Protein 4W50 (pdb70)

Radius of gyration: 31.76 Å; Cα contacts (8 Å, |Δi|>4): 1853; chains: 8; bounding box: 56×72×88 Å

Secondary structure (P-SEA, 3-state):
ccccccccccccccccccccccccccbbbbbbbccccccbbbbbbccccccccbbbbbccccccccccbbbbbbbbbbbbcccccccccccccccccccccccccccccccccccccccccccccccccccccccccbbbbbbbbbcccccccbbbbbbbccccccccbbbbbbbcc/ccccccccccccccccccccccccccbbbbbbbccccccbbbbbbbcccccccbbbbbbcccccccccbbbbbbbbccccccccccccccccccccccccccccccccccccccccccccccccccbbbbbccccccbbbbbbbbbcccccccbbbbbbbccccccccbbbbbbbcc/ccccccccccccccccccccccccccbbbbbbbccccccbbbbbcccccccbbbbbbbbcccccccccbbbbbbbbbbbbccccccccccccccccccccccccccccccccccccccccccccccbbbbbccccccbbbbbbbbbcccccccbbbbbbbccccccccbbbbbccc/ccccccccccccccccccccccccccbbbbbbbcccccccbbbbbccccccbbbbbbbbcccccccccbbbbbbbbcccccccccccccccccbbbbbcccccccccccccccccccccccccccccccccccccbbbbbbbbbbbcccccccbbbbbbbccccccccbbbbbccc/cccccccccccc/cccccccccccc/cccccccccccc/cccccccccccc

Foldseek 3Di:
DFKDWQDKLQVDDPAQPWDKVVPPLAWDWDFDQFPVRDTQTKIWHAPQVDAFAKMKTKGFWTFPVVAQKKKKKWWKDFDDPVVDDDDGPFEDQWKWKWKAADQDRDDDDDDPVNTGTQDIDGQDDAWDWPHRDVDIDITHIDMGMDGRHDHGTMMMMMIDGRTGMMTRIIIMIHGND/DFKDWQDKQQPDDDAQPWCKPVNPQAWAWDWDQFPVRDTQTKTWHAVQVDAFFKIKTKHFKTFPDPAQKKKKKWWKDFDDPVVDDDDGPFADAKKWKWKAADQDRCDDDDDPVRTGTQDIGGQDDAWDWCHRDVDTDTTHMDMTMDGSDDHRTMMMMMIDGRTGMMGRIMIMIDGHD/DQKDWQDKQQPDDDAQPWDKVVNPQAWDWDWDAFLPGDTQTKTWGAPQQDAQAKMKTKHQWTFPPPDQKKKKKWWKDFDDDVVDPPHDDREDQWKWKWKAAAQDRDDDDDDPVRTDTFGIDGQDPAWDWDHRNVDIDITRMDMTMDGRGDHRTMMMMMIDRNTGMMTRMMIMIHGD/DFKDWQDKLQPDDDDQPWDKVVPPLAWDWDWDQALVGDTQTKTWHAPLADAFFKIKTKHFWTFCVVFQKKKKKFWKDFDDVVVDDDDPPSEDFKKWKWKAADQDRPDDDDDPVRTHTQDIGGQDDAWDWPCRPVDTDIIGMDMTMDGRDDYRTMMMMMIDGRTGMMTRIIIMIHTD/DDPWDDPVHIGD/DDPWDDDPHIDD/DDPWDQDVHTPD/DDPWDQDPHIDD

B-factor: mean 43.78, std 13.53, range [22.14, 109.63]

Sequence (754 aa):
GNEVTLLDSRSVQGELGWIASPLEGGWEEVSIMDEKNTPIRTYQVCNVMEPSQNNWLRTDWITREGAQRVYIEIKFTLRDCNSLPGVMGTCKETFNLYYYESDNDKERFIRENQFVKIDTIAADESFTQVDIGDRIMKLNTEIRDVGPLSKKGFYLAFQDVGACIALVSVRVFYKKAGNEVTLLDSRSVQGELGWIASPLEGGWEEVSIMDEKNTPIRTYQVCNVMEPSQNNWLRTDWITREGAQRVYIEIKFTLRDCNSLPGVMGTCKETFNLYYYESDNDKERFIRENQFVKIDTIAADESFTQVDIGDRIMKLNTEIRDVGPLSKKGFYLAFQDVGACIALVSVRVFYKKAGNEVTLLDSRSVQGELGWIASPLEGGWEEVSIMDEKNTPIRTYQVCNVMEPSQNNWLRTDWITREGAQRVYIEIKFTLRDCNSLPGVMGTCKETFNLYYYESDNDKERFIRENQFVKIDTIAADESFTQVDIGDRIMKLNTEIRDVGPLSKKGFYLAFQDVGACIALVSVRVFYKKGNEVTLLDSRSVQGELGWIASPLEGGWEEVSIMDEKNTPIRTYQVCNVMEPSQNNWLRTDWITREGAQRVYIEIKFTLRDCNSLPGVMGTCKETFNLYYYESDNDKERFIRENQFVKIDTIAADESFTQVDIGDRIMKLNTEIRDVGPLSKKGFYLAFQDVGACIALVSVRVFYKKAPYCVYRGSWSCAPYCVYRGSWSCAPYCVYRGSWSCAPYCVYRGSWSC

GO terms:
  GO:0005003 ephrin receptor activity (F, IDA)
  GO:1904999 positive regulation of leukocyte adhesion to arterial endothelial cell (P, IMP)
  GO:0030335 positive regulation of cell migration (P, IDA)
  GO:0070373 negative regulation of ERK1 and ERK2 cascade (P, IDA)
  GO:0016301 kinase activity (F, IGI)
  GO:0001540 amyloid-beta binding (F, TAS)
  GO:0050821 protein stabilization (P, IGI)
  GO:0048013 ephrin receptor signaling pathway (P, IGI)
  GO:1902004 positive regulation of amyloid-beta formation (P, IGI)
  GO:1902993 positive regulation of amyloid precursor protein catabolic process (P, IGI)
  GO:0008284 positive regulation of cell population proliferation (P, IGI)
  GO:0010719 negative regulation of epithelial to mesenchymal transition (P, IMP)
  GO:0045785 positive regulation of cell adhesion (P, IMP)
  GO:0030336 negative regulation of cell migration (P, IMP)
  GO:1900038 negative regulation of cellular response to hypoxia (P, IMP)
  GO:0007162 negative regulation of cell adhesion (P, IMP)
  GO:1990782 protein tyrosine kinase binding (F, IPI)
  GO:0048013 ephrin receptor signaling pathway (P, IDA)
  GO:0005886 plasma membrane (C, TAS)
  GO:0005515 protein binding (F, IPI)

CATH classification: 2.60.120.260

InterPro domains:
  IPR000719 Protein kinase domain [PS50011] (621-882)
  IPR000719 Protein kinase domain [SM00220] (621-882)
  IPR001090 Ephrin, ligand binding domain [PF01404] (32-204)
  IPR001090 Ephrin, ligand binding domain [PS51550] (30-209)
  IPR001090 Ephrin, ligand binding domain [SM00615] (30-204)
  IPR001245 Serine-threonine/tyrosine-protein kinase, catalytic domain [PF07714] (621-878)
  IPR001245 Serine-threonine/tyrosine-protein kinase, catalytic domain [PR00109] (699-712)
  IPR001245 Serine-threonine/tyrosine-protein kinase, catalytic domain [PR00109] (736-754)
  IPR001245 Serine-threonine/tyrosine-protein kinase, catalytic domain [PR00109] (786-796)
  IPR001245 Serine-threonine/tyrosine-protein kinase, catalytic domain [PR00109] (805-827)
  IPR001245 Serine-threonine/tyrosine-protein kinase, catalytic domain [PR00109] (849-871)
  IPR001426 Tyrosine-protein kinase, receptor class V, conserved site [PS00790] (185-205)
  IPR001426 Tyrosine-protein kinase, receptor class V, conserved site [PS00791] (247-267)
  IPR001660 Sterile alpha motif domain [PF07647] (909-973)
  IPR001660 Sterile alpha motif domain [PS50105] (911-975)
  IPR001660 Sterile alpha motif domain [SM00454] (908-975)
  IPR003961 Fibronectin type III [PF00041] (330-423)
  IPR003961 Fibronectin type III [PF00041] (446-530)
  IPR003961 Fibronectin type III [PS50853] (328-439)
  IPR003961 Fibronectin type III [PS50853] (440-537)

Structure (mmCIF, N/CA/C/O backbone):
data_4W50
#
_entry.id   4W50
#
_cell.length_a   36.270
_cell.length_b   127.690
_cell.length_c   84.569
_cell.angle_alpha   90.000
_cell.angle_beta   90.000
_cell.angle_gamma   90.000
#
_symmetry.space_group_name_H-M   'P 1 21 1'
#
loop_
_entity.id
_entity.type
_entity.pdbx_description
1 polymer 'Ephrin type-A receptor 4'
2 polymer 'APY peptide'
3 non-polymer 1,3-BUTANEDIOL
4 non-polymer GLYCEROL
5 water water
#
loop_
_atom_site.group_PDB
_atom_site.id
_atom_site.type_symbol
_atom_site.label_atom_id
_atom_site.label_alt_id
_atom_site.label_comp_id
_atom_site.label_asym_id
_atom_site.label_entity_id
_atom_site.label_seq_id
_atom_site.pdbx_PDB_ins_code
_atom_site.Cartn_x
_atom_site.Cartn_y
_atom_site.Cartn_z
_atom_site.occupancy
_atom_site.B_iso_or_equiv
_atom_site.auth_seq_id
_atom_site.auth_comp_id
_atom_site.auth_asym_id
_atom_site.auth_atom_id
_atom_site.pdbx_PDB_model_num
ATOM 1 N N . GLY A 1 3 ? 3.157 2.245 -1.167 1.00 60.78 28 GLY A N 1
ATOM 2 C CA . GLY A 1 3 ? 2.722 3.371 -0.296 1.00 62.18 28 GLY A CA 1
ATOM 3 C C . GLY A 1 3 ? 2.521 2.969 1.156 1.00 61.93 28 GLY A C 1
ATOM 4 O O . GLY A 1 3 ? 3.246 3.425 2.048 1.00 64.24 28 GLY A O 1
ATOM 5 N N . ASN A 1 4 ? 1.491 2.166 1.393 1.00 58.87 29 ASN A N 1
ATOM 6 C CA . ASN A 1 4 ? 1.260 1.552 2.704 1.00 57.76 29 ASN A CA 1
ATOM 7 C C . ASN A 1 4 ? 0.777 0.101 2.597 1.00 54.10 29 ASN A C 1
ATOM 8 O O . ASN A 1 4 ? 0.361 -0.491 3.588 1.00 51.58 29 ASN A O 1
ATOM 13 N N . GLU A 1 5 ? 0.846 -0.456 1.390 1.00 52.09 30 GLU A N 1
ATOM 14 C CA . GLU A 1 5 ? 0.551 -1.862 1.161 1.00 50.51 30 GLU A CA 1
ATOM 15 C C . GLU A 1 5 ? 1.853 -2.622 1.249 1.00 50.04 30 GLU A C 1
ATOM 16 O O . GLU A 1 5 ? 2.911 -2.105 0.903 1.00 52.11 30 GLU A O 1
ATOM 22 N N . VAL A 1 6 ? 1.786 -3.846 1.736 1.00 48.17 31 VAL A N 1
ATOM 23 C CA . VAL A 1 6 ? 2.996 -4.604 2.026 1.00 47.17 31 VAL A CA 1
ATOM 24 C C . VAL A 1 6 ? 2.698 -6.048 1.722 1.00 44.34 31 VAL A C 1
ATOM 25 O O . VAL A 1 6 ? 1.954 -6.696 2.442 1.00 43.39 31 VAL A O 1
ATOM 29 N N . THR A 1 7 ? 3.297 -6.534 0.646 1.00 42.62 32 THR A N 1
ATOM 30 C CA . THR A 1 7 ? 3.008 -7.844 0.132 1.00 40.55 32 THR A CA 1
ATOM 31 C C . THR A 1 7 ? 3.560 -8.922 1.022 1.00 40.04 32 THR A C 1
ATOM 32 O O . THR A 1 7 ? 4.741 -8.930 1.308 1.00 40.27 32 THR A O 1
ATOM 36 N N . LEU A 1 8 ? 2.694 -9.847 1.422 1.00 38.93 33 LEU A N 1
ATOM 37 C CA . LEU A 1 8 ? 3.127 -11.117 2.022 1.00 39.09 33 LEU A CA 1
ATOM 38 C C . LEU A 1 8 ? 3.230 -12.246 0.950 1.00 38.01 33 LEU A C 1
ATOM 39 O O . LEU A 1 8 ? 4.029 -13.159 1.093 1.00 39.04 33 LEU A O 1
ATOM 44 N N . LEU A 1 9 ? 2.435 -12.184 -0.112 1.00 36.44 34 LEU A N 1
ATOM 45 C CA . LEU A 1 9 ? 2.573 -13.127 -1.244 1.00 35.82 34 LEU A CA 1
ATOM 46 C C . LEU A 1 9 ? 2.199 -12.503 -2.560 1.00 34.73 34 LEU A C 1
ATOM 47 O O . LEU A 1 9 ? 1.185 -11.859 -2.665 1.00 33.75 34 LEU A O 1
ATOM 52 N N . ASP A 1 10 ? 3.025 -12.692 -3.567 1.00 35.01 35 ASP A N 1
ATOM 53 C CA . ASP A 1 10 ? 2.667 -12.323 -4.916 1.00 34.33 35 ASP A CA 1
ATOM 54 C C . ASP A 1 10 ? 3.123 -13.409 -5.890 1.00 33.88 35 ASP A C 1
ATOM 55 O O . ASP A 1 10 ? 4.275 -13.474 -6.295 1.00 34.52 35 ASP A O 1
ATOM 60 N N . SER A 1 11 ? 2.202 -14.280 -6.258 1.00 33.41 36 SER A N 1
ATOM 61 C CA . SER A 1 11 ? 2.489 -15.322 -7.236 1.00 33.66 36 SER A CA 1
ATOM 62 C C . SER A 1 11 ? 3.281 -14.762 -8.434 1.00 35.07 36 SER A C 1
ATOM 63 O O . SER A 1 11 ? 4.241 -15.383 -8.857 1.00 35.28 36 SER A O 1
ATOM 66 N N . ARG A 1 12 ? 2.929 -13.568 -8.926 1.00 36.18 37 ARG A N 1
ATOM 67 C CA . ARG A 1 12 ? 3.619 -12.954 -10.090 1.00 37.93 37 ARG A CA 1
ATOM 68 C C . ARG A 1 12 ? 5.151 -12.800 -10.004 1.00 39.77 37 ARG A C 1
ATOM 69 O O . ARG A 1 12 ? 5.821 -12.818 -11.048 1.00 40.79 37 ARG A O 1
ATOM 77 N N . SER A 1 13 ? 5.707 -12.597 -8.805 1.00 40.64 38 SER A N 1
ATOM 78 C CA . SER A 1 13 ? 7.145 -12.281 -8.672 1.00 42.92 38 SER A CA 1
ATOM 79 C C . SER A 1 13 ? 7.974 -13.463 -8.096 1.00 44.22 38 SER A C 1
ATOM 80 O O . SER A 1 13 ? 9.142 -13.307 -7.663 1.00 44.81 38 SER A O 1
ATOM 83 N N . VAL A 1 14 ? 7.358 -14.640 -8.134 1.00 43.30 39 VAL A N 1
ATOM 84 C CA . VAL A 1 14 ? 7.922 -15.836 -7.580 1.00 43.93 39 VAL A CA 1
ATOM 85 C C . VAL A 1 14 ? 8.885 -16.400 -8.602 1.00 45.21 39 VAL A C 1
ATOM 86 O O . VAL A 1 14 ? 8.672 -16.243 -9.810 1.00 45.55 39 VAL A O 1
ATOM 90 N N . GLN A 1 15 ? 9.952 -17.030 -8.105 1.00 45.96 40 GLN A N 1
ATOM 91 C CA . GLN A 1 15 ? 11.039 -17.531 -8.933 1.00 46.45 40 GLN A CA 1
ATOM 92 C C . GLN A 1 15 ? 10.935 -19.048 -9.123 1.00 45.75 40 GLN A C 1
ATOM 93 O O . GLN A 1 15 ? 10.959 -19.807 -8.158 1.00 45.01 40 GLN A O 1
ATOM 99 N N . GLY A 1 16 ? 10.857 -19.477 -10.377 1.00 45.24 41 GLY A N 1
ATOM 100 C CA . GLY A 1 16 ? 10.517 -20.859 -10.692 1.00 45.26 41 GLY A CA 1
ATOM 101 C C . GLY A 1 16 ? 9.068 -21.199 -10.365 1.00 44.10 41 GLY A C 1
ATOM 102 O O . GLY A 1 16 ? 8.261 -20.340 -10.025 1.00 43.49 41 GLY A O 1
ATOM 103 N N . GLU A 1 17 ? 8.753 -22.477 -10.448 1.00 44.63 42 GLU A N 1
ATOM 104 C CA . GLU A 1 17 ? 7.400 -22.975 -10.258 1.00 43.99 42 GLU A CA 1
ATOM 105 C C . GLU A 1 17 ? 6.866 -22.675 -8.866 1.00 43.24 42 GLU A C 1
ATOM 106 O O . GLU A 1 17 ? 7.638 -22.629 -7.898 1.00 46.19 42 GLU A O 1
ATOM 112 N N . LEU A 1 18 ? 5.551 -22.481 -8.765 1.00 40.22 43 LEU A N 1
ATOM 113 C CA . LEU A 1 18 ? 4.903 -22.293 -7.475 1.00 38.65 43 LEU A CA 1
ATOM 114 C C . LEU A 1 18 ? 4.956 -23.592 -6.633 1.00 38.79 43 LEU A C 1
ATOM 115 O O . LEU A 1 18 ? 5.265 -23.553 -5.462 1.00 39.36 43 LEU A O 1
ATOM 120 N N . GLY A 1 19 ? 4.639 -24.741 -7.216 1.00 38.05 44 GLY A N 1
ATOM 121 C CA . GLY A 1 19 ? 4.709 -25.990 -6.474 1.00 38.44 44 GLY A CA 1
ATOM 122 C C . GLY A 1 19 ? 3.702 -26.084 -5.338 1.00 37.51 44 GLY A C 1
ATOM 123 O O . GLY A 1 19 ? 3.873 -26.866 -4.429 1.00 38.84 44 GLY A O 1
ATOM 124 N N . TRP A 1 20 ? 2.635 -25.303 -5.395 1.00 35.53 45 TRP A N 1
ATOM 125 C CA . TRP A 1 20 ? 1.600 -25.330 -4.366 1.00 34.42 45 TRP A CA 1
ATOM 126 C C . TRP A 1 20 ? 1.018 -26.736 -4.279 1.00 35.01 45 TRP A C 1
ATOM 127 O O . TRP A 1 20 ? 1.198 -27.532 -5.174 1.00 35.86 45 TRP A O 1
ATOM 138 N N . ILE A 1 21 ? 0.315 -27.044 -3.206 1.00 35.15 46 ILE A N 1
ATOM 139 C CA . ILE A 1 21 ? -0.206 -28.389 -3.013 1.00 35.74 46 ILE A CA 1
ATOM 140 C C . ILE A 1 21 ? -1.603 -28.462 -3.593 1.00 34.57 46 ILE A C 1
ATOM 141 O O . ILE A 1 21 ? -2.449 -27.659 -3.264 1.00 33.33 46 ILE A O 1
ATOM 146 N N . ALA A 1 22 ? -1.820 -29.460 -4.434 1.00 35.24 47 ALA A N 1
ATOM 147 C CA . ALA A 1 22 ? -3.091 -29.708 -5.078 1.00 34.96 47 ALA A CA 1
ATOM 148 C C . ALA A 1 22 ? -3.577 -31.055 -4.624 1.00 36.59 47 ALA A C 1
ATOM 149 O O . ALA A 1 22 ? -2.777 -31.985 -4.410 1.00 37.10 47 ALA A O 1
ATOM 151 N N . SER A 1 23 ? -4.886 -31.170 -4.446 1.00 37.31 48 SER A N 1
ATOM 152 C CA . SER A 1 23 ? -5.481 -32.457 -4.156 1.00 39.58 48 SER A CA 1
ATOM 153 C C . SER A 1 23 ? -6.823 -32.585 -4.834 1.00 40.18 48 SER A C 1
ATOM 154 O O . SER A 1 23 ? -7.782 -31.970 -4.396 1.00 41.27 48 SER A O 1
ATOM 157 N N . PRO A 1 24 ? -6.932 -33.432 -5.865 1.00 41.15 49 PRO A N 1
ATOM 158 C CA . PRO A 1 24 ? -5.950 -34.391 -6.349 1.00 41.95 49 PRO A CA 1
ATOM 159 C C . PRO A 1 24 ? -4.673 -33.738 -6.869 1.00 40.98 49 PRO A C 1
ATOM 160 O O . PRO A 1 24 ? -4.657 -32.539 -7.173 1.00 39.41 49 PRO A O 1
ATOM 164 N N . LEU A 1 25 ? -3.618 -34.550 -6.916 1.00 41.83 50 LEU A N 1
ATOM 165 C CA . LEU A 1 25 ? -2.295 -34.158 -7.357 1.00 41.83 50 LEU A CA 1
ATOM 166 C C . LEU A 1 25 ? -2.210 -34.045 -8.873 1.00 41.79 50 LEU A C 1
ATOM 167 O O . LEU A 1 25 ? -1.434 -33.245 -9.386 1.00 41.71 50 LEU A O 1
ATOM 172 N N . GLU A 1 26 ? -2.950 -34.891 -9.585 1.00 42.54 51 GLU A N 1
ATOM 173 C CA . GLU A 1 26 ? -3.072 -34.795 -11.035 1.00 43.01 51 GLU A CA 1
ATOM 174 C C . GLU A 1 26 ? -4.548 -34.818 -11.413 1.00 42.44 51 GLU A C 1
ATOM 175 O O . GLU A 1 26 ? -5.386 -35.395 -10.709 1.00 42.48 51 GLU A O 1
ATOM 181 N N . GLY A 1 27 ? -4.866 -34.175 -12.530 1.00 41.03 52 GLY A N 1
ATOM 182 C CA . GLY A 1 27 ? -6.224 -34.209 -13.031 1.00 40.79 52 GLY A CA 1
ATOM 183 C C . GLY A 1 27 ? -7.043 -33.076 -12.477 1.00 38.96 52 GLY A C 1
ATOM 184 O O . GLY A 1 27 ? -8.022 -32.696 -13.095 1.00 39.26 52 GLY A O 1
ATOM 185 N N . GLY A 1 28 ? -6.650 -32.544 -11.316 1.00 37.47 53 GLY A N 1
ATOM 186 C CA . GLY A 1 28 ? -7.293 -31.372 -10.726 1.00 35.61 53 GLY A CA 1
ATOM 187 C C . GLY A 1 28 ? -6.599 -30.106 -11.177 1.00 33.55 53 GLY A C 1
ATOM 188 O O . GLY A 1 28 ? -6.364 -29.928 -12.364 1.00 32.93 53 GLY A O 1
ATOM 189 N N . TRP A 1 29 ? -6.262 -29.251 -10.206 1.00 32.24 54 TRP A N 1
ATOM 190 C CA . TRP A 1 29 ? -5.530 -28.008 -10.426 1.00 31.12 54 TRP A CA 1
ATOM 191 C C . TRP A 1 29 ? -4.117 -28.274 -10.918 1.00 32.02 54 TRP A C 1
ATOM 192 O O . TRP A 1 29 ? -3.425 -29.114 -10.363 1.00 32.82 54 TRP A O 1
ATOM 203 N N . GLU A 1 30 ? -3.667 -27.517 -11.912 1.00 32.77 55 GLU A N 1
ATOM 204 C CA . GLU A 1 30 ? -2.360 -27.732 -12.547 1.00 34.03 55 GLU A CA 1
ATOM 205 C C . GLU A 1 30 ? -1.666 -26.412 -12.921 1.00 33.30 55 GLU A C 1
ATOM 206 O O . GLU A 1 30 ? -2.321 -25.468 -13.338 1.00 32.22 55 GLU A O 1
ATOM 212 N N . GLU A 1 31 ? -0.344 -26.369 -12.781 1.00 33.74 56 GLU A N 1
ATOM 213 C CA . GLU A 1 31 ? 0.455 -25.213 -13.160 1.00 33.48 56 GLU A CA 1
ATOM 214 C C . GLU A 1 31 ? 0.460 -25.008 -14.672 1.00 33.21 56 GLU A C 1
ATOM 215 O O . GLU A 1 31 ? 0.628 -25.949 -15.426 1.00 32.89 56 GLU A O 1
ATOM 221 N N . VAL A 1 32 ? 0.247 -23.762 -15.106 1.00 32.95 57 VAL A N 1
ATOM 222 C CA . VAL A 1 32 ? 0.292 -23.404 -16.535 1.00 32.68 57 VAL A CA 1
ATOM 223 C C . VAL A 1 32 ? 1.001 -22.062 -16.637 1.00 32.65 57 VAL A C 1
ATOM 224 O O . VAL A 1 32 ? 0.578 -21.107 -16.032 1.00 31.57 57 VAL A O 1
ATOM 228 N N . SER A 1 33 ? 2.090 -22.028 -17.392 1.00 34.02 58 SER A N 1
ATOM 229 C CA . SER A 1 33 ? 2.805 -20.800 -17.726 1.00 35.13 58 SER A CA 1
ATOM 230 C C . SER A 1 33 ? 2.242 -20.054 -18.943 1.00 34.91 58 SER A C 1
ATOM 231 O O . SER A 1 33 ? 2.260 -20.569 -20.052 1.00 35.46 58 SER A O 1
ATOM 234 N N . ILE A 1 34 ? 1.795 -18.829 -18.729 1.00 34.44 59 ILE A N 1
ATOM 235 C CA . ILE A 1 34 ? 1.520 -17.903 -19.824 1.00 34.65 59 ILE A CA 1
ATOM 236 C C . ILE A 1 34 ? 2.809 -17.135 -20.101 1.00 35.64 59 ILE A C 1
ATOM 237 O O . ILE A 1 34 ? 3.360 -16.493 -19.202 1.00 35.20 59 ILE A O 1
ATOM 242 N N . MET A 1 35 ? 3.265 -17.165 -21.349 1.00 36.85 60 MET A N 1
ATOM 243 C CA . MET A 1 35 ? 4.487 -16.493 -21.735 1.00 38.23 60 MET A CA 1
ATOM 244 C C . MET A 1 35 ? 4.230 -15.051 -22.169 1.00 39.02 60 MET A C 1
ATOM 245 O O . MET A 1 35 ? 3.537 -14.794 -23.172 1.00 38.31 60 MET A O 1
ATOM 250 N N . ASP A 1 36 ? 4.852 -14.111 -21.449 1.00 39.50 61 ASP A N 1
ATOM 251 C CA . ASP A 1 36 ? 4.701 -12.690 -21.766 1.00 39.60 61 ASP A CA 1
ATOM 252 C C . ASP A 1 36 ? 5.633 -12.218 -22.901 1.00 40.66 61 ASP A C 1
ATOM 253 O O . ASP A 1 36 ? 6.280 -13.025 -23.546 1.00 40.48 61 ASP A O 1
ATOM 258 N N . GLU A 1 37 ? 5.681 -10.914 -23.161 1.00 42.23 62 GLU A N 1
ATOM 259 C CA . GLU A 1 37 ? 6.421 -10.393 -24.314 1.00 43.76 62 GLU A CA 1
ATOM 260 C C . GLU A 1 37 ? 7.945 -10.693 -24.249 1.00 44.17 62 GLU A C 1
ATOM 261 O O . GLU A 1 37 ? 8.563 -11.029 -25.258 1.00 45.09 62 GLU A O 1
ATOM 267 N N . LYS A 1 38 ? 8.560 -10.581 -23.082 1.00 43.88 63 LYS A N 1
ATOM 268 C CA . LYS A 1 38 ? 9.996 -10.934 -22.966 1.00 44.72 63 LYS A CA 1
ATOM 269 C C . LYS A 1 38 ? 10.244 -12.435 -22.684 1.00 43.49 63 LYS A C 1
ATOM 270 O O . LYS A 1 38 ? 11.355 -12.838 -22.321 1.00 44.28 63 LYS A O 1
ATOM 276 N N . ASN A 1 39 ? 9.201 -13.245 -22.862 1.00 40.92 64 ASN A N 1
ATOM 277 C CA . ASN A 1 39 ? 9.296 -14.688 -22.829 1.00 39.94 64 ASN A CA 1
ATOM 278 C C . ASN A 1 39 ? 9.575 -15.232 -21.438 1.00 39.36 64 ASN A C 1
ATOM 279 O O . ASN A 1 39 ? 10.348 -16.162 -21.248 1.00 39.59 64 ASN A O 1
ATOM 284 N N . THR A 1 40 ? 8.855 -14.657 -20.488 1.00 38.64 65 THR A N 1
ATOM 285 C CA . THR A 1 40 ? 8.984 -14.924 -19.096 1.00 38.22 65 THR A CA 1
ATOM 286 C C . THR A 1 40 ? 7.626 -15.366 -18.599 1.00 37.04 65 THR A C 1
ATOM 287 O O . THR A 1 40 ? 6.635 -14.648 -18.794 1.00 36.44 65 THR A O 1
ATOM 291 N N . PRO A 1 41 ? 7.579 -16.530 -17.920 1.00 36.51 66 PRO A N 1
ATOM 292 C CA . PRO A 1 41 ? 6.349 -17.161 -17.504 1.00 35.17 66 PRO A CA 1
ATOM 293 C C . PRO A 1 41 ? 5.600 -16.439 -16.414 1.00 34.31 66 PRO A C 1
ATOM 294 O O . PRO A 1 41 ? 6.208 -15.840 -15.534 1.00 35.73 66 PRO A O 1
ATOM 298 N N . ILE A 1 42 ? 4.277 -16.443 -16.533 1.00 33.11 67 ILE A N 1
ATOM 299 C CA . ILE A 1 42 ? 3.363 -16.013 -15.506 1.00 32.01 67 ILE A CA 1
ATOM 300 C C . ILE A 1 42 ? 2.782 -17.325 -15.042 1.00 32.00 67 ILE A C 1
ATOM 301 O O . ILE A 1 42 ? 2.294 -18.136 -15.866 1.00 32.02 67 ILE A O 1
ATOM 306 N N . ARG A 1 43 ? 2.846 -17.567 -13.742 1.00 31.69 68 ARG A N 1
ATOM 307 C CA . ARG A 1 43 ? 2.572 -18.895 -13.254 1.00 31.70 68 ARG A CA 1
ATOM 308 C C . ARG A 1 43 ? 1.137 -18.907 -12.778 1.00 30.15 68 ARG A C 1
ATOM 309 O O . ARG A 1 43 ? 0.792 -18.214 -11.820 1.00 29.95 68 ARG A O 1
ATOM 317 N N . THR A 1 44 ? 0.314 -19.704 -13.458 1.00 28.87 69 THR A N 1
ATOM 318 C CA . THR A 1 44 ? -1.121 -19.786 -13.188 1.00 27.88 69 THR A CA 1
ATOM 319 C C . THR A 1 44 ? -1.489 -21.177 -12.671 1.00 27.90 69 THR A C 1
ATOM 320 O O . THR A 1 44 ? -0.680 -22.102 -12.737 1.00 28.41 69 THR A O 1
ATOM 324 N N . TYR A 1 45 ? -2.683 -21.280 -12.098 1.00 27.16 70 TYR A N 1
ATOM 325 C CA . TYR A 1 45 ? -3.286 -22.556 -11.798 1.00 27.36 70 TYR A CA 1
ATOM 326 C C . TYR A 1 45 ? -4.643 -22.627 -12.473 1.00 26.77 70 TYR A C 1
ATOM 327 O O . TYR A 1 45 ? -5.417 -21.679 -12.412 1.00 26.06 70 TYR A O 1
ATOM 336 N N . GLN A 1 46 ? -4.935 -23.759 -13.106 1.00 27.20 71 GLN A N 1
ATOM 337 C CA . GLN A 1 46 ? -6.211 -23.899 -13.858 1.00 27.47 71 GLN A CA 1
ATOM 338 C C . GLN A 1 46 ? -6.780 -25.289 -13.737 1.00 28.44 71 GLN A C 1
ATOM 339 O O . GLN A 1 46 ? -6.061 -26.263 -13.533 1.00 28.87 71 GLN A O 1
ATOM 345 N N . VAL A 1 47 ? -8.093 -25.356 -13.845 1.00 29.36 72 VAL A N 1
ATOM 346 C CA . VAL A 1 47 ? -8.790 -26.618 -13.920 1.00 31.16 72 VAL A CA 1
ATOM 347 C C . VAL A 1 47 ? -10.084 -26.413 -14.691 1.00 31.98 72 VAL A C 1
ATOM 348 O O . VAL A 1 47 ? -10.744 -25.412 -14.537 1.00 30.94 72 VAL A O 1
ATOM 352 N N . CYS A 1 48 ? -10.402 -27.396 -15.527 1.00 34.29 73 CYS A N 1
ATOM 353 C CA . CYS A 1 48 ? -11.497 -27.339 -16.476 1.00 35.65 73 CYS A CA 1
ATOM 354 C C . CYS A 1 48 ? -12.036 -28.739 -16.763 1.00 37.78 73 CYS A C 1
ATOM 355 O O . CYS A 1 48 ? -12.164 -29.160 -17.936 1.00 38.38 73 CYS A O 1
ATOM 358 N N . ASN A 1 49 ? -12.360 -29.451 -15.685 1.00 38.60 74 ASN A N 1
ATOM 359 C CA . ASN A 1 49 ? -13.080 -30.707 -15.791 1.00 40.60 74 ASN A CA 1
ATOM 360 C C . ASN A 1 49 ? -14.571 -30.406 -15.705 1.00 41.85 74 ASN A C 1
ATOM 361 O O . ASN A 1 49 ? -15.227 -30.771 -14.727 1.00 42.43 74 ASN A O 1
ATOM 366 N N . VAL A 1 50 ? -15.105 -29.727 -16.713 1.00 42.35 75 VAL A N 1
ATOM 367 C CA . VAL A 1 50 ? -16.532 -29.341 -16.704 1.00 43.99 75 VAL A CA 1
ATOM 368 C C . VAL A 1 50 ? -17.453 -30.482 -17.189 1.00 47.59 75 VAL A C 1
ATOM 369 O O . VAL A 1 50 ? -18.656 -30.501 -16.910 1.00 48.44 75 VAL A O 1
ATOM 373 N N . MET A 1 51 ? -16.880 -31.429 -17.918 1.00 50.33 76 MET A N 1
ATOM 374 C CA . MET A 1 51 ? -17.627 -32.586 -18.377 1.00 54.41 76 MET A CA 1
ATOM 375 C C . MET A 1 51 ? -17.816 -33.658 -17.296 1.00 55.92 76 MET A C 1
ATOM 376 O O . MET A 1 51 ? -18.770 -34.425 -17.393 1.00 58.17 76 MET A O 1
ATOM 381 N N . GLU A 1 52 ? -16.945 -33.727 -16.280 1.00 55.20 77 GLU A N 1
ATOM 382 C CA . GLU A 1 52 ? -17.088 -34.752 -15.224 1.00 57.06 77 GLU A CA 1
ATOM 383 C C . GLU A 1 52 ? -17.811 -34.272 -13.972 1.00 56.70 77 GLU A C 1
ATOM 384 O O . GLU A 1 52 ? -17.536 -33.182 -13.466 1.00 56.31 77 GLU A O 1
ATOM 390 N N . PRO A 1 53 ? -18.697 -35.116 -13.424 1.00 58.07 78 PRO A N 1
ATOM 391 C CA . PRO A 1 53 ? -19.517 -34.688 -12.297 1.00 57.71 78 PRO A CA 1
ATOM 392 C C . PRO A 1 53 ? -18.726 -34.653 -10.992 1.00 55.92 78 PRO A C 1
ATOM 393 O O . PRO A 1 53 ? -17.577 -35.100 -10.948 1.00 55.77 78 PRO A O 1
ATOM 397 N N . SER A 1 54 ? -19.355 -34.113 -9.948 1.00 54.39 79 SER A N 1
ATOM 398 C CA . SER A 1 54 ? -18.758 -34.001 -8.616 1.00 51.98 79 SER A CA 1
ATOM 399 C C . SER A 1 54 ? -17.254 -33.775 -8.660 1.00 48.83 79 SER A C 1
ATOM 400 O O . SER A 1 54 ? -16.461 -34.642 -8.309 1.00 48.99 79 SER A O 1
ATOM 403 N N . GLN A 1 55 ? -16.861 -32.611 -9.129 1.00 45.99 80 GLN A N 1
ATOM 404 C CA . GLN A 1 55 ? -15.490 -32.168 -8.930 1.00 43.66 80 GLN A CA 1
ATOM 405 C C . GLN A 1 55 ? -15.347 -31.599 -7.521 1.00 41.74 80 GLN A C 1
ATOM 406 O O . GLN A 1 55 ? -16.286 -31.055 -6.952 1.00 41.73 80 GLN A O 1
ATOM 412 N N . ASN A 1 56 ? -14.183 -31.810 -6.941 1.00 40.42 81 ASN A N 1
ATOM 413 C CA . ASN A 1 56 ? -13.869 -31.289 -5.626 1.00 39.38 81 ASN A CA 1
ATOM 414 C C . ASN A 1 56 ? -12.345 -31.190 -5.544 1.00 38.27 81 ASN A C 1
ATOM 415 O O . ASN A 1 56 ? -11.682 -32.024 -4.935 1.00 39.34 81 ASN A O 1
ATOM 420 N N . ASN A 1 57 ? -11.804 -30.185 -6.223 1.00 36.42 82 ASN A N 1
ATOM 421 C CA . ASN A 1 57 ? -10.372 -30.035 -6.408 1.00 35.78 82 ASN A CA 1
ATOM 422 C C . ASN A 1 57 ? -9.835 -28.954 -5.496 1.00 34.52 82 ASN A C 1
ATOM 423 O O . ASN A 1 57 ? -10.323 -27.818 -5.506 1.00 34.00 82 ASN A O 1
ATOM 428 N N . TRP A 1 58 ? -8.822 -29.287 -4.718 1.00 33.81 83 TRP A N 1
ATOM 429 C CA . TRP A 1 58 ? -8.284 -28.288 -3.838 1.00 33.25 83 TRP A CA 1
ATOM 430 C C . TRP A 1 58 ? -6.878 -27.905 -4.263 1.00 32.87 83 TRP A C 1
ATOM 431 O O . TRP A 1 58 ? -6.148 -28.692 -4.871 1.00 33.57 83 TRP A O 1
ATOM 442 N N . LEU A 1 59 ? -6.542 -26.656 -3.987 1.00 31.81 84 LEU A N 1
ATOM 443 C CA . LEU A 1 59 ? -5.209 -26.128 -4.200 1.00 31.78 84 LEU A CA 1
ATOM 444 C C . LEU A 1 59 ? -4.926 -25.269 -2.981 1.00 31.87 84 LEU A C 1
ATOM 445 O O . LEU A 1 59 ? -5.780 -24.479 -2.566 1.00 30.97 84 LEU A O 1
ATOM 450 N N . ARG A 1 60 ? -3.751 -25.441 -2.394 1.00 33.33 85 ARG A N 1
ATOM 451 C CA . ARG A 1 60 ? -3.327 -24.602 -1.264 1.00 33.77 85 ARG A CA 1
ATOM 452 C C . ARG A 1 60 ? -1.957 -23.976 -1.469 1.00 33.18 85 ARG A C 1
ATOM 453 O O . ARG A 1 60 ? -1.029 -24.622 -1.934 1.00 32.90 85 ARG A O 1
ATOM 461 N N . THR A 1 61 ? -1.857 -22.700 -1.101 1.00 32.95 86 THR A N 1
ATOM 462 C CA . THR A 1 61 ? -0.577 -21.964 -1.075 1.00 33.28 86 THR A CA 1
ATOM 463 C C . THR A 1 61 ? 0.407 -22.536 -0.059 1.00 34.57 86 THR A C 1
ATOM 464 O O . THR A 1 61 ? 0.030 -23.304 0.819 1.00 34.07 86 THR A O 1
ATOM 468 N N . ASP A 1 62 ? 1.675 -22.149 -0.177 1.00 35.70 87 ASP A N 1
ATOM 469 C CA . ASP A 1 62 ? 2.606 -22.368 0.926 1.00 37.54 87 ASP A CA 1
ATOM 470 C C . ASP A 1 62 ? 2.179 -21.526 2.125 1.00 36.47 87 ASP A C 1
ATOM 471 O O . ASP A 1 62 ? 1.367 -20.616 1.997 1.00 34.95 87 ASP A O 1
ATOM 476 N N . TRP A 1 63 ? 2.711 -21.873 3.286 1.00 37.10 88 TRP A N 1
ATOM 477 C CA . TRP A 1 63 ? 2.479 -21.110 4.507 1.00 37.03 88 TRP A CA 1
ATOM 478 C C . TRP A 1 63 ? 2.859 -19.664 4.270 1.00 36.10 88 TRP A C 1
ATOM 479 O O . TRP A 1 63 ? 3.923 -19.380 3.748 1.00 36.35 88 TRP A O 1
ATOM 490 N N . ILE A 1 64 ? 1.944 -18.771 4.602 1.00 35.34 89 ILE A N 1
ATOM 491 C CA . ILE A 1 64 ? 2.151 -17.326 4.468 1.00 35.26 89 ILE A CA 1
ATOM 492 C C . ILE A 1 64 ? 2.098 -16.703 5.878 1.00 35.80 89 ILE A C 1
ATOM 493 O O . ILE A 1 64 ? 1.092 -16.881 6.585 1.00 34.82 89 ILE A O 1
ATOM 498 N N . THR A 1 65 ? 3.183 -16.007 6.262 1.00 36.65 90 THR A N 1
ATOM 499 C CA . THR A 1 65 ? 3.260 -15.242 7.518 1.00 37.49 90 THR A CA 1
ATOM 500 C C . THR A 1 65 ? 2.345 -14.033 7.491 1.00 37.20 90 THR A C 1
ATOM 501 O O . THR A 1 65 ? 2.196 -13.405 6.457 1.00 36.72 90 THR A O 1
ATOM 505 N N . ARG A 1 66 ? 1.769 -13.662 8.621 1.00 38.11 91 ARG A N 1
ATOM 506 C CA . ARG A 1 66 ? 1.043 -12.395 8.652 1.00 38.77 91 ARG A CA 1
ATOM 507 C C . ARG A 1 66 ? 1.863 -11.207 9.227 1.00 40.61 91 ARG A C 1
ATOM 508 O O . ARG A 1 66 ? 1.332 -10.144 9.455 1.00 40.41 91 ARG A O 1
ATOM 516 N N . GLU A 1 67 ? 3.159 -11.382 9.415 1.00 43.38 92 GLU A N 1
ATOM 517 C CA . GLU A 1 67 ? 3.958 -10.405 10.143 1.00 46.16 92 GLU A CA 1
ATOM 518 C C . GLU A 1 67 ? 3.129 -9.839 11.315 1.00 46.42 92 GLU A C 1
ATOM 519 O O . GLU A 1 67 ? 2.597 -10.608 12.122 1.00 46.68 92 GLU A O 1
ATOM 525 N N . GLY A 1 68 ? 2.962 -8.532 11.416 1.00 46.15 93 GLY A N 1
ATOM 526 C CA . GLY A 1 68 ? 2.262 -7.991 12.585 1.00 46.30 93 GLY A CA 1
ATOM 527 C C . GLY A 1 68 ? 0.754 -7.941 12.433 1.00 43.91 93 GLY A C 1
ATOM 528 O O . GLY A 1 68 ? 0.022 -7.673 13.391 1.00 44.73 93 GLY A O 1
ATOM 529 N N . ALA A 1 69 ? 0.295 -8.242 11.232 1.00 41.08 94 ALA A N 1
ATOM 530 C CA . ALA A 1 69 ? -0.977 -7.763 10.734 1.00 38.50 94 ALA A CA 1
ATOM 531 C C . ALA A 1 69 ? -2.082 -8.620 11.271 1.00 36.76 94 ALA A C 1
ATOM 532 O O . ALA A 1 69 ? -1.973 -9.839 11.216 1.00 36.35 94 ALA A O 1
ATOM 534 N N . GLN A 1 70 ? -3.140 -7.993 11.796 1.00 35.60 95 GLN A N 1
ATOM 535 C CA . GLN A 1 70 ? -4.376 -8.736 12.148 1.00 34.31 95 GLN A CA 1
ATOM 536 C C . GLN A 1 70 ? -5.351 -8.926 10.955 1.00 32.26 95 GLN A C 1
ATOM 537 O O . GLN A 1 70 ? -6.152 -9.826 10.980 1.00 31.20 95 GLN A O 1
ATOM 543 N N . ARG A 1 71 ? -5.253 -8.083 9.934 1.00 31.48 96 ARG A N 1
ATOM 544 C CA . ARG A 1 71 ? -6.178 -8.076 8.814 1.00 30.40 96 ARG A CA 1
ATOM 545 C C . ARG A 1 71 ? -5.355 -8.120 7.549 1.00 29.70 96 ARG A C 1
ATOM 546 O O . ARG A 1 71 ? -4.433 -7.342 7.403 1.00 30.22 96 ARG A O 1
ATOM 554 N N . VAL A 1 72 ? -5.645 -9.059 6.657 1.00 28.93 97 VAL A N 1
ATOM 555 C CA . VAL A 1 72 ? -4.919 -9.156 5.354 1.00 28.31 97 VAL A CA 1
ATOM 556 C C . VAL A 1 72 ? -5.894 -9.147 4.194 1.00 27.47 97 VAL A C 1
ATOM 557 O O . VAL A 1 72 ? -7.043 -9.527 4.348 1.00 26.96 97 VAL A O 1
ATOM 561 N N . TYR A 1 73 ? -5.399 -8.707 3.042 1.00 27.25 98 TYR A N 1
ATOM 562 C CA . TYR A 1 73 ? -6.211 -8.460 1.890 1.00 26.87 98 TYR A CA 1
ATOM 563 C C . TYR A 1 73 ? -5.714 -9.409 0.843 1.00 26.34 98 TYR A C 1
ATOM 564 O O . TYR A 1 73 ? -4.501 -9.476 0.634 1.00 26.72 98 TYR A O 1
ATOM 573 N N . ILE A 1 74 ? -6.643 -10.156 0.230 1.00 25.73 99 ILE A N 1
ATOM 574 C CA . ILE A 1 74 ? -6.333 -11.142 -0.830 1.00 25.42 99 ILE A CA 1
ATOM 575 C C . ILE A 1 74 ? -6.936 -10.671 -2.148 1.00 25.92 99 ILE A C 1
ATOM 576 O O . ILE A 1 74 ? -8.147 -10.489 -2.251 1.00 25.34 99 ILE A O 1
ATOM 581 N N . GLU A 1 75 ? -6.085 -10.462 -3.133 1.00 26.95 100 GLU A N 1
ATOM 582 C CA . GLU A 1 75 ? -6.516 -9.938 -4.410 1.00 28.51 100 GLU A CA 1
ATOM 583 C C . GLU A 1 75 ? -6.316 -10.987 -5.505 1.00 27.86 100 GLU A C 1
ATOM 584 O O . GLU A 1 75 ? -5.196 -11.319 -5.874 1.00 27.59 100 GLU A O 1
ATOM 590 N N . ILE A 1 76 ? -7.409 -11.509 -6.032 1.00 27.81 101 ILE A N 1
ATOM 591 C CA . ILE A 1 76 ? -7.291 -12.576 -7.032 1.00 27.56 101 ILE A CA 1
ATOM 592 C C . ILE A 1 76 ? -7.641 -12.040 -8.411 1.00 27.76 101 ILE A C 1
ATOM 593 O O . ILE A 1 76 ? -8.679 -11.352 -8.603 1.00 27.66 101 ILE A O 1
ATOM 598 N N . LYS A 1 77 ? -6.736 -12.309 -9.342 1.00 27.85 102 LYS A N 1
ATOM 599 C CA . LYS A 1 77 ? -6.956 -12.017 -10.741 1.00 28.93 102 LYS A CA 1
ATOM 600 C C . LYS A 1 77 ? -7.221 -13.264 -11.517 1.00 28.45 102 LYS A C 1
ATOM 601 O O . LYS A 1 77 ? -6.318 -14.026 -11.804 1.00 28.86 102 LYS A O 1
ATOM 607 N N . PHE A 1 78 ? -8.479 -13.486 -11.862 1.00 28.62 103 PHE A N 1
ATOM 608 C CA . PHE A 1 78 ? -8.848 -14.745 -12.507 1.00 27.97 103 PHE A CA 1
ATOM 609 C C . PHE A 1 78 ? -9.561 -14.547 -13.828 1.00 28.19 103 PHE A C 1
ATOM 610 O O . PHE A 1 78 ? -9.898 -13.429 -14.192 1.00 28.10 103 PHE A O 1
ATOM 618 N N . THR A 1 79 ? -9.712 -15.646 -14.563 1.00 28.15 104 THR A N 1
ATOM 619 C CA . THR A 1 79 ? -10.597 -15.696 -15.727 1.00 28.94 104 THR A CA 1
ATOM 620 C C . THR A 1 79 ? -11.337 -17.022 -15.731 1.00 29.39 104 THR A C 1
ATOM 621 O O . THR A 1 79 ? -10.728 -18.087 -15.572 1.00 29.04 104 THR A O 1
ATOM 625 N N . LEU A 1 80 ? -12.653 -16.907 -15.861 1.00 30.73 105 LEU A N 1
ATOM 626 C CA . LEU A 1 80 ? -13.588 -18.018 -16.037 1.00 32.83 105 LEU A CA 1
ATOM 627 C C . LEU A 1 80 ? -14.058 -18.164 -17.487 1.00 35.18 105 LEU A C 1
ATOM 628 O O . LEU A 1 80 ? -14.187 -17.181 -18.227 1.00 35.02 105 LEU A O 1
ATOM 633 N N . ARG A 1 81 ? -14.382 -19.389 -17.867 1.00 37.65 106 ARG A N 1
ATOM 634 C CA . ARG A 1 81 ? -15.120 -19.618 -19.103 1.00 40.09 106 ARG A CA 1
ATOM 635 C C . ARG A 1 81 ? -16.553 -20.015 -18.797 1.00 42.06 106 ARG A C 1
ATOM 636 O O . ARG A 1 81 ? -16.773 -21.004 -18.101 1.00 43.12 106 ARG A O 1
ATOM 644 N N . ASP A 1 82 ? -17.510 -19.236 -19.306 1.00 43.66 107 ASP A N 1
ATOM 645 C CA . ASP A 1 82 ? -18.938 -19.466 -19.069 1.00 45.71 107 ASP A CA 1
ATOM 646 C C . ASP A 1 82 ? -19.353 -20.867 -19.495 1.00 46.04 107 ASP A C 1
ATOM 647 O O . ASP A 1 82 ? -18.869 -21.409 -20.481 1.00 45.11 107 ASP A O 1
ATOM 652 N N . CYS A 1 83 ? -20.288 -21.423 -18.751 1.00 46.73 108 CYS A N 1
ATOM 653 C CA . CYS A 1 83 ? -20.826 -22.704 -19.079 1.00 48.46 108 CYS A CA 1
ATOM 654 C C . CYS A 1 83 ? -21.563 -22.672 -20.426 1.00 48.69 108 CYS A C 1
ATOM 655 O O . CYS A 1 83 ? -21.558 -23.667 -21.121 1.00 47.85 108 CYS A O 1
ATOM 658 N N . ASN A 1 84 ? -22.145 -21.520 -20.783 1.00 48.81 109 ASN A N 1
ATOM 659 C CA . ASN A 1 84 ? -22.721 -21.283 -22.115 1.00 50.12 109 ASN A CA 1
ATOM 660 C C . ASN A 1 84 ? -21.750 -21.536 -23.250 1.00 49.03 109 ASN A C 1
ATOM 661 O O . ASN A 1 84 ? -22.132 -21.969 -24.302 1.00 50.15 109 ASN A O 1
ATOM 666 N N . SER A 1 85 ? -20.491 -21.190 -23.041 1.00 47.68 110 SER A N 1
ATOM 667 C CA . SER A 1 85 ? -19.511 -21.080 -24.133 1.00 47.21 110 SER A CA 1
ATOM 668 C C . SER A 1 85 ? -18.886 -22.404 -24.494 1.00 46.38 110 SER A C 1
ATOM 669 O O . SER A 1 85 ? -18.342 -22.576 -25.586 1.00 46.19 110 SER A O 1
ATOM 672 N N . LEU A 1 86 ? -18.947 -23.337 -23.560 1.00 45.63 111 LEU A N 1
ATOM 673 C CA . LEU A 1 86 ? -18.367 -24.645 -23.763 1.00 44.89 111 LEU A CA 1
ATOM 674 C C . LEU A 1 86 ? -19.453 -25.557 -24.320 1.00 46.18 111 LEU A C 1
ATOM 675 O O . LEU A 1 86 ? -20.464 -25.792 -23.649 1.00 46.59 111 LEU A O 1
ATOM 680 N N . PRO A 1 87 ? -19.269 -26.039 -25.560 1.00 46.58 112 PRO A N 1
ATOM 681 C CA . PRO A 1 87 ? -20.127 -27.074 -26.124 1.00 48.59 112 PRO A CA 1
ATOM 682 C C . PRO A 1 87 ? -20.149 -28.342 -25.281 1.00 49.06 112 PRO A C 1
ATOM 683 O O . PRO A 1 87 ? -19.157 -28.667 -24.611 1.00 48.66 112 PRO A O 1
ATOM 687 N N . GLY A 1 88 ? -21.264 -29.057 -25.323 1.00 50.60 113 GLY A N 1
ATOM 688 C CA . GLY A 1 88 ? -21.408 -30.306 -24.590 1.00 51.24 113 GLY A CA 1
ATOM 689 C C . GLY A 1 88 ? -22.333 -30.118 -23.413 1.00 51.78 113 GLY A C 1
ATOM 690 O O . GLY A 1 88 ? -22.528 -28.990 -22.927 1.00 51.02 113 GLY A O 1
ATOM 691 N N . VAL A 1 89 ? -22.878 -31.230 -22.930 1.00 53.38 114 VAL A N 1
ATOM 692 C CA . VAL A 1 89 ? -23.872 -31.208 -21.844 1.00 54.46 114 VAL A CA 1
ATOM 693 C C . VAL A 1 89 ? -23.134 -31.227 -20.498 1.00 53.24 114 VAL A C 1
ATOM 694 O O . VAL A 1 89 ? -22.060 -31.828 -20.405 1.00 52.66 114 VAL A O 1
ATOM 698 N N . MET A 1 90 ? -23.680 -30.550 -19.482 1.00 53.45 115 MET A N 1
ATOM 699 C CA . MET A 1 90 ? -22.928 -30.304 -18.217 1.00 52.84 115 MET A CA 1
ATOM 700 C C . MET A 1 90 ? -23.774 -29.938 -16.993 1.00 53.20 115 MET A C 1
ATOM 701 O O . MET A 1 90 ? -23.587 -28.872 -16.430 1.00 52.30 115 MET A O 1
ATOM 706 N N . GLY A 1 91 ? -24.659 -30.823 -16.552 1.00 55.98 116 GLY A N 1
ATOM 707 C CA . GLY A 1 91 ? -25.532 -30.558 -15.399 1.00 57.03 116 GLY A CA 1
ATOM 708 C C . GLY A 1 91 ? -24.854 -30.036 -14.132 1.00 56.32 116 GLY A C 1
ATOM 709 O O . GLY A 1 91 ? -25.525 -29.567 -13.194 1.00 56.10 116 GLY A O 1
ATOM 710 N N . THR A 1 92 ? -23.528 -30.123 -14.086 1.00 55.31 117 THR A N 1
ATOM 711 C CA . THR A 1 92 ? -22.785 -29.740 -12.893 1.00 54.10 117 THR A CA 1
ATOM 712 C C . THR A 1 92 ? -21.770 -28.598 -13.107 1.00 52.04 117 THR A C 1
ATOM 713 O O . THR A 1 92 ? -21.105 -28.196 -12.151 1.00 50.68 117 THR A O 1
ATOM 717 N N . CYS A 1 93 ? -21.654 -28.082 -14.333 1.00 51.25 118 CYS A N 1
ATOM 718 C CA . CYS A 1 93 ? -20.784 -26.929 -14.622 1.00 49.57 118 CYS A CA 1
ATOM 719 C C . CYS A 1 93 ? -21.003 -25.757 -13.639 1.00 46.93 118 CYS A C 1
ATOM 720 O O . CYS A 1 93 ? -22.111 -25.554 -13.183 1.00 47.50 118 CYS A O 1
ATOM 723 N N . LYS A 1 94 ? -19.948 -25.011 -13.326 1.00 44.45 119 LYS A N 1
ATOM 724 C CA . LYS A 1 94 ? -19.997 -23.869 -12.380 1.00 43.34 119 LYS A CA 1
ATOM 725 C C . LYS A 1 94 ? -19.287 -22.647 -12.932 1.00 41.15 119 LYS A C 1
ATOM 726 O O . LYS A 1 94 ? -18.442 -22.752 -13.803 1.00 39.90 119 LYS A O 1
ATOM 732 N N . GLU A 1 95 ? -19.608 -21.496 -12.364 1.00 40.60 120 GLU A N 1
ATOM 733 C CA . GLU A 1 95 ? -19.026 -20.211 -12.766 1.00 40.15 120 GLU A CA 1
ATOM 734 C C . GLU A 1 95 ? -18.452 -19.479 -11.533 1.00 38.70 120 GLU A C 1
ATOM 735 O O . GLU A 1 95 ? -18.292 -18.263 -11.523 1.00 37.70 120 GLU A O 1
ATOM 741 N N . THR A 1 96 ? -18.113 -20.248 -10.499 1.00 38.24 121 THR A N 1
ATOM 742 C CA . THR A 1 96 ? -17.494 -19.720 -9.280 1.00 37.04 121 THR A CA 1
ATOM 743 C C . THR A 1 96 ? -16.470 -20.729 -8.742 1.00 36.32 121 THR A C 1
ATOM 744 O O . THR A 1 96 ? -16.491 -21.896 -9.130 1.00 36.54 121 THR A O 1
ATOM 748 N N . PHE A 1 97 ? -15.577 -20.270 -7.860 1.00 34.91 122 PHE A N 1
ATOM 749 C CA . PHE A 1 97 ? -14.796 -21.186 -7.008 1.00 34.22 122 PHE A CA 1
ATOM 750 C C . PHE A 1 97 ? -14.957 -20.681 -5.599 1.00 33.83 122 PHE A C 1
ATOM 751 O O . PHE A 1 97 ? -15.497 -19.588 -5.404 1.00 33.47 122 PHE A O 1
ATOM 759 N N . ASN A 1 98 ? -14.514 -21.488 -4.629 1.00 33.63 123 ASN A N 1
ATOM 760 C CA . ASN A 1 98 ? -14.506 -21.109 -3.208 1.00 33.17 123 ASN A CA 1
ATOM 761 C C . ASN A 1 98 ? -13.112 -20.739 -2.763 1.00 32.45 123 ASN A C 1
ATOM 762 O O . ASN A 1 98 ? -12.128 -21.219 -3.326 1.00 32.29 123 ASN A O 1
ATOM 767 N N . LEU A 1 99 ? -13.035 -19.861 -1.764 1.00 31.96 124 LEU A N 1
ATOM 768 C CA . LEU A 1 99 ? -11.752 -19.388 -1.244 1.00 31.15 124 LEU A CA 1
ATOM 769 C C . LEU A 1 99 ? -11.806 -19.617 0.262 1.00 31.70 124 LEU A C 1
ATOM 770 O O . LEU A 1 99 ? -12.791 -19.294 0.905 1.00 32.41 124 LEU A O 1
ATOM 775 N N . TYR A 1 100 ? -10.757 -20.211 0.807 1.00 32.02 125 TYR A N 1
ATOM 776 C CA . TYR A 1 100 ? -10.724 -20.622 2.190 1.00 32.71 125 TYR A CA 1
ATOM 777 C C . TYR A 1 100 ? -9.427 -20.122 2.788 1.00 32.84 125 TYR A C 1
ATOM 778 O O . TYR A 1 100 ? -8.464 -19.860 2.059 1.00 32.79 125 TYR A O 1
ATOM 787 N N . TYR A 1 101 ? -9.380 -20.015 4.112 1.00 33.14 126 TYR A N 1
ATOM 788 C CA . TYR A 1 101 ? -8.089 -19.864 4.791 1.00 33.31 126 TYR A CA 1
ATOM 789 C C . TYR A 1 101 ? -8.020 -20.756 6.016 1.00 33.65 126 TYR A C 1
ATOM 790 O O . TYR A 1 101 ? -9.040 -21.156 6.583 1.00 33.57 126 TYR A O 1
ATOM 799 N N . TYR A 1 102 ? -6.788 -21.038 6.413 1.00 34.10 127 TYR A N 1
ATOM 800 C CA . TYR A 1 102 ? -6.506 -21.876 7.582 1.00 35.31 127 TYR A CA 1
ATOM 801 C C . TYR A 1 102 ? -5.355 -21.261 8.396 1.00 35.39 127 TYR A C 1
ATOM 802 O O . TYR A 1 102 ? -4.244 -21.117 7.879 1.00 34.45 127 TYR A O 1
ATOM 811 N N . GLU A 1 103 ? -5.643 -20.899 9.652 1.00 36.18 128 GLU A N 1
ATOM 812 C CA . GLU A 1 103 ? -4.653 -20.281 10.542 1.00 37.24 128 GLU A CA 1
ATOM 813 C C . GLU A 1 103 ? -3.765 -21.328 11.223 1.00 39.15 128 GLU A C 1
ATOM 814 O O . GLU A 1 103 ? -4.267 -22.234 11.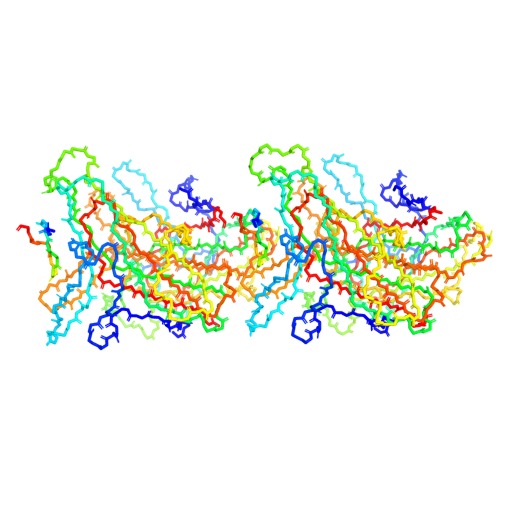884 1.00 39.60 128 GLU A O 1
ATOM 820 N N . SER A 1 104 ? -2.450 -21.184 11.072 1.00 40.36 129 SER A N 1
ATOM 821 C CA . SER A 1 104 ? -1.493 -22.126 11.653 1.00 42.05 129 SER A CA 1
ATOM 822 C C . SER A 1 104 ? -0.160 -21.502 12.103 1.00 43.46 129 SER A C 1
ATOM 823 O O . SER A 1 104 ? 0.367 -20.568 11.500 1.00 42.62 129 SER A O 1
ATOM 826 N N . ASP A 1 105 ? 0.403 -22.066 13.160 1.00 45.89 130 ASP A N 1
ATOM 827 C CA . ASP A 1 105 ? 1.709 -21.655 13.615 1.00 47.82 130 ASP A CA 1
ATOM 828 C C . ASP A 1 105 ? 2.775 -22.477 12.946 1.00 49.22 130 ASP A C 1
ATOM 829 O O . ASP A 1 105 ? 3.929 -22.100 12.950 1.00 49.14 130 ASP A O 1
ATOM 834 N N . ASN A 1 106 ? 2.365 -23.575 12.323 1.00 50.91 131 ASN A N 1
ATOM 835 C CA . ASN A 1 106 ? 3.281 -24.474 11.625 1.00 53.45 131 ASN A CA 1
ATOM 836 C C . ASN A 1 106 ? 3.426 -24.130 10.147 1.00 53.55 131 ASN A C 1
ATOM 837 O O . ASN A 1 106 ? 2.451 -24.130 9.416 1.00 53.60 131 ASN A O 1
ATOM 842 N N . ASP A 1 107 ? 4.656 -23.908 9.705 1.00 55.60 132 ASP A N 1
ATOM 843 C CA . ASP A 1 107 ? 4.918 -23.448 8.368 1.00 55.83 132 ASP A CA 1
ATOM 844 C C . ASP A 1 107 ? 5.248 -24.564 7.402 1.00 58.31 132 ASP A C 1
ATOM 845 O O . ASP A 1 107 ? 5.839 -24.311 6.357 1.00 58.36 132 ASP A O 1
ATOM 850 N N . LYS A 1 108 ? 4.856 -25.792 7.731 1.00 62.00 133 LYS A N 1
ATOM 851 C CA . LYS A 1 108 ? 5.222 -26.953 6.922 1.00 65.47 133 LYS A CA 1
ATOM 852 C C . LYS A 1 108 ? 4.234 -28.115 7.075 1.00 68.67 133 LYS A C 1
ATOM 853 O O . LYS A 1 108 ? 4.628 -29.280 7.040 1.00 70.46 133 LYS A O 1
ATOM 859 N N . GLU A 1 109 ? 2.951 -27.811 7.213 1.00 71.38 134 GLU A N 1
ATOM 860 C CA . GLU A 1 109 ? 1.927 -28.861 7.255 1.00 74.13 134 GLU A CA 1
ATOM 861 C C . GLU A 1 109 ? 1.870 -29.537 5.869 1.00 76.80 134 GLU A C 1
ATOM 862 O O . GLU A 1 109 ? 1.994 -28.867 4.837 1.00 75.80 134 GLU A O 1
ATOM 868 N N . ARG A 1 110 ? 1.727 -30.861 5.846 1.00 81.36 135 ARG A N 1
ATOM 869 C CA . ARG A 1 110 ? 1.811 -31.630 4.590 1.00 83.57 135 ARG A CA 1
ATOM 870 C C . ARG A 1 110 ? 0.442 -31.911 4.007 1.00 82.31 135 ARG A C 1
ATOM 871 O O . ARG A 1 110 ? 0.231 -31.766 2.799 1.00 79.05 135 ARG A O 1
ATOM 879 N N . PHE A 1 111 ? -0.466 -32.352 4.872 1.00 83.56 136 PHE A N 1
ATOM 880 C CA . PHE A 1 111 ? -1.861 -32.553 4.509 1.00 84.07 136 PHE A CA 1
ATOM 881 C C . PHE A 1 111 ? -2.723 -31.850 5.540 1.00 82.28 136 PHE A C 1
ATOM 882 O O . PHE A 1 111 ? -2.800 -32.277 6.694 1.00 81.39 136 PHE A O 1
ATOM 890 N N . ILE A 1 112 ? -3.340 -30.747 5.126 1.00 80.20 137 ILE A N 1
ATOM 891 C CA . ILE A 1 112 ? -4.378 -30.117 5.926 1.00 77.29 137 ILE A CA 1
ATOM 892 C C . ILE A 1 112 ? -5.721 -30.644 5.448 1.00 74.31 137 ILE A C 1
ATOM 893 O O . ILE A 1 112 ? -5.995 -30.689 4.244 1.00 73.08 137 ILE A O 1
ATOM 898 N N . ARG A 1 113 ? -6.539 -31.067 6.404 1.00 71.61 138 ARG A N 1
ATOM 899 C CA . ARG A 1 113 ? -7.850 -31.581 6.095 1.00 69.92 138 ARG A CA 1
ATOM 900 C C . ARG A 1 113 ? -8.695 -30.449 5.529 1.00 66.51 138 ARG A C 1
ATOM 901 O O . ARG A 1 113 ? -8.501 -29.279 5.885 1.00 65.55 138 ARG A O 1
ATOM 909 N N . GLU A 1 114 ? -9.619 -30.807 4.639 1.00 63.46 139 GLU A N 1
ATOM 910 C CA . GLU A 1 114 ? -10.585 -29.853 4.101 1.00 59.88 139 GLU A CA 1
ATOM 911 C C . GLU A 1 114 ? -11.340 -29.129 5.219 1.00 57.61 139 GLU A C 1
ATOM 912 O O . GLU A 1 114 ? -11.601 -27.931 5.122 1.00 56.06 139 GLU A O 1
ATOM 918 N N . ASN A 1 115 ? -11.671 -29.852 6.284 1.00 56.55 140 ASN A N 1
ATOM 919 C CA . ASN A 1 115 ? -12.569 -29.327 7.320 1.00 55.15 140 ASN A CA 1
ATOM 920 C C . ASN A 1 115 ? -11.938 -28.416 8.370 1.00 52.22 140 ASN A C 1
ATOM 921 O O . ASN A 1 115 ? -12.648 -27.858 9.198 1.00 51.29 140 ASN A O 1
ATOM 926 N N . GLN A 1 116 ? -10.619 -28.281 8.347 1.00 50.20 141 GLN A N 1
ATOM 927 C CA . GLN A 1 116 ? -9.955 -27.254 9.142 1.00 49.52 141 GLN A CA 1
ATOM 928 C C . GLN A 1 116 ? -10.028 -25.894 8.420 1.00 47.78 141 GLN A C 1
ATOM 929 O O . GLN A 1 116 ? -9.655 -24.867 9.000 1.00 46.62 141 GLN A O 1
ATOM 935 N N . PHE A 1 117 ? -10.488 -25.903 7.158 1.00 45.79 142 PHE A N 1
ATOM 936 C CA . PHE A 1 117 ? -10.482 -24.718 6.327 1.00 44.18 142 PHE A CA 1
ATOM 937 C C . PHE A 1 117 ? -11.717 -23.875 6.541 1.00 42.61 142 PHE A C 1
ATOM 938 O O . PHE A 1 117 ? -12.806 -24.369 6.762 1.00 43.49 142 PHE A O 1
ATOM 946 N N . VAL A 1 118 ? -11.514 -22.576 6.490 1.00 40.97 143 VAL A N 1
ATOM 947 C CA . VAL A 1 118 ? -12.533 -21.633 6.872 1.00 40.10 143 VAL A CA 1
ATOM 948 C C . VAL A 1 118 ? -12.798 -20.774 5.651 1.00 38.61 143 VAL A C 1
ATOM 949 O O . VAL A 1 118 ? -11.899 -20.120 5.106 1.00 37.00 143 VAL A O 1
ATOM 953 N N . LYS A 1 119 ? -14.044 -20.864 5.207 1.00 38.15 144 LYS A N 1
ATOM 954 C CA . LYS A 1 119 ? -14.500 -20.236 3.996 1.00 37.26 144 LYS A CA 1
ATOM 955 C C . LYS A 1 119 ? -14.511 -18.717 4.159 1.00 35.59 144 LYS A C 1
ATOM 956 O O . LYS A 1 119 ? -15.056 -18.185 5.108 1.00 35.23 144 LYS A O 1
ATOM 962 N N . ILE A 1 120 ? -13.890 -18.041 3.214 1.00 33.98 145 ILE A N 1
ATOM 963 C CA . ILE A 1 120 ? -13.897 -16.599 3.163 1.00 33.30 145 ILE A CA 1
ATOM 964 C C . ILE A 1 120 ? -15.061 -16.205 2.235 1.00 33.11 145 ILE A C 1
ATOM 965 O O . ILE A 1 120 ? -15.964 -15.482 2.644 1.00 32.03 145 ILE A O 1
ATOM 970 N N . ASP A 1 121 ? -15.062 -16.723 1.004 1.00 33.13 146 ASP A N 1
ATOM 971 C CA . ASP A 1 121 ? -16.199 -16.459 0.112 1.00 33.73 146 ASP A CA 1
ATOM 972 C C . ASP A 1 121 ? -16.327 -17.386 -1.110 1.00 33.19 146 ASP A C 1
ATOM 973 O O . ASP A 1 121 ? -15.404 -18.080 -1.488 1.00 32.97 146 ASP A O 1
ATOM 978 N N . THR A 1 122 ? -17.504 -17.389 -1.714 1.00 33.92 147 THR A N 1
ATOM 979 C CA . THR A 1 122 ? -17.661 -17.923 -3.072 1.00 34.25 147 THR A CA 1
ATOM 980 C C . THR A 1 122 ? -17.302 -16.784 -4.026 1.00 33.73 147 THR A C 1
ATOM 981 O O . THR A 1 122 ? -17.746 -15.673 -3.815 1.00 34.33 147 THR A O 1
ATOM 985 N N . ILE A 1 123 ? -16.453 -17.047 -5.017 1.00 33.06 148 ILE A N 1
ATOM 986 C CA . ILE A 1 123 ? -15.912 -16.007 -5.869 1.00 32.98 148 ILE A CA 1
ATOM 987 C C . ILE A 1 123 ? -16.360 -16.210 -7.285 1.00 33.32 148 ILE A C 1
ATOM 988 O O . ILE A 1 123 ? -16.029 -17.222 -7.910 1.00 32.77 148 ILE A O 1
ATOM 993 N N . ALA A 1 124 ? -17.059 -15.200 -7.789 1.00 34.26 149 ALA A N 1
ATOM 994 C CA . ALA A 1 124 ? -17.623 -15.198 -9.129 1.00 35.25 149 ALA A CA 1
ATOM 995 C C . ALA A 1 124 ? -17.022 -14.039 -9.868 1.00 35.84 149 ALA A C 1
ATOM 996 O O . ALA A 1 124 ? -16.502 -13.088 -9.249 1.00 35.13 149 ALA A O 1
ATOM 998 N N . ALA A 1 125 ? -17.090 -14.124 -11.192 1.00 36.88 150 ALA A N 1
ATOM 999 C CA . ALA A 1 125 ? -16.882 -12.962 -12.029 1.00 38.39 150 ALA A CA 1
ATOM 1000 C C . ALA A 1 125 ? -17.974 -11.939 -11.711 1.00 40.05 150 ALA A C 1
ATOM 1001 O O . ALA A 1 125 ? -19.150 -12.169 -11.993 1.00 41.76 150 ALA A O 1
ATOM 1003 N N . ASP A 1 126 ? -17.610 -10.827 -11.089 1.00 41.18 151 ASP A N 1
ATOM 1004 C CA . ASP A 1 126 ? -18.586 -9.764 -10.863 1.00 43.70 151 ASP A CA 1
ATOM 1005 C C . ASP A 1 126 ? -18.288 -8.663 -11.885 1.00 43.66 151 ASP A C 1
ATOM 1006 O O . ASP A 1 126 ? -17.940 -8.966 -13.019 1.00 44.40 151 ASP A O 1
ATOM 1011 N N . GLU A 1 127 ? -18.413 -7.404 -11.494 1.00 44.59 152 GLU A N 1
ATOM 1012 C CA . GLU A 1 127 ? -18.240 -6.273 -12.404 1.00 45.32 152 GLU A CA 1
ATOM 1013 C C . GLU A 1 127 ? -16.771 -5.910 -12.625 1.00 43.81 152 GLU A C 1
ATOM 1014 O O . GLU A 1 127 ? -16.418 -5.351 -13.671 1.00 46.54 152 GLU A O 1
ATOM 1020 N N . SER A 1 128 ? -15.923 -6.207 -11.646 1.00 40.64 153 SER A N 1
ATOM 1021 C CA . SER A 1 128 ? -14.583 -5.626 -11.593 1.00 39.17 153 SER A CA 1
ATOM 1022 C C . SER A 1 128 ? -13.629 -6.363 -12.480 1.00 37.09 153 SER A C 1
ATOM 1023 O O . SER A 1 128 ? -13.637 -7.579 -12.487 1.00 37.22 153 SER A O 1
ATOM 1026 N N . PHE A 1 129 ? -12.810 -5.636 -13.213 1.00 35.79 154 PHE A N 1
ATOM 1027 C CA . PHE A 1 129 ? -11.764 -6.257 -13.985 1.00 35.26 154 PHE A CA 1
ATOM 1028 C C . PHE A 1 129 ? -10.494 -5.415 -14.100 1.00 35.26 154 PHE A C 1
ATOM 1029 O O . PHE A 1 129 ? -10.466 -4.207 -13.824 1.00 35.81 154 PHE A O 1
ATOM 1037 N N . THR A 1 130 ? -9.454 -6.097 -14.539 1.00 34.61 155 THR A N 1
ATOM 1038 C CA . THR A 1 130 ? -8.186 -5.512 -14.855 1.00 35.27 155 THR A CA 1
ATOM 1039 C C . THR A 1 130 ? -7.837 -5.981 -16.267 1.00 35.97 155 THR A C 1
ATOM 1040 O O . THR A 1 130 ? -8.371 -6.970 -16.772 1.00 35.74 155 THR A O 1
ATOM 1044 N N . GLN A 1 131 ? -6.928 -5.273 -16.891 1.00 37.76 156 GLN A N 1
ATOM 1045 C CA . GLN A 1 131 ? -6.358 -5.672 -18.170 1.00 38.81 156 GLN A CA 1
ATOM 1046 C C . GLN A 1 131 ? -4.871 -5.764 -17.937 1.00 37.83 156 GLN A C 1
ATOM 1047 O O . GLN A 1 131 ? -4.307 -4.916 -17.261 1.00 38.78 156 GLN A O 1
ATOM 1053 N N . VAL A 1 132 ? -4.243 -6.806 -18.453 1.00 36.27 157 VAL A N 1
ATOM 1054 C CA . VAL A 1 132 ? -2.798 -6.948 -18.363 1.00 35.68 157 VAL A CA 1
ATOM 1055 C C . VAL A 1 132 ? -2.223 -7.134 -19.771 1.00 36.01 157 VAL A C 1
ATOM 1056 O O . VAL A 1 132 ? -2.549 -8.100 -20.485 1.00 35.51 157 VAL A O 1
ATOM 1060 N N . ASP A 1 133 ? -1.378 -6.191 -20.167 1.00 36.59 158 ASP A N 1
ATOM 1061 C CA . ASP A 1 133 ? -0.799 -6.185 -21.513 1.00 37.26 158 ASP A CA 1
ATOM 1062 C C . ASP A 1 133 ? 0.374 -7.140 -21.490 1.00 36.28 158 ASP A C 1
ATOM 1063 O O . ASP A 1 133 ? 1.348 -6.895 -20.780 1.00 36.95 158 ASP A O 1
ATOM 1068 N N . ILE A 1 134 ? 0.277 -8.231 -22.239 1.00 34.76 159 ILE A N 1
ATOM 1069 C CA . ILE A 1 134 ? 1.371 -9.199 -22.304 1.00 33.96 159 ILE A CA 1
ATOM 1070 C C . ILE A 1 134 ? 1.951 -9.317 -23.698 1.00 34.56 159 ILE A C 1
ATOM 1071 O O . ILE A 1 134 ? 2.601 -10.337 -24.009 1.00 34.29 159 ILE A O 1
ATOM 1076 N N . GLY A 1 135 ? 1.717 -8.287 -24.524 1.00 34.95 160 GLY A N 1
ATOM 1077 C CA . GLY A 1 135 ? 2.356 -8.177 -25.825 1.00 36.03 160 GLY A CA 1
ATOM 1078 C C . GLY A 1 135 ? 1.423 -8.519 -26.955 1.00 36.00 160 GLY A C 1
ATOM 1079 O O . GLY A 1 135 ? 0.796 -7.631 -27.516 1.00 37.18 160 GLY A O 1
ATOM 1080 N N . ASP A 1 136 ? 1.329 -9.805 -27.283 1.00 35.00 161 ASP A N 1
ATOM 1081 C CA . ASP A 1 136 ? 0.434 -10.276 -28.340 1.00 35.29 161 ASP A CA 1
ATOM 1082 C C . ASP A 1 136 ? -1.029 -10.116 -27.969 1.00 34.63 161 ASP A C 1
ATOM 1083 O O . ASP A 1 136 ? -1.844 -9.912 -28.833 1.00 35.06 161 ASP A O 1
ATOM 1088 N N . ARG A 1 137 ? -1.345 -10.219 -26.685 1.00 34.12 162 ARG A N 1
ATOM 1089 C CA . ARG A 1 137 ? -2.700 -10.173 -26.183 1.00 33.88 162 ARG A CA 1
ATOM 1090 C C . ARG A 1 137 ? -2.776 -9.251 -24.994 1.00 33.90 162 ARG A C 1
ATOM 1091 O O . ARG A 1 137 ? -1.767 -8.923 -24.419 1.00 33.78 162 ARG A O 1
ATOM 1099 N N . ILE A 1 138 ? -4.001 -8.870 -24.630 1.00 34.09 163 ILE A N 1
ATOM 1100 C CA . ILE A 1 138 ? -4.301 -8.192 -23.388 1.00 34.32 163 ILE A CA 1
ATOM 1101 C C . ILE A 1 138 ? -5.266 -9.033 -22.580 1.00 33.88 163 ILE A C 1
ATOM 1102 O O . ILE A 1 138 ? -6.452 -9.100 -22.893 1.00 34.17 163 ILE A O 1
ATOM 1107 N N . MET A 1 139 ? -4.769 -9.639 -21.513 1.00 33.38 164 MET A N 1
ATOM 1108 C CA . MET A 1 139 ? -5.615 -10.436 -20.682 1.00 32.69 164 MET A CA 1
ATOM 1109 C C . MET A 1 139 ? -6.535 -9.463 -20.007 1.00 32.67 164 MET A C 1
ATOM 1110 O O . MET A 1 139 ? -6.085 -8.588 -19.264 1.00 32.60 164 MET A O 1
ATOM 1115 N N . LYS A 1 140 ? -7.817 -9.595 -20.316 1.00 32.51 165 LYS A N 1
ATOM 1116 C CA . LYS A 1 140 ? -8.848 -9.004 -19.512 1.00 32.71 165 LYS A CA 1
ATOM 1117 C C . LYS A 1 140 ? -9.215 -10.049 -18.455 1.00 31.59 165 LYS A C 1
ATOM 1118 O O . LYS A 1 140 ? -9.514 -11.189 -18.805 1.00 31.31 165 LYS A O 1
ATOM 1124 N N . LEU A 1 141 ? -9.181 -9.666 -17.178 1.00 30.59 166 LEU A N 1
ATOM 1125 C CA . LEU A 1 141 ? -9.387 -10.616 -16.076 1.00 29.64 166 LEU A CA 1
ATOM 1126 C C . LEU A 1 141 ? -10.304 -10.066 -15.047 1.00 29.96 166 LEU A C 1
ATOM 1127 O O . LEU A 1 141 ? -10.418 -8.864 -14.917 1.00 31.22 166 LEU A O 1
ATOM 1132 N N . ASN A 1 142 ? -10.936 -10.915 -14.266 1.00 30.04 167 ASN A N 1
ATOM 1133 C CA . ASN A 1 142 ? -11.658 -10.390 -13.124 1.00 30.57 167 ASN A CA 1
ATOM 1134 C C . ASN A 1 142 ? -10.666 -10.096 -12.041 1.00 30.32 167 ASN A C 1
ATOM 1135 O O . ASN A 1 142 ? -9.653 -10.808 -11.935 1.00 30.35 167 ASN A O 1
ATOM 1140 N N . THR A 1 143 ? -10.933 -9.044 -11.266 1.00 30.74 168 THR A N 1
ATOM 1141 C CA . THR A 1 143 ? -10.171 -8.744 -10.044 1.00 30.72 168 THR A CA 1
ATOM 1142 C C . THR A 1 143 ? -11.119 -8.788 -8.894 1.00 30.19 168 THR A C 1
ATOM 1143 O O . THR A 1 143 ? -11.963 -7.932 -8.799 1.00 30.73 168 THR A O 1
ATOM 1147 N N . GLU A 1 144 ? -10.999 -9.767 -8.008 1.00 29.87 169 GLU A N 1
ATOM 1148 C CA . GLU A 1 144 ? -11.711 -9.689 -6.752 1.00 29.77 169 GLU A CA 1
ATOM 1149 C C . GLU A 1 144 ? -10.720 -9.463 -5.609 1.00 29.44 169 GLU A C 1
ATOM 1150 O O . GLU A 1 144 ? -9.587 -9.934 -5.655 1.00 28.85 169 GLU A O 1
ATOM 1156 N N . ILE A 1 145 ? -11.168 -8.736 -4.589 1.00 29.67 170 ILE A N 1
ATOM 1157 C CA . ILE A 1 145 ? -10.396 -8.533 -3.371 1.00 29.47 170 ILE A CA 1
ATOM 1158 C C . ILE A 1 145 ? -11.303 -8.891 -2.230 1.00 29.69 170 ILE A C 1
ATOM 1159 O O . ILE A 1 145 ? -12.461 -8.485 -2.227 1.00 29.00 170 ILE A O 1
ATOM 1164 N N . ARG A 1 146 ? -10.796 -9.722 -1.304 1.00 30.32 171 ARG A N 1
ATOM 1165 C CA . ARG A 1 146 ? -11.460 -9.975 -0.009 1.00 30.97 171 ARG A CA 1
ATOM 1166 C C . ARG A 1 146 ? -10.484 -9.673 1.125 1.00 31.98 171 ARG A C 1
ATOM 1167 O O . ARG A 1 146 ? -9.255 -9.677 0.949 1.00 32.12 171 ARG A O 1
ATOM 1175 N N . ASP A 1 147 ? -11.019 -9.464 2.315 1.00 33.13 172 ASP A N 1
ATOM 1176 C CA . ASP A 1 147 ? -10.166 -9.327 3.466 1.00 33.69 172 ASP A CA 1
ATOM 1177 C C . ASP A 1 147 ? -10.546 -10.315 4.554 1.00 33.48 172 ASP A C 1
ATOM 1178 O O . ASP A 1 147 ? -11.695 -10.706 4.655 1.00 34.00 172 ASP A O 1
ATOM 1183 N N . VAL A 1 148 ? -9.570 -10.689 5.382 1.00 33.34 173 VAL A N 1
ATOM 1184 C CA . VAL A 1 148 ? -9.787 -11.601 6.506 1.00 33.02 173 VAL A CA 1
ATOM 1185 C C . VAL A 1 148 ? -9.087 -11.153 7.780 1.00 32.69 173 VAL A C 1
ATOM 1186 O O . VAL A 1 148 ? -7.955 -10.652 7.759 1.00 32.91 173 VAL A O 1
ATOM 1190 N N . GLY A 1 149 ? -9.763 -11.394 8.898 1.00 31.92 174 GLY A N 1
ATOM 1191 C CA . GLY A 1 149 ? -9.201 -11.196 10.214 1.00 31.19 174 GLY A CA 1
ATOM 1192 C C . GLY A 1 149 ? -10.303 -11.185 11.240 1.00 30.92 174 GLY A C 1
ATOM 1193 O O . GLY A 1 149 ? -11.465 -11.339 10.906 1.00 30.56 174 GLY A O 1
ATOM 1194 N N . PRO A 1 150 ? -9.958 -10.953 12.502 1.00 31.37 175 PRO A N 1
ATOM 1195 C CA . PRO A 1 150 ? -8.589 -10.660 12.907 1.00 31.98 175 PRO A CA 1
ATOM 1196 C C . PRO A 1 150 ? -7.831 -11.976 12.999 1.00 32.21 175 PRO A C 1
ATOM 1197 O O . PRO A 1 150 ? -8.364 -12.932 13.511 1.00 31.75 175 PRO A O 1
ATOM 1201 N N . LEU A 1 151 ? -6.617 -12.009 12.465 1.00 32.86 176 LEU A N 1
ATOM 1202 C CA . LEU A 1 151 ? -5.736 -13.162 12.568 1.00 33.64 176 LEU A CA 1
ATOM 1203 C C . LEU A 1 151 ? -4.918 -13.055 13.862 1.00 35.58 176 LEU A C 1
ATOM 1204 O O . LEU A 1 151 ? -4.500 -11.934 14.261 1.00 36.07 176 LEU A O 1
ATOM 1209 N N . SER A 1 152 ? -4.671 -14.213 14.485 1.00 36.38 177 SER A N 1
ATOM 1210 C CA . SER A 1 152 ? -3.871 -14.316 15.725 1.00 37.89 177 SER A CA 1
ATOM 1211 C C . SER A 1 152 ? -2.614 -15.231 15.660 1.00 39.42 177 SER A C 1
ATOM 1212 O O . SER A 1 152 ? -1.569 -14.899 16.246 1.00 41.12 177 SER A O 1
ATOM 1215 N N . LYS A 1 153 ? -2.682 -16.345 14.927 1.00 39.36 178 LYS A N 1
ATOM 1216 C CA . LYS A 1 153 ? -1.540 -17.259 14.791 1.00 40.37 178 LYS A CA 1
ATOM 1217 C C . LYS A 1 153 ? -0.464 -16.637 13.934 1.00 40.27 178 LYS A C 1
ATOM 1218 O O . LYS A 1 153 ? -0.712 -15.629 13.307 1.00 39.79 178 LYS A O 1
ATOM 1224 N N . LYS A 1 154 ? 0.706 -17.275 13.860 1.00 41.34 179 LYS A N 1
ATOM 1225 C CA . LYS A 1 154 ? 1.877 -16.713 13.159 1.00 42.24 179 LYS A CA 1
ATOM 1226 C C . LYS A 1 154 ? 1.650 -16.431 11.674 1.00 41.31 179 LYS A C 1
ATOM 1227 O O . LYS A 1 154 ? 2.000 -15.361 11.179 1.00 41.67 179 LYS A O 1
ATOM 1233 N N . GLY A 1 155 ? 1.078 -17.408 10.976 1.00 40.84 180 GLY A N 1
ATOM 1234 C CA . GLY A 1 155 ? 0.759 -17.288 9.568 1.00 39.40 180 GLY A CA 1
ATOM 1235 C C . GLY A 1 155 ? -0.500 -18.058 9.245 1.00 38.53 180 GLY A C 1
ATOM 1236 O O . GLY A 1 155 ? -1.292 -18.382 10.147 1.00 39.39 180 GLY A O 1
ATOM 1237 N N . PHE A 1 156 ? -0.666 -18.364 7.959 1.00 37.18 181 PHE A N 1
ATOM 1238 C CA . PHE A 1 156 ? -1.875 -18.983 7.452 1.00 36.10 181 PHE A CA 1
ATOM 1239 C C . PHE A 1 156 ? -1.645 -19.544 6.060 1.00 35.04 181 PHE A C 1
ATOM 1240 O O . PHE A 1 156 ? -0.645 -19.255 5.400 1.00 34.43 181 PHE A O 1
ATOM 1248 N N . TYR A 1 157 ? -2.611 -20.354 5.641 1.00 34.30 182 TYR A N 1
ATOM 1249 C CA . TYR A 1 157 ? -2.612 -21.027 4.367 1.00 33.49 182 TYR A CA 1
ATOM 1250 C C . TYR A 1 157 ? -3.867 -20.600 3.652 1.00 32.51 182 TYR A C 1
ATOM 1251 O O . TYR A 1 157 ? -4.895 -20.396 4.318 1.00 31.59 182 TYR A O 1
ATOM 1260 N N . LEU A 1 158 ? -3.787 -20.463 2.320 1.00 32.27 183 LEU A N 1
ATOM 1261 C CA . LEU A 1 158 ? -4.978 -20.204 1.506 1.00 32.50 183 LEU A CA 1
ATOM 1262 C C . LEU A 1 158 ? -5.264 -21.389 0.648 1.00 33.07 183 LEU A C 1
ATOM 1263 O O . LEU A 1 158 ? -4.353 -22.004 0.086 1.00 34.15 183 LEU A O 1
ATOM 1268 N N . ALA A 1 159 ? -6.547 -21.702 0.546 1.00 33.02 184 ALA A N 1
ATOM 1269 C CA . ALA A 1 159 ? -6.998 -22.819 -0.258 1.00 33.17 184 ALA A CA 1
ATOM 1270 C C . ALA A 1 159 ? -8.013 -22.298 -1.250 1.00 32.25 184 ALA A C 1
ATOM 1271 O O . ALA A 1 159 ? -8.766 -21.372 -0.958 1.00 32.14 184 ALA A O 1
ATOM 1273 N N . PHE A 1 160 ? -7.999 -22.885 -2.433 1.00 31.44 185 PHE A N 1
ATOM 1274 C CA . PHE A 1 160 ? -8.985 -22.584 -3.435 1.00 30.57 185 PHE A CA 1
ATOM 1275 C C . PHE A 1 160 ? -9.685 -23.886 -3.827 1.00 31.14 185 PHE A C 1
ATOM 1276 O O . PHE A 1 160 ? -9.038 -24.838 -4.260 1.00 31.36 185 PHE A O 1
ATOM 1284 N N . GLN A 1 161 ? -11.003 -23.926 -3.706 1.00 31.52 186 GLN A N 1
ATOM 1285 C CA . GLN A 1 161 ? -11.744 -25.106 -4.087 1.00 32.31 186 GLN A CA 1
ATOM 1286 C C . GLN A 1 161 ? -12.519 -24.903 -5.361 1.00 32.87 186 GLN A C 1
ATOM 1287 O O . GLN A 1 161 ? -13.274 -23.961 -5.462 1.00 32.72 186 GLN A O 1
ATOM 1293 N N . ASP A 1 162 ? -12.321 -25.814 -6.315 1.00 34.10 187 ASP A N 1
ATOM 1294 C CA . ASP A 1 162 ? -13.093 -25.895 -7.546 1.00 34.93 187 ASP A CA 1
ATOM 1295 C C . ASP A 1 162 ? -14.062 -27.048 -7.435 1.00 36.14 187 ASP A C 1
ATOM 1296 O O . ASP A 1 162 ? -13.640 -28.152 -7.108 1.00 36.64 187 ASP A O 1
ATOM 1301 N N . VAL A 1 163 ? -15.334 -26.807 -7.780 1.00 36.63 188 VAL A N 1
ATOM 1302 C CA . VAL A 1 163 ? -16.355 -27.857 -7.835 1.00 37.62 188 VAL A CA 1
ATOM 1303 C C . VAL A 1 163 ? -17.001 -28.008 -9.202 1.00 37.79 188 VAL A C 1
ATOM 1304 O O . VAL A 1 163 ? -18.141 -28.418 -9.276 1.00 38.65 188 VAL A O 1
ATOM 1308 N N . GLY A 1 164 ? -16.259 -27.706 -10.264 1.00 37.17 189 GLY A N 1
ATOM 1309 C CA . GLY A 1 164 ? -16.700 -27.942 -11.656 1.00 37.65 189 GLY A CA 1
ATOM 1310 C C . GLY A 1 164 ? -16.696 -26.700 -12.545 1.00 36.92 189 GLY A C 1
ATOM 1311 O O . GLY A 1 164 ? -17.483 -26.618 -13.479 1.00 37.69 189 GLY A O 1
ATOM 1312 N N . ALA A 1 165 ? -15.816 -25.736 -12.260 1.00 35.42 190 ALA A N 1
ATOM 1313 C CA . ALA A 1 165 ? -15.688 -24.512 -13.068 1.00 34.27 190 ALA A CA 1
ATOM 1314 C C . ALA A 1 165 ? -14.568 -24.727 -14.078 1.00 33.75 190 ALA A C 1
ATOM 1315 O O . ALA A 1 165 ? -13.756 -25.659 -13.911 1.00 34.37 190 ALA A O 1
ATOM 1317 N N . CYS A 1 166 ? -14.541 -23.902 -15.127 1.00 32.75 191 CYS A N 1
ATOM 1318 C CA . CYS A 1 166 ? -13.364 -23.772 -15.992 1.00 32.09 191 CYS A CA 1
ATOM 1319 C C . CYS A 1 166 ? -12.603 -22.470 -15.645 1.00 30.05 191 CYS A C 1
ATOM 1320 O O . CYS A 1 166 ? -12.910 -21.418 -16.153 1.00 30.36 191 CYS A O 1
ATOM 1323 N N . ILE A 1 167 ? -11.571 -22.576 -14.824 1.00 28.35 192 ILE A N 1
ATOM 1324 C CA . ILE A 1 167 ? -11.016 -21.420 -14.122 1.00 27.02 192 ILE A CA 1
ATOM 1325 C C . ILE A 1 167 ? -9.505 -21.345 -14.281 1.00 25.90 192 ILE A C 1
ATOM 1326 O O . ILE A 1 167 ? -8.802 -22.354 -14.192 1.00 26.15 192 ILE A O 1
ATOM 1331 N N . ALA A 1 168 ? -9.036 -20.144 -14.573 1.00 24.66 193 ALA A N 1
ATOM 1332 C CA . ALA A 1 168 ? -7.637 -19.855 -14.600 1.00 24.23 193 ALA A CA 1
ATOM 1333 C C . ALA A 1 168 ? -7.369 -18.786 -13.526 1.00 23.97 193 ALA A C 1
ATOM 1334 O O . ALA A 1 168 ? -7.910 -17.652 -13.587 1.00 23.45 193 ALA A O 1
ATOM 1336 N N . LEU A 1 169 ? -6.587 -19.161 -12.508 1.00 24.01 194 LEU A N 1
ATOM 1337 C CA . LEU A 1 169 ? -6.161 -18.189 -11.495 1.00 24.02 194 LEU A CA 1
ATOM 1338 C C . LEU A 1 169 ? -4.872 -17.609 -12.002 1.00 24.25 194 LEU A C 1
ATOM 1339 O O . LEU A 1 169 ? -3.866 -18.300 -12.046 1.00 24.37 194 LEU A O 1
ATOM 1344 N N . VAL A 1 170 ? -4.907 -16.343 -12.395 1.00 24.66 195 VAL A N 1
ATOM 1345 C CA . VAL A 1 170 ? -3.733 -15.739 -12.967 1.00 25.43 195 VAL A CA 1
ATOM 1346 C C . VAL A 1 170 ? -2.821 -15.014 -11.946 1.00 25.97 195 VAL A C 1
ATOM 1347 O O . VAL A 1 170 ? -1.609 -15.074 -12.090 1.00 27.67 195 VAL A O 1
ATOM 1351 N N . SER A 1 171 ? -3.357 -14.323 -10.958 1.00 25.57 196 SER A N 1
ATOM 1352 C CA . SER A 1 171 ? -2.498 -13.626 -10.000 1.00 26.17 196 SER A CA 1
ATOM 1353 C C . SER A 1 171 ? -3.166 -13.781 -8.655 1.00 25.85 196 SER A C 1
ATOM 1354 O O . SER A 1 171 ? -4.398 -13.681 -8.568 1.00 25.38 196 SER A O 1
ATOM 1357 N N . VAL A 1 172 ? -2.378 -14.171 -7.651 1.00 25.75 197 VAL A N 1
ATOM 1358 C CA . VAL A 1 172 ? -2.793 -14.085 -6.249 1.00 25.78 197 VAL A CA 1
ATOM 1359 C C . VAL A 1 172 ? -1.799 -13.169 -5.561 1.00 26.58 197 VAL A C 1
ATOM 1360 O O . VAL A 1 172 ? -0.600 -13.442 -5.562 1.00 26.87 197 VAL A O 1
ATOM 1364 N N . ARG A 1 173 ? -2.287 -12.057 -5.040 1.00 27.19 198 ARG A N 1
ATOM 1365 C CA . ARG A 1 173 ? -1.504 -11.191 -4.178 1.00 28.41 198 ARG A CA 1
ATOM 1366 C C . ARG A 1 173 ? -2.113 -11.214 -2.787 1.00 28.23 198 ARG A C 1
ATOM 1367 O O . ARG A 1 173 ? -3.323 -11.134 -2.633 1.00 27.72 198 ARG A O 1
ATOM 1375 N N . VAL A 1 174 ? -1.272 -11.283 -1.767 1.00 29.03 199 VAL A N 1
ATOM 1376 C CA . VAL A 1 174 ? -1.716 -11.078 -0.390 1.00 28.89 199 VAL A CA 1
ATOM 1377 C C . VAL A 1 174 ? -0.938 -9.935 0.234 1.00 29.65 199 VAL A C 1
ATOM 1378 O O . VAL A 1 174 ? 0.248 -9.746 -0.019 1.00 30.05 199 VAL A O 1
ATOM 1382 N N . PHE A 1 175 ? -1.617 -9.160 1.051 1.00 29.95 200 PHE A N 1
ATOM 1383 C CA . PHE A 1 175 ? -0.981 -8.023 1.656 1.00 31.32 200 PHE A CA 1
ATOM 1384 C C . PHE A 1 175 ? -1.761 -7.532 2.845 1.00 31.58 200 PHE A C 1
ATOM 1385 O O . PHE A 1 175 ? -2.847 -7.993 3.121 1.00 30.38 200 PHE A O 1
ATOM 1393 N N . TYR A 1 176 ? -1.166 -6.596 3.559 1.00 33.36 201 TYR A N 1
ATOM 1394 C CA . TYR A 1 176 ? -1.821 -5.931 4.653 1.00 34.65 201 TYR A CA 1
ATOM 1395 C C . TYR A 1 176 ? -1.476 -4.459 4.520 1.00 36.52 201 TYR A C 1
ATOM 1396 O O . TYR A 1 176 ? -0.636 -4.068 3.716 1.00 36.15 201 TYR A O 1
ATOM 1405 N N . LYS A 1 177 ? -2.131 -3.641 5.311 1.00 39.18 202 LYS A N 1
ATOM 1406 C CA . LYS A 1 177 ? -1.886 -2.217 5.229 1.00 42.35 202 LYS A CA 1
ATOM 1407 C C . LYS A 1 177 ? -1.068 -1.783 6.410 1.00 44.43 202 LYS A C 1
ATOM 1408 O O . LYS A 1 177 ? -1.499 -1.914 7.551 1.00 44.47 202 LYS A O 1
ATOM 1414 N N . LYS A 1 178 ? 0.151 -1.332 6.109 1.00 47.32 203 LYS A N 1
ATOM 1415 C CA . LYS A 1 178 ? 1.087 -0.761 7.091 1.00 50.46 203 LYS A CA 1
ATOM 1416 C C . LYS A 1 178 ? 0.528 0.613 7.439 1.00 53.21 203 LYS A C 1
ATOM 1417 O O . LYS A 1 178 ? 0.634 1.579 6.665 1.00 52.54 203 LYS A O 1
ATOM 1423 N N . ALA A 1 179 ? -0.069 0.657 8.631 1.00 55.99 204 ALA A N 1
ATOM 1424 C CA . ALA A 1 179 ? -1.204 1.518 8.949 1.00 58.61 204 ALA A CA 1
ATOM 1425 C C . ALA A 1 179 ? -2.028 0.791 10.033 1.00 59.26 204 ALA A C 1
ATOM 1426 O O . ALA A 1 179 ? -3.078 0.160 9.789 1.00 59.43 204 ALA A O 1
ATOM 1429 N N . GLY B 1 3 ? -14.891 -19.559 40.769 1.00 56.35 28 GLY B N 1
ATOM 1430 C CA . GLY B 1 3 ? -15.386 -20.184 42.031 1.00 57.50 28 GLY B CA 1
ATOM 1431 C C . GLY B 1 3 ? -15.029 -19.428 43.304 1.00 56.36 28 GLY B C 1
ATOM 1432 O O . GLY B 1 3 ? -15.896 -19.173 44.137 1.00 57.27 28 GLY B O 1
ATOM 1433 N N . ASN B 1 4 ? -13.756 -19.073 43.468 1.00 54.15 29 ASN B N 1
ATOM 1434 C CA . ASN B 1 4 ? -13.302 -18.520 44.734 1.00 52.61 29 ASN B CA 1
ATOM 1435 C C . ASN B 1 4 ? -12.977 -17.032 44.731 1.00 49.33 29 ASN B C 1
ATOM 1436 O O . ASN B 1 4 ? -12.764 -16.449 45.780 1.00 49.63 29 ASN B O 1
ATOM 1441 N N . GLU B 1 5 ? -12.936 -16.418 43.568 1.00 46.32 30 GLU B N 1
ATOM 1442 C CA . GLU B 1 5 ? -12.776 -14.983 43.471 1.00 44.02 30 GLU B CA 1
ATOM 1443 C C . GLU B 1 5 ? -14.154 -14.299 43.604 1.00 43.53 30 GLU B C 1
ATOM 1444 O O . GLU B 1 5 ? -15.077 -14.636 42.865 1.00 44.50 30 GLU B O 1
ATOM 1450 N N . VAL B 1 6 ? -14.308 -13.384 44.565 1.00 41.55 31 VAL B N 1
ATOM 1451 C CA . VAL B 1 6 ? -15.492 -12.521 44.608 1.00 40.46 31 VAL B CA 1
ATOM 1452 C C . VAL B 1 6 ? -15.124 -11.130 44.116 1.00 38.73 31 VAL B C 1
ATOM 1453 O O . VAL B 1 6 ? -14.295 -10.467 44.723 1.00 36.94 31 VAL B O 1
ATOM 1457 N N . THR B 1 7 ? -15.784 -10.660 43.055 1.00 38.46 32 THR B N 1
ATOM 1458 C CA . THR B 1 7 ? -15.478 -9.361 42.472 1.00 36.70 32 THR B CA 1
ATOM 1459 C C . THR B 1 7 ? -15.962 -8.186 43.318 1.00 35.91 32 THR B C 1
ATOM 1460 O O . THR B 1 7 ? -17.131 -8.119 43.651 1.00 36.76 32 THR B O 1
ATOM 1464 N N . LEU B 1 8 ? -15.048 -7.271 43.653 1.00 33.81 33 LEU B N 1
ATOM 1465 C CA . LEU B 1 8 ? -15.393 -6.066 44.400 1.00 33.65 33 LEU B CA 1
ATOM 1466 C C . LEU B 1 8 ? -15.712 -4.883 43.477 1.00 33.70 33 LEU B C 1
ATOM 1467 O O . LEU B 1 8 ? -16.604 -4.106 43.762 1.00 34.20 33 LEU B O 1
ATOM 1472 N N . LEU B 1 9 ? -14.986 -4.785 42.364 1.00 33.09 34 LEU B N 1
ATOM 1473 C CA . LEU B 1 9 ? -15.259 -3.837 41.324 1.00 32.75 34 LEU B CA 1
ATOM 1474 C C . LEU B 1 9 ? -14.924 -4.495 40.001 1.00 32.85 34 LEU B C 1
ATOM 1475 O O . LEU B 1 9 ? -13.927 -5.163 39.895 1.00 32.19 34 LEU B O 1
ATOM 1480 N N . ASP B 1 10 ? -15.726 -4.279 38.969 1.00 34.14 35 ASP B N 1
ATOM 1481 C CA . ASP B 1 10 ? -15.290 -4.657 37.618 1.00 34.62 35 ASP B CA 1
ATOM 1482 C C . ASP B 1 10 ? -15.692 -3.577 36.641 1.00 34.56 35 ASP B C 1
ATOM 1483 O O . ASP B 1 10 ? -16.866 -3.229 36.499 1.00 34.59 35 ASP B O 1
ATOM 1488 N N . SER B 1 11 ? -14.693 -3.041 35.974 1.00 34.28 36 SER B N 1
ATOM 1489 C CA . SER B 1 11 ? -14.913 -1.914 35.104 1.00 35.24 36 SER B CA 1
ATOM 1490 C C . SER B 1 11 ? -15.680 -2.405 33.876 1.00 36.43 36 SER B C 1
ATOM 1491 O O . SER B 1 11 ? -16.496 -1.688 33.316 1.00 36.90 36 SER B O 1
ATOM 1494 N N . ARG B 1 12 ? -15.455 -3.644 33.477 1.00 37.71 37 ARG B N 1
ATOM 1495 C CA . ARG B 1 12 ? -16.128 -4.151 32.280 1.00 39.83 37 ARG B CA 1
ATOM 1496 C C . ARG B 1 12 ? -17.618 -4.383 32.464 1.00 40.89 37 ARG B C 1
ATOM 1497 O O . ARG B 1 12 ? -18.310 -4.642 31.500 1.00 42.03 37 ARG B O 1
ATOM 1505 N N . SER B 1 13 ? -18.109 -4.289 33.694 1.00 41.69 38 SER B N 1
ATOM 1506 C CA . SER B 1 13 ? -19.519 -4.533 33.975 1.00 43.56 38 SER B CA 1
ATOM 1507 C C . SER B 1 13 ? -20.275 -3.234 34.281 1.00 44.20 38 SER B C 1
ATOM 1508 O O . SER B 1 13 ? -21.488 -3.233 34.423 1.00 45.31 38 SER B O 1
ATOM 1511 N N . VAL B 1 14 ? -19.561 -2.122 34.337 1.00 44.80 39 VAL B N 1
ATOM 1512 C CA . VAL B 1 14 ? -20.165 -0.862 34.757 1.00 46.08 39 VAL B CA 1
ATOM 1513 C C . VAL B 1 14 ? -21.171 -0.374 33.745 1.00 47.28 39 VAL B C 1
ATOM 1514 O O . VAL B 1 14 ? -20.888 -0.317 32.556 1.00 47.24 39 VAL B O 1
ATOM 1518 N N . GLN B 1 15 ? -22.329 0.002 34.276 1.00 48.68 40 GLN B N 1
ATOM 1519 C CA . GLN B 1 15 ? -23.444 0.513 33.525 1.00 50.52 40 GLN B CA 1
ATOM 1520 C C . GLN B 1 15 ? -23.270 2.017 33.256 1.00 50.38 40 GLN B C 1
ATOM 1521 O O . GLN B 1 15 ? -23.406 2.842 34.173 1.00 49.96 40 GLN B O 1
ATOM 1527 N N . GLY B 1 16 ? -22.961 2.366 32.003 1.00 49.65 41 GLY B N 1
ATOM 1528 C CA . GLY B 1 16 ? -22.869 3.762 31.589 1.00 49.49 41 GLY B CA 1
ATOM 1529 C C . GLY B 1 16 ? -21.442 4.230 31.680 1.00 47.92 41 GLY B C 1
ATOM 1530 O O . GLY B 1 16 ? -20.535 3.427 31.586 1.00 47.85 41 GLY B O 1
ATOM 1531 N N . GLU B 1 17 ? -21.246 5.530 31.862 1.00 48.06 42 GLU B N 1
ATOM 1532 C CA . GLU B 1 17 ? -19.913 6.083 32.111 1.00 46.67 42 GLU B CA 1
ATOM 1533 C C . GLU B 1 17 ? -19.448 5.639 33.487 1.00 45.88 42 GLU B C 1
ATOM 1534 O O . GLU B 1 17 ? -20.266 5.497 34.405 1.00 46.56 42 GLU B O 1
ATOM 1540 N N . LEU B 1 18 ? -18.140 5.411 33.615 1.00 44.38 43 LEU B N 1
ATOM 1541 C CA . LEU B 1 18 ? -17.507 5.096 34.894 1.00 43.61 43 LEU B CA 1
ATOM 1542 C C . LEU B 1 18 ? -17.534 6.299 35.866 1.00 44.38 43 LEU B C 1
ATOM 1543 O O . LEU B 1 18 ? -17.756 6.134 37.078 1.00 44.48 43 LEU B O 1
ATOM 1548 N N . GLY B 1 19 ? -17.273 7.492 35.331 1.00 43.82 44 GLY B N 1
ATOM 1549 C CA . GLY B 1 19 ? -17.331 8.731 36.113 1.00 44.34 44 GLY B CA 1
ATOM 1550 C C . GLY B 1 19 ? -16.419 8.718 37.329 1.00 42.93 44 GLY B C 1
ATOM 1551 O O . GLY B 1 19 ? -16.837 9.104 38.433 1.00 43.62 44 GLY B O 1
ATOM 1552 N N . TRP B 1 20 ? -15.183 8.249 37.125 1.00 40.47 45 TRP B N 1
ATOM 1553 C CA . TRP B 1 20 ? -14.152 8.290 38.164 1.00 38.31 45 TRP B CA 1
ATOM 1554 C C . TRP B 1 20 ? -13.603 9.706 38.213 1.00 38.64 45 TRP B C 1
ATOM 1555 O O . TRP B 1 20 ? -13.673 10.449 37.220 1.00 40.59 45 TRP B O 1
ATOM 1566 N N . ILE B 1 21 ? -13.067 10.087 39.368 1.00 37.39 46 ILE B N 1
ATOM 1567 C CA . ILE B 1 21 ? -12.620 11.439 39.580 1.00 36.80 46 ILE B CA 1
ATOM 1568 C C . ILE B 1 21 ? -11.227 11.500 39.022 1.00 35.80 46 ILE B C 1
ATOM 1569 O O . ILE B 1 21 ? -10.393 10.652 39.336 1.00 34.40 46 ILE B O 1
ATOM 1574 N N . ALA B 1 22 ? -11.000 12.467 38.146 1.00 35.85 47 ALA B N 1
ATOM 1575 C CA . ALA B 1 22 ? -9.713 12.669 37.508 1.00 35.22 47 ALA B CA 1
ATOM 1576 C C . ALA B 1 22 ? -9.235 14.086 37.813 1.00 36.70 47 ALA B C 1
ATOM 1577 O O . ALA B 1 22 ? -10.034 14.996 38.087 1.00 37.92 47 ALA B O 1
ATOM 1579 N N . SER B 1 23 ? -7.923 14.259 37.739 1.00 36.68 48 SER B N 1
ATOM 1580 C CA . SER B 1 23 ? -7.265 15.448 38.249 1.00 38.39 48 SER B CA 1
ATOM 1581 C C . SER B 1 23 ? -5.930 15.541 37.568 1.00 38.48 48 SER B C 1
ATOM 1582 O O . SER B 1 23 ? -5.098 14.679 37.771 1.00 37.83 48 SER B O 1
ATOM 1585 N N . PRO B 1 24 ? -5.750 16.534 36.690 1.00 39.64 49 PRO B N 1
ATOM 1586 C CA . PRO B 1 24 ? -6.698 17.588 36.300 1.00 41.12 49 PRO B CA 1
ATOM 1587 C C . PRO B 1 24 ? -7.977 17.039 35.638 1.00 41.28 49 PRO B C 1
ATOM 1588 O O . PRO B 1 24 ? -7.915 16.014 34.937 1.00 39.57 49 PRO B O 1
ATOM 1592 N N . LEU B 1 25 ? -9.113 17.711 35.868 1.00 43.10 50 LEU B N 1
ATOM 1593 C CA . LEU B 1 25 ? -10.409 17.221 35.389 1.00 43.81 50 LEU B CA 1
ATOM 1594 C C . LEU B 1 25 ? -10.523 17.170 33.844 1.00 44.47 50 LEU B C 1
ATOM 1595 O O . LEU B 1 25 ? -11.387 16.442 33.313 1.00 44.93 50 LEU B O 1
ATOM 1600 N N . GLU B 1 26 ? -9.675 17.928 33.136 1.00 44.42 51 GLU B N 1
ATOM 1601 C CA . GLU B 1 26 ? -9.554 17.815 31.685 1.00 44.30 51 GLU B CA 1
ATOM 1602 C C . GLU B 1 26 ? -8.120 17.928 31.207 1.00 42.81 51 GLU B C 1
ATOM 1603 O O . GLU B 1 26 ? -7.260 18.518 31.864 1.00 41.67 51 GLU B O 1
ATOM 1609 N N . GLY B 1 27 ? -7.880 17.336 30.042 1.00 41.30 52 GLY B N 1
ATOM 1610 C CA . GLY B 1 27 ? -6.557 17.315 29.448 1.00 41.00 52 GLY B CA 1
ATOM 1611 C C . GLY B 1 27 ? -5.695 16.178 29.961 1.00 39.61 52 GLY B C 1
ATOM 1612 O O . GLY B 1 27 ? -4.624 15.939 29.429 1.00 39.12 52 GLY B O 1
ATOM 1613 N N . GLY B 1 28 ? -6.160 15.483 30.993 1.00 39.15 53 GLY B N 1
ATOM 1614 C CA . GLY B 1 28 ? -5.419 14.398 31.602 1.00 38.52 53 GLY B CA 1
ATOM 1615 C C . GLY B 1 28 ? -6.021 13.052 31.251 1.00 37.69 53 GLY B C 1
ATOM 1616 O O . GLY B 1 28 ? -6.014 12.646 30.098 1.00 37.78 53 GLY B O 1
ATOM 1617 N N . TRP B 1 29 ? -6.496 12.339 32.265 1.00 37.22 54 TRP B N 1
ATOM 1618 C CA . TRP B 1 29 ? -7.071 11.039 32.074 1.00 36.39 54 TRP B CA 1
ATOM 1619 C C . TRP B 1 29 ? -8.461 11.325 31.561 1.00 37.60 54 TRP B C 1
ATOM 1620 O O . TRP B 1 29 ? -9.183 12.072 32.198 1.00 36.36 54 TRP B O 1
ATOM 1631 N N . GLU B 1 30 ? -8.812 10.731 30.405 1.00 38.23 55 GLU B N 1
ATOM 1632 C CA . GLU B 1 30 ? -10.106 10.932 29.812 1.00 39.79 55 GLU B CA 1
ATOM 1633 C C . GLU B 1 30 ? -10.819 9.624 29.495 1.00 39.49 55 GLU B C 1
ATOM 1634 O O . GLU B 1 30 ? -10.186 8.596 29.201 1.00 37.97 55 GLU B O 1
ATOM 1640 N N . GLU B 1 31 ? -12.150 9.665 29.586 1.00 39.21 56 GLU B N 1
ATOM 1641 C CA . GLU B 1 31 ? -12.938 8.484 29.361 1.00 38.03 56 GLU B CA 1
ATOM 1642 C C . GLU B 1 31 ? -12.951 8.277 27.852 1.00 37.59 56 GLU B C 1
ATOM 1643 O O . GLU B 1 31 ? -13.067 9.246 27.089 1.00 39.03 56 GLU B O 1
ATOM 1649 N N . VAL B 1 32 ? -12.743 7.024 27.441 1.00 35.96 57 VAL B N 1
ATOM 1650 C CA . VAL B 1 32 ? -12.725 6.606 26.029 1.00 35.02 57 VAL B CA 1
ATOM 1651 C C . VAL B 1 32 ? -13.325 5.195 25.833 1.00 34.80 57 VAL B C 1
ATOM 1652 O O . VAL B 1 32 ? -12.873 4.174 26.434 1.00 32.64 57 VAL B O 1
ATOM 1656 N N . SER B 1 33 ? -14.328 5.158 24.968 1.00 35.21 58 SER B N 1
ATOM 1657 C CA . SER B 1 33 ? -15.065 3.949 24.641 1.00 35.32 58 SER B CA 1
ATOM 1658 C C . SER B 1 33 ? -14.436 3.228 23.489 1.00 35.83 58 SER B C 1
ATOM 1659 O O . SER B 1 33 ? -13.966 3.832 22.531 1.00 36.64 58 SER B O 1
ATOM 1662 N N . ILE B 1 34 ? -14.412 1.916 23.605 1.00 36.34 59 ILE B N 1
ATOM 1663 C CA . ILE B 1 34 ? -14.034 1.039 22.515 1.00 37.02 59 ILE B CA 1
ATOM 1664 C C . ILE B 1 34 ? -15.271 0.236 22.168 1.00 37.96 59 ILE B C 1
ATOM 1665 O O . ILE B 1 34 ? -15.789 -0.471 23.022 1.00 38.45 59 ILE B O 1
ATOM 1670 N N . MET B 1 35 ? -15.776 0.345 20.950 1.00 39.50 60 MET B N 1
ATOM 1671 C CA . MET B 1 35 ? -17.039 -0.320 20.650 1.00 41.40 60 MET B CA 1
ATOM 1672 C C . MET B 1 35 ? -16.782 -1.779 20.294 1.00 40.91 60 MET B C 1
ATOM 1673 O O . MET B 1 35 ? -15.951 -2.074 19.467 1.00 40.42 60 MET B O 1
ATOM 1678 N N . ASP B 1 36 ? -17.459 -2.691 20.975 1.00 41.75 61 ASP B N 1
ATOM 1679 C CA . ASP B 1 36 ? -17.213 -4.126 20.786 1.00 42.52 61 ASP B CA 1
ATOM 1680 C C . ASP B 1 36 ? -18.059 -4.698 19.646 1.00 44.54 61 ASP B C 1
ATOM 1681 O O . ASP B 1 36 ? -18.722 -3.948 18.908 1.00 45.38 61 ASP B O 1
ATOM 1686 N N . GLU B 1 37 ? -18.012 -6.018 19.478 1.00 45.89 62 GLU B N 1
ATOM 1687 C CA . GLU B 1 37 ? -18.737 -6.688 18.395 1.00 48.19 62 GLU B CA 1
ATOM 1688 C C . GLU B 1 37 ? -20.195 -6.264 18.317 1.00 48.37 62 GLU B C 1
ATOM 1689 O O . GLU B 1 37 ? -20.719 -6.078 17.229 1.00 49.84 62 GLU B O 1
ATOM 1695 N N . LYS B 1 38 ? -20.835 -6.096 19.472 1.00 47.52 63 LYS B N 1
ATOM 1696 C CA . LYS B 1 38 ? -22.269 -5.757 19.571 1.00 48.27 63 LYS B CA 1
ATOM 1697 C C . LYS B 1 38 ? -22.577 -4.252 19.625 1.00 46.69 63 LYS B C 1
ATOM 1698 O O . LYS B 1 38 ? -23.688 -3.859 19.929 1.00 47.23 63 LYS B O 1
ATOM 1704 N N . ASN B 1 39 ? -21.593 -3.413 19.355 1.00 44.51 64 ASN B N 1
ATOM 1705 C CA . ASN B 1 39 ? -21.741 -1.993 19.576 1.00 43.79 64 ASN B CA 1
ATOM 1706 C C . ASN B 1 39 ? -22.110 -1.658 21.035 1.00 43.10 64 ASN B C 1
ATOM 1707 O O . ASN B 1 39 ? -22.965 -0.808 21.321 1.00 42.95 64 ASN B O 1
ATOM 1712 N N . THR B 1 40 ? -21.447 -2.374 21.946 1.00 42.26 65 THR B N 1
ATOM 1713 C CA . THR B 1 40 ? -21.452 -2.082 23.370 1.00 40.93 65 THR B CA 1
ATOM 1714 C C . THR B 1 40 ? -20.048 -1.536 23.695 1.00 39.27 65 THR B C 1
ATOM 1715 O O . THR B 1 40 ? -19.053 -2.034 23.150 1.00 38.41 65 THR B O 1
ATOM 1719 N N . PRO B 1 41 ? -19.971 -0.462 24.505 1.00 38.59 66 PRO B N 1
ATOM 1720 C CA . PRO B 1 41 ? -18.687 0.196 24.739 1.00 37.14 66 PRO B CA 1
ATOM 1721 C C . PRO B 1 41 ? -17.875 -0.424 25.843 1.00 35.98 66 PRO B C 1
ATOM 1722 O O . PRO B 1 41 ? -18.412 -0.731 26.899 1.00 36.76 66 PRO B O 1
ATOM 1726 N N . ILE B 1 42 ? -16.586 -0.594 25.579 1.00 34.08 67 ILE B N 1
ATOM 1727 C CA . ILE B 1 42 ? -15.626 -0.867 26.594 1.00 32.92 67 ILE B CA 1
ATOM 1728 C C . ILE B 1 42 ? -15.107 0.497 27.100 1.00 32.23 67 ILE B C 1
ATOM 1729 O O . ILE B 1 42 ? -14.573 1.307 26.307 1.00 32.47 67 ILE B O 1
ATOM 1734 N N . ARG B 1 43 ? -15.293 0.749 28.407 1.00 31.17 68 ARG B N 1
ATOM 1735 C CA . ARG B 1 43 ? -15.019 2.042 29.036 1.00 30.45 68 ARG B CA 1
ATOM 1736 C C . ARG B 1 43 ? -13.625 2.020 29.595 1.00 29.34 68 ARG B C 1
ATOM 1737 O O . ARG B 1 43 ? -13.405 1.435 30.648 1.00 29.77 68 ARG B O 1
ATOM 1745 N N . THR B 1 44 ? -12.687 2.620 28.881 1.00 28.37 69 THR B N 1
ATOM 1746 C CA . THR B 1 44 ? -11.309 2.704 29.278 1.00 27.12 69 THR B CA 1
ATOM 1747 C C . THR B 1 44 ? -11.037 4.140 29.767 1.00 27.16 69 THR B C 1
ATOM 1748 O O . THR B 1 44 ? -11.907 5.014 29.708 1.00 27.97 69 THR B O 1
ATOM 1752 N N . TYR B 1 45 ? -9.833 4.383 30.250 1.00 26.79 70 TYR B N 1
ATOM 1753 C CA . TYR B 1 45 ? -9.344 5.750 30.524 1.00 27.15 70 TYR B CA 1
ATOM 1754 C C . TYR B 1 45 ? -7.980 5.864 29.897 1.00 26.57 70 TYR B C 1
ATOM 1755 O O . TYR B 1 45 ? -7.154 4.972 30.071 1.00 25.63 70 TYR B O 1
ATOM 1764 N N . GLN B 1 46 ? -7.7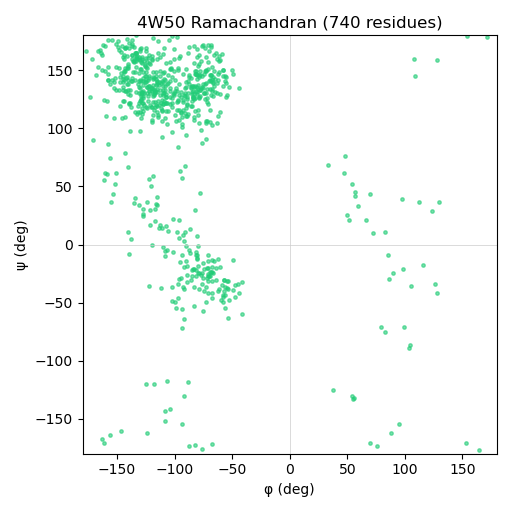60 6.931 29.130 1.00 26.89 71 GLN B N 1
ATOM 1765 C CA . GLN B 1 46 ? -6.493 7.128 28.479 1.00 26.90 71 GLN B CA 1
ATOM 1766 C C . GLN B 1 46 ? -5.911 8.509 28.742 1.00 27.54 71 GLN B C 1
ATOM 1767 O O . GLN B 1 46 ? -6.597 9.432 29.181 1.00 28.30 71 GLN B O 1
ATOM 1773 N N . VAL B 1 47 ? -4.611 8.596 28.534 1.00 27.85 72 VAL B N 1
ATOM 1774 C CA . VAL B 1 47 ? -3.905 9.845 28.551 1.00 29.59 72 VAL B CA 1
ATOM 1775 C C . VAL B 1 47 ? -2.635 9.620 27.756 1.00 30.71 72 VAL B C 1
ATOM 1776 O O . VAL B 1 47 ? -2.021 8.546 27.855 1.00 30.15 72 VAL B O 1
ATOM 1780 N N . CYS B 1 48 ? -2.230 10.620 26.985 1.00 32.62 73 CYS B N 1
ATOM 1781 C CA . CYS B 1 48 ? -1.070 10.468 26.122 1.00 34.36 73 CYS B CA 1
ATOM 1782 C C . CYS B 1 48 ? -0.366 11.802 25.823 1.00 36.82 73 CYS B C 1
ATOM 1783 O O . CYS B 1 48 ? 0.014 12.050 24.673 1.00 37.46 73 CYS B O 1
ATOM 1786 N N . ASN B 1 49 ? -0.188 12.646 26.851 1.00 38.25 74 ASN B N 1
ATOM 1787 C CA . ASN B 1 49 ? 0.478 13.959 26.706 1.00 40.59 74 ASN B CA 1
ATOM 1788 C C . ASN B 1 49 ? 2.001 13.908 26.625 1.00 42.21 74 ASN B C 1
ATOM 1789 O O . ASN B 1 49 ? 2.690 14.743 27.231 1.00 42.85 74 ASN B O 1
ATOM 1794 N N . VAL B 1 50 ? 2.528 12.969 25.840 1.00 43.38 75 VAL B N 1
ATOM 1795 C CA . VAL B 1 50 ? 3.982 12.740 25.747 1.00 45.18 75 VAL B CA 1
ATOM 1796 C C . VAL B 1 50 ? 4.792 13.879 25.095 1.00 47.95 75 VAL B C 1
ATOM 1797 O O . VAL B 1 50 ? 6.012 13.894 25.185 1.00 49.10 75 VAL B O 1
ATOM 1801 N N . MET B 1 51 ? 4.132 14.824 24.438 1.00 50.09 76 MET B N 1
ATOM 1802 C CA . MET B 1 51 ? 4.839 15.981 23.902 1.00 52.72 76 MET B CA 1
ATOM 1803 C C . MET B 1 51 ? 4.874 17.151 24.885 1.00 54.52 76 MET B C 1
ATOM 1804 O O . MET B 1 51 ? 5.396 18.227 24.553 1.00 56.35 76 MET B O 1
ATOM 1809 N N . GLU B 1 52 ? 4.329 16.945 26.086 1.00 53.82 77 GLU B N 1
ATOM 1810 C CA . GLU B 1 52 ? 4.090 18.022 27.028 1.00 54.88 77 GLU B CA 1
ATOM 1811 C C . GLU B 1 52 ? 4.882 17.737 28.286 1.00 54.83 77 GLU B C 1
ATOM 1812 O O . GLU B 1 52 ? 4.828 16.626 28.809 1.00 55.53 77 GLU B O 1
ATOM 1818 N N . PRO B 1 53 ? 5.620 18.736 28.793 1.00 55.62 78 PRO B N 1
ATOM 1819 C CA . PRO B 1 53 ? 6.523 18.465 29.903 1.00 55.67 78 PRO B CA 1
ATOM 1820 C C . PRO B 1 53 ? 5.804 18.378 31.268 1.00 54.63 78 PRO B C 1
ATOM 1821 O O . PRO B 1 53 ? 4.664 18.818 31.399 1.00 54.59 78 PRO B O 1
ATOM 1825 N N . SER B 1 54 ? 6.485 17.791 32.253 1.00 53.82 79 SER B N 1
ATOM 1826 C CA . SER B 1 54 ? 6.025 17.676 33.653 1.00 52.50 79 SER B CA 1
ATOM 1827 C C . SER B 1 54 ? 4.589 17.204 33.834 1.00 50.35 79 SER B C 1
ATOM 1828 O O . SER B 1 54 ? 3.779 17.916 34.407 1.00 51.24 79 SER B O 1
ATOM 1831 N N . GLN B 1 55 ? 4.287 15.989 33.369 1.00 47.74 80 GLN B N 1
ATOM 1832 C CA . GLN B 1 55 ? 2.946 15.401 33.508 1.00 44.86 80 GLN B CA 1
ATOM 1833 C C . GLN B 1 55 ? 2.761 14.759 34.875 1.00 43.10 80 GLN B C 1
ATOM 1834 O O . GLN B 1 55 ? 3.594 13.982 35.303 1.00 43.65 80 GLN B O 1
ATOM 1840 N N . ASN B 1 56 ? 1.677 15.104 35.561 1.00 41.44 81 ASN B N 1
ATOM 1841 C CA . ASN B 1 56 ? 1.324 14.484 36.819 1.00 39.46 81 ASN B CA 1
ATOM 1842 C C . ASN B 1 56 ? -0.180 14.299 36.845 1.00 38.07 81 ASN B C 1
ATOM 1843 O O . ASN B 1 56 ? -0.888 14.924 37.618 1.00 38.79 81 ASN B O 1
ATOM 1848 N N . ASN B 1 57 ? -0.667 13.429 35.972 1.00 36.76 82 ASN B N 1
ATOM 1849 C CA . ASN B 1 57 ? -2.092 13.255 35.790 1.00 35.21 82 ASN B CA 1
ATOM 1850 C C . ASN B 1 57 ? -2.573 12.077 36.578 1.00 34.01 82 ASN B C 1
ATOM 1851 O O . ASN B 1 57 ? -1.980 10.979 36.500 1.00 32.48 82 ASN B O 1
ATOM 1856 N N . TRP B 1 58 ? -3.665 12.325 37.307 1.00 33.57 83 TRP B N 1
ATOM 1857 C CA . TRP B 1 58 ? -4.143 11.479 38.375 1.00 32.70 83 TRP B CA 1
ATOM 1858 C C . TRP B 1 58 ? -5.595 11.107 38.105 1.00 31.54 83 TRP B C 1
ATOM 1859 O O . TRP B 1 58 ? -6.371 11.914 37.600 1.00 31.20 83 TRP B O 1
ATOM 1870 N N . LEU B 1 59 ? -5.938 9.875 38.491 1.00 30.20 84 LEU B N 1
ATOM 1871 C CA . LEU B 1 59 ? -7.245 9.291 38.290 1.00 29.59 84 LEU B CA 1
ATOM 1872 C C . LEU B 1 59 ? -7.607 8.386 39.460 1.00 29.22 84 LEU B C 1
ATOM 1873 O O . LEU B 1 59 ? -6.781 7.596 39.866 1.00 29.41 84 LEU B O 1
ATOM 1878 N N . ARG B 1 60 ? -8.825 8.446 39.982 1.00 29.52 85 ARG B N 1
ATOM 1879 C CA . ARG B 1 60 ? -9.196 7.532 41.050 1.00 29.57 85 ARG B CA 1
ATOM 1880 C C . ARG B 1 60 ? -10.637 7.039 41.066 1.00 29.82 85 ARG B C 1
ATOM 1881 O O . ARG B 1 60 ? -11.585 7.751 40.729 1.00 30.50 85 ARG B O 1
ATOM 1889 N N . THR B 1 61 ? -10.778 5.785 41.482 1.00 29.18 86 THR B N 1
ATOM 1890 C CA . THR B 1 61 ? -12.033 5.087 41.401 1.00 29.16 86 THR B CA 1
ATOM 1891 C C . THR B 1 61 ? -12.906 5.651 42.439 1.00 30.19 86 THR B C 1
ATOM 1892 O O . THR B 1 61 ? -12.450 6.371 43.295 1.00 29.72 86 THR B O 1
ATOM 1896 N N . ASP B 1 62 ? -14.175 5.286 42.370 1.00 31.88 87 ASP B N 1
ATOM 1897 C CA . ASP B 1 62 ? -15.063 5.435 43.507 1.00 33.95 87 ASP B CA 1
ATOM 1898 C C . ASP B 1 62 ? -14.658 4.473 44.626 1.00 34.09 87 ASP B C 1
ATOM 1899 O O . ASP B 1 62 ? -13.817 3.585 44.443 1.00 33.00 87 ASP B O 1
ATOM 1904 N N . TRP B 1 63 ? -15.303 4.652 45.771 1.00 35.51 88 TRP B N 1
ATOM 1905 C CA . TRP B 1 63 ? -15.065 3.859 46.952 1.00 35.90 88 TRP B CA 1
ATOM 1906 C C . TRP B 1 63 ? -15.458 2.391 46.745 1.00 36.00 88 TRP B C 1
ATOM 1907 O O . TRP B 1 63 ? -16.568 2.087 46.287 1.00 36.95 88 TRP B O 1
ATOM 1918 N N . ILE B 1 64 ? -14.538 1.508 47.129 1.00 34.89 89 ILE B N 1
ATOM 1919 C CA . ILE B 1 64 ? -14.654 0.074 46.975 1.00 34.35 89 ILE B CA 1
ATOM 1920 C C . ILE B 1 64 ? -14.731 -0.575 48.344 1.00 34.50 89 ILE B C 1
ATOM 1921 O O . ILE B 1 64 ? -13.758 -0.576 49.048 1.00 34.76 89 ILE B O 1
ATOM 1926 N N . THR B 1 65 ? -15.875 -1.116 48.732 1.00 35.45 90 THR B N 1
ATOM 1927 C CA . THR B 1 65 ? -15.971 -2.011 49.901 1.00 35.59 90 THR B CA 1
ATOM 1928 C C . THR B 1 65 ? -14.921 -3.133 49.853 1.00 34.81 90 THR B C 1
ATOM 1929 O O . THR B 1 65 ? -14.527 -3.547 48.776 1.00 33.93 90 THR B O 1
ATOM 1933 N N . ARG B 1 66 ? -14.464 -3.620 50.998 1.00 35.18 91 ARG B N 1
ATOM 1934 C CA . ARG B 1 66 ? -13.579 -4.805 50.990 1.00 35.63 91 ARG B CA 1
ATOM 1935 C C . ARG B 1 66 ? -14.310 -5.990 51.550 1.00 37.06 91 ARG B C 1
ATOM 1936 O O . ARG B 1 66 ? -13.754 -7.074 51.591 1.00 37.27 91 ARG B O 1
ATOM 1944 N N . GLU B 1 67 ? -15.553 -5.768 51.984 1.00 38.54 92 GLU B N 1
ATOM 1945 C CA . GLU B 1 67 ? -16.328 -6.778 52.674 1.00 39.93 92 GLU B CA 1
ATOM 1946 C C . GLU B 1 67 ? -15.506 -7.250 53.897 1.00 39.74 92 GLU B C 1
ATOM 1947 O O . GLU B 1 67 ? -14.982 -6.407 54.643 1.00 39.80 92 GLU B O 1
ATOM 1953 N N . GLY B 1 68 ? -15.369 -8.551 54.121 1.00 39.19 93 GLY B N 1
ATOM 1954 C CA . GLY B 1 68 ? -14.495 -9.018 55.219 1.00 38.67 93 GLY B CA 1
ATOM 1955 C C . GLY B 1 68 ? -13.058 -9.318 54.812 1.00 37.00 93 GLY B C 1
ATOM 1956 O O . GLY B 1 68 ? -12.286 -9.876 55.598 1.00 36.74 93 GLY B O 1
ATOM 1957 N N . ALA B 1 69 ? -12.696 -8.981 53.574 1.00 35.33 94 ALA B N 1
ATOM 1958 C CA . ALA B 1 69 ? -11.461 -9.478 53.009 1.00 34.10 94 ALA B CA 1
ATOM 1959 C C . ALA B 1 69 ? -10.364 -8.572 53.446 1.00 33.25 94 ALA B C 1
ATOM 1960 O O . ALA B 1 69 ? -10.499 -7.348 53.324 1.00 32.59 94 ALA B O 1
ATOM 1962 N N . GLN B 1 70 ? -9.295 -9.170 53.982 1.00 33.24 95 GLN B N 1
ATOM 1963 C CA . GLN B 1 70 ? -8.097 -8.439 54.413 1.00 32.41 95 GLN B CA 1
ATOM 1964 C C . GLN B 1 70 ? -7.155 -8.256 53.244 1.00 31.72 95 GLN B C 1
ATOM 1965 O O . GLN B 1 70 ? -6.435 -7.278 53.178 1.00 31.38 95 GLN B O 1
ATOM 1971 N N . ARG B 1 71 ? -7.169 -9.194 52.306 1.00 31.85 96 ARG B N 1
ATOM 1972 C CA . ARG B 1 71 ? -6.329 -9.110 51.124 1.00 31.51 96 ARG B CA 1
ATOM 1973 C C . ARG B 1 71 ? -7.176 -9.049 49.854 1.00 31.03 96 ARG B C 1
ATOM 1974 O O . ARG B 1 71 ? -8.086 -9.860 49.657 1.00 31.23 96 ARG B O 1
ATOM 1982 N N . VAL B 1 72 ? -6.840 -8.107 48.984 1.00 30.06 97 VAL B N 1
ATOM 1983 C CA . VAL B 1 72 ? -7.528 -7.958 47.701 1.00 29.69 97 VAL B CA 1
ATOM 1984 C C . VAL B 1 72 ? -6.527 -8.024 46.558 1.00 29.07 97 VAL B C 1
ATOM 1985 O O . VAL B 1 72 ? -5.341 -7.830 46.756 1.00 29.57 97 VAL B O 1
ATOM 1989 N N . TYR B 1 73 ? -6.995 -8.366 45.372 1.00 29.29 98 TYR B N 1
ATOM 1990 C CA . TYR B 1 73 ? -6.152 -8.394 44.172 1.00 28.80 98 TYR B CA 1
ATOM 1991 C C . TYR B 1 73 ? -6.731 -7.464 43.108 1.00 28.08 98 TYR B C 1
ATOM 1992 O O . TYR B 1 73 ? -7.954 -7.403 42.873 1.00 27.91 98 TYR B O 1
ATOM 2001 N N . ILE B 1 74 ? -5.834 -6.724 42.490 1.00 27.32 99 ILE B N 1
ATOM 2002 C CA . ILE B 1 74 ? -6.180 -5.739 41.528 1.00 27.19 99 ILE B CA 1
ATOM 2003 C C . ILE B 1 74 ? -5.672 -6.227 40.187 1.00 27.78 99 ILE B C 1
ATOM 2004 O O . ILE B 1 74 ? -4.470 -6.374 39.998 1.00 27.55 99 ILE B O 1
ATOM 2009 N N . GLU B 1 75 ? -6.571 -6.468 39.234 1.00 28.77 100 GLU B N 1
ATOM 2010 C CA . GLU B 1 75 ? -6.126 -6.941 37.918 1.00 29.71 100 GLU B CA 1
ATOM 2011 C C . GLU B 1 75 ? -6.343 -5.846 36.913 1.00 28.51 100 GLU B C 1
ATOM 2012 O O . GLU B 1 75 ? -7.426 -5.310 36.813 1.00 29.28 100 GLU B O 1
ATOM 2018 N N . ILE B 1 76 ? -5.315 -5.524 36.158 1.00 27.84 101 ILE B N 1
ATOM 2019 C CA . ILE B 1 76 ? -5.418 -4.484 35.173 1.00 27.76 101 ILE B CA 1
ATOM 2020 C C . ILE B 1 76 ? -4.957 -4.907 33.789 1.00 27.85 101 ILE B C 1
ATOM 2021 O O . ILE B 1 76 ? -3.853 -5.431 33.641 1.00 28.58 101 ILE B O 1
ATOM 2026 N N . LYS B 1 77 ? -5.798 -4.627 32.796 1.00 27.63 102 LYS B N 1
ATOM 2027 C CA . LYS B 1 77 ? -5.451 -4.787 31.397 1.00 28.17 102 LYS B CA 1
ATOM 2028 C C . LYS B 1 77 ? -5.282 -3.394 30.802 1.00 27.24 102 LYS B C 1
ATOM 2029 O O . LYS B 1 77 ? -6.107 -2.503 31.023 1.00 26.49 102 LYS B O 1
ATOM 2035 N N . PHE B 1 78 ? -4.197 -3.211 30.066 1.00 26.88 103 PHE B N 1
ATOM 2036 C CA . PHE B 1 78 ? -3.819 -1.900 29.617 1.00 27.16 103 PHE B CA 1
ATOM 2037 C C . PHE B 1 78 ? -2.913 -2.033 28.407 1.00 28.10 103 PHE B C 1
ATOM 2038 O O . PHE B 1 78 ? -2.578 -3.148 28.015 1.00 28.69 103 PHE B O 1
ATOM 2046 N N . THR B 1 79 ? -2.530 -0.911 27.813 1.00 28.99 104 THR B N 1
ATOM 2047 C CA . THR B 1 79 ? -1.626 -0.903 26.669 1.00 30.79 104 THR B CA 1
ATOM 2048 C C . THR B 1 79 ? -0.947 0.456 26.562 1.00 32.50 104 THR B C 1
ATOM 2049 O O . THR B 1 79 ? -1.543 1.461 26.850 1.00 33.13 104 THR B O 1
ATOM 2053 N N . LEU B 1 80 ? 0.328 0.459 26.209 1.00 36.02 105 LEU B N 1
ATOM 2054 C CA . LEU B 1 80 ? 1.117 1.673 26.061 1.00 39.11 105 LEU B CA 1
ATOM 2055 C C . LEU B 1 80 ? 1.635 1.671 24.644 1.00 43.09 105 LEU B C 1
ATOM 2056 O O . LEU B 1 80 ? 1.622 0.638 23.958 1.00 44.19 105 LEU B O 1
ATOM 2061 N N . ARG B 1 81 ? 2.073 2.835 24.202 1.00 46.64 106 ARG B N 1
ATOM 2062 C CA . ARG B 1 81 ? 2.920 2.925 23.047 1.00 49.41 106 ARG B CA 1
ATOM 2063 C C . ARG B 1 81 ? 4.303 3.178 23.608 1.00 52.08 106 ARG B C 1
ATOM 2064 O O . ARG B 1 81 ? 4.462 4.007 24.527 1.00 52.33 106 ARG B O 1
ATOM 2072 N N . ASP B 1 82 ? 5.297 2.458 23.084 1.00 53.38 107 ASP B N 1
ATOM 2073 C CA . ASP B 1 82 ? 6.672 2.711 23.464 1.00 54.49 107 ASP B CA 1
ATOM 2074 C C . ASP B 1 82 ? 7.055 4.087 22.943 1.00 53.60 107 ASP B C 1
ATOM 2075 O O . ASP B 1 82 ? 6.599 4.498 21.879 1.00 53.55 107 ASP B O 1
ATOM 2080 N N . CYS B 1 83 ? 7.873 4.799 23.714 1.00 52.90 108 CYS B N 1
ATOM 2081 C CA . CYS B 1 83 ? 8.420 6.096 23.312 1.00 53.20 108 CYS B CA 1
ATOM 2082 C C . CYS B 1 83 ? 9.189 5.994 21.978 1.00 53.65 108 CYS B C 1
ATOM 2083 O O . CYS B 1 83 ? 9.087 6.895 21.117 1.00 53.15 108 CYS B O 1
ATOM 2086 N N . ASN B 1 84 ? 9.933 4.888 21.829 1.00 52.37 109 ASN B N 1
ATOM 2087 C CA . ASN B 1 84 ? 10.536 4.444 20.559 1.00 52.43 109 ASN B CA 1
ATOM 2088 C C . ASN B 1 84 ? 9.669 4.568 19.306 1.00 51.35 109 ASN B C 1
ATOM 2089 O O . ASN B 1 84 ? 10.192 4.762 18.219 1.00 51.23 109 ASN B O 1
ATOM 2094 N N . SER B 1 85 ? 8.358 4.418 19.458 1.00 49.74 110 SER B N 1
ATOM 2095 C CA . SER B 1 85 ? 7.454 4.278 18.323 1.00 50.11 110 SER B CA 1
ATOM 2096 C C . SER B 1 85 ? 6.597 5.524 18.010 1.00 50.67 110 SER B C 1
ATOM 2097 O O . SER B 1 85 ? 5.655 5.463 17.221 1.00 49.43 110 SER B O 1
ATOM 2100 N N . LEU B 1 86 ? 6.933 6.650 18.632 1.00 51.26 111 LEU B N 1
ATOM 2101 C CA . LEU B 1 86 ? 6.132 7.847 18.549 1.00 51.08 111 LEU B CA 1
ATOM 2102 C C . LEU B 1 86 ? 7.053 8.989 18.180 1.00 52.89 111 LEU B C 1
ATOM 2103 O O . LEU B 1 86 ? 7.715 9.553 19.050 1.00 54.75 111 LEU B O 1
ATOM 2108 N N . PRO B 1 87 ? 7.105 9.350 16.895 1.00 53.28 112 PRO B N 1
ATOM 2109 C CA . PRO B 1 87 ? 8.103 10.337 16.472 1.00 54.47 112 PRO B CA 1
ATOM 2110 C C . PRO B 1 87 ? 8.014 11.691 17.189 1.00 55.55 112 PRO B C 1
ATOM 2111 O O . PRO B 1 87 ? 6.921 12.121 17.603 1.00 53.91 112 PRO B O 1
ATOM 2115 N N . GLY B 1 88 ? 9.173 12.342 17.317 1.00 57.24 113 GLY B N 1
ATOM 2116 C CA . GLY B 1 88 ? 9.321 13.590 18.067 1.00 58.12 113 GLY B CA 1
ATOM 2117 C C . GLY B 1 88 ? 10.450 13.454 19.068 1.00 59.12 113 GLY B C 1
ATOM 2118 O O . GLY B 1 88 ? 10.841 12.335 19.406 1.00 57.36 113 GLY B O 1
ATOM 2119 N N . VAL B 1 89 ? 11.003 14.586 19.516 1.00 61.50 114 VAL B N 1
ATOM 2120 C CA . VAL B 1 89 ? 11.881 14.574 20.692 1.00 62.06 114 VAL B CA 1
ATOM 2121 C C . VAL B 1 89 ? 11.009 14.538 21.942 1.00 61.26 114 VAL B C 1
ATOM 2122 O O . VAL B 1 89 ? 9.985 15.223 22.022 1.00 59.70 114 VAL B O 1
ATOM 2126 N N . MET B 1 90 ? 11.435 13.708 22.894 1.00 61.31 115 MET B N 1
ATOM 2127 C CA . MET B 1 90 ? 10.646 13.359 24.063 1.00 60.95 115 MET B CA 1
ATOM 2128 C C . MET B 1 90 ? 11.521 13.219 25.292 1.00 61.18 115 MET B C 1
ATOM 2129 O O . MET B 1 90 ? 11.838 12.104 25.707 1.00 61.26 115 MET B O 1
ATOM 2134 N N . GLY B 1 91 ? 11.893 14.348 25.878 1.00 62.28 116 GLY B N 1
ATOM 2135 C CA . GLY B 1 91 ? 12.768 14.361 27.036 1.00 62.80 116 GLY B CA 1
ATOM 2136 C C . GLY B 1 91 ? 12.236 13.463 28.123 1.00 61.40 116 GLY B C 1
ATOM 2137 O O . GLY B 1 91 ? 12.953 12.600 28.648 1.00 63.33 116 GLY B O 1
ATOM 2138 N N . THR B 1 92 ? 10.953 13.620 28.409 1.00 58.98 117 THR B N 1
ATOM 2139 C CA . THR B 1 92 ? 10.358 13.039 29.591 1.00 57.20 117 THR B CA 1
ATOM 2140 C C . THR B 1 92 ? 9.349 11.884 29.312 1.00 55.43 117 THR B C 1
ATOM 2141 O O . THR B 1 92 ? 8.617 11.473 30.214 1.00 53.96 117 THR B O 1
ATOM 2145 N N . CYS B 1 93 ? 9.324 11.338 28.096 1.00 53.74 118 CYS B N 1
ATOM 2146 C CA . CYS B 1 93 ? 8.379 10.260 27.794 1.00 52.65 118 CYS B CA 1
ATOM 2147 C C . CYS B 1 93 ? 8.621 8.997 28.631 1.00 51.21 118 CYS B C 1
ATOM 2148 O O . CYS B 1 93 ? 9.762 8.582 28.824 1.00 51.83 118 CYS B O 1
ATOM 2151 N N . LYS B 1 94 ? 7.534 8.377 29.085 1.00 48.60 119 LYS B N 1
ATOM 2152 C CA . LYS B 1 94 ? 7.588 7.252 30.010 1.00 47.98 119 LYS B CA 1
ATOM 2153 C C . LYS B 1 94 ? 6.875 6.073 29.417 1.00 47.17 119 LYS B C 1
ATOM 2154 O O . LYS B 1 94 ? 6.043 6.229 28.523 1.00 48.32 119 LYS B O 1
ATOM 2160 N N . GLU B 1 95 ? 7.170 4.888 29.939 1.00 46.23 120 GLU B N 1
ATOM 2161 C CA . GLU B 1 95 ? 6.451 3.674 29.559 1.00 43.73 120 GLU B CA 1
ATOM 2162 C C . GLU B 1 95 ? 6.016 2.922 30.791 1.00 41.34 120 GLU B C 1
ATOM 2163 O O . GLU B 1 95 ? 6.013 1.692 30.802 1.00 41.88 120 GLU B O 1
ATOM 2169 N N . THR B 1 96 ? 5.676 3.655 31.851 1.00 38.72 121 THR B N 1
ATOM 2170 C CA . THR B 1 96 ? 5.161 3.047 33.069 1.00 35.71 121 THR B CA 1
ATOM 2171 C C . THR B 1 96 ? 4.039 3.892 33.602 1.00 33.40 121 THR B C 1
ATOM 2172 O O . THR B 1 96 ? 3.731 4.976 33.070 1.00 32.93 121 THR B O 1
ATOM 2176 N N . PHE B 1 97 ? 3.391 3.378 34.629 1.00 30.94 122 PHE B N 1
ATOM 2177 C CA . PHE B 1 97 ? 2.500 4.200 35.422 1.00 29.89 122 PHE B CA 1
ATOM 2178 C C . PHE B 1 97 ? 2.497 3.714 36.890 1.00 29.40 122 PHE B C 1
ATOM 2179 O O . PHE B 1 97 ? 3.019 2.637 37.221 1.00 29.16 122 PHE B O 1
ATOM 2187 N N . ASN B 1 98 ? 1.935 4.513 37.776 1.00 28.60 123 ASN B N 1
ATOM 2188 C CA . ASN B 1 98 ? 1.963 4.183 39.186 1.00 28.09 123 ASN B CA 1
ATOM 2189 C C . ASN B 1 98 ? 0.548 3.927 39.702 1.00 27.25 123 ASN B C 1
ATOM 2190 O O . ASN B 1 98 ? -0.441 4.578 39.292 1.00 26.76 123 ASN B O 1
ATOM 2195 N N . LEU B 1 99 ? 0.460 2.923 40.565 1.00 26.05 124 LEU B N 1
ATOM 2196 C CA . LEU B 1 99 ? -0.811 2.479 41.054 1.00 25.40 124 LEU B CA 1
ATOM 2197 C C . LEU B 1 99 ? -0.774 2.700 42.555 1.00 25.35 124 LEU B C 1
ATOM 2198 O O . LEU B 1 99 ? 0.247 2.534 43.118 1.00 25.98 124 LEU B O 1
ATOM 2203 N N . TYR B 1 100 ? -1.877 3.108 43.166 1.00 25.43 125 TYR B N 1
ATOM 2204 C CA . TYR B 1 100 ? -1.959 3.478 44.576 1.00 26.09 125 TYR B CA 1
ATOM 2205 C C . TYR B 1 100 ? -3.304 3.067 45.134 1.00 26.11 125 TYR B C 1
ATOM 2206 O O . TYR B 1 100 ? -4.239 2.882 44.383 1.00 25.97 125 TYR B O 1
ATOM 2215 N N . TYR B 1 101 ? -3.421 2.981 46.455 1.00 26.80 126 TYR B N 1
ATOM 2216 C CA . TYR B 1 101 ? -4.723 2.956 47.115 1.00 27.12 126 TYR B CA 1
ATOM 2217 C C . TYR B 1 101 ? -4.658 3.775 48.393 1.00 28.25 126 TYR B C 1
ATOM 2218 O O . TYR B 1 101 ? -3.603 4.256 48.796 1.00 27.53 126 TYR B O 1
ATOM 2227 N N . TYR B 1 102 ? -5.814 3.871 49.039 1.00 29.36 127 TYR B N 1
ATOM 2228 C CA . TYR B 1 102 ? -5.941 4.545 50.285 1.00 31.18 127 TYR B CA 1
ATOM 2229 C C . TYR B 1 102 ? -7.240 4.056 50.934 1.00 31.86 127 TYR B C 1
ATOM 2230 O O . TYR B 1 102 ? -8.319 4.161 50.338 1.00 31.41 127 TYR B O 1
ATOM 2239 N N . GLU B 1 103 ? -7.127 3.540 52.161 1.00 33.05 128 GLU B N 1
ATOM 2240 C CA . GLU B 1 103 ? -8.273 3.013 52.910 1.00 33.91 128 GLU B CA 1
ATOM 2241 C C . GLU B 1 103 ? -9.108 4.137 53.508 1.00 35.09 128 GLU B C 1
ATOM 2242 O O . GLU B 1 103 ? -8.584 5.161 53.919 1.00 35.95 128 GLU B O 1
ATOM 2248 N N . SER B 1 104 ? -10.414 3.932 53.570 1.00 36.15 129 SER B N 1
ATOM 2249 C CA . SER B 1 104 ? -11.288 4.863 54.254 1.00 37.99 129 SER B CA 1
ATOM 2250 C C . SER B 1 104 ? -12.602 4.205 54.594 1.00 38.98 129 SER B C 1
ATOM 2251 O O . SER B 1 104 ? -13.073 3.316 53.875 1.00 37.57 129 SER B O 1
ATOM 2254 N N . ASP B 1 105 ? -13.194 4.656 55.690 1.00 41.63 130 ASP B N 1
ATOM 2255 C CA . ASP B 1 105 ? -14.568 4.307 56.002 1.00 44.64 130 ASP B CA 1
ATOM 2256 C C . ASP B 1 105 ? -15.567 5.305 55.417 1.00 46.44 130 ASP B C 1
ATOM 2257 O O . ASP B 1 105 ? -16.760 5.123 55.606 1.00 48.00 130 ASP B O 1
ATOM 2262 N N . ASN B 1 106 ? -15.102 6.353 54.732 1.00 48.24 131 ASN B N 1
ATOM 2263 C CA . ASN B 1 106 ? -16.014 7.340 54.120 1.00 51.06 131 ASN B CA 1
ATOM 2264 C C . ASN B 1 106 ? -16.205 7.059 52.642 1.00 51.69 131 ASN B C 1
ATOM 2265 O O . ASN B 1 106 ? -15.318 7.319 51.811 1.00 50.90 131 ASN B O 1
ATOM 2270 N N . ASP B 1 107 ? -17.370 6.535 52.294 1.00 52.66 132 AS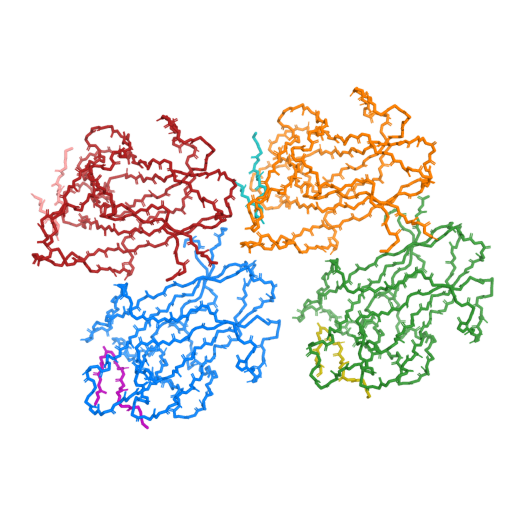P B N 1
ATOM 2271 C CA . ASP B 1 107 ? -17.582 6.138 50.918 1.00 53.28 132 ASP B CA 1
ATOM 2272 C C . ASP B 1 107 ? -17.937 7.307 49.971 1.00 53.84 132 ASP B C 1
ATOM 2273 O O . ASP B 1 107 ? -18.275 7.077 48.806 1.00 52.27 132 ASP B O 1
ATOM 2278 N N . LYS B 1 108 ? -17.858 8.540 50.463 1.00 55.02 133 LYS B N 1
ATOM 2279 C CA . LYS B 1 108 ? -18.134 9.698 49.633 1.00 56.84 133 LYS B CA 1
ATOM 2280 C C . LYS B 1 108 ? -17.066 10.777 49.825 1.00 57.24 133 LYS B C 1
ATOM 2281 O O . LYS B 1 108 ? -17.377 11.963 49.845 1.00 57.95 133 LYS B O 1
ATOM 2287 N N . GLU B 1 109 ? -15.803 10.369 49.928 1.00 56.56 134 GLU B N 1
ATOM 2288 C CA . GLU B 1 109 ? -14.699 11.341 50.010 1.00 57.17 134 GLU B CA 1
ATOM 2289 C C . GLU B 1 109 ? -14.772 12.258 48.792 1.00 57.03 134 GLU B C 1
ATOM 2290 O O . GLU B 1 109 ? -15.086 11.817 47.692 1.00 56.60 134 GLU B O 1
ATOM 2296 N N . ARG B 1 110 ? -14.506 13.540 48.977 1.00 59.00 135 ARG B N 1
ATOM 2297 C CA . ARG B 1 110 ? -14.559 14.456 47.845 1.00 59.00 135 ARG B CA 1
ATOM 2298 C C . ARG B 1 110 ? -13.171 14.591 47.252 1.00 57.03 135 ARG B C 1
ATOM 2299 O O . ARG B 1 110 ? -12.898 14.058 46.176 1.00 57.15 135 ARG B O 1
ATOM 2307 N N . PHE B 1 111 ? -12.284 15.270 47.960 1.00 55.88 136 PHE B N 1
ATOM 2308 C CA . PHE B 1 111 ? -10.874 15.229 47.617 1.00 53.61 136 PHE B CA 1
ATOM 2309 C C . PHE B 1 111 ? -10.173 14.200 48.486 1.00 51.18 136 PHE B C 1
ATOM 2310 O O . PHE B 1 111 ? -10.594 13.957 49.614 1.00 51.65 136 PHE B O 1
ATOM 2318 N N . ILE B 1 112 ? -9.117 13.597 47.944 1.00 49.05 137 ILE B N 1
ATOM 2319 C CA . ILE B 1 112 ? -8.137 12.812 48.707 1.00 48.35 137 ILE B CA 1
ATOM 2320 C C . ILE B 1 112 ? -6.770 13.341 48.266 1.00 48.66 137 ILE B C 1
ATOM 2321 O O . ILE B 1 112 ? -6.539 13.545 47.059 1.00 48.97 137 ILE B O 1
ATOM 2326 N N . ARG B 1 113 ? -5.861 13.572 49.208 1.00 49.08 138 ARG B N 1
ATOM 2327 C CA . ARG B 1 113 ? -4.585 14.210 48.849 1.00 50.26 138 ARG B CA 1
ATOM 2328 C C . ARG B 1 113 ? -3.687 13.196 48.190 1.00 47.71 138 ARG B C 1
ATOM 2329 O O . ARG B 1 113 ? -3.884 12.026 48.381 1.00 48.32 138 ARG B O 1
ATOM 2337 N N . GLU B 1 114 ? -2.713 13.653 47.407 1.00 47.47 139 GLU B N 1
ATOM 2338 C CA . GLU B 1 114 ? -1.708 12.781 46.788 1.00 46.03 139 GLU B CA 1
ATOM 2339 C C . GLU B 1 114 ? -0.926 11.981 47.829 1.00 45.55 139 GLU B C 1
ATOM 2340 O O . GLU B 1 114 ? -0.719 10.769 47.672 1.00 44.29 139 GLU B O 1
ATOM 2346 N N . ASN B 1 115 ? -0.510 12.669 48.891 1.00 46.23 140 ASN B N 1
ATOM 2347 C CA . ASN B 1 115 ? 0.277 12.068 49.970 1.00 46.23 140 ASN B CA 1
ATOM 2348 C C . ASN B 1 115 ? -0.508 11.110 50.873 1.00 44.79 140 ASN B C 1
ATOM 2349 O O . ASN B 1 115 ? 0.079 10.287 51.585 1.00 44.99 140 ASN B O 1
ATOM 2354 N N . GLN B 1 116 ? -1.826 11.245 50.869 1.00 43.78 141 GLN B N 1
ATOM 2355 C CA . GLN B 1 116 ? -2.701 10.267 51.499 1.00 42.73 141 GLN B CA 1
ATOM 2356 C C . GLN B 1 116 ? -2.700 8.903 50.791 1.00 40.88 141 GLN B C 1
ATOM 2357 O O . GLN B 1 116 ? -3.106 7.908 51.380 1.00 40.59 141 GLN B O 1
ATOM 2363 N N . PHE B 1 117 ? -2.272 8.848 49.531 1.00 39.74 142 PHE B N 1
ATOM 2364 C CA . PHE B 1 117 ? -2.278 7.575 48.785 1.00 37.46 142 PHE B CA 1
ATOM 2365 C C . PHE B 1 117 ? -1.011 6.731 49.043 1.00 36.95 142 PHE B C 1
ATOM 2366 O O . PHE B 1 117 ? 0.107 7.264 49.051 1.00 37.09 142 PHE B O 1
ATOM 2374 N N . VAL B 1 118 ? -1.196 5.422 49.237 1.00 35.64 143 VAL B N 1
ATOM 2375 C CA . VAL B 1 118 ? -0.079 4.500 49.370 1.00 35.53 143 VAL B CA 1
ATOM 2376 C C . VAL B 1 118 ? 0.256 3.850 48.007 1.00 35.10 143 VAL B C 1
ATOM 2377 O O . VAL B 1 118 ? -0.610 3.242 47.372 1.00 34.42 143 VAL B O 1
ATOM 2381 N N . LYS B 1 119 ? 1.522 3.928 47.593 1.00 35.38 144 LYS B N 1
ATOM 2382 C CA . LYS B 1 119 ? 1.937 3.366 46.337 1.00 35.03 144 LYS B CA 1
ATOM 2383 C C . LYS B 1 119 ? 1.849 1.855 46.454 1.00 34.63 144 LYS B C 1
ATOM 2384 O O . LYS B 1 119 ? 2.156 1.300 47.505 1.00 36.36 144 LYS B O 1
ATOM 2390 N N . ILE B 1 120 ? 1.394 1.206 45.390 1.00 32.35 145 ILE B N 1
ATOM 2391 C CA . ILE B 1 120 ? 1.333 -0.234 45.341 1.00 31.02 145 ILE B CA 1
ATOM 2392 C C . ILE B 1 120 ? 2.511 -0.681 44.509 1.00 31.32 145 ILE B C 1
ATOM 2393 O O . ILE B 1 120 ? 3.258 -1.551 44.922 1.00 31.66 145 ILE B O 1
ATOM 2398 N N . ASP B 1 121 ? 2.704 -0.073 43.349 1.00 31.47 146 ASP B N 1
ATOM 2399 C CA . ASP B 1 121 ? 3.821 -0.450 42.505 1.00 32.39 146 ASP B CA 1
ATOM 2400 C C . ASP B 1 121 ? 3.852 0.444 41.287 1.00 32.45 146 ASP B C 1
ATOM 2401 O O . ASP B 1 121 ? 2.920 1.203 41.006 1.00 31.42 146 ASP B O 1
ATOM 2406 N N . THR B 1 122 ? 4.976 0.381 40.604 1.00 33.57 147 THR B N 1
ATOM 2407 C CA . THR B 1 122 ? 5.153 1.002 39.309 1.00 34.20 147 THR B CA 1
ATOM 2408 C C . THR B 1 122 ? 4.859 -0.072 38.277 1.00 33.81 147 THR B C 1
ATOM 2409 O O . THR B 1 122 ? 5.581 -1.051 38.213 1.00 35.13 147 THR B O 1
ATOM 2413 N N . ILE B 1 123 ? 3.796 0.099 37.506 1.00 32.89 148 ILE B N 1
ATOM 2414 C CA . ILE B 1 123 ? 3.316 -0.919 36.568 1.00 32.51 148 ILE B CA 1
ATOM 2415 C C . ILE B 1 123 ? 3.974 -0.708 35.219 1.00 33.21 148 ILE B C 1
ATOM 2416 O O . ILE B 1 123 ? 4.044 0.406 34.736 1.00 33.05 148 ILE B O 1
ATOM 2421 N N . ALA B 1 124 ? 4.434 -1.782 34.594 1.00 34.33 149 ALA B N 1
ATOM 2422 C CA . ALA B 1 124 ? 5.110 -1.652 33.300 1.00 35.36 149 ALA B CA 1
ATOM 2423 C C . ALA B 1 124 ? 4.619 -2.741 32.385 1.00 35.65 149 ALA B C 1
ATOM 2424 O O . ALA B 1 124 ? 4.084 -3.726 32.855 1.00 35.17 149 ALA B O 1
ATOM 2426 N N . ALA B 1 125 ? 4.788 -2.541 31.079 1.00 37.43 150 ALA B N 1
ATOM 2427 C CA . ALA B 1 125 ? 4.559 -3.618 30.100 1.00 38.65 150 ALA B CA 1
ATOM 2428 C C . ALA B 1 125 ? 5.611 -4.674 30.294 1.00 40.61 150 ALA B C 1
ATOM 2429 O O . ALA B 1 125 ? 6.753 -4.493 29.877 1.00 41.53 150 ALA B O 1
ATOM 2431 N N . ASP B 1 126 ? 5.222 -5.772 30.928 1.00 43.02 151 ASP B N 1
ATOM 2432 C CA . ASP B 1 126 ? 6.138 -6.884 31.248 1.00 46.19 151 ASP B CA 1
ATOM 2433 C C . ASP B 1 126 ? 5.800 -8.091 30.348 1.00 46.72 151 ASP B C 1
ATOM 2434 O O . ASP B 1 126 ? 5.269 -7.921 29.249 1.00 47.42 151 ASP B O 1
ATOM 2439 N N . GLU B 1 127 ? 6.070 -9.300 30.818 1.00 47.00 152 GLU B N 1
ATOM 2440 C CA . GLU B 1 127 ? 5.952 -10.509 30.004 1.00 48.07 152 GLU B CA 1
ATOM 2441 C C . GLU B 1 127 ? 4.511 -10.903 29.685 1.00 46.52 152 GLU B C 1
ATOM 2442 O O . GLU B 1 127 ? 4.243 -11.603 28.692 1.00 47.32 152 GLU B O 1
ATOM 2448 N N . SER B 1 128 ? 3.601 -10.478 30.549 1.00 43.63 153 SER B N 1
ATOM 2449 C CA . SER B 1 128 ? 2.300 -11.098 30.668 1.00 42.51 153 SER B CA 1
ATOM 2450 C C . SER B 1 128 ? 1.244 -10.346 29.848 1.00 41.32 153 SER B C 1
ATOM 2451 O O . SER B 1 128 ? 1.116 -9.133 29.957 1.00 40.39 153 SER B O 1
ATOM 2454 N N . PHE B 1 129 ? 0.510 -11.084 29.014 1.00 41.95 154 PHE B N 1
ATOM 2455 C CA . PHE B 1 129 ? -0.412 -10.523 28.024 1.00 41.98 154 PHE B CA 1
ATOM 2456 C C . PHE B 1 129 ? -1.804 -11.165 28.072 1.00 41.07 154 PHE B C 1
ATOM 2457 O O . PHE B 1 129 ? -2.018 -12.232 28.643 1.00 41.06 154 PHE B O 1
ATOM 2465 N N . THR B 1 130 ? -2.742 -10.541 27.379 1.00 39.79 155 THR B N 1
ATOM 2466 C CA . THR B 1 130 ? -4.029 -11.170 27.130 1.00 39.72 155 THR B CA 1
ATOM 2467 C C . THR B 1 130 ? -4.619 -10.673 25.831 1.00 39.79 155 THR B C 1
ATOM 2468 O O . THR B 1 130 ? -4.335 -9.570 25.389 1.00 38.72 155 THR B O 1
ATOM 2472 N N . GLN B 1 131 ? -5.432 -11.517 25.219 1.00 41.05 156 GLN B N 1
ATOM 2473 C CA . GLN B 1 131 ? -6.094 -11.186 23.974 1.00 41.26 156 GLN B CA 1
ATOM 2474 C C . GLN B 1 131 ? -7.578 -11.114 24.223 1.00 41.21 156 GLN B C 1
ATOM 2475 O O . GLN B 1 131 ? -8.150 -12.090 24.694 1.00 41.67 156 GLN B O 1
ATOM 2481 N N . VAL B 1 132 ? -8.182 -9.963 23.904 1.00 39.96 157 VAL B N 1
ATOM 2482 C CA . VAL B 1 132 ? -9.609 -9.748 24.071 1.00 39.66 157 VAL B CA 1
ATOM 2483 C C . VAL B 1 132 ? -10.186 -9.506 22.700 1.00 40.48 157 VAL B C 1
ATOM 2484 O O . VAL B 1 132 ? -9.683 -8.682 21.939 1.00 39.54 157 VAL B O 1
ATOM 2488 N N . ASP B 1 133 ? -11.266 -10.227 22.404 1.00 41.96 158 ASP B N 1
ATOM 2489 C CA . ASP B 1 133 ? -11.840 -10.273 21.074 1.00 42.42 158 ASP B CA 1
ATOM 2490 C C . ASP B 1 133 ? -13.034 -9.337 20.997 1.00 41.63 158 ASP B C 1
ATOM 2491 O O . ASP B 1 133 ? -14.068 -9.581 21.605 1.00 42.65 158 ASP B O 1
ATOM 2496 N N . ILE B 1 134 ? -12.875 -8.267 20.230 1.00 40.33 159 ILE B N 1
ATOM 2497 C CA . ILE B 1 134 ? -13.884 -7.225 20.130 1.00 39.15 159 ILE B CA 1
ATOM 2498 C C . ILE B 1 134 ? -14.482 -7.191 18.729 1.00 39.35 159 ILE B C 1
ATOM 2499 O O . ILE B 1 134 ? -15.197 -6.244 18.393 1.00 39.16 159 ILE B O 1
ATOM 2504 N N . GLY B 1 135 ? -14.225 -8.257 17.950 1.00 39.09 160 GLY B N 1
ATOM 2505 C CA . GLY B 1 135 ? -14.760 -8.437 16.613 1.00 39.70 160 GLY B CA 1
ATOM 2506 C C . GLY B 1 135 ? -13.741 -8.163 15.525 1.00 39.10 160 GLY B C 1
ATOM 2507 O O . GLY B 1 135 ? -13.035 -9.065 15.091 1.00 39.26 160 GLY B O 1
ATOM 2508 N N . ASP B 1 136 ? -13.674 -6.906 15.096 1.00 38.06 161 ASP B N 1
ATOM 2509 C CA . ASP B 1 136 ? -12.823 -6.484 13.994 1.00 38.38 161 ASP B CA 1
ATOM 2510 C C . ASP B 1 136 ? -11.327 -6.537 14.349 1.00 37.71 161 ASP B C 1
ATOM 2511 O O . ASP B 1 136 ? -10.467 -6.593 13.475 1.00 37.64 161 ASP B O 1
ATOM 2516 N N . ARG B 1 137 ? -11.033 -6.468 15.645 1.00 37.14 162 ARG B N 1
ATOM 2517 C CA . ARG B 1 137 ? -9.686 -6.638 16.163 1.00 36.81 162 ARG B CA 1
ATOM 2518 C C . ARG B 1 137 ? -9.690 -7.590 17.361 1.00 36.21 162 ARG B C 1
ATOM 2519 O O . ARG B 1 137 ? -10.682 -7.705 18.092 1.00 35.39 162 ARG B O 1
ATOM 2527 N N . ILE B 1 138 ? -8.558 -8.257 17.557 1.00 36.10 163 ILE B N 1
ATOM 2528 C CA . ILE B 1 138 ? -8.231 -8.841 18.841 1.00 35.86 163 ILE B CA 1
ATOM 2529 C C . ILE B 1 138 ? -7.242 -7.892 19.543 1.00 35.24 163 ILE B C 1
ATOM 2530 O O . ILE B 1 138 ? -6.248 -7.467 18.945 1.00 35.32 163 ILE B O 1
ATOM 2535 N N . MET B 1 139 ? -7.538 -7.518 20.789 1.00 34.63 164 MET B N 1
ATOM 2536 C CA . MET B 1 139 ? -6.696 -6.582 21.523 1.00 33.66 164 MET B CA 1
ATOM 2537 C C . MET B 1 139 ? -5.708 -7.397 22.335 1.00 34.26 164 MET B C 1
ATOM 2538 O O . MET B 1 139 ? -6.107 -8.077 23.258 1.00 34.87 164 MET B O 1
ATOM 2543 N N . LYS B 1 140 ? -4.438 -7.349 21.924 1.00 34.77 165 LYS B N 1
ATOM 2544 C CA . LYS B 1 140 ? -3.288 -7.810 22.670 1.00 35.17 165 LYS B CA 1
ATOM 2545 C C . LYS B 1 140 ? -2.908 -6.758 23.736 1.00 34.17 165 LYS B C 1
ATOM 2546 O O . LYS B 1 140 ? -2.363 -5.723 23.391 1.00 34.70 165 LYS B O 1
ATOM 2552 N N . LEU B 1 141 ? -3.225 -7.020 25.008 1.00 33.15 166 LEU B N 1
ATOM 2553 C CA . LEU B 1 141 ? -3.114 -6.053 26.104 1.00 31.63 166 LEU B CA 1
ATOM 2554 C C . LEU B 1 141 ? -2.242 -6.698 27.163 1.00 31.90 166 LEU B C 1
ATOM 2555 O O . LEU B 1 141 ? -2.300 -7.920 27.316 1.00 32.48 166 LEU B O 1
ATOM 2560 N N . ASN B 1 142 ? -1.468 -5.892 27.906 1.00 30.84 167 ASN B N 1
ATOM 2561 C CA . ASN B 1 142 ? -0.771 -6.383 29.084 1.00 30.50 167 ASN B CA 1
ATOM 2562 C C . ASN B 1 142 ? -1.756 -6.550 30.225 1.00 29.97 167 ASN B C 1
ATOM 2563 O O . ASN B 1 142 ? -2.647 -5.711 30.419 1.00 29.35 167 ASN B O 1
ATOM 2568 N N . THR B 1 143 ? -1.617 -7.655 30.955 1.00 30.51 168 THR B N 1
ATOM 2569 C CA . THR B 1 143 ? -2.334 -7.877 32.220 1.00 30.28 168 THR B CA 1
ATOM 2570 C C . THR B 1 143 ? -1.337 -7.945 33.302 1.00 29.81 168 THR B C 1
ATOM 2571 O O . THR B 1 143 ? -0.321 -8.590 33.168 1.00 31.06 168 THR B O 1
ATOM 2575 N N . GLU B 1 144 ? -1.664 -7.344 34.417 1.00 29.07 169 GLU B N 1
ATOM 2576 C CA . GLU B 1 144 ? -0.761 -7.357 35.541 1.00 28.73 169 GLU B CA 1
ATOM 2577 C C . GLU B 1 144 ? -1.649 -7.471 36.750 1.00 27.66 169 GLU B C 1
ATOM 2578 O O . GLU B 1 144 ? -2.666 -6.800 36.827 1.00 26.33 169 GLU B O 1
ATOM 2584 N N . ILE B 1 145 ? -1.318 -8.380 37.662 1.00 27.77 170 ILE B N 1
ATOM 2585 C CA . ILE B 1 145 ? -2.040 -8.411 38.919 1.00 27.49 170 ILE B CA 1
ATOM 2586 C C . ILE B 1 145 ? -1.153 -7.962 40.095 1.00 26.86 170 ILE B C 1
ATOM 2587 O O . ILE B 1 145 ? 0.024 -8.261 40.140 1.00 27.09 170 ILE B O 1
ATOM 2592 N N . ARG B 1 146 ? -1.715 -7.207 41.022 1.00 26.18 171 ARG B N 1
ATOM 2593 C CA . ARG B 1 146 ? -1.015 -6.850 42.271 1.00 26.25 171 ARG B CA 1
ATOM 2594 C C . ARG B 1 146 ? -1.981 -7.060 43.394 1.00 26.73 171 ARG B C 1
ATOM 2595 O O . ARG B 1 146 ? -3.156 -6.791 43.217 1.00 26.60 171 ARG B O 1
ATOM 2603 N N . ASP B 1 147 ? -1.516 -7.567 44.531 1.00 27.56 172 ASP B N 1
ATOM 2604 C CA . ASP B 1 147 ? -2.385 -7.709 45.710 1.00 28.31 172 ASP B CA 1
ATOM 2605 C C . ASP B 1 147 ? -1.939 -6.766 46.823 1.00 28.49 172 ASP B C 1
ATOM 2606 O O . ASP B 1 147 ? -0.787 -6.295 46.846 1.00 28.31 172 ASP B O 1
ATOM 2611 N N . VAL B 1 148 ? -2.864 -6.542 47.744 1.00 28.26 173 VAL B N 1
ATOM 2612 C CA . VAL B 1 148 ? -2.750 -5.512 48.729 1.00 28.81 173 VAL B CA 1
ATOM 2613 C C . VAL B 1 148 ? -3.399 -5.910 50.042 1.00 28.76 173 VAL B C 1
ATOM 2614 O O . VAL B 1 148 ? -4.469 -6.447 50.077 1.00 28.99 173 VAL B O 1
ATOM 2618 N N . GLY B 1 149 ? -2.760 -5.564 51.132 1.00 29.66 174 GLY B N 1
ATOM 2619 C CA . GLY B 1 149 ? -3.366 -5.659 52.470 1.00 29.85 174 GLY B CA 1
ATOM 2620 C C . GLY B 1 149 ? -2.244 -5.835 53.460 1.00 30.49 174 GLY B C 1
ATOM 2621 O O . GLY B 1 149 ? -1.082 -5.775 53.083 1.00 29.84 174 GLY B O 1
ATOM 2622 N N . PRO B 1 150 ? -2.577 -6.135 54.726 1.00 31.59 175 PRO B N 1
ATOM 2623 C CA . PRO B 1 150 ? -3.929 -6.364 55.195 1.00 31.96 175 PRO B CA 1
ATOM 2624 C C . PRO B 1 150 ? -4.699 -5.059 55.319 1.00 32.34 175 PRO B C 1
ATOM 2625 O O . PRO B 1 150 ? -4.172 -4.089 55.877 1.00 33.10 175 PRO B O 1
ATOM 2629 N N . LEU B 1 151 ? -5.938 -5.052 54.833 1.00 32.22 176 LEU B N 1
ATOM 2630 C CA . LEU B 1 151 ? -6.818 -3.893 54.964 1.00 32.89 176 LEU B CA 1
ATOM 2631 C C . LEU B 1 151 ? -7.510 -3.889 56.338 1.00 34.81 176 LEU B C 1
ATOM 2632 O O . LEU B 1 151 ? -7.622 -4.956 57.007 1.00 36.15 176 LEU B O 1
ATOM 2637 N N . SER B 1 152 ? -7.934 -2.708 56.784 1.00 35.17 177 SER B N 1
ATOM 2638 C CA . SER B 1 152 ? -8.731 -2.604 58.013 1.00 36.71 177 SER B CA 1
ATOM 2639 C C . SER B 1 152 ? -9.891 -1.601 57.983 1.00 37.66 177 SER B C 1
ATOM 2640 O O . SER B 1 152 ? -10.691 -1.593 58.911 1.00 38.11 177 SER B O 1
ATOM 2643 N N . LYS B 1 153 ? -10.009 -0.780 56.932 1.00 37.61 178 LYS B N 1
ATOM 2644 C CA . LYS B 1 153 ? -11.166 0.120 56.811 1.00 38.48 178 LYS B CA 1
ATOM 2645 C C . LYS B 1 153 ? -12.253 -0.477 55.944 1.00 38.29 178 LYS B C 1
ATOM 2646 O O . LYS B 1 153 ? -12.001 -1.364 55.130 1.00 37.85 178 LYS B O 1
ATOM 2652 N N . LYS B 1 154 ? -13.461 0.047 56.099 1.00 38.69 179 LYS B N 1
ATOM 2653 C CA . LYS B 1 154 ? -14.628 -0.566 55.514 1.00 38.49 179 LYS B CA 1
ATOM 2654 C C . LYS B 1 154 ? -14.485 -0.714 54.011 1.00 36.94 179 LYS B C 1
ATOM 2655 O O . LYS B 1 154 ? -15.039 -1.633 53.447 1.00 36.90 179 LYS B O 1
ATOM 2661 N N . GLY B 1 155 ? -13.741 0.197 53.373 1.00 35.55 180 GLY B N 1
ATOM 2662 C CA . GLY B 1 155 ? -13.449 0.124 51.945 1.00 33.63 180 GLY B CA 1
ATOM 2663 C C . GLY B 1 155 ? -12.181 0.885 51.569 1.00 32.56 180 GLY B C 1
ATOM 2664 O O . GLY B 1 155 ? -11.363 1.219 52.456 1.00 31.92 180 GLY B O 1
ATOM 2665 N N . PHE B 1 156 ? -12.019 1.152 50.263 1.00 30.94 181 PHE B N 1
ATOM 2666 C CA . PHE B 1 156 ? -10.840 1.836 49.748 1.00 30.34 181 PHE B CA 1
ATOM 2667 C C . PHE B 1 156 ? -10.973 2.405 48.334 1.00 30.39 181 PHE B C 1
ATOM 2668 O O . PHE B 1 156 ? -11.862 2.020 47.559 1.00 30.12 181 PHE B O 1
ATOM 2676 N N . TYR B 1 157 ? -10.031 3.283 47.994 1.00 30.25 182 TYR B N 1
ATOM 2677 C CA . TYR B 1 157 ? -9.983 3.922 46.691 1.00 30.07 182 TYR B CA 1
ATOM 2678 C C . TYR B 1 157 ? -8.725 3.468 46.027 1.00 29.87 182 TYR B C 1
ATOM 2679 O O . TYR B 1 157 ? -7.785 3.140 46.714 1.00 31.29 182 TYR B O 1
ATOM 2688 N N . LEU B 1 158 ? -8.721 3.350 44.707 1.00 29.85 183 LEU B N 1
ATOM 2689 C CA . LEU B 1 158 ? -7.517 3.042 43.939 1.00 29.07 183 LEU B CA 1
ATOM 2690 C C . LEU B 1 158 ? -7.290 4.204 43.033 1.00 28.41 183 LEU B C 1
ATOM 2691 O O . LEU B 1 158 ? -8.245 4.844 42.576 1.00 28.32 183 LEU B O 1
ATOM 2696 N N . ALA B 1 159 ? -6.026 4.473 42.751 1.00 27.53 184 ALA B N 1
ATOM 2697 C CA . ALA B 1 159 ? -5.698 5.621 41.985 1.00 27.52 184 ALA B CA 1
ATOM 2698 C C . ALA B 1 159 ? -4.597 5.282 41.037 1.00 26.86 184 ALA B C 1
ATOM 2699 O O . ALA B 1 159 ? -3.779 4.410 41.319 1.00 26.44 184 ALA B O 1
ATOM 2701 N N . PHE B 1 160 ? -4.550 5.978 39.908 1.00 26.66 185 PHE B N 1
ATOM 2702 C CA . PHE B 1 160 ? -3.465 5.756 38.977 1.00 26.38 185 PHE B CA 1
ATOM 2703 C C . PHE B 1 160 ? -2.842 7.102 38.677 1.00 27.52 185 PHE B C 1
ATOM 2704 O O . PHE B 1 160 ? -3.559 8.127 38.595 1.00 28.29 185 PHE B O 1
ATOM 2712 N N . GLN B 1 161 ? -1.517 7.102 38.530 1.00 27.57 186 GLN B N 1
ATOM 2713 C CA . GLN B 1 161 ? -0.782 8.294 38.222 1.00 28.72 186 GLN B CA 1
ATOM 2714 C C . GLN B 1 161 ? 0.027 8.086 36.989 1.00 29.28 186 GLN B C 1
ATOM 2715 O O . GLN B 1 161 ? 0.764 7.122 36.876 1.00 28.77 186 GLN B O 1
ATOM 2721 N N . ASP B 1 162 ? -0.087 9.031 36.079 1.00 31.14 187 ASP B N 1
ATOM 2722 C CA . ASP B 1 162 ? 0.683 9.020 34.864 1.00 32.63 187 ASP B CA 1
ATOM 2723 C C . ASP B 1 162 ? 1.560 10.224 34.939 1.00 34.48 187 ASP B C 1
ATOM 2724 O O . ASP B 1 162 ? 1.071 11.298 35.271 1.00 35.68 187 ASP B O 1
ATOM 2729 N N . VAL B 1 163 ? 2.820 10.050 34.542 1.00 35.62 188 VAL B N 1
ATOM 2730 C CA . VAL B 1 163 ? 3.820 11.100 34.554 1.00 37.09 188 VAL B CA 1
ATOM 2731 C C . VAL B 1 163 ? 4.503 11.257 33.202 1.00 37.11 188 VAL B C 1
ATOM 2732 O O . VAL B 1 163 ? 5.646 11.740 33.130 1.00 38.30 188 VAL B O 1
ATOM 2736 N N . GLY B 1 164 ? 3.797 10.883 32.136 1.00 36.12 189 GLY B N 1
ATOM 2737 C CA . GLY B 1 164 ? 4.241 11.171 30.767 1.00 36.52 189 GLY B CA 1
ATOM 2738 C C . GLY B 1 164 ? 4.245 10.003 29.807 1.00 35.89 189 GLY B C 1
ATOM 2739 O O . GLY B 1 164 ? 5.102 9.919 28.938 1.00 36.62 189 GLY B O 1
ATOM 2740 N N . ALA B 1 165 ? 3.272 9.108 29.923 1.00 35.47 190 ALA B N 1
ATOM 2741 C CA . ALA B 1 165 ? 3.185 7.953 29.032 1.00 35.02 190 ALA B CA 1
ATOM 2742 C C . ALA B 1 165 ? 1.900 7.926 28.236 1.00 35.04 190 ALA B C 1
ATOM 2743 O O . ALA B 1 165 ? 0.896 8.591 28.573 1.00 34.12 190 ALA B O 1
ATOM 2745 N N . CYS B 1 166 ? 1.953 7.130 27.168 1.00 34.87 191 CYS B N 1
ATOM 2746 C CA . CYS B 1 166 ? 0.830 6.965 26.295 1.00 35.10 191 CYS B CA 1
ATOM 2747 C C . CYS B 1 166 ? 0.085 5.695 26.705 1.00 34.36 191 CYS B C 1
ATOM 2748 O O . CYS B 1 166 ? 0.277 4.616 26.150 1.00 33.78 191 CYS B O 1
ATOM 2751 N N . ILE B 1 167 ? -0.773 5.855 27.705 1.00 33.90 192 ILE B N 1
ATOM 2752 C CA . ILE B 1 167 ? -1.347 4.743 28.407 1.00 33.21 192 ILE B CA 1
ATOM 2753 C C . ILE B 1 167 ? -2.856 4.676 28.203 1.00 32.40 192 ILE B C 1
ATOM 2754 O O . ILE B 1 167 ? -3.518 5.697 28.293 1.00 32.96 192 ILE B O 1
ATOM 2759 N N . ALA B 1 168 ? -3.378 3.476 27.898 1.00 31.60 193 ALA B N 1
ATOM 2760 C CA . ALA B 1 168 ? -4.824 3.185 27.900 1.00 30.76 193 ALA B CA 1
ATOM 2761 C C . ALA B 1 168 ? -5.185 2.084 28.894 1.00 30.46 193 ALA B C 1
ATOM 2762 O O . ALA B 1 168 ? -4.881 0.955 28.646 1.00 30.38 193 ALA B O 1
ATOM 2764 N N . LEU B 1 169 ? -5.795 2.427 30.030 1.00 30.49 194 LEU B N 1
ATOM 2765 C CA . LEU B 1 169 ? -6.247 1.450 31.005 1.00 29.96 194 LEU B CA 1
ATOM 2766 C C . LEU B 1 169 ? -7.533 0.826 30.498 1.00 29.92 194 LEU B C 1
ATOM 2767 O O . LEU B 1 169 ? -8.611 1.368 30.697 1.00 29.60 194 LEU B O 1
ATOM 2772 N N . VAL B 1 170 ? -7.451 -0.351 29.895 1.00 30.16 195 VAL B N 1
ATOM 2773 C CA . VAL B 1 170 ? -8.629 -0.898 29.243 1.00 30.09 195 VAL B CA 1
ATOM 2774 C C . VAL B 1 170 ? -9.570 -1.620 30.190 1.00 29.60 195 VAL B C 1
ATOM 2775 O O . VAL B 1 170 ? -10.777 -1.537 30.035 1.00 29.98 195 VAL B O 1
ATOM 2779 N N . SER B 1 171 ? -9.044 -2.325 31.178 1.00 28.80 196 SER B N 1
ATOM 2780 C CA . SER B 1 171 ? -9.924 -2.989 32.160 1.00 28.41 196 SER B CA 1
ATOM 2781 C C . SER B 1 171 ? -9.288 -2.937 33.528 1.00 26.81 196 SER B C 1
ATOM 2782 O O . SER B 1 171 ? -8.079 -2.919 33.615 1.00 27.19 196 SER B O 1
ATOM 2785 N N . VAL B 1 172 ? -10.099 -2.882 34.577 1.00 25.90 197 VAL B N 1
ATOM 2786 C CA . VAL B 1 172 ? -9.651 -2.858 35.980 1.00 25.15 197 VAL B CA 1
ATOM 2787 C C . VAL B 1 172 ? -10.627 -3.761 36.708 1.00 25.85 197 VAL B C 1
ATOM 2788 O O . VAL B 1 172 ? -11.817 -3.527 36.685 1.00 25.84 197 VAL B O 1
ATOM 2792 N N . ARG B 1 173 ? -10.123 -4.811 37.341 1.00 26.11 198 ARG B N 1
ATOM 2793 C CA . ARG B 1 173 ? -10.970 -5.669 38.126 1.00 26.78 198 ARG B CA 1
ATOM 2794 C C . ARG B 1 173 ? -10.396 -5.745 39.510 1.00 26.39 198 ARG B C 1
ATOM 2795 O O . ARG B 1 173 ? -9.171 -5.865 39.649 1.00 26.24 198 ARG B O 1
ATOM 2803 N N . VAL B 1 174 ? -11.254 -5.717 40.522 1.00 26.51 199 VAL B N 1
ATOM 2804 C CA . VAL B 1 174 ? -10.798 -5.906 41.892 1.00 26.76 199 VAL B CA 1
ATOM 2805 C C . VAL B 1 174 ? -11.602 -6.995 42.586 1.00 27.82 199 VAL B C 1
ATOM 2806 O O . VAL B 1 174 ? -12.856 -6.935 42.627 1.00 28.07 199 VAL B O 1
ATOM 2810 N N . PHE B 1 175 ? -10.868 -7.971 43.134 1.00 28.10 200 PHE B N 1
ATOM 2811 C CA . PHE B 1 175 ? -11.470 -9.138 43.774 1.00 29.83 200 PHE B CA 1
ATOM 2812 C C . PHE B 1 175 ? -10.734 -9.621 45.024 1.00 30.97 200 PHE B C 1
ATOM 2813 O O . PHE B 1 175 ? -9.650 -9.140 45.351 1.00 30.67 200 PHE B O 1
ATOM 2821 N N . TYR B 1 176 ? -11.367 -10.542 45.740 1.00 33.38 201 TYR B N 1
ATOM 2822 C CA . TYR B 1 176 ? -10.703 -11.306 46.797 1.00 35.11 201 TYR B CA 1
ATOM 2823 C C . TYR B 1 176 ? -11.091 -12.772 46.673 1.00 37.78 201 TYR B C 1
ATOM 2824 O O . TYR B 1 176 ? -11.965 -13.104 45.895 1.00 38.09 201 TYR B O 1
ATOM 2833 N N . LYS B 1 177 ? -10.401 -13.606 47.446 1.00 40.94 202 LYS B N 1
ATOM 2834 C CA . LYS B 1 177 ? -10.577 -15.044 47.511 1.00 44.24 202 LYS B CA 1
ATOM 2835 C C . LYS B 1 177 ? -11.389 -15.422 48.758 1.00 46.82 202 LYS B C 1
ATOM 2836 O O . LYS B 1 177 ? -11.074 -14.985 49.868 1.00 45.74 202 LYS B O 1
ATOM 2842 N N . LYS B 1 178 ? -12.438 -16.223 48.573 1.00 50.40 203 LYS B N 1
ATOM 2843 C CA . LYS B 1 178 ? -13.358 -16.562 49.669 1.00 53.93 203 LYS B CA 1
ATOM 2844 C C . LYS B 1 178 ? -12.751 -17.580 50.653 1.00 57.51 203 LYS B C 1
ATOM 2845 O O . LYS B 1 178 ? -12.666 -17.316 51.864 1.00 59.22 203 LYS B O 1
ATOM 2851 N N . ALA B 1 179 ? -12.342 -18.741 50.144 1.00 59.72 204 ALA B N 1
ATOM 2852 C CA . ALA B 1 179 ? -11.790 -19.807 50.998 1.00 62.20 204 ALA B CA 1
ATOM 2853 C C . ALA B 1 179 ? -10.253 -19.733 51.075 1.00 62.52 204 ALA B C 1
ATOM 2854 O O . ALA B 1 179 ? -9.651 -20.451 51.884 1.00 63.60 204 ALA B O 1
ATOM 2857 N N . GLY C 1 3 ? 12.448 -7.394 41.573 1.00 58.94 28 GLY C N 1
ATOM 2858 C CA . GLY C 1 3 ? 12.935 -6.108 42.156 1.00 61.46 28 GLY C CA 1
ATOM 2859 C C . GLY C 1 3 ? 12.426 -5.877 43.570 1.00 61.56 28 GLY C C 1
ATOM 2860 O O . GLY C 1 3 ? 13.129 -5.326 44.416 1.00 61.91 28 GLY C O 1
ATOM 2861 N N . ASN C 1 4 ? 11.178 -6.265 43.800 1.00 59.78 29 ASN C N 1
ATOM 2862 C CA . ASN C 1 4 ? 10.603 -6.328 45.139 1.00 58.98 29 ASN C CA 1
ATOM 2863 C C . ASN C 1 4 ? 10.453 -7.820 45.513 1.00 55.50 29 ASN C C 1
ATOM 2864 O O . ASN C 1 4 ? 10.117 -8.193 46.642 1.00 54.17 29 ASN C O 1
ATOM 2869 N N . GLU C 1 5 ? 10.745 -8.671 44.546 1.00 52.87 30 GLU C N 1
ATOM 2870 C CA . GLU C 1 5 ? 10.508 -10.084 44.677 1.00 50.39 30 GLU C CA 1
ATOM 2871 C C . GLU C 1 5 ? 11.805 -10.786 45.058 1.00 49.04 30 GLU C C 1
ATOM 2872 O O . GLU C 1 5 ? 12.858 -10.499 44.486 1.00 49.33 30 GLU C O 1
ATOM 2878 N N . VAL C 1 6 ? 11.715 -11.692 46.033 1.00 46.53 31 VAL C N 1
ATOM 2879 C CA . VAL C 1 6 ? 12.813 -12.592 46.369 1.00 44.81 31 VAL C CA 1
ATOM 2880 C C . VAL C 1 6 ? 12.459 -14.010 45.912 1.00 42.07 31 VAL C C 1
ATOM 2881 O O . VAL C 1 6 ? 11.449 -14.581 46.324 1.00 41.04 31 VAL C O 1
ATOM 2885 N N . THR C 1 7 ? 13.294 -14.571 45.051 1.00 40.64 32 THR C N 1
ATOM 2886 C CA . THR C 1 7 ? 13.042 -15.878 44.461 1.00 38.85 32 THR C CA 1
ATOM 2887 C C . THR C 1 7 ? 13.427 -17.005 45.404 1.00 38.64 32 THR C C 1
ATOM 2888 O O . THR C 1 7 ? 14.534 -17.014 45.919 1.00 38.93 32 THR C O 1
ATOM 2892 N N . LEU C 1 8 ? 12.495 -17.946 45.587 1.00 37.63 33 LEU C N 1
ATOM 2893 C CA . LEU C 1 8 ? 12.674 -19.103 46.436 1.00 37.85 33 LEU C CA 1
ATOM 2894 C C . LEU C 1 8 ? 12.964 -20.339 45.579 1.00 37.35 33 LEU C C 1
ATOM 2895 O O . LEU C 1 8 ? 13.756 -21.192 45.967 1.00 36.96 33 LEU C O 1
ATOM 2900 N N . LEU C 1 9 ? 12.316 -20.424 44.419 1.00 37.34 34 LEU C N 1
ATOM 2901 C CA . LEU C 1 9 ? 12.579 -21.481 43.412 1.00 36.70 34 LEU C CA 1
ATOM 2902 C C . LEU C 1 9 ? 12.354 -20.898 42.031 1.00 36.38 34 LEU C C 1
ATOM 2903 O O . LEU C 1 9 ? 11.448 -20.077 41.829 1.00 35.35 34 LEU C O 1
ATOM 2908 N N . ASP C 1 10 ? 13.175 -21.331 41.085 1.00 37.45 35 ASP C N 1
ATOM 2909 C CA . ASP C 1 10 ? 13.017 -21.000 39.662 1.00 38.41 35 ASP C CA 1
ATOM 2910 C C . ASP C 1 10 ? 13.644 -22.134 38.844 1.00 39.02 35 ASP C C 1
ATOM 2911 O O . ASP C 1 10 ? 14.866 -22.294 38.824 1.00 40.18 35 ASP C O 1
ATOM 2916 N N . SER C 1 11 ? 12.816 -22.937 38.190 1.00 38.90 36 SER C N 1
ATOM 2917 C CA . SER C 1 11 ? 13.325 -24.040 37.367 1.00 40.14 36 SER C CA 1
ATOM 2918 C C . SER C 1 11 ? 14.201 -23.559 36.203 1.00 41.83 36 SER C C 1
ATOM 2919 O O . SER C 1 11 ? 15.222 -24.151 35.908 1.00 41.91 36 SER C O 1
ATOM 2922 N N . ARG C 1 12 ? 13.829 -22.451 35.577 1.00 43.76 37 ARG C N 1
ATOM 2923 C CA . ARG C 1 12 ? 14.639 -21.879 34.481 1.00 46.30 37 ARG C CA 1
ATOM 2924 C C . ARG C 1 12 ? 16.159 -21.757 34.754 1.00 48.17 37 ARG C C 1
ATOM 2925 O O . ARG C 1 12 ? 16.971 -21.930 33.830 1.00 49.15 37 ARG C O 1
ATOM 2933 N N . SER C 1 13 ? 16.529 -21.474 36.009 1.00 48.96 38 SER C N 1
ATOM 2934 C CA . SER C 1 13 ? 17.926 -21.192 36.393 1.00 51.25 38 SER C CA 1
ATOM 2935 C C . SER C 1 13 ? 18.694 -22.407 36.957 1.00 53.45 38 SER C C 1
ATOM 2936 O O . SER C 1 13 ? 19.847 -22.281 37.392 1.00 54.63 38 SER C O 1
ATOM 2939 N N . VAL C 1 14 ? 18.066 -23.579 36.937 1.00 54.39 39 VAL C N 1
ATOM 2940 C CA . VAL C 1 14 ? 18.730 -24.797 37.369 1.00 56.07 39 VAL C CA 1
ATOM 2941 C C . VAL C 1 14 ? 19.672 -25.268 36.270 1.00 59.36 39 VAL C C 1
ATOM 2942 O O . VAL C 1 14 ? 19.330 -25.284 35.085 1.00 59.15 39 VAL C O 1
ATOM 2946 N N . GLN C 1 15 ? 20.875 -25.631 36.694 1.00 62.94 40 GLN C N 1
ATOM 2947 C CA . GLN C 1 15 ? 21.839 -26.335 35.857 1.00 65.62 40 GLN C CA 1
ATOM 2948 C C . GLN C 1 15 ? 21.553 -27.828 36.008 1.00 64.81 40 GLN C C 1
ATOM 2949 O O . GLN C 1 15 ? 21.268 -28.293 37.115 1.00 63.97 40 GLN C O 1
ATOM 2955 N N . GLY C 1 16 ? 21.596 -28.566 34.899 1.00 65.33 41 GLY C N 1
ATOM 2956 C CA . GLY C 1 16 ? 21.262 -29.995 34.903 1.00 65.07 41 GLY C CA 1
ATOM 2957 C C . GLY C 1 16 ? 19.771 -30.314 34.993 1.00 63.63 41 GLY C C 1
ATOM 2958 O O . GLY C 1 16 ? 18.910 -29.419 34.923 1.00 62.06 41 GLY C O 1
ATOM 2959 N N . GLU C 1 17 ? 19.467 -31.606 35.130 1.00 63.72 42 GLU C N 1
ATOM 2960 C CA . GLU C 1 17 ? 18.100 -32.062 35.356 1.00 62.27 42 GLU C CA 1
ATOM 2961 C C . GLU C 1 17 ? 17.561 -31.491 36.665 1.00 59.93 42 GLU C C 1
ATOM 2962 O O . GLU C 1 17 ? 18.318 -31.108 37.564 1.00 60.17 42 GLU C O 1
ATOM 2968 N N . LEU C 1 18 ? 16.239 -31.452 36.756 1.00 56.70 43 LEU C N 1
ATOM 2969 C CA . LEU C 1 18 ? 15.556 -30.993 37.946 1.00 53.61 43 LEU C CA 1
ATOM 2970 C C . LEU C 1 18 ? 15.502 -32.040 39.054 1.00 52.69 43 LEU C C 1
ATOM 2971 O O . LEU C 1 18 ? 15.629 -31.687 40.236 1.00 53.12 43 LEU C O 1
ATOM 2976 N N . GLY C 1 19 ? 15.302 -33.310 38.679 1.00 50.81 44 GLY C N 1
ATOM 2977 C CA . GLY C 1 19 ? 15.214 -34.406 39.632 1.00 49.08 44 GLY C CA 1
ATOM 2978 C C . GLY C 1 19 ? 14.184 -34.190 40.732 1.00 46.91 44 GLY C C 1
ATOM 2979 O O . GLY C 1 19 ? 14.497 -34.283 41.907 1.00 48.44 44 GLY C O 1
ATOM 2980 N N . TRP C 1 20 ? 12.956 -33.868 40.357 1.00 44.02 45 TRP C N 1
ATOM 2981 C CA . TRP C 1 20 ? 11.861 -33.805 41.307 1.00 41.33 45 TRP C CA 1
ATOM 2982 C C . TRP C 1 20 ? 11.256 -35.183 41.404 1.00 41.18 45 TRP C C 1
ATOM 2983 O O . TRP C 1 20 ? 11.482 -36.004 40.542 1.00 40.85 45 TRP C O 1
ATOM 2994 N N . ILE C 1 21 ? 10.461 -35.416 42.438 1.00 40.72 46 ILE C N 1
ATOM 2995 C CA . ILE C 1 21 ? 9.867 -36.714 42.656 1.00 41.55 46 ILE C CA 1
ATOM 2996 C C . ILE C 1 21 ? 8.526 -36.828 41.967 1.00 41.37 46 ILE C C 1
ATOM 2997 O O . ILE C 1 21 ? 7.576 -36.107 42.297 1.00 40.12 46 ILE C O 1
ATOM 3002 N N . ALA C 1 22 ? 8.471 -37.764 41.021 1.00 42.70 47 ALA C N 1
ATOM 3003 C CA . ALA C 1 22 ? 7.252 -38.127 40.300 1.00 42.85 47 ALA C CA 1
ATOM 3004 C C . ALA C 1 22 ? 6.747 -39.462 40.805 1.00 43.66 47 ALA C C 1
ATOM 3005 O O . ALA C 1 22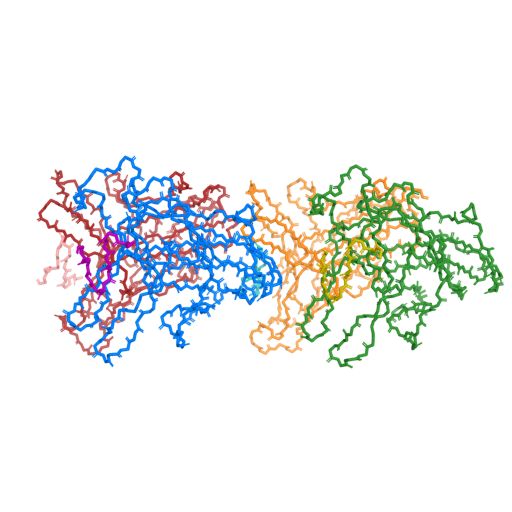 ? 7.534 -40.373 41.022 1.00 45.06 47 ALA C O 1
ATOM 3007 N N . SER C 1 23 ? 5.435 -39.560 40.966 1.00 43.60 48 SER C N 1
ATOM 3008 C CA . SER C 1 23 ? 4.749 -40.794 41.297 1.00 45.16 48 SER C CA 1
ATOM 3009 C C . SER C 1 23 ? 3.532 -40.995 40.366 1.00 46.13 48 SER C C 1
ATOM 3010 O O . SER C 1 23 ? 2.574 -40.215 40.449 1.00 45.29 48 SER C O 1
ATOM 3013 N N . PRO C 1 24 ? 3.549 -42.031 39.489 1.00 47.54 49 PRO C N 1
ATOM 3014 C CA . PRO C 1 24 ? 4.595 -43.032 39.259 1.00 48.34 49 PRO C CA 1
ATOM 3015 C C . PRO C 1 24 ? 5.913 -42.440 38.804 1.00 47.46 49 PRO C C 1
ATOM 3016 O O . PRO C 1 24 ? 5.962 -41.333 38.282 1.00 46.74 49 PRO C O 1
ATOM 3020 N N . LEU C 1 25 ? 6.971 -43.202 39.009 1.00 48.57 50 LEU C N 1
ATOM 3021 C CA . LEU C 1 25 ? 8.330 -42.751 38.748 1.00 48.57 50 LEU C CA 1
ATOM 3022 C C . LEU C 1 25 ? 8.673 -42.748 37.251 1.00 48.83 50 LEU C C 1
ATOM 3023 O O . LEU C 1 25 ? 9.555 -42.007 36.806 1.00 49.12 50 LEU C O 1
ATOM 3028 N N . GLU C 1 26 ? 7.976 -43.559 36.478 1.00 49.03 51 GLU C N 1
ATOM 3029 C CA . GLU C 1 26 ? 8.009 -43.412 35.040 1.00 49.60 51 GLU C CA 1
ATOM 3030 C C . GLU C 1 26 ? 6.609 -43.558 34.482 1.00 48.80 51 GLU C C 1
ATOM 3031 O O . GLU C 1 26 ? 5.694 -44.030 35.166 1.00 49.09 51 GLU C O 1
ATOM 3037 N N . GLY C 1 27 ? 6.440 -43.110 33.251 1.00 47.51 52 GLY C N 1
ATOM 3038 C CA . GLY C 1 27 ? 5.151 -43.183 32.606 1.00 47.68 52 GLY C CA 1
ATOM 3039 C C . GLY C 1 27 ? 4.126 -42.213 33.151 1.00 45.64 52 GLY C C 1
ATOM 3040 O O . GLY C 1 27 ? 2.957 -42.318 32.814 1.00 46.13 52 GLY C O 1
ATOM 3041 N N . GLY C 1 28 ? 4.538 -41.270 33.997 1.00 43.38 53 GLY C N 1
ATOM 3042 C CA . GLY C 1 28 ? 3.649 -40.172 34.393 1.00 41.37 53 GLY C CA 1
ATOM 3043 C C . GLY C 1 28 ? 4.243 -38.865 33.946 1.00 39.20 53 GLY C C 1
ATOM 3044 O O . GLY C 1 28 ? 4.473 -38.670 32.766 1.00 38.99 53 GLY C O 1
ATOM 3045 N N . TRP C 1 29 ? 4.521 -37.980 34.899 1.00 37.72 54 TRP C N 1
ATOM 3046 C CA . TRP C 1 29 ? 5.289 -36.780 34.602 1.00 36.68 54 TRP C CA 1
ATOM 3047 C C . TRP C 1 29 ? 6.711 -37.193 34.241 1.00 38.60 54 TRP C C 1
ATOM 3048 O O . TRP C 1 29 ? 7.323 -37.916 34.998 1.00 39.42 54 TRP C O 1
ATOM 3059 N N . GLU C 1 30 ? 7.235 -36.741 33.101 1.00 41.09 55 GLU C N 1
ATOM 3060 C CA . GLU C 1 30 ? 8.649 -36.975 32.714 1.00 43.49 55 GLU C CA 1
ATOM 3061 C C . GLU C 1 30 ? 9.366 -35.675 32.332 1.00 43.19 55 GLU C C 1
ATOM 3062 O O . GLU C 1 30 ? 8.715 -34.727 31.916 1.00 42.91 55 GLU C O 1
ATOM 3068 N N . GLU C 1 31 ? 10.698 -35.641 32.437 1.00 44.32 56 GLU C N 1
ATOM 3069 C CA . GLU C 1 31 ? 11.486 -34.479 31.979 1.00 45.30 56 GLU C CA 1
ATOM 3070 C C . GLU C 1 31 ? 11.649 -34.477 30.460 1.00 46.72 56 GLU C C 1
ATOM 3071 O O . GLU C 1 31 ? 11.982 -35.491 29.867 1.00 48.02 56 GLU C O 1
ATOM 3077 N N . VAL C 1 32 ? 11.399 -33.318 29.854 1.00 47.12 57 VAL C N 1
ATOM 3078 C CA . VAL C 1 32 ? 11.644 -33.070 28.443 1.00 48.18 57 VAL C CA 1
ATOM 3079 C C . VAL C 1 32 ? 12.400 -31.759 28.289 1.00 48.65 57 VAL C C 1
ATOM 3080 O O . VAL C 1 32 ? 11.897 -30.706 28.673 1.00 47.21 57 VAL C O 1
ATOM 3084 N N . SER C 1 33 ? 13.600 -31.828 27.722 1.00 50.94 58 SER C N 1
ATOM 3085 C CA . SER C 1 33 ? 14.381 -30.637 27.417 1.00 52.31 58 SER C CA 1
ATOM 3086 C C . SER C 1 33 ? 13.865 -29.954 26.168 1.00 53.66 58 SER C C 1
ATOM 3087 O O . SER C 1 33 ? 13.621 -30.615 25.159 1.00 55.61 58 SER C O 1
ATOM 3090 N N . ILE C 1 34 ? 13.695 -28.637 26.240 1.00 54.08 59 ILE C N 1
ATOM 3091 C CA . ILE C 1 34 ? 13.459 -27.825 25.050 1.00 56.26 59 ILE C CA 1
ATOM 3092 C C . ILE C 1 34 ? 14.671 -26.938 24.876 1.00 59.39 59 ILE C C 1
ATOM 3093 O O . ILE C 1 34 ? 15.099 -26.278 25.821 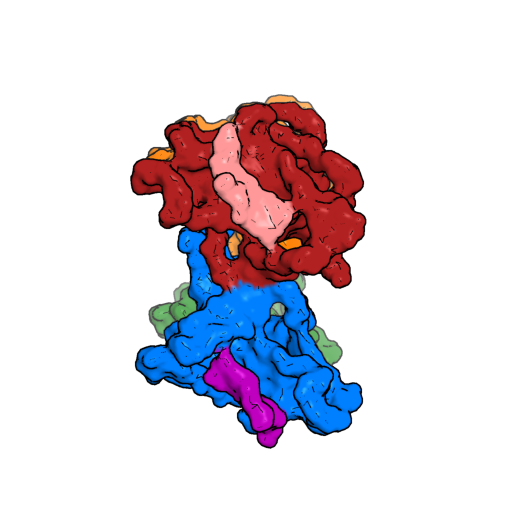1.00 58.78 59 ILE C O 1
ATOM 3098 N N . MET C 1 35 ? 15.239 -26.955 23.673 1.00 64.84 60 MET C N 1
ATOM 3099 C CA . MET C 1 35 ? 16.450 -26.190 23.385 1.00 69.29 60 MET C CA 1
ATOM 3100 C C . MET C 1 35 ? 16.103 -24.729 23.115 1.00 70.00 60 MET C C 1
ATOM 3101 O O . MET C 1 35 ? 14.949 -24.392 22.855 1.00 69.61 60 MET C O 1
ATOM 3106 N N . ASP C 1 36 ? 17.108 -23.869 23.216 1.00 71.90 61 ASP C N 1
ATOM 3107 C CA . ASP C 1 36 ? 16.889 -22.434 23.326 1.00 72.62 61 ASP C CA 1
ATOM 3108 C C . ASP C 1 36 ? 17.651 -21.720 22.225 1.00 76.32 61 ASP C C 1
ATOM 3109 O O . ASP C 1 36 ? 18.513 -22.331 21.579 1.00 77.02 61 ASP C O 1
ATOM 3114 N N . GLU C 1 37 ? 17.323 -20.433 22.030 1.00 77.50 62 GLU C N 1
ATOM 3115 C CA . GLU C 1 37 ? 17.947 -19.554 21.015 1.00 80.03 62 GLU C CA 1
ATOM 3116 C C . GLU C 1 37 ? 19.483 -19.666 20.966 1.00 81.60 62 GLU C C 1
ATOM 3117 O O . GLU C 1 37 ? 20.080 -19.542 19.887 1.00 82.54 62 GLU C O 1
ATOM 3123 N N . LYS C 1 38 ? 20.109 -19.891 22.124 1.00 80.95 63 LYS C N 1
ATOM 3124 C CA . LYS C 1 38 ? 21.526 -20.263 22.190 1.00 82.39 63 LYS C CA 1
ATOM 3125 C C . LYS C 1 38 ? 21.693 -21.632 22.872 1.00 82.18 63 LYS C C 1
ATOM 3126 O O . LYS C 1 38 ? 22.474 -21.796 23.814 1.00 81.92 63 LYS C O 1
ATOM 3132 N N . ASN C 1 39 ? 20.915 -22.595 22.380 1.00 81.50 64 ASN C N 1
ATOM 3133 C CA . ASN C 1 39 ? 21.099 -24.029 22.630 1.00 80.76 64 ASN C CA 1
ATOM 3134 C C . ASN C 1 39 ? 21.234 -24.529 24.082 1.00 77.79 64 ASN C C 1
ATOM 3135 O O . ASN C 1 39 ? 21.760 -25.623 24.300 1.00 77.94 64 ASN C O 1
ATOM 3140 N N . THR C 1 40 ? 20.765 -23.765 25.069 1.00 74.50 65 THR C N 1
ATOM 3141 C CA . THR C 1 40 ? 20.797 -24.245 26.463 1.00 72.88 65 THR C CA 1
ATOM 3142 C C . THR C 1 40 ? 19.402 -24.778 26.859 1.00 70.46 65 THR C C 1
ATOM 3143 O O . THR C 1 40 ? 18.391 -24.231 26.438 1.00 69.82 65 THR C O 1
ATOM 3147 N N . PRO C 1 41 ? 19.343 -25.876 27.643 1.00 68.75 66 PRO C N 1
ATOM 3148 C CA . PRO C 1 41 ? 18.032 -26.501 27.844 1.00 65.47 66 PRO C CA 1
ATOM 3149 C C . PRO C 1 41 ? 16.988 -25.618 28.515 1.00 61.45 66 PRO C C 1
ATOM 3150 O O . PRO C 1 41 ? 17.318 -24.585 29.084 1.00 62.80 66 PRO C O 1
ATOM 3154 N N . ILE C 1 42 ? 15.731 -26.019 28.374 1.00 57.36 67 ILE C N 1
ATOM 3155 C CA . ILE C 1 42 ? 14.656 -25.587 29.238 1.00 53.71 67 ILE C CA 1
ATOM 3156 C C . ILE C 1 42 ? 14.072 -26.896 29.765 1.00 51.52 67 ILE C C 1
ATOM 3157 O O . ILE C 1 42 ? 13.579 -27.721 28.993 1.00 50.31 67 ILE C O 1
ATOM 3162 N N . ARG C 1 43 ? 14.155 -27.089 31.078 1.00 49.55 68 ARG C N 1
ATOM 3163 C CA . ARG C 1 43 ? 13.704 -28.321 31.702 1.00 48.22 68 ARG C CA 1
ATOM 3164 C C . ARG C 1 43 ? 12.203 -28.236 31.924 1.00 45.42 68 ARG C C 1
ATOM 3165 O O . ARG C 1 43 ? 11.729 -27.478 32.773 1.00 43.69 68 ARG C O 1
ATOM 3173 N N . THR C 1 44 ? 11.454 -29.017 31.158 1.00 45.00 69 THR C N 1
ATOM 3174 C CA . THR C 1 44 ? 10.000 -29.063 31.292 1.00 43.55 69 THR C CA 1
ATOM 3175 C C . THR C 1 44 ? 9.616 -30.355 31.916 1.00 42.44 69 THR C C 1
ATOM 3176 O O . THR C 1 44 ? 10.350 -31.312 31.817 1.00 43.80 69 THR C O 1
ATOM 3180 N N . TYR C 1 45 ? 8.450 -30.374 32.545 1.00 41.22 70 TYR C N 1
ATOM 3181 C CA . TYR C 1 45 ? 7.788 -31.618 32.941 1.00 40.74 70 TYR C CA 1
ATOM 3182 C C . TYR C 1 45 ? 6.477 -31.750 32.188 1.00 38.85 70 TYR C C 1
ATOM 3183 O O . TYR C 1 45 ? 5.748 -30.775 32.055 1.00 36.65 70 TYR C O 1
ATOM 3192 N N . GLN C 1 46 ? 6.198 -32.961 31.705 1.00 38.65 71 GLN C N 1
ATOM 3193 C CA . GLN C 1 46 ? 5.033 -33.212 30.873 1.00 38.63 71 GLN C CA 1
ATOM 3194 C C . GLN C 1 46 ? 4.377 -34.545 31.172 1.00 39.20 71 GLN C C 1
ATOM 3195 O O . GLN C 1 46 ? 5.042 -35.521 31.558 1.00 39.06 71 GLN C O 1
ATOM 3201 N N . VAL C 1 47 ? 3.072 -34.602 30.934 1.00 39.04 72 VAL C N 1
ATOM 3202 C CA . VAL C 1 47 ? 2.350 -35.865 30.996 1.00 40.17 72 VAL C CA 1
ATOM 3203 C C . VAL C 1 47 ? 1.170 -35.782 30.054 1.00 40.77 72 VAL C C 1
ATOM 3204 O O . VAL C 1 47 ? 0.580 -34.714 29.905 1.00 39.56 72 VAL C O 1
ATOM 3208 N N . CYS C 1 48 ? 0.847 -36.891 29.386 1.00 42.48 73 CYS C N 1
ATOM 3209 C CA . CYS C 1 48 ? -0.205 -36.889 28.377 1.00 43.64 73 CYS C CA 1
ATOM 3210 C C . CYS C 1 48 ? -0.723 -38.304 28.084 1.00 46.10 73 CYS C C 1
ATOM 3211 O O . CYS C 1 48 ? -0.754 -38.774 26.945 1.00 47.14 73 CYS C O 1
ATOM 3214 N N . ASN C 1 49 ? -1.160 -38.975 29.135 1.00 47.00 74 ASN C N 1
ATOM 3215 C CA . ASN C 1 49 ? -1.844 -40.256 28.995 1.00 48.91 74 ASN C CA 1
ATOM 3216 C C . ASN C 1 49 ? -3.321 -40.010 28.990 1.00 50.00 74 ASN C C 1
ATOM 3217 O O . ASN C 1 49 ? -4.052 -40.468 29.860 1.00 50.38 74 ASN C O 1
ATOM 3222 N N . VAL C 1 50 ? -3.755 -39.280 27.983 1.00 51.56 75 VAL C N 1
ATOM 3223 C CA . VAL C 1 50 ? -5.152 -38.870 27.885 1.00 53.83 75 VAL C CA 1
ATOM 3224 C C . VAL C 1 50 ? -6.114 -40.005 27.539 1.00 57.79 75 VAL C C 1
ATOM 3225 O O . VAL C 1 50 ? -7.286 -39.953 27.930 1.00 58.68 75 VAL C O 1
ATOM 3229 N N . MET C 1 51 ? -5.618 -41.015 26.815 1.00 61.69 76 MET C N 1
ATOM 3230 C CA . MET C 1 51 ? -6.447 -42.161 26.381 1.00 66.51 76 MET C CA 1
ATOM 3231 C C . MET C 1 51 ? -6.717 -43.120 27.544 1.00 68.03 76 MET C C 1
ATOM 3232 O O . MET C 1 51 ? -7.748 -43.804 27.565 1.00 70.74 76 MET C O 1
ATOM 3237 N N . GLU C 1 52 ? -5.785 -43.175 28.498 1.00 66.84 77 GLU C N 1
ATOM 3238 C CA . GLU C 1 52 ? -5.920 -44.042 29.669 1.00 67.62 77 GLU C CA 1
ATOM 3239 C C . GLU C 1 52 ? -6.964 -43.459 30.612 1.00 66.94 77 GLU C C 1
ATOM 3240 O O . GLU C 1 52 ? -7.158 -42.239 30.658 1.00 66.74 77 GLU C O 1
ATOM 3246 N N . PRO C 1 53 ? -7.661 -44.326 31.352 1.00 67.64 78 PRO C N 1
ATOM 3247 C CA . PRO C 1 53 ? -8.526 -43.833 32.404 1.00 66.38 78 PRO C CA 1
ATOM 3248 C C . PRO C 1 53 ? -7.828 -43.922 33.751 1.00 64.04 78 PRO C C 1
ATOM 3249 O O . PRO C 1 53 ? -6.691 -44.397 33.842 1.00 62.98 78 PRO C O 1
ATOM 3253 N N . SER C 1 54 ? -8.535 -43.470 34.782 1.00 62.85 79 SER C N 1
ATOM 3254 C CA . SER C 1 54 ? -8.066 -43.469 36.179 1.00 60.81 79 SER C CA 1
ATOM 3255 C C . SER C 1 54 ? -6.662 -42.866 36.423 1.00 57.44 79 SER C C 1
ATOM 3256 O O . SER C 1 54 ? -6.004 -43.204 37.400 1.00 57.65 79 SER C O 1
ATOM 3259 N N . GLN C 1 55 ? -6.226 -41.963 35.549 1.00 54.77 80 GLN C N 1
ATOM 3260 C CA . GLN C 1 55 ? -4.968 -41.255 35.726 1.00 51.84 80 GLN C CA 1
ATOM 3261 C C . GLN C 1 55 ? -4.909 -40.482 37.052 1.00 49.33 80 GLN C C 1
ATOM 3262 O O . GLN C 1 55 ? -5.871 -39.829 37.452 1.00 49.22 80 GLN C O 1
ATOM 3268 N N . ASN C 1 56 ? -3.770 -40.576 37.721 1.00 47.51 81 ASN C N 1
ATOM 3269 C CA . ASN C 1 56 ? -3.504 -39.821 38.942 1.00 45.25 81 ASN C CA 1
ATOM 3270 C C . ASN C 1 56 ? -2.004 -39.739 39.093 1.00 43.41 81 ASN C C 1
ATOM 3271 O O . ASN C 1 56 ? -1.386 -40.575 39.735 1.00 44.97 81 ASN C O 1
ATOM 3276 N N . ASN C 1 57 ? -1.419 -38.733 38.466 1.00 41.49 82 ASN C N 1
ATOM 3277 C CA . ASN C 1 57 ? 0.029 -38.596 38.359 1.00 40.22 82 ASN C CA 1
ATOM 3278 C C . ASN C 1 57 ? 0.539 -37.403 39.174 1.00 38.67 82 ASN C C 1
ATOM 3279 O O . ASN C 1 57 ? 0.132 -36.252 38.956 1.00 37.67 82 ASN C O 1
ATOM 3284 N N . TRP C 1 58 ? 1.430 -37.659 40.117 1.00 38.01 83 TRP C N 1
ATOM 3285 C CA . TRP C 1 58 ? 1.918 -36.582 40.959 1.00 36.35 83 TRP C CA 1
ATOM 3286 C C . TRP C 1 58 ? 3.356 -36.245 40.628 1.00 35.60 83 TRP C C 1
ATOM 3287 O O . TRP C 1 58 ? 4.136 -37.107 40.227 1.00 36.64 83 TRP C O 1
ATOM 3298 N N . LEU C 1 59 ? 3.692 -34.975 40.798 1.00 33.81 84 LEU C N 1
ATOM 3299 C CA . LEU C 1 59 ? 5.056 -34.515 40.688 1.00 32.97 84 LEU C CA 1
ATOM 3300 C C . LEU C 1 59 ? 5.264 -33.561 41.847 1.00 32.04 84 LEU C C 1
ATOM 3301 O O . LEU C 1 59 ? 4.369 -32.805 42.210 1.00 30.82 84 LEU C O 1
ATOM 3306 N N . ARG C 1 60 ? 6.437 -33.609 42.458 1.00 33.20 85 ARG C N 1
ATOM 3307 C CA . ARG C 1 60 ? 6.741 -32.630 43.504 1.00 33.23 85 ARG C CA 1
ATOM 3308 C C . ARG C 1 60 ? 8.162 -32.173 43.519 1.00 33.36 85 ARG C C 1
ATOM 3309 O O . ARG C 1 60 ? 9.100 -32.911 43.195 1.00 33.54 85 ARG C O 1
ATOM 3317 N N . THR C 1 61 ? 8.297 -30.929 43.956 1.00 33.74 86 THR C N 1
ATOM 3318 C CA . THR C 1 61 ? 9.592 -30.333 44.212 1.00 33.83 86 THR C CA 1
ATOM 3319 C C . THR C 1 61 ? 10.258 -30.987 45.404 1.00 34.79 86 THR C C 1
ATOM 3320 O O . THR C 1 61 ? 9.646 -31.773 46.127 1.00 34.92 86 THR C O 1
ATOM 3324 N N . ASP C 1 62 ? 11.534 -30.658 45.582 1.00 35.82 87 ASP C N 1
ATOM 3325 C CA . ASP C 1 62 ? 12.222 -30.858 46.839 1.00 36.31 87 ASP C CA 1
ATOM 3326 C C . ASP C 1 62 ? 11.768 -29.763 47.790 1.00 34.36 87 ASP C C 1
ATOM 3327 O O . ASP C 1 62 ? 10.912 -28.947 47.449 1.00 32.97 87 ASP C O 1
ATOM 3332 N N . TRP C 1 63 ? 12.363 -29.744 48.977 1.00 33.58 88 TRP C N 1
ATOM 3333 C CA . TRP C 1 63 ? 11.988 -28.785 49.986 1.00 32.35 88 TRP C CA 1
ATOM 3334 C C . TRP C 1 63 ? 12.289 -27.363 49.511 1.00 31.28 88 TRP C C 1
ATOM 3335 O O . TRP C 1 63 ? 13.371 -27.081 49.003 1.00 30.71 88 TRP C O 1
ATOM 3346 N N . ILE C 1 64 ? 11.301 -26.492 49.644 1.00 29.88 89 ILE C N 1
ATOM 3347 C CA . ILE C 1 64 ? 11.521 -25.099 49.400 1.00 29.98 89 ILE C CA 1
ATOM 3348 C C . ILE C 1 64 ? 11.459 -24.368 50.731 1.00 29.99 89 ILE C C 1
ATOM 3349 O O . ILE C 1 64 ? 10.468 -24.448 51.461 1.00 29.79 89 ILE C O 1
ATOM 3354 N N . THR C 1 65 ? 12.549 -23.703 51.067 1.00 30.34 90 THR C N 1
ATOM 3355 C CA . THR C 1 65 ? 12.543 -22.827 52.230 1.00 31.05 90 THR C CA 1
ATOM 3356 C C . THR C 1 65 ? 11.664 -21.624 51.973 1.00 31.24 90 THR C C 1
ATOM 3357 O O . THR C 1 65 ? 11.552 -21.146 50.829 1.00 30.86 90 THR C O 1
ATOM 3361 N N . ARG C 1 66 ? 11.009 -21.140 53.022 1.00 32.09 91 ARG C N 1
ATOM 3362 C CA . ARG C 1 66 ? 10.202 -19.915 52.864 1.00 32.38 91 ARG C CA 1
ATOM 3363 C C . ARG C 1 66 ? 10.924 -18.684 53.407 1.00 33.91 91 ARG C C 1
ATOM 3364 O O . ARG C 1 66 ? 10.435 -17.575 53.233 1.00 34.80 91 ARG C O 1
ATOM 3372 N N . GLU C 1 67 ? 12.078 -18.867 54.043 1.00 35.36 92 GLU C N 1
ATOM 3373 C CA . GLU C 1 67 ? 12.775 -17.758 54.734 1.00 37.22 92 GLU C CA 1
ATOM 3374 C C . GLU C 1 67 ? 11.846 -17.078 55.730 1.00 38.05 92 GLU C C 1
ATOM 3375 O O . GLU C 1 67 ? 11.204 -17.731 56.540 1.00 39.04 92 GLU C O 1
ATOM 3381 N N . GLY C 1 68 ? 11.741 -15.768 55.705 1.00 38.94 93 GLY C N 1
ATOM 3382 C CA . GLY C 1 68 ? 10.819 -15.127 56.647 1.00 39.05 93 GLY C CA 1
ATOM 3383 C C . GLY C 1 68 ? 9.381 -15.185 56.189 1.00 37.07 93 GLY C C 1
ATOM 3384 O O . GLY C 1 68 ? 8.474 -15.158 57.000 1.00 37.79 93 GLY C O 1
ATOM 3385 N N . ALA C 1 69 ? 9.197 -15.301 54.880 1.00 35.17 94 ALA C N 1
ATOM 3386 C CA . ALA C 1 69 ? 7.933 -15.043 54.203 1.00 33.33 94 ALA C CA 1
ATOM 3387 C C . ALA C 1 69 ? 6.709 -15.621 54.903 1.00 32.10 94 ALA C C 1
ATOM 3388 O O . ALA C 1 69 ? 6.741 -16.773 55.331 1.00 31.93 94 ALA C O 1
ATOM 3390 N N . GLN C 1 70 ? 5.652 -14.810 55.009 1.00 31.10 95 GLN C N 1
ATOM 3391 C CA . GLN C 1 70 ? 4.334 -15.244 55.465 1.00 30.50 95 GLN C CA 1
ATOM 3392 C C . GLN C 1 70 ? 3.395 -15.682 54.302 1.00 29.71 95 GLN C C 1
ATOM 3393 O O . GLN C 1 70 ? 2.385 -16.352 54.520 1.00 29.44 95 GLN C O 1
ATOM 3399 N N . ARG C 1 71 ? 3.712 -15.246 53.079 1.00 29.45 96 ARG C N 1
ATOM 3400 C CA . ARG C 1 71 ? 2.886 -15.470 51.938 1.00 28.86 96 ARG C CA 1
ATOM 3401 C C . ARG C 1 71 ? 3.835 -15.670 50.827 1.00 28.42 96 ARG C C 1
ATOM 3402 O O . ARG C 1 71 ? 4.782 -14.945 50.728 1.00 28.67 96 ARG C O 1
ATOM 3410 N N . VAL C 1 72 ? 3.622 -16.708 50.023 1.00 28.08 97 VAL C N 1
ATOM 3411 C CA . VAL C 1 72 ? 4.504 -16.969 48.901 1.00 27.81 97 VAL C CA 1
ATOM 3412 C C . VAL C 1 72 ? 3.658 -17.055 47.659 1.00 27.34 97 VAL C C 1
ATOM 3413 O O . VAL C 1 72 ? 2.480 -17.388 47.719 1.00 27.52 97 VAL C O 1
ATOM 3417 N N . TYR C 1 73 ? 4.286 -16.743 46.544 1.00 27.29 98 TYR C N 1
ATOM 3418 C CA . TYR C 1 73 ? 3.611 -16.586 45.270 1.00 27.32 98 TYR C CA 1
ATOM 3419 C C . TYR C 1 73 ? 4.224 -17.611 44.338 1.00 26.68 98 TYR C C 1
ATOM 3420 O O . TYR C 1 73 ? 5.459 -17.779 44.313 1.00 26.43 98 TYR C O 1
ATOM 3429 N N . ILE C 1 74 ? 3.367 -18.320 43.603 1.00 26.24 99 ILE C N 1
ATOM 3430 C CA . ILE C 1 74 ? 3.795 -19.404 42.728 1.00 26.03 99 ILE C CA 1
ATOM 3431 C C . ILE C 1 74 ? 3.356 -19.093 41.319 1.00 26.82 99 ILE C C 1
ATOM 3432 O O . ILE C 1 74 ? 2.166 -18.933 41.071 1.00 27.05 99 ILE C O 1
ATOM 3437 N N . GLU C 1 75 ? 4.303 -18.996 40.402 1.00 27.83 100 GLU C N 1
ATOM 3438 C CA . GLU C 1 75 ? 4.005 -18.631 39.021 1.00 29.22 100 GLU C CA 1
ATOM 3439 C C . GLU C 1 75 ? 4.366 -19.771 38.081 1.00 29.01 100 GLU C C 1
ATOM 3440 O O . GLU C 1 75 ? 5.532 -20.153 37.970 1.00 28.86 100 GLU C O 1
ATOM 3446 N N . ILE C 1 76 ? 3.362 -20.288 37.395 1.00 29.57 101 ILE C N 1
ATOM 3447 C CA . ILE C 1 76 ? 3.525 -21.394 36.460 1.00 30.88 101 ILE C CA 1
ATOM 3448 C C . ILE C 1 76 ? 3.325 -20.913 35.007 1.00 31.55 101 ILE C C 1
ATOM 3449 O O . ILE C 1 76 ? 2.373 -20.211 34.707 1.00 31.43 101 ILE C O 1
ATOM 3454 N N . LYS C 1 77 ? 4.257 -21.253 34.131 1.00 32.42 102 LYS C N 1
ATOM 3455 C CA . LYS C 1 77 ? 4.070 -21.114 32.698 1.00 33.36 102 LYS C CA 1
ATOM 3456 C C . LYS C 1 77 ? 3.891 -22.517 32.127 1.00 33.34 102 LYS C C 1
ATOM 3457 O O . LYS C 1 77 ? 4.811 -23.324 32.153 1.00 33.10 102 LYS C O 1
ATOM 3463 N N . PHE C 1 78 ? 2.712 -22.797 31.591 1.00 33.32 103 PHE C N 1
ATOM 3464 C CA . PHE C 1 78 ? 2.387 -24.125 31.084 1.00 33.65 103 PHE C CA 1
ATOM 3465 C C . PHE C 1 78 ? 1.664 -24.072 29.753 1.00 34.88 103 PHE C C 1
ATOM 3466 O O . PHE C 1 78 ? 1.272 -22.989 29.269 1.00 35.46 103 PHE C O 1
ATOM 3474 N N . THR C 1 79 ? 1.483 -25.248 29.168 1.00 35.12 104 THR C N 1
ATOM 3475 C CA . THR C 1 79 ? 0.550 -25.396 28.077 1.00 36.42 104 THR C CA 1
ATOM 3476 C C . THR C 1 79 ? -0.186 -26.701 28.157 1.00 37.87 104 THR C C 1
ATOM 3477 O O . THR C 1 79 ? 0.404 -27.732 28.459 1.00 37.13 104 THR C O 1
ATOM 3481 N N . LEU C 1 80 ? -1.487 -26.629 27.890 1.00 40.10 105 LEU C N 1
ATOM 3482 C CA . LEU C 1 80 ? -2.341 -27.797 27.787 1.00 42.14 105 LEU C CA 1
ATOM 3483 C C . LEU C 1 80 ? -2.738 -27.973 26.349 1.00 45.16 105 LEU C C 1
ATOM 3484 O O . LEU C 1 80 ? -2.606 -27.069 25.547 1.00 47.13 105 LEU C O 1
ATOM 3489 N N . ARG C 1 81 ? -3.229 -29.150 26.021 1.00 48.24 106 ARG C N 1
ATOM 3490 C CA . ARG C 1 81 ? -3.944 -29.353 24.781 1.00 51.34 106 ARG C CA 1
ATOM 3491 C C . ARG C 1 81 ? -5.402 -29.554 25.153 1.00 52.91 106 ARG C C 1
ATOM 3492 O O . ARG C 1 81 ? -5.692 -30.316 26.076 1.00 51.96 106 ARG C O 1
ATOM 3500 N N . ASP C 1 82 ? -6.303 -28.828 24.485 1.00 55.23 107 ASP C N 1
ATOM 3501 C CA . ASP C 1 82 ? -7.742 -28.978 24.709 1.00 57.80 107 ASP C CA 1
ATOM 3502 C C . ASP C 1 82 ? -8.156 -30.342 24.204 1.00 61.50 107 ASP C C 1
ATOM 3503 O O . ASP C 1 82 ? -7.514 -30.904 23.321 1.00 61.36 107 ASP C O 1
ATOM 3508 N N . CYS C 1 83 ? -9.220 -30.877 24.785 1.00 66.29 108 CYS C N 1
ATOM 3509 C CA . CYS C 1 83 ? -9.583 -32.270 24.571 1.00 71.11 108 CYS C CA 1
ATOM 3510 C C . CYS C 1 83 ? -10.147 -32.482 23.178 1.00 74.93 108 CYS C C 1
ATOM 3511 O O . CYS C 1 83 ? -9.690 -33.366 22.447 1.00 75.69 108 CYS C O 1
ATOM 3514 N N . ASN C 1 84 ? -11.106 -31.637 22.803 1.00 77.91 109 ASN C N 1
ATOM 3515 C CA . ASN C 1 84 ? -11.775 -31.726 21.498 1.00 81.52 109 ASN C CA 1
ATOM 3516 C C . ASN C 1 84 ? -10.830 -31.568 20.312 1.00 82.85 109 ASN C C 1
ATOM 3517 O O . ASN C 1 84 ? -11.170 -31.942 19.192 1.00 85.03 109 ASN C O 1
ATOM 3522 N N . SER C 1 85 ? -9.660 -30.991 20.562 1.00 81.92 110 SER C N 1
ATOM 3523 C CA . SER C 1 85 ? -8.611 -30.909 19.567 1.00 82.97 110 SER C CA 1
ATOM 3524 C C . SER C 1 85 ? -7.996 -32.288 19.307 1.00 84.58 110 SER C C 1
ATOM 3525 O O . SER C 1 85 ? -7.752 -32.652 18.155 1.00 86.83 110 SER C O 1
ATOM 3528 N N . LEU C 1 86 ? -7.775 -33.055 20.376 1.00 84.20 111 LEU C N 1
ATOM 3529 C CA . LEU C 1 86 ? -7.112 -34.374 20.297 1.00 85.36 111 LEU C CA 1
ATOM 3530 C C . LEU C 1 86 ? -7.932 -35.455 19.598 1.00 88.50 111 LEU C C 1
ATOM 3531 O O . LEU C 1 86 ? -8.861 -35.995 20.205 1.00 90.21 111 LEU C O 1
ATOM 3536 N N . PRO C 1 87 ? -7.573 -35.810 18.344 1.00 90.44 112 PRO C N 1
ATOM 3537 C CA . PRO C 1 87 ? -8.397 -36.802 17.649 1.00 93.16 112 PRO C CA 1
ATOM 3538 C C . PRO C 1 87 ? -8.293 -38.185 18.300 1.00 94.42 112 PRO C C 1
ATOM 3539 O O . PRO C 1 87 ? -7.217 -38.566 18.763 1.00 93.86 112 PRO C O 1
ATOM 3543 N N . GLY C 1 88 ? -9.409 -38.909 18.350 1.00 96.49 113 GLY C N 1
ATOM 3544 C CA . GLY C 1 88 ? -9.449 -40.241 18.939 1.00 98.22 113 GLY C CA 1
ATOM 3545 C C . GLY C 1 88 ? -9.981 -40.244 20.357 1.00 98.26 113 GLY C C 1
ATOM 3546 O O . GLY C 1 88 ? -11.085 -40.733 20.601 1.00 99.71 113 GLY C O 1
ATOM 3547 N N . VAL C 1 89 ? -9.194 -39.710 21.294 1.00 96.88 114 VAL C N 1
ATOM 3548 C CA . VAL C 1 89 ? -9.581 -39.673 22.718 1.00 96.86 114 VAL C CA 1
ATOM 3549 C C . VAL C 1 89 ? -10.930 -38.982 22.939 1.00 98.69 114 VAL C C 1
ATOM 3550 O O . VAL C 1 89 ? -11.206 -37.950 22.321 1.00 98.39 114 VAL C O 1
ATOM 3554 N N . MET C 1 90 ? -11.750 -39.551 23.828 1.00 99.92 115 MET C N 1
ATOM 3555 C CA . MET C 1 90 ? -13.068 -38.992 24.165 1.00 100.06 115 MET C CA 1
ATOM 3556 C C . MET C 1 90 ? -13.176 -38.774 25.696 1.00 96.65 115 MET C C 1
ATOM 3557 O O . MET C 1 90 ? -12.361 -38.036 26.255 1.00 93.07 115 MET C O 1
ATOM 3562 N N . GLY C 1 91 ? -14.134 -39.424 26.368 1.00 96.95 116 GLY C N 1
ATOM 3563 C CA . GLY C 1 91 ? -14.522 -39.092 27.754 1.00 94.48 116 GLY C CA 1
ATOM 3564 C C . GLY C 1 91 ? -13.488 -39.238 28.863 1.00 91.03 116 GLY C C 1
ATOM 3565 O O . GLY C 1 91 ? -13.703 -38.767 29.984 1.00 91.16 116 GLY C O 1
ATOM 3566 N N . THR C 1 92 ? -12.368 -39.889 28.565 1.00 88.76 117 THR C N 1
ATOM 3567 C CA . THR C 1 92 ? -11.251 -39.977 29.501 1.00 85.45 117 THR C CA 1
ATOM 3568 C C . THR C 1 92 ? -10.571 -38.630 29.780 1.00 81.32 117 THR C C 1
ATOM 3569 O O . THR C 1 92 ? -9.970 -38.464 30.835 1.00 80.48 117 THR C O 1
ATOM 3573 N N . CYS C 1 93 ? -10.675 -37.675 28.852 1.00 78.76 118 CYS C N 1
ATOM 3574 C CA . CYS C 1 93 ? -9.800 -36.480 28.842 1.00 75.50 118 CYS C CA 1
ATOM 3575 C C . CYS C 1 93 ? -10.165 -35.335 29.821 1.00 70.31 118 CYS C C 1
ATOM 3576 O O . CYS C 1 93 ? -11.323 -35.140 30.202 1.00 70.42 118 CYS C O 1
ATOM 3579 N N . LYS C 1 94 ? -9.140 -34.575 30.197 1.00 64.67 119 LYS C N 1
ATOM 3580 C CA . LYS C 1 94 ? -9.262 -33.463 31.130 1.00 60.52 119 LYS C CA 1
ATOM 3581 C C . LYS C 1 94 ? -8.592 -32.246 30.536 1.00 56.91 119 LYS C C 1
ATOM 3582 O O . LYS C 1 94 ? -7.640 -32.386 29.776 1.00 56.51 119 LYS C O 1
ATOM 3588 N N . GLU C 1 95 ? -9.074 -31.059 30.899 1.00 54.40 120 GLU C N 1
ATOM 3589 C CA . GLU C 1 95 ? -8.452 -29.797 30.470 1.00 52.15 120 GLU C CA 1
ATOM 3590 C C . GLU C 1 95 ? -7.820 -29.030 31.658 1.00 48.36 120 GLU C C 1
ATOM 3591 O O . GLU C 1 95 ? -7.520 -27.853 31.540 1.00 47.50 120 GLU C O 1
ATOM 3597 N N . THR C 1 96 ? -7.606 -29.702 32.791 1.00 46.16 121 THR C N 1
ATOM 3598 C CA . THR C 1 96 ? -7.015 -29.078 33.995 1.00 43.13 121 THR C CA 1
ATOM 3599 C C . THR C 1 96 ? -6.080 -30.022 34.776 1.00 41.64 121 THR C C 1
ATOM 3600 O O . THR C 1 96 ? -6.149 -31.261 34.639 1.00 41.63 121 THR C O 1
ATOM 3604 N N . PHE C 1 97 ? -5.219 -29.410 35.597 1.00 38.84 122 PHE C N 1
ATOM 3605 C CA . PHE C 1 97 ? -4.438 -30.121 36.601 1.00 37.85 122 PHE C CA 1
ATOM 3606 C C . PHE C 1 97 ? -4.594 -29.397 37.954 1.00 37.01 122 PHE C C 1
ATOM 3607 O O . PHE C 1 97 ? -4.980 -28.221 37.998 1.00 35.79 122 PHE C O 1
ATOM 3615 N N . ASN C 1 98 ? -4.325 -30.112 39.054 1.00 36.41 123 ASN C N 1
ATOM 3616 C CA . ASN C 1 98 ? -4.437 -29.518 40.375 1.00 35.57 123 ASN C CA 1
ATOM 3617 C C . ASN C 1 98 ? -3.074 -29.137 40.959 1.00 34.25 123 ASN C C 1
ATOM 3618 O O . ASN C 1 98 ? -2.096 -29.820 40.719 1.00 34.75 123 ASN C O 1
ATOM 3623 N N . LEU C 1 99 ? -3.020 -28.032 41.704 1.00 33.15 124 LEU C N 1
ATOM 3624 C CA . LEU C 1 99 ? -1.788 -27.566 42.366 1.00 31.81 124 LEU C CA 1
ATOM 3625 C C . LEU C 1 99 ? -1.942 -27.761 43.877 1.00 31.48 124 LEU C C 1
ATOM 3626 O O . LEU C 1 99 ? -3.012 -27.498 44.421 1.00 31.62 124 LEU C O 1
ATOM 3631 N N . TYR C 1 100 ? -0.898 -28.265 44.537 1.00 30.79 125 TYR C N 1
ATOM 3632 C CA . TYR C 1 100 ? -0.948 -28.535 45.963 1.00 30.89 125 TYR C CA 1
ATOM 3633 C C . TYR C 1 100 ? 0.296 -28.018 46.685 1.00 30.60 125 TYR C C 1
ATOM 3634 O O . TYR C 1 100 ? 1.327 -27.724 46.062 1.00 30.12 125 TYR C O 1
ATOM 3643 N N . TYR C 1 101 ? 0.193 -27.938 48.013 1.00 30.53 126 TYR C N 1
ATOM 3644 C CA . TYR C 1 101 ? 1.365 -27.709 48.842 1.00 30.20 126 TYR C CA 1
ATOM 3645 C C . TYR C 1 101 ? 1.291 -28.482 50.178 1.00 29.97 126 TYR C C 1
ATOM 3646 O O . TYR C 1 101 ? 0.229 -28.748 50.716 1.00 29.70 126 TYR C O 1
ATOM 3655 N N . TYR C 1 102 ? 2.463 -28.875 50.656 1.00 30.04 127 TYR C N 1
ATOM 3656 C CA . TYR C 1 102 ? 2.642 -29.550 51.948 1.00 30.69 127 TYR C CA 1
ATOM 3657 C C . TYR C 1 102 ? 3.687 -28.733 52.671 1.00 30.75 127 TYR C C 1
ATOM 3658 O O . TYR C 1 102 ? 4.724 -28.389 52.089 1.00 29.98 127 TYR C O 1
ATOM 3667 N N . GLU C 1 103 ? 3.373 -28.390 53.918 1.00 31.76 128 GLU C N 1
ATOM 3668 C CA . GLU C 1 103 ? 4.246 -27.595 54.779 1.00 31.87 128 GLU C CA 1
ATOM 3669 C C . GLU C 1 103 ? 4.990 -28.526 55.724 1.00 32.79 128 GLU C C 1
ATOM 3670 O O . GLU C 1 103 ? 4.376 -29.400 56.344 1.00 33.15 128 GLU C O 1
ATOM 3676 N N . SER C 1 104 ? 6.304 -28.344 55.830 1.00 32.96 129 SER C N 1
ATOM 3677 C CA . SER C 1 104 ? 7.120 -29.201 56.688 1.00 34.11 129 SER C CA 1
ATOM 3678 C C . SER C 1 104 ? 8.417 -28.546 57.100 1.00 34.59 129 SER C C 1
ATOM 3679 O O . SER C 1 104 ? 9.010 -27.798 56.345 1.00 33.94 129 SER C O 1
ATOM 3682 N N . ASP C 1 105 ? 8.844 -28.879 58.310 1.00 36.79 130 ASP C N 1
ATOM 3683 C CA . ASP C 1 105 ? 10.153 -28.498 58.836 1.00 38.35 130 ASP C CA 1
ATOM 3684 C C . ASP C 1 105 ? 11.234 -29.395 58.320 1.00 38.71 130 ASP C C 1
ATOM 3685 O O . ASP C 1 105 ? 12.415 -29.052 58.398 1.00 38.46 130 ASP C O 1
ATOM 3690 N N . ASN C 1 106 ? 10.826 -30.554 57.825 1.00 39.77 131 ASN C N 1
ATOM 3691 C CA . ASN C 1 106 ? 11.756 -31.549 57.352 1.00 41.20 131 ASN C CA 1
ATOM 3692 C C . ASN C 1 106 ? 12.036 -31.286 55.891 1.00 41.37 131 ASN C C 1
ATOM 3693 O O . ASN C 1 106 ? 11.177 -31.469 55.042 1.00 39.75 131 ASN C O 1
ATOM 3698 N N . ASP C 1 107 ? 13.265 -30.855 55.630 1.00 43.25 132 ASP C N 1
ATOM 3699 C CA . ASP C 1 107 ? 13.744 -30.600 54.282 1.00 42.83 132 ASP C CA 1
ATOM 3700 C C . ASP C 1 107 ? 14.165 -31.857 53.555 1.00 43.92 132 ASP C C 1
ATOM 3701 O O . ASP C 1 107 ? 14.388 -31.815 52.352 1.00 43.26 132 ASP C O 1
ATOM 3706 N N . LYS C 1 108 ? 14.280 -32.972 54.265 1.00 46.62 133 LYS C N 1
ATOM 3707 C CA . LYS C 1 108 ? 14.654 -34.233 53.619 1.00 48.21 133 LYS C CA 1
ATOM 3708 C C . LYS C 1 108 ? 13.569 -35.295 53.761 1.00 49.01 133 LYS C C 1
ATOM 3709 O O . LYS C 1 108 ? 13.808 -36.384 54.284 1.00 50.63 133 LYS C O 1
ATOM 3715 N N . GLU C 1 109 ? 12.378 -34.969 53.259 1.00 47.85 134 GLU C N 1
ATOM 3716 C CA . GLU C 1 109 ? 11.253 -35.883 53.304 1.00 48.76 134 GLU C CA 1
ATOM 3717 C C . GLU C 1 109 ? 11.373 -36.829 52.125 1.00 51.33 134 GLU C C 1
ATOM 3718 O O . GLU C 1 109 ? 11.670 -36.403 51.009 1.00 51.01 134 GLU C O 1
ATOM 3724 N N . ARG C 1 110 ? 11.144 -38.113 52.371 1.00 54.59 135 ARG C N 1
ATOM 3725 C CA . ARG C 1 110 ? 11.492 -39.158 51.400 1.00 57.00 135 ARG C CA 1
ATOM 3726 C C . ARG C 1 110 ? 10.271 -39.606 50.617 1.00 56.16 135 ARG C C 1
ATOM 3727 O O . ARG C 1 110 ? 10.306 -39.694 49.378 1.00 57.54 135 ARG C O 1
ATOM 3735 N N . PHE C 1 111 ? 9.196 -39.901 51.342 1.00 54.28 136 PHE C N 1
ATOM 3736 C CA . PHE C 1 111 ? 7.896 -40.109 50.722 1.00 52.46 136 PHE C CA 1
ATOM 3737 C C . PHE C 1 111 ? 6.849 -39.262 51.418 1.00 50.28 136 PHE C C 1
ATOM 3738 O O . PHE C 1 111 ? 6.748 -39.255 52.634 1.00 50.13 136 PHE C O 1
ATOM 3746 N N . ILE C 1 112 ? 6.068 -38.553 50.619 1.00 49.16 137 ILE C N 1
ATOM 3747 C CA . ILE C 1 112 ? 4.972 -37.743 51.124 1.00 48.37 137 ILE C CA 1
ATOM 3748 C C . ILE C 1 112 ? 3.683 -38.329 50.582 1.00 47.73 137 ILE C C 1
ATOM 3749 O O . ILE C 1 112 ? 3.554 -38.616 49.393 1.00 47.09 137 ILE C O 1
ATOM 3754 N N . ARG C 1 113 ? 2.735 -38.525 51.478 1.00 48.03 138 ARG C N 1
ATOM 3755 C CA . ARG C 1 113 ? 1.473 -39.125 51.112 1.00 48.91 138 ARG C CA 1
ATOM 3756 C C . ARG C 1 113 ? 0.575 -38.085 50.442 1.00 48.13 138 ARG C C 1
ATOM 3757 O O . ARG C 1 113 ? 0.573 -36.917 50.815 1.00 47.05 138 ARG C O 1
ATOM 3765 N N . GLU C 1 114 ? -0.196 -38.527 49.459 1.00 48.89 139 GLU C N 1
ATOM 3766 C CA . GLU C 1 114 ? -1.209 -37.692 48.837 1.00 49.09 139 GLU C CA 1
ATOM 3767 C C . GLU C 1 114 ? -2.084 -36.968 49.851 1.00 48.84 139 GLU C C 1
ATOM 3768 O O . GLU C 1 114 ? -2.346 -35.774 49.698 1.00 49.34 139 GLU C O 1
ATOM 3774 N N . ASN C 1 115 ? -2.533 -37.670 50.881 1.00 49.08 140 ASN C N 1
ATOM 3775 C CA . ASN C 1 115 ? -3.428 -37.071 51.874 1.00 49.11 140 ASN C CA 1
ATOM 3776 C C . ASN C 1 115 ? -2.762 -35.965 52.685 1.00 47.67 140 ASN C C 1
ATOM 3777 O O . ASN C 1 115 ? -3.449 -35.228 53.392 1.00 49.17 140 ASN C O 1
ATOM 3782 N N . GLN C 1 116 ? -1.433 -35.867 52.614 1.00 45.44 141 GLN C N 1
ATOM 3783 C CA . GLN C 1 116 ? -0.691 -34.810 53.312 1.00 43.43 141 GLN C CA 1
ATOM 3784 C C . GLN C 1 116 ? -0.703 -33.471 52.542 1.00 41.04 141 GLN C C 1
ATOM 3785 O O . GLN C 1 116 ? -0.499 -32.428 53.156 1.00 39.98 141 GLN C O 1
ATOM 3791 N N . PHE C 1 117 ? -0.936 -33.493 51.227 1.00 39.57 142 PHE C N 1
ATOM 3792 C CA . PHE C 1 117 ? -0.969 -32.253 50.431 1.00 38.40 142 PHE C CA 1
ATOM 3793 C C . PHE C 1 117 ? -2.275 -31.497 50.519 1.00 38.55 142 PHE C C 1
ATOM 3794 O O . PHE C 1 117 ? -3.338 -32.093 50.549 1.00 39.32 142 PHE C O 1
ATOM 3802 N N . VAL C 1 118 ? -2.169 -30.169 50.535 1.00 38.46 143 VAL C N 1
ATOM 3803 C CA . VAL C 1 118 ? -3.319 -29.267 50.605 1.00 38.65 143 VAL C CA 1
ATOM 3804 C C . VAL C 1 118 ? -3.405 -28.510 49.288 1.00 37.68 143 VAL C C 1
ATOM 3805 O O . VAL C 1 118 ? -2.405 -28.000 48.762 1.00 35.97 143 VAL C O 1
ATOM 3809 N N . LYS C 1 119 ? -4.621 -28.467 48.760 1.00 38.00 144 LYS C N 1
ATOM 3810 C CA . LYS C 1 119 ? -4.885 -27.993 47.414 1.00 37.61 144 LYS C CA 1
ATOM 3811 C C . LYS C 1 119 ? -4.892 -26.472 47.398 1.00 36.53 144 LYS C C 1
ATOM 3812 O O . LYS C 1 119 ? -5.498 -25.842 48.248 1.00 37.34 144 LYS C O 1
ATOM 3818 N N . ILE C 1 120 ? -4.210 -25.896 46.429 1.00 34.72 145 ILE C N 1
ATOM 3819 C CA . ILE C 1 120 ? -4.190 -24.454 46.259 1.00 34.43 145 ILE C CA 1
ATOM 3820 C C . ILE C 1 120 ? -5.327 -24.129 45.283 1.00 34.74 145 ILE C C 1
ATOM 3821 O O . ILE C 1 120 ? -6.303 -23.515 45.670 1.00 34.58 145 ILE C O 1
ATOM 3826 N N . ASP C 1 121 ? -5.236 -24.605 44.047 1.00 35.02 146 ASP C N 1
ATOM 3827 C CA . ASP C 1 121 ? -6.320 -24.392 43.106 1.00 36.72 146 ASP C CA 1
ATOM 3828 C C . ASP C 1 121 ? -6.443 -25.535 42.083 1.00 36.77 146 ASP C C 1
ATOM 3829 O O . ASP C 1 121 ? -5.650 -26.473 42.087 1.00 37.08 146 ASP C O 1
ATOM 3834 N N . THR C 1 122 ? -7.464 -25.476 41.236 1.00 36.89 147 THR C N 1
ATOM 3835 C CA . THR C 1 122 ? -7.393 -26.160 39.945 1.00 36.88 147 THR C CA 1
ATOM 3836 C C . THR C 1 122 ? -6.965 -25.151 38.855 1.00 35.88 147 THR C C 1
ATOM 3837 O O . THR C 1 122 ? -7.592 -24.135 38.660 1.00 36.47 147 THR C O 1
ATOM 3841 N N . ILE C 1 123 ? -5.880 -25.465 38.166 1.00 34.98 148 ILE C N 1
ATOM 3842 C CA . ILE C 1 123 ? -5.242 -24.580 37.229 1.00 34.24 148 ILE C CA 1
ATOM 3843 C C . ILE C 1 123 ? -5.724 -24.978 35.863 1.00 35.43 148 ILE C C 1
ATOM 3844 O O . ILE C 1 123 ? -5.565 -26.134 35.461 1.00 35.30 148 ILE C O 1
ATOM 3849 N N . ALA C 1 124 ? -6.325 -24.017 35.165 1.00 36.21 149 ALA C N 1
ATOM 3850 C CA . ALA C 1 124 ? -6.822 -24.212 33.826 1.00 37.17 149 ALA C CA 1
ATOM 3851 C C . ALA C 1 124 ? -6.142 -23.208 32.905 1.00 37.14 149 ALA C C 1
ATOM 3852 O O . ALA C 1 124 ? -5.664 -22.152 33.370 1.00 35.83 149 ALA C O 1
ATOM 3854 N N . ALA C 1 125 ? -6.071 -23.552 31.619 1.00 37.81 150 ALA C N 1
ATOM 3855 C CA . ALA C 1 125 ? -5.531 -22.647 30.622 1.00 39.48 150 ALA C CA 1
ATOM 3856 C C . ALA C 1 125 ? -6.532 -21.516 30.434 1.00 41.28 150 ALA C C 1
ATOM 3857 O O . ALA C 1 125 ? -7.679 -21.749 30.053 1.00 42.87 150 ALA C O 1
ATOM 3859 N N . ASP C 1 126 ? -6.090 -20.293 30.687 1.00 42.01 151 ASP C N 1
ATOM 3860 C CA . ASP C 1 126 ? -7.006 -19.209 30.970 1.00 43.66 151 ASP C CA 1
ATOM 3861 C C . ASP C 1 126 ? -6.806 -18.027 30.007 1.00 43.63 151 ASP C C 1
ATOM 3862 O O . ASP C 1 126 ? -6.210 -18.169 28.956 1.00 43.01 151 ASP C O 1
ATOM 3867 N N . GLU C 1 127 ? -7.306 -16.856 30.368 1.00 45.27 152 GLU C N 1
ATOM 3868 C CA . GLU C 1 127 ? -7.035 -15.633 29.601 1.00 46.39 152 GLU C CA 1
ATOM 3869 C C . GLU C 1 127 ? -5.521 -15.332 29.437 1.00 44.81 152 GLU C C 1
ATOM 3870 O O . GLU C 1 127 ? -5.117 -14.865 28.380 1.00 46.23 152 GLU C O 1
ATOM 3876 N N . SER C 1 128 ? -4.695 -15.616 30.451 1.00 42.06 153 SER C N 1
ATOM 3877 C CA . SER C 1 128 ? -3.347 -15.016 30.554 1.00 40.93 153 SER C CA 1
ATOM 3878 C C . SER C 1 128 ? -2.208 -15.792 29.917 1.00 39.73 153 SER C C 1
ATOM 3879 O O . SER C 1 128 ? -2.013 -16.960 30.224 1.00 39.44 153 SER C O 1
ATOM 3882 N N . PHE C 1 129 ? -1.406 -15.099 29.109 1.00 40.09 154 PHE C N 1
ATOM 3883 C CA . PHE C 1 129 ? -0.289 -15.708 28.359 1.00 40.49 154 PHE C CA 1
ATOM 3884 C C . PHE C 1 129 ? 1.004 -14.950 28.503 1.00 39.15 154 PHE C C 1
ATOM 3885 O O . PHE C 1 129 ? 1.015 -13.771 28.823 1.00 38.68 154 PHE C O 1
ATOM 3893 N N . THR C 1 130 ? 2.084 -15.643 28.181 1.00 38.84 155 THR C N 1
ATOM 3894 C CA . THR C 1 130 ? 3.392 -15.039 28.012 1.00 39.71 155 THR C CA 1
ATOM 3895 C C . THR C 1 130 ? 4.003 -15.668 26.769 1.00 40.85 155 THR C C 1
ATOM 3896 O O . THR C 1 130 ? 3.532 -16.719 26.341 1.00 40.81 155 THR C O 1
ATOM 3900 N N . GLN C 1 131 ? 5.037 -15.042 26.202 1.00 43.20 156 GLN C N 1
ATOM 3901 C CA . GLN C 1 131 ? 5.736 -15.558 25.010 1.00 45.66 156 GLN C CA 1
ATOM 3902 C C . GLN C 1 131 ? 7.252 -15.658 25.210 1.00 47.39 156 GLN C C 1
ATOM 3903 O O . GLN C 1 131 ? 7.910 -14.665 25.477 1.00 48.84 156 GLN C O 1
ATOM 3909 N N . VAL C 1 132 ? 7.806 -16.855 25.057 1.00 49.22 157 VAL C N 1
ATOM 3910 C CA . VAL C 1 132 ? 9.259 -17.084 25.156 1.00 50.70 157 VAL C CA 1
ATOM 3911 C C . VAL C 1 132 ? 9.906 -17.336 23.779 1.00 53.84 157 VAL C C 1
ATOM 3912 O O . VAL C 1 132 ? 9.542 -18.288 23.076 1.00 53.64 157 VAL C O 1
ATOM 3916 N N . ASP C 1 133 ? 10.880 -16.507 23.406 1.00 57.57 158 ASP C N 1
ATOM 3917 C CA . ASP C 1 133 ? 11.598 -16.684 22.135 1.00 61.38 158 ASP C CA 1
ATOM 3918 C C . ASP C 1 133 ? 12.768 -17.665 22.311 1.00 62.28 158 ASP C C 1
ATOM 3919 O O . ASP C 1 133 ? 13.672 -17.431 23.120 1.00 63.10 158 ASP C O 1
ATOM 3924 N N . ILE C 1 134 ? 12.721 -18.768 21.562 1.00 62.63 159 ILE C N 1
ATOM 3925 C CA . ILE C 1 134 ? 13.812 -19.760 21.514 1.00 63.01 159 ILE C CA 1
ATOM 3926 C C . ILE C 1 134 ? 14.446 -19.817 20.112 1.00 65.25 159 ILE C C 1
ATOM 3927 O O . ILE C 1 134 ? 14.874 -20.882 19.671 1.00 66.44 159 ILE C O 1
ATOM 3932 N N . GLY C 1 135 ? 14.501 -18.671 19.427 1.00 65.88 160 GLY C N 1
ATOM 3933 C CA . GLY C 1 135 ? 15.174 -18.560 18.128 1.00 68.34 160 GLY C CA 1
ATOM 3934 C C . GLY C 1 135 ? 14.347 -19.082 16.968 1.00 68.81 160 GLY C C 1
ATOM 3935 O O . GLY C 1 135 ? 13.876 -18.320 16.131 1.00 68.77 160 GLY C O 1
ATOM 3936 N N . ASP C 1 136 ? 14.184 -20.398 16.918 1.00 69.29 161 ASP C N 1
ATOM 3937 C CA . ASP C 1 136 ? 13.325 -21.022 15.915 1.00 70.34 161 ASP C CA 1
ATOM 3938 C C . ASP C 1 136 ? 11.901 -20.478 16.003 1.00 68.15 161 ASP C C 1
ATOM 3939 O O . ASP C 1 136 ? 11.319 -20.073 14.999 1.00 69.31 161 ASP C O 1
ATOM 3944 N N . ARG C 1 137 ? 11.368 -20.462 17.224 1.00 64.67 162 ARG C N 1
ATOM 3945 C CA . ARG C 1 137 ? 9.954 -20.255 17.467 1.00 61.54 162 ARG C CA 1
ATOM 3946 C C . ARG C 1 137 ? 9.761 -19.314 18.635 1.00 58.82 162 ARG C C 1
ATOM 3947 O O . ARG C 1 137 ? 10.726 -18.884 19.275 1.00 58.40 162 ARG C O 1
ATOM 3955 N N . ILE C 1 138 ? 8.489 -19.001 18.877 1.00 55.64 163 ILE C N 1
ATOM 3956 C CA . ILE C 1 138 ? 8.027 -18.346 20.072 1.00 52.49 163 ILE C CA 1
ATOM 3957 C C . ILE C 1 138 ? 7.107 -19.340 20.746 1.00 50.02 163 ILE C C 1
ATOM 3958 O O . ILE C 1 138 ? 6.242 -19.917 20.114 1.00 50.18 163 ILE C O 1
ATOM 3963 N N . MET C 1 139 ? 7.293 -19.562 22.030 1.00 47.37 164 MET C N 1
ATOM 3964 C CA . MET C 1 139 ? 6.387 -20.416 22.744 1.00 45.43 164 MET C CA 1
ATOM 3965 C C . MET C 1 139 ? 5.326 -19.527 23.328 1.00 43.96 164 MET C C 1
ATOM 3966 O O . MET C 1 139 ? 5.618 -18.608 24.077 1.00 43.33 164 MET C O 1
ATOM 3971 N N . LYS C 1 140 ? 4.085 -19.794 22.987 1.00 42.96 165 LYS C N 1
ATOM 3972 C CA . LYS C 1 140 ? 3.018 -19.072 23.593 1.00 41.65 165 LYS C CA 1
ATOM 3973 C C . LYS C 1 140 ? 2.520 -19.892 24.768 1.00 39.93 165 LYS C C 1
ATOM 3974 O O . LYS C 1 140 ? 1.954 -20.962 24.604 1.00 40.01 165 LYS C O 1
ATOM 3980 N N . LEU C 1 141 ? 2.724 -19.377 25.964 1.00 38.56 166 LEU C N 1
ATOM 3981 C CA . LEU C 1 141 ? 2.491 -20.167 27.163 1.00 37.31 166 LEU C CA 1
ATOM 3982 C C . LEU C 1 141 ? 1.482 -19.499 28.048 1.00 36.97 166 LEU C C 1
ATOM 3983 O O . LEU C 1 141 ? 1.599 -18.320 28.305 1.00 38.18 166 LEU C O 1
ATOM 3988 N N . ASN C 1 142 ? 0.515 -20.254 28.542 1.00 36.62 167 ASN C N 1
ATOM 3989 C CA . ASN C 1 142 ? -0.336 -19.763 29.617 1.00 36.58 167 ASN C CA 1
ATOM 3990 C C . ASN C 1 142 ? 0.548 -19.390 30.818 1.00 35.40 167 ASN C C 1
ATOM 3991 O O . ASN C 1 142 ? 1.563 -20.034 31.039 1.00 35.08 167 ASN C O 1
ATOM 3996 N N . THR C 1 143 ? 0.188 -18.346 31.559 1.00 34.79 168 THR C N 1
ATOM 3997 C CA . THR C 1 143 ? 0.887 -18.012 32.837 1.00 33.70 168 THR C CA 1
ATOM 3998 C C . THR C 1 143 ? -0.148 -17.814 33.919 1.00 32.12 168 THR C C 1
ATOM 3999 O O . THR C 1 143 ? -1.063 -17.022 33.750 1.00 31.81 168 THR C O 1
ATOM 4003 N N . GLU C 1 144 ? -0.036 -18.574 34.999 1.00 31.03 169 GLU C N 1
ATOM 4004 C CA . GLU C 1 144 ? -0.893 -18.375 36.154 1.00 31.25 169 GLU C CA 1
ATOM 4005 C C . GLU C 1 144 ? -0.072 -18.157 37.399 1.00 30.52 169 GLU C C 1
ATOM 4006 O O . GLU C 1 144 ? 1.017 -18.672 37.513 1.00 30.73 169 GLU C O 1
ATOM 4012 N N . ILE C 1 145 ? -0.620 -17.422 38.348 1.00 30.48 170 ILE C N 1
ATOM 4013 C CA . ILE C 1 145 ? 0.102 -17.087 39.573 1.00 30.25 170 ILE C CA 1
ATOM 4014 C C . ILE C 1 145 ? -0.866 -17.397 40.701 1.00 29.77 170 ILE C C 1
ATOM 4015 O O . ILE C 1 145 ? -2.046 -17.145 40.543 1.00 29.96 170 ILE C O 1
ATOM 4020 N N . ARG C 1 146 ? -0.393 -18.012 41.793 1.00 29.44 171 ARG C N 1
ATOM 4021 C CA . ARG C 1 146 ? -1.233 -18.251 42.966 1.00 29.72 171 ARG C CA 1
ATOM 4022 C C . ARG C 1 146 ? -0.476 -17.885 44.211 1.00 30.16 171 ARG C C 1
ATOM 4023 O O . ARG C 1 146 ? 0.737 -17.899 44.213 1.00 31.29 171 ARG C O 1
ATOM 4031 N N . ASP C 1 147 ? -1.175 -17.600 45.301 1.00 30.66 172 ASP C N 1
ATOM 4032 C CA . ASP C 1 147 ? -0.479 -17.277 46.527 1.00 31.00 172 ASP C CA 1
ATOM 4033 C C . ASP C 1 147 ? -0.943 -18.080 47.726 1.00 30.70 172 ASP C C 1
ATOM 4034 O O . ASP C 1 147 ? -2.128 -18.330 47.921 1.00 30.80 172 ASP C O 1
ATOM 4039 N N . VAL C 1 148 ? 0.010 -18.465 48.549 1.00 30.16 173 VAL C N 1
ATOM 4040 C CA . VAL C 1 148 ? -0.337 -19.226 49.704 1.00 31.21 173 VAL C CA 1
ATOM 4041 C C . VAL C 1 148 ? 0.053 -18.500 50.964 1.00 32.04 173 VAL C C 1
ATOM 4042 O O . VAL C 1 148 ? 1.143 -17.926 51.053 1.00 32.35 173 VAL C O 1
ATOM 4046 N N . GLY C 1 149 ? -0.834 -18.522 51.945 1.00 33.36 174 GLY C N 1
ATOM 4047 C CA . GLY C 1 149 ? -0.472 -18.086 53.287 1.00 34.50 174 GLY C CA 1
ATOM 4048 C C . GLY C 1 149 ? -1.681 -17.997 54.184 1.00 36.11 174 GLY C C 1
ATOM 4049 O O . GLY C 1 149 ? -2.799 -18.245 53.737 1.00 35.91 174 GLY C O 1
ATOM 4050 N N . PRO C 1 150 ? -1.466 -17.626 55.464 1.00 38.37 175 PRO C N 1
ATOM 4051 C CA . PRO C 1 150 ? -0.120 -17.385 56.050 1.00 38.55 175 PRO C CA 1
ATOM 4052 C C . PRO C 1 150 ? 0.552 -18.706 56.457 1.00 38.39 175 PRO C C 1
ATOM 4053 O O . PRO C 1 150 ? -0.152 -19.643 56.841 1.00 38.90 175 PRO C O 1
ATOM 4057 N N . LEU C 1 151 ? 1.888 -18.751 56.339 1.00 37.54 176 LEU C N 1
ATOM 4058 C CA . LEU C 1 151 ? 2.705 -19.962 56.462 1.00 36.96 176 LEU C CA 1
ATOM 4059 C C . LEU C 1 151 ? 3.372 -20.086 57.838 1.00 37.61 176 LEU C C 1
ATOM 4060 O O . LEU C 1 151 ? 3.705 -19.064 58.448 1.00 39.86 176 LEU C O 1
ATOM 4065 N N . SER C 1 152 ? 3.597 -21.313 58.307 1.00 36.67 177 SER C N 1
ATOM 4066 C CA . SER C 1 152 ? 4.141 -21.517 59.670 1.00 37.68 177 SER C CA 1
ATOM 4067 C C . SER C 1 152 ? 5.225 -22.595 59.862 1.00 37.24 177 SER C C 1
ATOM 4068 O O . SER C 1 152 ? 5.646 -22.843 60.990 1.00 38.93 177 SER C O 1
ATOM 4071 N N . LYS C 1 153 ? 5.682 -23.224 58.789 1.00 35.53 178 LYS C N 1
ATOM 4072 C CA . LYS C 1 153 ? 6.730 -24.221 58.872 1.00 35.27 178 LYS C CA 1
ATOM 4073 C C . LYS C 1 153 ? 7.961 -23.606 58.256 1.00 34.36 178 LYS C C 1
ATOM 4074 O O . LYS C 1 153 ? 7.877 -22.556 57.679 1.00 34.32 178 LYS C O 1
ATOM 4080 N N . LYS C 1 154 ? 9.115 -24.230 58.403 1.00 33.93 179 LYS C N 1
ATOM 4081 C CA . LYS C 1 154 ? 10.331 -23.621 57.920 1.00 33.57 179 LYS C CA 1
ATOM 4082 C C . LYS C 1 154 ? 10.337 -23.598 56.388 1.00 32.42 179 LYS C C 1
ATOM 4083 O O . LYS C 1 154 ? 10.945 -22.729 55.783 1.00 32.02 179 LYS C O 1
ATOM 4089 N N . GLY C 1 155 ? 9.634 -24.551 55.771 1.00 31.63 180 GLY C N 1
ATOM 4090 C CA . GLY C 1 155 ? 9.595 -24.669 54.341 1.00 30.45 180 GLY C CA 1
ATOM 4091 C C . GLY C 1 155 ? 8.411 -25.493 53.911 1.00 30.26 180 GLY C C 1
ATOM 4092 O O . GLY C 1 155 ? 7.529 -25.802 54.737 1.00 30.99 180 GLY C O 1
ATOM 4093 N N . PHE C 1 156 ? 8.378 -25.834 52.619 1.00 29.17 181 PHE C N 1
ATOM 4094 C CA . PHE C 1 156 ? 7.268 -26.539 52.069 1.00 28.96 181 PHE C CA 1
ATOM 4095 C C . PHE C 1 156 ? 7.667 -27.214 50.763 1.00 29.16 181 PHE C C 1
ATOM 4096 O O . PHE C 1 156 ? 8.748 -26.945 50.242 1.00 29.04 181 PHE C O 1
ATOM 4104 N N . TYR C 1 157 ? 6.761 -28.062 50.252 1.00 29.47 182 TYR C N 1
ATOM 4105 C CA . TYR C 1 157 ? 6.918 -28.814 49.005 1.00 29.80 182 TYR C CA 1
ATOM 4106 C C . TYR C 1 157 ? 5.742 -28.452 48.137 1.00 30.46 182 TYR C C 1
ATOM 4107 O O . TYR C 1 157 ? 4.621 -28.292 48.649 1.00 29.97 182 TYR C O 1
ATOM 4116 N N . LEU C 1 158 ? 5.997 -28.315 46.833 1.00 31.64 183 LEU C N 1
ATOM 4117 C CA . LEU C 1 158 ? 4.939 -28.111 45.857 1.00 32.75 183 LEU C CA 1
ATOM 4118 C C . LEU C 1 158 ? 4.728 -29.391 45.066 1.00 32.66 183 LEU C C 1
ATOM 4119 O O . LEU C 1 158 ? 5.673 -30.145 44.790 1.00 31.89 183 LEU C O 1
ATOM 4124 N N . ALA C 1 159 ? 3.470 -29.609 44.719 1.00 32.60 184 ALA C N 1
ATOM 4125 C CA . ALA C 1 159 ? 3.055 -30.794 43.993 1.00 33.92 184 ALA C CA 1
ATOM 4126 C C . ALA C 1 159 ? 2.006 -30.437 42.941 1.00 33.59 184 ALA C C 1
ATOM 4127 O O . ALA C 1 159 ? 1.144 -29.586 43.171 1.00 33.07 184 ALA C O 1
ATOM 4129 N N . PHE C 1 160 ? 2.119 -31.102 41.793 1.00 34.31 185 PHE C N 1
ATOM 4130 C CA . PHE C 1 160 ? 1.145 -31.040 40.703 1.00 35.11 185 PHE C CA 1
ATOM 4131 C C . PHE C 1 160 ? 0.568 -32.428 40.475 1.00 36.51 185 PHE C C 1
ATOM 4132 O O . PHE C 1 160 ? 1.309 -33.406 40.354 1.00 36.63 185 PHE C O 1
ATOM 4140 N N . GLN C 1 161 ? -0.756 -32.509 40.452 1.00 37.37 186 GLN C N 1
ATOM 4141 C CA . GLN C 1 161 ? -1.464 -33.732 40.126 1.00 38.33 186 GLN C CA 1
ATOM 4142 C C . GLN C 1 161 ? -2.126 -33.568 38.765 1.00 39.12 186 GLN C C 1
ATOM 4143 O O . GLN C 1 161 ? -2.911 -32.631 38.576 1.00 39.94 186 GLN C O 1
ATOM 4149 N N . ASP C 1 162 ? -1.762 -34.447 37.829 1.00 39.62 187 ASP C N 1
ATOM 4150 C CA . ASP C 1 162 ? -2.458 -34.650 36.566 1.00 40.79 187 ASP C CA 1
ATOM 4151 C C . ASP C 1 162 ? -3.535 -35.699 36.805 1.00 42.86 187 ASP C C 1
ATOM 4152 O O . ASP C 1 162 ? -3.296 -36.669 37.535 1.00 44.22 187 ASP C O 1
ATOM 4157 N N . VAL C 1 163 ? -4.713 -35.531 36.213 1.00 43.65 188 VAL C N 1
ATOM 4158 C CA . VAL C 1 163 ? -5.758 -36.577 36.296 1.00 45.63 188 VAL C CA 1
ATOM 4159 C C . VAL C 1 163 ? -6.221 -37.024 34.901 1.00 46.93 188 VAL C C 1
ATOM 4160 O O . VAL C 1 163 ? -7.382 -37.329 34.692 1.00 48.11 188 VAL C O 1
ATOM 4164 N N . GLY C 1 164 ? -5.267 -37.078 33.974 1.00 46.68 189 GLY C N 1
ATOM 4165 C CA . GLY C 1 164 ? -5.510 -37.321 32.564 1.00 47.67 189 GLY C CA 1
ATOM 4166 C C . GLY C 1 164 ? -5.581 -36.085 31.692 1.00 46.79 189 GLY C C 1
ATOM 4167 O O . GLY C 1 164 ? -6.410 -36.023 30.791 1.00 48.38 189 GLY C O 1
ATOM 4168 N N . ALA C 1 165 ? -4.738 -35.086 31.936 1.00 44.41 190 ALA C N 1
ATOM 4169 C CA . ALA C 1 165 ? -4.647 -33.948 30.995 1.00 43.26 190 ALA C CA 1
ATOM 4170 C C . ALA C 1 165 ? -3.423 -34.112 30.092 1.00 42.43 190 ALA C C 1
ATOM 4171 O O . ALA C 1 165 ? -2.592 -34.977 30.343 1.00 43.12 190 ALA C O 1
ATOM 4173 N N . CYS C 1 166 ? -3.330 -33.309 29.037 1.00 41.50 191 CYS C N 1
ATOM 4174 C CA . CYS C 1 166 ? -2.142 -33.284 28.188 1.00 41.06 191 CYS C CA 1
ATOM 4175 C C . CYS C 1 166 ? -1.436 -31.963 28.391 1.00 39.19 191 CYS C C 1
ATOM 4176 O O . CYS C 1 166 ? -1.723 -31.001 27.701 1.00 39.07 191 CYS C O 1
ATOM 4179 N N . ILE C 1 167 ? -0.480 -31.953 29.314 1.00 37.61 192 ILE C N 1
ATOM 4180 C CA . ILE C 1 167 ? -0.010 -30.748 29.968 1.00 36.05 192 ILE C CA 1
ATOM 4181 C C . ILE C 1 167 ? 1.511 -30.663 29.945 1.00 35.58 192 ILE C C 1
ATOM 4182 O O . ILE C 1 167 ? 2.195 -31.659 30.126 1.00 36.59 192 ILE C O 1
ATOM 4187 N N . ALA C 1 168 ? 2.058 -29.476 29.733 1.00 34.47 193 ALA C N 1
ATOM 4188 C CA . ALA C 1 168 ? 3.499 -29.305 29.847 1.00 34.00 193 ALA C CA 1
ATOM 4189 C C . ALA C 1 168 ? 3.787 -28.142 30.777 1.00 32.97 193 ALA C C 1
ATOM 4190 O O . ALA C 1 168 ? 3.361 -27.008 30.499 1.00 32.80 193 ALA C O 1
ATOM 4192 N N . LEU C 1 169 ? 4.456 -28.423 31.901 1.00 32.63 194 LEU C N 1
ATOM 4193 C CA . LEU C 1 169 ? 4.964 -27.352 32.792 1.00 31.67 194 LEU C CA 1
ATOM 4194 C C . LEU C 1 169 ? 6.344 -26.961 32.337 1.00 31.72 194 LEU C C 1
ATOM 4195 O O . LEU C 1 169 ? 7.300 -27.742 32.471 1.00 32.05 194 LEU C O 1
ATOM 4200 N N . VAL C 1 170 ? 6.441 -25.743 31.833 1.00 31.62 195 VAL C N 1
ATOM 4201 C CA . VAL C 1 170 ? 7.627 -25.275 31.173 1.00 32.56 195 VAL C CA 1
ATOM 4202 C C . VAL C 1 170 ? 8.504 -24.486 32.129 1.00 32.41 195 VAL C C 1
ATOM 4203 O O . VAL C 1 170 ? 9.739 -24.461 31.981 1.00 33.85 195 VAL C O 1
ATOM 4207 N N . SER C 1 171 ? 7.882 -23.839 33.098 1.00 31.62 196 SER C N 1
ATOM 4208 C CA . SER C 1 171 ? 8.601 -22.990 34.038 1.00 31.82 196 SER C CA 1
ATOM 4209 C C . SER C 1 171 ? 7.827 -22.946 35.362 1.00 31.06 196 SER C C 1
ATOM 4210 O O . SER C 1 171 ? 6.591 -22.846 35.346 1.00 31.13 196 SER C O 1
ATOM 4213 N N . VAL C 1 172 ? 8.527 -23.098 36.489 1.00 30.52 197 VAL C N 1
ATOM 4214 C CA . VAL C 1 172 ? 7.918 -22.896 37.835 1.00 30.71 197 VAL C CA 1
ATOM 4215 C C . VAL C 1 172 ? 8.778 -21.895 38.617 1.00 30.95 197 VAL C C 1
ATOM 4216 O O . VAL C 1 172 ? 9.966 -22.116 38.804 1.00 31.54 197 VAL C O 1
ATOM 4220 N N . ARG C 1 173 ? 8.204 -20.776 39.018 1.00 31.40 198 ARG C N 1
ATOM 4221 C CA . ARG C 1 173 ? 8.889 -19.832 39.922 1.00 32.04 198 ARG C CA 1
ATOM 4222 C C . ARG C 1 173 ? 8.098 -19.628 41.216 1.00 30.48 198 ARG C C 1
ATOM 4223 O O . ARG C 1 173 ? 6.905 -19.451 41.178 1.00 29.63 198 ARG C O 1
ATOM 4231 N N . VAL C 1 174 ? 8.771 -19.663 42.353 1.00 30.84 199 VAL C N 1
ATOM 4232 C CA . VAL C 1 174 ? 8.148 -19.355 43.651 1.00 30.70 199 VAL C CA 1
ATOM 4233 C C . VAL C 1 174 ? 8.859 -18.143 44.249 1.00 31.24 199 VAL C C 1
ATOM 4234 O O . VAL C 1 174 ? 10.068 -18.054 44.212 1.00 31.40 199 VAL C O 1
ATOM 4238 N N . PHE C 1 175 ? 8.123 -17.172 44.748 1.00 31.84 200 PHE C N 1
ATOM 4239 C CA . PHE C 1 175 ? 8.783 -16.000 45.294 1.00 33.13 200 PHE C CA 1
ATOM 4240 C C . PHE C 1 175 ? 8.011 -15.371 46.424 1.00 33.59 200 PHE C C 1
ATOM 4241 O O . PHE C 1 175 ? 6.884 -15.744 46.688 1.00 32.35 200 PHE C O 1
ATOM 4249 N N . TYR C 1 176 ? 8.636 -14.429 47.120 1.00 35.41 201 TYR C N 1
ATOM 4250 C CA . TYR C 1 176 ? 7.916 -13.654 48.120 1.00 37.34 201 TYR C CA 1
ATOM 4251 C C . TYR C 1 176 ? 8.242 -12.190 47.954 1.00 39.22 201 TYR C C 1
ATOM 4252 O O . TYR C 1 176 ? 8.993 -11.813 47.058 1.00 39.69 201 TYR C O 1
ATOM 4261 N N . LYS C 1 177 ? 7.661 -11.357 48.793 1.00 41.02 202 LYS C N 1
ATOM 4262 C CA . LYS C 1 177 ? 7.918 -9.919 48.693 1.00 43.76 202 LYS C CA 1
ATOM 4263 C C . LYS C 1 177 ? 8.616 -9.384 49.920 1.00 44.89 202 LYS C C 1
ATOM 4264 O O . LYS C 1 177 ? 8.335 -9.826 51.048 1.00 44.53 202 LYS C O 1
ATOM 4270 N N . LYS C 1 178 ? 9.533 -8.442 49.684 1.00 46.76 203 LYS C N 1
ATOM 4271 C CA . LYS C 1 178 ? 10.197 -7.697 50.763 1.00 49.03 203 LYS C CA 1
ATOM 4272 C C . LYS C 1 178 ? 9.205 -6.682 51.326 1.00 50.11 203 LYS C C 1
ATOM 4273 O O . LYS C 1 178 ? 8.598 -5.944 50.569 1.00 51.35 203 LYS C O 1
ATOM 4279 N N . ALA C 1 179 ? 9.041 -6.638 52.643 1.00 51.29 204 ALA C N 1
ATOM 4280 N N . GLY D 1 3 ? -25.329 -11.114 -0.500 1.00 60.07 28 GLY D N 1
ATOM 4281 C CA . GLY D 1 3 ? -26.073 -11.347 0.788 1.00 61.33 28 GLY D CA 1
ATOM 4282 C C . GLY D 1 3 ? -25.383 -10.715 1.995 1.00 59.76 28 GLY D C 1
ATOM 4283 O O . GLY D 1 3 ? -26.041 -10.287 2.956 1.00 59.85 28 GLY D O 1
ATOM 4284 N N . ASN D 1 4 ? -24.054 -10.632 1.928 1.00 57.41 29 ASN D N 1
ATOM 4285 C CA . ASN D 1 4 ? -23.249 -10.285 3.086 1.00 55.08 29 ASN D CA 1
ATOM 4286 C C . ASN D 1 4 ? -23.117 -8.786 3.301 1.00 51.25 29 ASN D C 1
ATOM 4287 O O . ASN D 1 4 ? -22.911 -8.320 4.433 1.00 52.11 29 ASN D O 1
ATOM 4292 N N . GLU D 1 5 ? -23.225 -8.022 2.228 1.00 46.94 30 GLU D N 1
ATOM 4293 C CA . GLU D 1 5 ? -23.016 -6.592 2.334 1.00 43.14 30 GLU D CA 1
ATOM 4294 C C . GLU D 1 5 ? -24.271 -5.912 2.851 1.00 42.53 30 GLU D C 1
ATOM 4295 O O . GLU D 1 5 ? -25.363 -6.389 2.631 1.00 44.14 30 GLU D O 1
ATOM 4301 N N . VAL D 1 6 ? -24.091 -4.838 3.611 1.00 40.39 31 VAL D N 1
ATOM 4302 C CA . VAL D 1 6 ? -25.182 -4.051 4.139 1.00 39.58 31 VAL D CA 1
ATOM 4303 C C . VAL D 1 6 ? -24.865 -2.622 3.713 1.00 38.14 31 VAL D C 1
ATOM 4304 O O . VAL D 1 6 ? -23.858 -2.017 4.158 1.00 36.36 31 VAL D O 1
ATOM 4308 N N . THR D 1 7 ? -25.712 -2.068 2.851 1.00 37.75 32 THR D N 1
ATOM 4309 C CA . THR D 1 7 ? -25.432 -0.760 2.303 1.00 36.44 32 THR D CA 1
ATOM 4310 C C . THR D 1 7 ? -25.674 0.315 3.340 1.00 36.10 32 THR D C 1
ATOM 4311 O O . THR D 1 7 ? -26.698 0.314 4.012 1.00 37.01 32 THR D O 1
ATOM 4315 N N . LEU D 1 8 ? -24.693 1.199 3.498 1.00 34.55 33 LEU D N 1
ATOM 4316 C CA . LEU D 1 8 ? -24.868 2.362 4.357 1.00 34.88 33 LEU D CA 1
ATOM 4317 C C . LEU D 1 8 ? -25.260 3.617 3.543 1.00 34.83 33 LEU D C 1
ATOM 4318 O O . LEU D 1 8 ? -26.006 4.454 4.026 1.00 35.53 33 LEU D O 1
ATOM 4323 N N . LEU D 1 9 ? -24.749 3.724 2.325 1.00 34.59 34 LEU D N 1
ATOM 4324 C CA . LEU D 1 9 ? -25.050 4.825 1.428 1.00 35.23 34 LEU D CA 1
ATOM 4325 C C . LEU D 1 9 ? -24.785 4.296 0.032 1.00 35.61 34 LEU D C 1
ATOM 4326 O O . LEU D 1 9 ? -23.825 3.554 -0.170 1.00 34.87 34 LEU D O 1
ATOM 4331 N N . ASP D 1 10 ? -25.663 4.630 -0.910 1.00 37.17 35 ASP D N 1
ATOM 4332 C CA . ASP D 1 10 ? -25.412 4.384 -2.333 1.00 38.24 35 ASP D CA 1
ATOM 4333 C C . ASP D 1 10 ? -25.773 5.629 -3.120 1.00 39.47 35 ASP D C 1
ATOM 4334 O O . ASP D 1 10 ? -26.934 6.045 -3.155 1.00 41.28 35 ASP D O 1
ATOM 4339 N N . SER D 1 11 ? -24.777 6.262 -3.714 1.00 40.14 36 SER D N 1
ATOM 4340 C CA . SER D 1 11 ? -25.040 7.464 -4.493 1.00 42.17 36 SER D CA 1
ATOM 4341 C C . SER D 1 11 ? -26.037 7.112 -5.595 1.00 44.99 36 SER D C 1
ATOM 4342 O O . SER D 1 11 ? -27.002 7.831 -5.798 1.00 47.26 36 SER D O 1
ATOM 4345 N N . ARG D 1 12 ? -25.836 5.968 -6.239 1.00 46.30 37 ARG D N 1
ATOM 4346 C CA . ARG D 1 12 ? -26.682 5.511 -7.355 1.00 49.72 37 ARG D CA 1
ATOM 4347 C C . ARG D 1 12 ? -28.172 5.377 -7.070 1.00 51.45 37 ARG D C 1
ATOM 4348 O O . ARG D 1 12 ? -28.981 5.514 -7.985 1.00 52.77 37 ARG D O 1
ATOM 4356 N N . SER D 1 13 ? -28.529 5.069 -5.828 1.00 51.90 38 SER D N 1
ATOM 4357 C CA . SER D 1 13 ? -29.907 4.720 -5.488 1.00 53.98 38 SER D CA 1
ATOM 4358 C C . SER D 1 13 ? -30.657 5.877 -4.836 1.00 54.65 38 SER D C 1
ATOM 4359 O O . SER D 1 13 ? -31.654 5.674 -4.157 1.00 54.73 38 SER D O 1
ATOM 4362 N N . VAL D 1 14 ? -30.182 7.093 -5.065 1.00 55.58 39 VAL D N 1
ATOM 4363 C CA . VAL D 1 14 ? -30.768 8.275 -4.456 1.00 56.86 39 VAL D CA 1
ATOM 4364 C C . VAL D 1 14 ? -31.847 8.844 -5.388 1.00 58.65 39 VAL D C 1
ATOM 4365 O O . VAL D 1 14 ? -31.597 9.064 -6.577 1.00 58.89 39 VAL D O 1
ATOM 4369 N N . GLN D 1 15 ? -33.045 9.069 -4.846 1.00 59.49 40 GLN D N 1
ATOM 4370 C CA . GLN D 1 15 ? -34.105 9.747 -5.589 1.00 60.97 40 GLN D CA 1
ATOM 4371 C C . GLN D 1 15 ? -33.835 11.235 -5.538 1.00 60.38 40 GLN D C 1
ATOM 4372 O O . GLN D 1 15 ? -33.806 11.842 -4.463 1.00 59.00 40 GLN D O 1
ATOM 4378 N N . GLY D 1 16 ? -33.573 11.792 -6.716 1.00 60.34 41 GLY D N 1
ATOM 4379 C CA . GLY D 1 16 ? -33.353 13.219 -6.869 1.00 60.79 41 GLY D CA 1
ATOM 4380 C C . GLY D 1 16 ? -31.910 13.631 -6.668 1.00 58.46 41 GLY D C 1
ATOM 4381 O O . GLY D 1 16 ? -30.989 12.807 -6.719 1.00 55.81 41 GLY D O 1
ATOM 4382 N N . GLU D 1 17 ? -31.751 14.932 -6.434 1.00 58.89 42 GLU D N 1
ATOM 4383 C CA . GLU D 1 17 ? -30.470 15.574 -6.136 1.00 56.94 42 GLU D CA 1
ATOM 4384 C C . GLU D 1 17 ? -29.861 15.047 -4.834 1.00 54.38 42 GLU D C 1
ATOM 4385 O O . GLU D 1 17 ? -30.578 14.793 -3.858 1.00 53.09 42 GLU D O 1
ATOM 4391 N N . LEU D 1 18 ? -28.534 14.896 -4.853 1.00 52.50 43 LEU D N 1
ATOM 4392 C CA . LEU D 1 18 ? -27.734 14.381 -3.741 1.00 50.88 43 LEU D CA 1
ATOM 4393 C C . LEU D 1 18 ? -27.602 15.378 -2.602 1.00 51.09 43 LEU D C 1
ATOM 4394 O O . LEU D 1 18 ? -27.544 15.006 -1.439 1.00 50.25 43 LEU D O 1
ATOM 4399 N N . GLY D 1 19 ? -27.495 16.651 -2.965 1.00 52.39 44 GLY D N 1
ATOM 4400 C CA . GLY D 1 19 ? -27.383 17.733 -2.003 1.00 52.53 44 GLY D CA 1
ATOM 4401 C C . GLY D 1 19 ? -26.185 17.624 -1.069 1.00 50.21 44 GLY D C 1
ATOM 4402 O O . GLY D 1 19 ? -26.271 18.045 0.101 1.00 51.22 44 GLY D O 1
ATOM 4403 N N . TRP D 1 20 ? -25.075 17.066 -1.560 1.00 47.11 45 TRP D N 1
ATOM 4404 C CA . TRP D 1 20 ? -23.838 17.075 -0.781 1.00 44.76 45 TRP D CA 1
ATOM 4405 C C . TRP D 1 20 ? -23.282 18.476 -0.768 1.00 45.45 45 TRP D C 1
ATOM 4406 O O . TRP D 1 20 ? -23.480 19.240 -1.701 1.00 46.69 45 TRP D O 1
ATOM 4417 N N . ILE D 1 21 ? -22.594 18.791 0.315 1.00 45.16 46 ILE D N 1
ATOM 4418 C CA . ILE D 1 21 ? -22.156 20.126 0.619 1.00 45.48 46 ILE D CA 1
ATOM 4419 C C . ILE D 1 21 ? -20.820 20.302 -0.037 1.00 44.69 46 ILE D C 1
ATOM 4420 O O . ILE D 1 21 ? -19.940 19.457 0.142 1.00 42.44 46 ILE D O 1
ATOM 4425 N N . ALA D 1 22 ? -20.662 21.403 -0.774 1.00 45.38 47 ALA D N 1
ATOM 4426 C CA . ALA D 1 22 ? -19.399 21.720 -1.414 1.00 45.55 47 ALA D CA 1
ATOM 4427 C C . ALA D 1 22 ? -18.782 22.969 -0.807 1.00 47.33 47 ALA D C 1
ATOM 4428 O O . ALA D 1 22 ? -19.484 23.930 -0.495 1.00 48.91 47 ALA D O 1
ATOM 4430 N N . SER D 1 23 ? -17.460 22.923 -0.635 1.00 47.18 48 SER D N 1
ATOM 4431 C CA . SER D 1 23 ? -16.626 24.090 -0.389 1.00 48.93 48 SER D CA 1
ATOM 4432 C C . SER D 1 23 ? -15.412 23.998 -1.335 1.00 48.51 48 SER D C 1
ATOM 4433 O O . SER D 1 23 ? -14.572 23.126 -1.152 1.00 47.06 48 SER D O 1
ATOM 4436 N N . PRO D 1 24 ? -15.305 24.902 -2.331 1.00 49.83 49 PRO D N 1
ATOM 4437 C CA . PRO D 1 24 ? -16.194 26.064 -2.565 1.00 52.01 49 PRO D CA 1
ATOM 4438 C C . PRO D 1 24 ? -17.588 25.699 -3.103 1.00 51.83 49 PRO D C 1
ATOM 4439 O O . PRO D 1 24 ? -17.732 24.702 -3.834 1.00 50.50 49 PRO D O 1
ATOM 4443 N N . LEU D 1 25 ? -18.591 26.512 -2.749 1.00 52.98 50 LEU D N 1
ATOM 4444 C CA . LEU D 1 25 ? -19.980 26.264 -3.173 1.00 52.96 50 LEU D CA 1
ATOM 4445 C C . LEU D 1 25 ? -20.207 26.439 -4.679 1.00 53.28 50 LEU D C 1
ATOM 4446 O O . LEU D 1 25 ? -21.159 25.883 -5.227 1.00 53.03 50 LEU D O 1
ATOM 4451 N N . GLU D 1 26 ? -19.359 27.224 -5.334 1.00 54.29 51 GLU D N 1
ATOM 4452 C CA . GLU D 1 26 ? -19.471 27.453 -6.771 1.00 55.17 51 GLU D CA 1
ATOM 4453 C C . GLU D 1 26 ? -18.125 27.337 -7.457 1.00 54.98 51 GLU D C 1
ATOM 4454 O O . GLU D 1 26 ? -17.083 27.654 -6.881 1.00 55.04 51 GLU D O 1
ATOM 4460 N N . GLY D 1 27 ? -18.163 26.877 -8.703 1.00 54.81 52 GLY D N 1
ATOM 4461 C CA . GLY D 1 27 ? -16.963 26.738 -9.504 1.00 54.69 52 GLY D CA 1
ATOM 4462 C C . GLY D 1 27 ? -16.262 25.418 -9.275 1.00 52.26 52 GLY D C 1
ATOM 4463 O O . GLY D 1 27 ? -15.610 24.914 -10.192 1.00 51.51 52 GLY D O 1
ATOM 4464 N N . GLY D 1 28 ? -16.396 24.862 -8.065 1.00 50.78 53 GLY D N 1
ATOM 4465 C CA . GLY D 1 28 ? -15.653 23.660 -7.659 1.00 48.96 53 GLY D CA 1
ATOM 4466 C C . GLY D 1 28 ? -16.364 22.368 -8.005 1.00 47.14 53 GLY D C 1
ATOM 4467 O O . GLY D 1 28 ? -16.592 22.069 -9.179 1.00 47.23 53 GLY D O 1
ATOM 4468 N N . TRP D 1 29 ? -16.696 21.581 -6.988 1.00 46.22 54 TRP D N 1
ATOM 4469 C CA . TRP D 1 29 ? -17.413 20.318 -7.208 1.00 45.08 54 TRP D CA 1
ATOM 4470 C C . TRP D 1 29 ? -18.861 20.655 -7.599 1.00 46.48 54 TRP D C 1
ATOM 4471 O O . TRP D 1 29 ? -19.576 21.342 -6.865 1.00 46.93 54 TRP D O 1
ATOM 4482 N N . GLU D 1 30 ? -19.293 20.178 -8.759 1.00 47.18 55 GLU D N 1
ATOM 4483 C CA . GLU D 1 30 ? -20.628 20.495 -9.228 1.00 49.51 55 GLU D CA 1
ATOM 4484 C C . GLU D 1 30 ? -21.357 19.208 -9.517 1.00 49.03 55 GLU D C 1
ATOM 4485 O O . GLU D 1 30 ? -20.763 18.241 -10.031 1.00 47.85 55 GLU D O 1
ATOM 4491 N N . GLU D 1 31 ? -22.648 19.209 -9.180 1.00 49.47 56 GLU D N 1
ATOM 4492 C CA . GLU D 1 31 ? -23.520 18.098 -9.488 1.00 49.00 56 GLU D CA 1
ATOM 4493 C C . GLU D 1 31 ? -23.681 18.012 -10.992 1.00 50.15 56 GLU D C 1
ATOM 4494 O O . GLU D 1 31 ? -23.782 19.042 -11.660 1.00 52.38 56 GLU D O 1
ATOM 4500 N N . VAL D 1 32 ? -23.666 16.791 -11.521 1.00 49.11 57 VAL D N 1
ATOM 4501 C CA . VAL D 1 32 ? -23.930 16.557 -12.935 1.00 50.38 57 VAL D CA 1
ATOM 4502 C C . VAL D 1 32 ? -24.611 15.213 -13.125 1.00 50.69 57 VAL D C 1
ATOM 4503 O O . VAL D 1 32 ? -24.035 14.180 -12.801 1.00 49.81 57 VAL D O 1
ATOM 4507 N N . SER D 1 33 ? -25.814 15.221 -13.669 1.00 52.86 58 SER D N 1
ATOM 4508 C CA . SER D 1 33 ? -26.516 13.990 -13.976 1.00 54.32 58 SER D CA 1
ATOM 4509 C C . SER D 1 33 ? -26.050 13.411 -15.306 1.00 55.78 58 SER D C 1
ATOM 4510 O O . SER D 1 33 ? -25.653 14.154 -16.203 1.00 56.64 58 SER D O 1
ATOM 4513 N N . ILE D 1 34 ? -26.092 12.084 -15.415 1.00 56.51 59 ILE D N 1
ATOM 4514 C CA . ILE D 1 34 ? -25.819 11.380 -16.668 1.00 58.98 59 ILE D CA 1
ATOM 4515 C C . ILE D 1 34 ? -26.994 10.440 -16.928 1.00 62.10 59 ILE D C 1
ATOM 4516 O O . ILE D 1 34 ? -27.373 9.661 -16.055 1.00 60.75 59 ILE D O 1
ATOM 4521 N N . MET D 1 35 ? -27.577 10.517 -18.121 1.00 67.94 60 MET D N 1
ATOM 4522 C CA . MET D 1 35 ? -28.832 9.815 -18.387 1.00 72.27 60 MET D CA 1
ATOM 4523 C C . MET D 1 35 ? -28.606 8.308 -18.543 1.00 72.78 60 MET D C 1
ATOM 4524 O O . MET D 1 35 ? -27.565 7.888 -19.012 1.00 73.94 60 MET D O 1
ATOM 4529 N N . ASP D 1 36 ? -29.578 7.507 -18.120 1.00 75.26 61 ASP D N 1
ATOM 4530 C CA . ASP D 1 36 ? -29.447 6.042 -18.080 1.00 77.51 61 ASP D CA 1
ATOM 4531 C C . ASP D 1 36 ? -29.991 5.385 -19.362 1.00 81.22 61 ASP D C 1
ATOM 4532 O O . ASP D 1 36 ? -29.993 6.018 -20.418 1.00 82.37 61 ASP D O 1
ATOM 4537 N N . GLU D 1 37 ? -30.420 4.116 -19.272 1.00 83.98 62 GLU D N 1
ATOM 4538 C CA . GLU D 1 37 ? -31.210 3.466 -20.336 1.00 86.96 62 GLU D CA 1
ATOM 4539 C C . GLU D 1 37 ? -32.630 3.994 -20.301 1.00 89.46 62 GLU D C 1
ATOM 4540 O O . GLU D 1 37 ? -33.246 4.217 -21.344 1.00 92.12 62 GLU D O 1
ATOM 4546 N N . LYS D 1 38 ? -33.148 4.176 -19.086 1.00 88.77 63 LYS D N 1
ATOM 4547 C CA . LYS D 1 38 ? -34.452 4.800 -18.886 1.00 89.83 63 LYS D CA 1
ATOM 4548 C C . LYS D 1 38 ? -34.407 6.304 -19.206 1.00 89.27 63 LYS D C 1
ATOM 4549 O O . LYS D 1 38 ? -35.449 6.934 -19.402 1.00 91.46 63 LYS D O 1
ATOM 4555 N N . ASN D 1 39 ? -33.193 6.847 -19.312 1.00 86.35 64 ASN D N 1
ATOM 4556 C CA . ASN D 1 39 ? -32.929 8.285 -19.246 1.00 84.85 64 ASN D CA 1
ATOM 4557 C C . ASN D 1 39 ? -32.862 8.709 -17.763 1.00 81.43 64 ASN D C 1
ATOM 4558 O O . ASN D 1 39 ? -32.804 9.899 -17.457 1.00 80.45 64 ASN D O 1
ATOM 4563 N N . THR D 1 40 ? -32.817 7.720 -16.859 1.00 78.42 65 THR D N 1
ATOM 4564 C CA . THR D 1 40 ? -32.810 7.963 -15.408 1.00 76.60 65 THR D CA 1
ATOM 4565 C C . THR D 1 40 ? -31.463 8.513 -14.919 1.00 72.67 65 THR D C 1
ATOM 4566 O O . THR D 1 40 ? -30.416 7.946 -15.221 1.00 71.46 65 THR D O 1
ATOM 4570 N N . PRO D 1 41 ? -31.479 9.607 -14.136 1.00 70.01 66 PRO D N 1
ATOM 4571 C CA . PRO D 1 41 ? -30.177 10.234 -13.917 1.00 66.09 66 PRO D CA 1
ATOM 4572 C C . PRO D 1 41 ? -29.246 9.465 -12.956 1.00 61.90 66 PRO D C 1
ATOM 4573 O O . PRO D 1 41 ? -29.688 8.939 -11.937 1.00 60.15 66 PRO D O 1
ATOM 4577 N N . ILE D 1 42 ? -27.972 9.390 -13.331 1.00 58.12 67 ILE D N 1
ATOM 4578 C CA . ILE D 1 42 ? -26.909 8.995 -12.439 1.00 55.42 67 ILE D CA 1
ATOM 4579 C C . ILE D 1 42 ? -26.294 10.278 -11.921 1.00 54.08 67 ILE D C 1
ATOM 4580 O O . ILE D 1 42 ? -25.587 10.963 -12.664 1.00 54.00 67 ILE D O 1
ATOM 4585 N N . ARG D 1 43 ? -26.547 10.594 -10.651 1.00 52.51 68 ARG D N 1
ATOM 4586 C CA . ARG D 1 43 ? -26.039 11.829 -10.057 1.00 51.52 68 ARG D CA 1
ATOM 4587 C C . ARG D 1 43 ? -24.548 11.716 -9.822 1.00 48.61 68 ARG D C 1
ATOM 4588 O O . ARG D 1 43 ? -24.135 11.008 -8.926 1.00 49.27 68 ARG D O 1
ATOM 4596 N N . THR D 1 44 ? -23.744 12.391 -10.633 1.00 47.08 69 THR D N 1
ATOM 4597 C CA . THR D 1 44 ? -22.303 12.444 -10.425 1.00 45.30 69 THR D CA 1
ATOM 4598 C C . THR D 1 44 ? -21.910 13.782 -9.813 1.00 44.62 69 THR D C 1
ATOM 4599 O O . THR D 1 44 ? -22.755 14.641 -9.571 1.00 46.96 69 THR D O 1
ATOM 4603 N N . TYR D 1 45 ? -20.621 13.950 -9.562 1.00 42.74 70 TYR D N 1
ATOM 4604 C CA . TYR D 1 45 ? -20.063 15.213 -9.099 1.00 42.58 70 TYR D CA 1
ATOM 4605 C C . TYR D 1 45 ? -18.745 15.358 -9.829 1.00 42.12 70 TYR D C 1
ATOM 4606 O O . TYR D 1 45 ? -17.955 14.421 -9.838 1.00 41.30 70 TYR D O 1
ATOM 4615 N N . GLN D 1 46 ? -18.515 16.511 -10.456 1.00 43.06 71 GLN D N 1
ATOM 4616 C CA . GLN D 1 46 ? -17.346 16.702 -11.308 1.00 42.82 71 GLN D CA 1
ATOM 4617 C C . GLN D 1 46 ? -16.662 18.017 -11.034 1.00 43.42 71 GLN D C 1
ATOM 4618 O O . GLN D 1 46 ? -17.224 18.900 -10.380 1.00 44.60 71 GLN D O 1
ATOM 4624 N N . VAL D 1 47 ? -15.438 18.134 -11.527 1.00 43.11 72 VAL D N 1
ATOM 4625 C CA . VAL D 1 47 ? -14.627 19.314 -11.311 1.00 44.65 72 VAL D CA 1
ATOM 4626 C C . VAL D 1 47 ? -13.363 19.204 -12.135 1.00 45.76 72 VAL D C 1
ATOM 4627 O O . VAL D 1 47 ? -12.639 18.214 -12.056 1.00 44.77 72 VAL D O 1
ATOM 4631 N N . CYS D 1 48 ? -13.108 20.228 -12.927 1.00 48.72 73 CYS D N 1
ATOM 4632 C CA . CYS D 1 48 ? -12.022 20.226 -13.877 1.00 50.79 73 CYS D CA 1
ATOM 4633 C C . CYS D 1 48 ? -11.566 21.678 -14.074 1.00 54.44 73 CYS D C 1
ATOM 4634 O O . CYS D 1 48 ? -11.664 22.242 -15.170 1.00 55.66 73 CYS D O 1
ATOM 4637 N N . ASN D 1 49 ? -11.095 22.280 -12.987 1.00 56.08 74 ASN D N 1
ATOM 4638 C CA . ASN D 1 49 ? -10.502 23.606 -13.027 1.00 59.31 74 ASN D CA 1
ATOM 4639 C C . ASN D 1 49 ? -8.999 23.479 -13.196 1.00 61.40 74 ASN D C 1
ATOM 4640 O O . ASN D 1 49 ? -8.228 23.993 -12.387 1.00 62.56 74 ASN D O 1
ATOM 4645 N N . VAL D 1 50 ? -8.584 22.803 -14.261 1.00 63.03 75 VAL D N 1
ATOM 4646 C CA . VAL D 1 50 ? -7.162 22.507 -14.484 1.00 65.00 75 VAL D CA 1
ATOM 4647 C C . VAL D 1 50 ? -6.336 23.689 -14.962 1.00 69.31 75 VAL D C 1
ATOM 4648 O O . VAL D 1 50 ? -5.102 23.626 -14.933 1.00 69.96 75 VAL D O 1
ATOM 4652 N N . MET D 1 51 ? -7.014 24.735 -15.434 1.00 73.06 76 MET D N 1
ATOM 4653 C CA . MET D 1 51 ? -6.355 25.947 -15.896 1.00 77.70 76 MET D CA 1
ATOM 4654 C C . MET D 1 51 ? -6.122 26.945 -14.757 1.00 80.88 76 MET D C 1
ATOM 4655 O O . MET D 1 51 ? -5.502 28.001 -14.964 1.00 82.45 76 MET D O 1
ATOM 4660 N N . GLU D 1 52 ? -6.618 26.624 -13.562 1.00 80.49 77 GLU D N 1
ATOM 4661 C CA . GLU D 1 52 ? -6.384 27.476 -12.404 1.00 82.85 77 GLU D CA 1
ATOM 4662 C C . GLU D 1 52 ? -5.027 27.164 -11.799 1.00 83.34 77 GLU D C 1
ATOM 4663 O O . GLU D 1 52 ? -4.363 26.198 -12.206 1.00 82.76 77 GLU D O 1
ATOM 4669 N N . PRO D 1 53 ? -4.599 28.010 -10.848 1.00 84.71 78 PRO D N 1
ATOM 4670 C CA . PRO D 1 53 ? -3.575 27.665 -9.871 1.00 84.34 78 PRO D CA 1
ATOM 4671 C C . PRO D 1 53 ? -4.173 27.212 -8.526 1.00 81.65 78 PRO D C 1
ATOM 4672 O O . PRO D 1 53 ? -5.292 27.625 -8.172 1.00 79.87 78 PRO D O 1
ATOM 4676 N N . SER D 1 54 ? -3.425 26.358 -7.815 1.00 78.88 79 SER D N 1
ATOM 4677 C CA . SER D 1 54 ? -3.647 26.083 -6.393 1.00 77.10 79 SER D CA 1
ATOM 4678 C C . SER D 1 54 ? -5.110 25.802 -6.090 1.00 73.78 79 SER D C 1
ATOM 4679 O O . SER D 1 54 ? -5.829 26.651 -5.549 1.00 74.70 79 SER D O 1
ATOM 4682 N N . GLN D 1 55 ? -5.541 24.601 -6.452 1.00 69.84 80 GLN D N 1
ATOM 4683 C CA . GLN D 1 55 ? -6.915 24.185 -6.262 1.00 65.73 80 GLN D CA 1
ATOM 4684 C C . GLN D 1 55 ? -7.069 23.533 -4.908 1.00 62.92 80 GLN D C 1
ATOM 4685 O O . GLN D 1 55 ? -6.112 22.975 -4.373 1.00 63.86 80 GLN D O 1
ATOM 4691 N N . ASN D 1 56 ? -8.268 23.635 -4.346 1.00 59.80 81 ASN D N 1
ATOM 4692 C CA . ASN D 1 56 ? -8.558 23.085 -3.039 1.00 57.55 81 ASN D CA 1
ATOM 4693 C C . ASN D 1 56 ? -10.059 22.886 -2.880 1.00 55.25 81 ASN D C 1
ATOM 4694 O O . ASN D 1 56 ? -10.694 23.440 -1.995 1.00 55.16 81 ASN D O 1
ATOM 4699 N N . ASN D 1 57 ? -10.616 22.056 -3.752 1.00 53.06 82 ASN D N 1
ATOM 4700 C CA . ASN D 1 57 ? -12.063 21.886 -3.845 1.00 51.62 82 ASN D CA 1
ATOM 4701 C C . ASN D 1 57 ? -12.529 20.707 -3.055 1.00 49.78 82 ASN D C 1
ATOM 4702 O O . ASN D 1 57 ? -12.180 19.578 -3.387 1.00 48.62 82 ASN D O 1
ATOM 4707 N N . TRP D 1 58 ? -13.327 20.967 -2.019 1.00 50.08 83 TRP D N 1
ATOM 4708 C CA . TRP D 1 58 ? -13.809 19.917 -1.110 1.00 47.96 83 TRP D CA 1
ATOM 4709 C C . TRP D 1 58 ? -15.279 19.612 -1.346 1.00 46.41 83 TRP D C 1
ATOM 4710 O O . TRP D 1 58 ? -16.084 20.535 -1.561 1.00 46.59 83 TRP D O 1
ATOM 4721 N N . LEU D 1 59 ? -15.609 18.314 -1.323 1.00 43.40 84 LEU D N 1
ATOM 4722 C CA . LEU D 1 59 ? -16.995 17.839 -1.366 1.00 41.58 84 LEU D CA 1
ATOM 4723 C C . LEU D 1 59 ? -17.212 16.891 -0.195 1.00 40.25 84 LEU D C 1
ATOM 4724 O O . LEU D 1 59 ? -16.337 16.084 0.117 1.00 40.09 84 LEU D O 1
ATOM 4729 N N . ARG D 1 60 ? -18.374 16.955 0.442 1.00 39.41 85 ARG D N 1
ATOM 4730 C CA . ARG D 1 60 ? -18.616 16.099 1.585 1.00 38.28 85 ARG D CA 1
ATOM 4731 C C . ARG D 1 60 ? -20.026 15.537 1.673 1.00 37.75 85 ARG D C 1
ATOM 4732 O O . ARG D 1 60 ? -21.010 16.201 1.320 1.00 38.14 85 ARG D O 1
ATOM 4740 N N . THR D 1 61 ? -20.108 14.294 2.154 1.00 36.18 86 THR D N 1
ATOM 4741 C CA . THR D 1 61 ? -21.383 13.607 2.293 1.00 35.21 86 THR D CA 1
ATOM 4742 C C . THR D 1 61 ? -22.189 14.218 3.380 1.00 35.32 86 THR D C 1
ATOM 4743 O O . THR D 1 61 ? -21.678 14.972 4.181 1.00 35.33 86 THR D O 1
ATOM 4747 N N . ASP D 1 62 ? -23.461 13.865 3.408 1.00 35.82 87 ASP D N 1
ATOM 4748 C CA . ASP D 1 62 ? -24.249 13.990 4.604 1.00 37.22 87 ASP D CA 1
ATOM 4749 C C . ASP D 1 62 ? -23.854 12.831 5.554 1.00 36.19 87 ASP D C 1
ATOM 4750 O O . ASP D 1 62 ? -23.145 11.897 5.182 1.00 34.06 87 ASP D O 1
ATOM 4755 N N . TRP D 1 63 ? -24.348 12.921 6.779 1.00 36.31 88 TRP D N 1
ATOM 4756 C CA . TRP D 1 63 ? -24.017 11.998 7.807 1.00 35.86 88 TRP D CA 1
ATOM 4757 C C . TRP D 1 63 ? -24.422 10.565 7.456 1.00 35.50 88 TRP D C 1
ATOM 4758 O O . TRP D 1 63 ? -25.590 10.308 7.075 1.00 35.65 88 TRP D O 1
ATOM 4769 N N . ILE D 1 64 ? -23.458 9.643 7.607 1.00 33.82 89 ILE D N 1
ATOM 4770 C CA . ILE D 1 64 ? -23.672 8.223 7.348 1.00 33.00 89 ILE D CA 1
ATOM 4771 C C . ILE D 1 64 ? -23.634 7.407 8.629 1.00 33.47 89 ILE D C 1
ATOM 4772 O O . ILE D 1 64 ? -22.566 7.165 9.180 1.00 32.99 89 ILE D O 1
ATOM 4777 N N . THR D 1 65 ? -24.779 6.950 9.109 1.00 34.78 90 THR D N 1
ATOM 4778 C CA . THR D 1 65 ? -24.754 6.054 10.259 1.00 36.06 90 THR D CA 1
ATOM 4779 C C . THR D 1 65 ? -23.860 4.830 9.956 1.00 35.58 90 THR D C 1
ATOM 4780 O O . THR D 1 65 ? -23.774 4.379 8.799 1.00 34.76 90 THR D O 1
ATOM 4784 N N . ARG D 1 66 ? -23.152 4.341 10.974 1.00 36.18 91 ARG D N 1
ATOM 4785 C CA . ARG D 1 66 ? -22.377 3.092 10.825 1.00 36.25 91 ARG D CA 1
ATOM 4786 C C . ARG D 1 66 ? -23.209 1.911 11.289 1.00 38.09 91 ARG D C 1
ATOM 4787 O O . ARG D 1 66 ? -22.821 0.773 11.089 1.00 38.61 91 ARG D O 1
ATOM 4795 N N . GLU D 1 67 ? -24.357 2.198 11.897 1.00 40.15 92 GLU D N 1
ATOM 4796 C CA . GLU D 1 67 ? -25.217 1.175 12.464 1.00 42.00 92 GLU D CA 1
ATOM 4797 C C . GLU D 1 67 ? -24.343 0.373 13.426 1.00 41.97 92 GLU D C 1
ATOM 4798 O O . GLU D 1 67 ? -23.608 0.964 14.206 1.00 41.91 92 GLU D O 1
ATOM 4804 N N . GLY D 1 68 ? -24.376 -0.945 13.388 1.00 42.29 93 GLY D N 1
ATOM 4805 C CA . GLY D 1 68 ? -23.550 -1.694 14.339 1.00 43.05 93 GLY D CA 1
ATOM 4806 C C . GLY D 1 68 ? -22.082 -1.806 13.958 1.00 41.75 93 GLY D C 1
ATOM 4807 O O . GLY D 1 68 ? -21.299 -2.384 14.705 1.00 43.65 93 GLY D O 1
ATOM 4808 N N . ALA D 1 69 ? -21.694 -1.251 12.817 1.00 39.35 94 ALA D N 1
ATOM 4809 C CA . ALA D 1 69 ? -20.536 -1.751 12.108 1.00 37.80 94 ALA D CA 1
ATOM 4810 C C . ALA D 1 69 ? -19.250 -1.138 12.621 1.00 36.92 94 ALA D C 1
ATOM 4811 O O . ALA D 1 69 ? -19.167 0.075 12.792 1.00 36.29 94 ALA D O 1
ATOM 4813 N N . GLN D 1 70 ? -18.253 -2.001 12.811 1.00 36.18 95 GLN D N 1
ATOM 4814 C CA . GLN D 1 70 ? -16.933 -1.638 13.238 1.00 35.75 95 GLN D CA 1
ATOM 4815 C C . GLN D 1 70 ? -16.037 -1.324 12.074 1.00 34.76 95 GLN D C 1
ATOM 4816 O O . GLN D 1 70 ? -15.057 -0.654 12.235 1.00 35.35 95 GLN D O 1
ATOM 4822 N N . ARG D 1 71 ? -16.302 -1.885 10.907 1.00 34.43 96 ARG D N 1
ATOM 4823 C CA . ARG D 1 71 ? -15.465 -1.636 9.738 1.00 33.34 96 ARG D CA 1
ATOM 4824 C C . ARG D 1 71 ? -16.397 -1.258 8.613 1.00 32.29 96 ARG D C 1
ATOM 4825 O O . ARG D 1 71 ? -17.494 -1.794 8.540 1.00 32.49 96 ARG D O 1
ATOM 4833 N N . VAL D 1 72 ? -16.001 -0.296 7.779 1.00 31.20 97 VAL D N 1
ATOM 4834 C CA . VAL D 1 72 ? -16.816 0.050 6.608 1.00 30.48 97 VAL D CA 1
ATOM 4835 C C . VAL D 1 72 ? -15.964 0.049 5.349 1.00 29.78 97 VAL D C 1
ATOM 4836 O O . VAL D 1 72 ? -14.724 0.120 5.408 1.00 30.73 97 VAL D O 1
ATOM 4840 N N . TYR D 1 73 ? -16.629 -0.118 4.223 1.00 28.75 98 TYR D N 1
ATOM 4841 C CA . TYR D 1 73 ? -15.940 -0.209 2.955 1.00 28.43 98 TYR D CA 1
ATOM 4842 C C . TYR D 1 73 ? -16.449 0.884 1.998 1.00 28.02 98 TYR D C 1
ATOM 4843 O O . TYR D 1 73 ? -17.664 1.105 1.823 1.00 27.94 98 TYR D O 1
ATOM 4852 N N . ILE D 1 74 ? -15.511 1.570 1.379 1.00 28.01 99 ILE D N 1
ATOM 4853 C CA . ILE D 1 74 ? -15.868 2.653 0.488 1.00 28.48 99 ILE D CA 1
ATOM 4854 C C . ILE D 1 74 ? -15.556 2.266 -0.946 1.00 28.46 99 ILE D C 1
ATOM 4855 O O . ILE D 1 74 ? -14.397 2.028 -1.285 1.00 28.38 99 ILE D O 1
ATOM 4860 N N . GLU D 1 75 ? -16.603 2.156 -1.753 1.00 29.42 100 GLU D N 1
ATOM 4861 C CA . GLU D 1 75 ? -16.482 1.714 -3.138 1.00 31.13 100 GLU D CA 1
ATOM 4862 C C . GLU D 1 75 ? -16.737 2.932 -4.031 1.00 30.62 100 GLU D C 1
ATOM 4863 O O . GLU D 1 75 ? -17.765 3.582 -3.921 1.00 31.42 100 GLU D O 1
ATOM 4869 N N . ILE D 1 76 ? -15.787 3.253 -4.886 1.00 30.30 101 ILE D N 1
ATOM 4870 C CA . ILE D 1 76 ? -15.866 4.451 -5.673 1.00 30.95 101 ILE D CA 1
ATOM 4871 C C . ILE D 1 76 ? -15.641 4.172 -7.133 1.00 31.47 101 ILE D C 1
ATOM 4872 O O . ILE D 1 76 ? -14.600 3.630 -7.490 1.00 31.88 101 ILE D O 1
ATOM 4877 N N . LYS D 1 77 ? -16.588 4.588 -7.975 1.00 31.99 102 LYS D N 1
ATO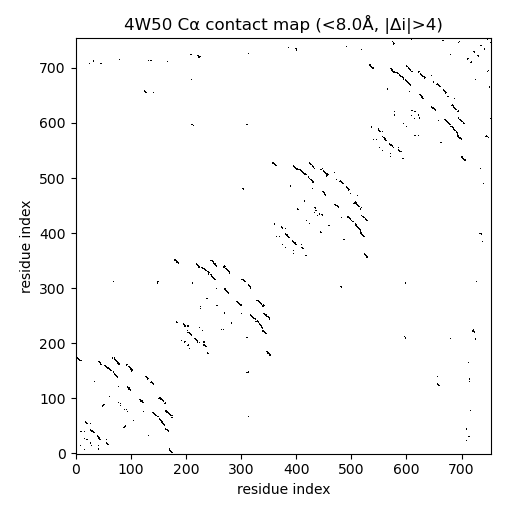M 4878 C CA . LYS D 1 77 ? -16.367 4.573 -9.422 1.00 33.11 102 LYS D CA 1
ATOM 4879 C C . LYS D 1 77 ? -16.250 5.983 -9.915 1.00 33.84 102 LYS D C 1
ATOM 4880 O O . LYS D 1 77 ? -16.984 6.869 -9.462 1.00 34.25 102 LYS D O 1
ATOM 4886 N N . PHE D 1 78 ? -15.311 6.173 -10.841 1.00 34.22 103 PHE D N 1
ATOM 4887 C CA . PHE D 1 78 ? -14.837 7.482 -11.221 1.00 34.59 103 PHE D CA 1
ATOM 4888 C C . PHE D 1 78 ? -14.023 7.390 -12.514 1.00 36.40 103 PHE D C 1
ATOM 4889 O O . PHE D 1 78 ? -13.657 6.296 -12.971 1.00 35.91 103 PHE D O 1
ATOM 4897 N N . THR D 1 79 ? -13.774 8.556 -13.107 1.00 38.17 104 THR D N 1
ATOM 4898 C CA . THR D 1 79 ? -12.933 8.651 -14.268 1.00 40.32 104 THR D CA 1
ATOM 4899 C C . THR D 1 79 ? -12.251 9.999 -14.331 1.00 43.05 104 THR D C 1
ATOM 4900 O O . THR D 1 79 ? -12.878 11.046 -14.146 1.00 44.79 104 THR D O 1
ATOM 4904 N N . LEU D 1 80 ? -10.955 9.957 -14.593 1.00 45.67 105 LEU D N 1
ATOM 4905 C CA . LEU D 1 80 ? -10.165 11.154 -14.765 1.00 49.05 105 LEU D CA 1
ATOM 4906 C C . LEU D 1 80 ? -9.806 11.248 -16.235 1.00 51.91 105 LEU D C 1
ATOM 4907 O O . LEU D 1 80 ? -9.536 10.214 -16.885 1.00 50.20 105 LEU D O 1
ATOM 4912 N N . ARG D 1 81 ? -9.796 12.477 -16.756 1.00 53.77 106 ARG D N 1
ATOM 4913 C CA . ARG D 1 81 ? -9.218 12.701 -18.057 1.00 56.51 106 ARG D CA 1
ATOM 4914 C C . ARG D 1 81 ? -7.700 12.808 -17.904 1.00 57.30 106 ARG D C 1
ATOM 4915 O O . ARG D 1 81 ? -7.185 13.226 -16.864 1.00 57.22 106 ARG D O 1
ATOM 4923 N N . ASP D 1 82 ? -6.999 12.381 -18.944 1.00 59.89 107 ASP D N 1
ATOM 4924 C CA . ASP D 1 82 ? -5.542 12.308 -18.938 1.00 62.46 107 ASP D CA 1
ATOM 4925 C C . ASP D 1 82 ? -4.977 13.718 -19.099 1.00 63.56 107 ASP D C 1
ATOM 4926 O O . ASP D 1 82 ? -5.560 14.553 -19.799 1.00 64.04 107 ASP D O 1
ATOM 4931 N N . CYS D 1 83 ? -3.851 13.990 -18.447 1.00 63.86 108 CYS D N 1
ATOM 4932 C CA . CYS D 1 83 ? -3.296 15.340 -18.453 1.00 65.46 108 CYS D CA 1
ATOM 4933 C C . CYS D 1 83 ? -2.583 15.688 -19.772 1.00 65.89 108 CYS D C 1
ATOM 4934 O O . CYS D 1 83 ? -2.522 16.867 -20.152 1.00 67.00 108 CYS D O 1
ATOM 4937 N N . ASN D 1 84 ? -2.086 14.672 -20.478 1.00 64.13 109 ASN D N 1
ATOM 4938 C CA . ASN D 1 84 ? -1.573 14.847 -21.842 1.00 64.82 109 ASN D CA 1
ATOM 4939 C C . ASN D 1 84 ? -2.581 15.515 -22.762 1.00 65.74 109 ASN D C 1
ATOM 4940 O O . ASN D 1 84 ? -2.215 16.223 -23.694 1.00 67.63 109 ASN D O 1
ATO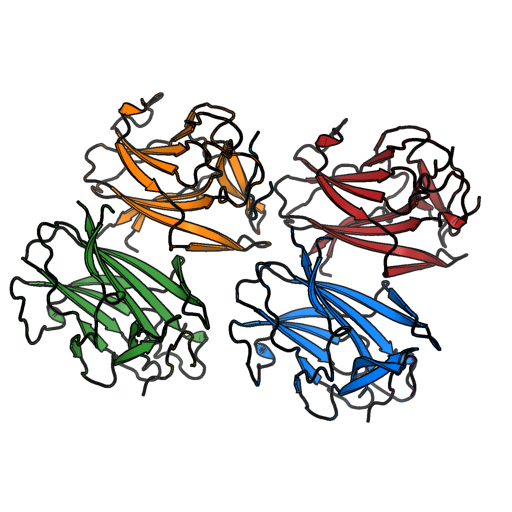M 4945 N N . SER D 1 85 ? -3.855 15.264 -22.502 1.00 64.94 110 SER D N 1
ATOM 4946 C CA . SER D 1 85 ? -4.934 15.697 -23.371 1.00 66.00 110 SER D CA 1
ATOM 4947 C C . SER D 1 85 ? -5.461 17.104 -23.035 1.00 67.77 110 SER D C 1
ATOM 4948 O O . SER D 1 85 ? -6.111 17.747 -23.862 1.00 68.74 110 SER D O 1
ATOM 4951 N N . LEU D 1 86 ? -5.171 17.578 -21.825 1.00 67.96 111 LEU D N 1
ATOM 4952 C CA . LEU D 1 86 ? -5.663 18.866 -21.351 1.00 68.96 111 LEU D CA 1
ATOM 4953 C C . LEU D 1 86 ? -4.596 19.958 -21.462 1.00 72.05 111 LEU D C 1
ATOM 4954 O O . LEU D 1 86 ? -3.398 19.667 -21.536 1.00 71.85 111 LEU D O 1
ATOM 4959 N N . PRO D 1 87 ? -5.026 21.229 -21.459 1.00 75.26 112 PRO D N 1
ATOM 4960 C CA . PRO D 1 87 ? -4.058 22.334 -21.416 1.00 78.95 112 PRO D CA 1
ATOM 4961 C C . PRO D 1 87 ? -3.304 22.394 -20.081 1.00 79.21 112 PRO D C 1
ATOM 4962 O O . PRO D 1 87 ? -3.416 21.481 -19.271 1.00 77.80 112 PRO D O 1
ATOM 4966 N N . GLY D 1 88 ? -2.534 23.454 -19.865 1.00 82.48 113 GLY D N 1
ATOM 4967 C CA . GLY D 1 88 ? -1.879 23.682 -18.579 1.00 83.49 113 GLY D CA 1
ATOM 4968 C C . GLY D 1 88 ? -0.376 23.479 -18.621 1.00 85.78 113 GLY D C 1
ATOM 4969 O O . GLY D 1 88 ? 0.124 22.624 -19.357 1.00 84.96 113 GLY D O 1
ATOM 4970 N N . VAL D 1 89 ? 0.341 24.290 -17.841 1.00 88.83 114 VAL D N 1
ATOM 4971 C CA . VAL D 1 89 ? 1.783 24.107 -17.642 1.00 91.55 114 VAL D CA 1
ATOM 4972 C C . VAL D 1 89 ? 2.028 22.775 -16.922 1.00 90.02 114 VAL D C 1
ATOM 4973 O O . VAL D 1 89 ? 1.239 22.383 -16.054 1.00 89.36 114 VAL D O 1
ATOM 4977 N N . MET D 1 90 ? 3.102 22.077 -17.303 1.00 91.13 115 MET D N 1
ATOM 4978 C CA . MET D 1 90 ? 3.373 20.710 -16.818 1.00 88.98 115 MET D CA 1
ATOM 4979 C C . MET D 1 90 ? 3.400 20.655 -15.288 1.00 87.15 115 MET D C 1
ATOM 4980 O O . MET D 1 90 ? 4.102 21.438 -14.647 1.00 91.23 115 MET D O 1
ATOM 4985 N N . GLY D 1 91 ? 2.612 19.759 -14.705 1.00 81.97 116 GLY D N 1
ATOM 4986 C CA . GLY D 1 91 ? 2.551 19.636 -13.257 1.00 80.35 116 GLY D CA 1
ATOM 4987 C C . GLY D 1 91 ? 1.278 20.213 -12.677 1.00 79.03 116 GLY D C 1
ATOM 4988 O O . GLY D 1 91 ? 0.755 19.677 -11.701 1.00 77.69 116 GLY D O 1
ATOM 4989 N N . THR D 1 92 ? 0.771 21.302 -13.259 1.00 79.60 117 THR D N 1
ATOM 4990 C CA . THR D 1 92 ? -0.490 21.893 -12.785 1.00 78.46 117 THR D CA 1
ATOM 4991 C C . THR D 1 92 ? -1.582 20.839 -12.817 1.00 74.47 117 THR D C 1
ATOM 4992 O O . THR D 1 92 ? -2.375 20.718 -11.878 1.00 73.36 117 THR D O 1
ATOM 4996 N N . CYS D 1 93 ? -1.612 20.078 -13.903 1.00 72.18 118 CYS D N 1
ATOM 4997 C CA . CYS D 1 93 ? -2.600 19.029 -14.056 1.00 69.94 118 CYS D CA 1
ATOM 4998 C C . CYS D 1 93 ? -2.211 17.780 -13.262 1.00 67.59 118 CYS D C 1
ATOM 4999 O O . CYS D 1 93 ? -1.105 17.244 -13.407 1.00 69.32 118 CYS D O 1
ATOM 5002 N N . LYS D 1 94 ? -3.139 17.319 -12.434 1.00 63.87 119 LYS D N 1
ATOM 5003 C CA . LYS D 1 94 ? -2.938 16.129 -11.635 1.00 61.41 119 LYS D CA 1
ATOM 5004 C C . LYS D 1 94 ? -3.903 15.021 -12.035 1.00 58.88 119 LYS D C 1
ATOM 5005 O O . LYS D 1 94 ? -4.942 15.264 -12.668 1.00 58.20 119 LYS D O 1
ATOM 5011 N N . GLU D 1 95 ? -3.543 13.792 -11.678 1.00 56.52 120 GLU D N 1
ATOM 5012 C CA . GLU D 1 95 ? -4.371 12.636 -11.999 1.00 54.58 120 GLU D CA 1
ATOM 5013 C C . GLU D 1 95 ? -4.803 11.849 -10.756 1.00 51.44 120 GLU D C 1
ATOM 5014 O O . GLU D 1 95 ? -5.246 10.724 -10.876 1.00 49.66 120 GLU D O 1
ATOM 5020 N N . THR D 1 96 ? -4.696 12.450 -9.568 1.00 50.10 121 THR D N 1
ATOM 5021 C CA . THR D 1 96 ? -5.180 11.811 -8.339 1.00 47.56 121 THR D CA 1
ATOM 5022 C C . THR D 1 96 ? -6.270 12.665 -7.723 1.00 45.95 121 THR D C 1
ATOM 5023 O O . THR D 1 96 ? -6.612 13.718 -8.249 1.00 47.78 121 THR D O 1
ATOM 5027 N N . PHE D 1 97 ? -6.830 12.176 -6.626 1.00 43.25 122 PHE D N 1
ATOM 5028 C CA . PHE D 1 97 ? -7.700 12.954 -5.752 1.00 41.51 122 PHE D CA 1
ATOM 5029 C C . PHE D 1 97 ? -7.656 12.256 -4.391 1.00 40.68 122 PHE D C 1
ATOM 5030 O O . PHE D 1 97 ? -7.384 11.046 -4.327 1.00 39.97 122 PHE D O 1
ATOM 5038 N N . ASN D 1 98 ? -7.881 13.009 -3.313 1.00 39.09 123 ASN D N 1
ATOM 5039 C CA . ASN D 1 98 ? -7.749 12.486 -1.970 1.00 37.28 123 ASN D CA 1
ATOM 5040 C C . ASN D 1 98 ? -9.096 12.224 -1.355 1.00 35.68 123 ASN D C 1
ATOM 5041 O O . ASN D 1 98 ? -10.038 13.010 -1.532 1.00 34.62 123 ASN D O 1
ATOM 5046 N N . LEU D 1 99 ? -9.160 11.103 -0.629 1.00 34.55 124 LEU D N 1
ATOM 5047 C CA . LEU D 1 99 ? -10.327 10.672 0.104 1.00 33.85 124 LEU D CA 1
ATOM 5048 C C . LEU D 1 99 ? -10.111 10.833 1.609 1.00 34.16 124 LEU D C 1
ATOM 5049 O O . LEU D 1 99 ? -9.023 10.547 2.116 1.00 34.83 124 LEU D O 1
ATOM 5054 N N . TYR D 1 100 ? -11.152 11.253 2.329 1.00 33.48 125 TYR D N 1
ATOM 5055 C CA . TYR D 1 100 ? -11.053 11.501 3.792 1.00 33.59 125 TYR D CA 1
ATOM 5056 C C . TYR D 1 100 ? -12.320 11.082 4.436 1.00 32.55 125 TYR D C 1
ATOM 5057 O O . TYR D 1 100 ? -13.308 10.895 3.751 1.00 31.85 125 TYR D O 1
ATOM 5066 N N . TYR D 1 101 ? -12.314 11.021 5.763 1.00 33.23 126 TYR D N 1
ATOM 5067 C CA . TYR D 1 101 ? -13.539 10.833 6.525 1.00 33.20 126 TYR D CA 1
ATOM 5068 C C . TYR D 1 101 ? -13.416 11.482 7.870 1.00 34.25 126 TYR D C 1
ATOM 5069 O O . TYR D 1 101 ? -12.357 11.942 8.226 1.00 35.15 126 TYR D O 1
ATOM 5078 N N . TYR D 1 102 ? -14.515 11.508 8.607 1.00 34.38 127 TYR D N 1
ATOM 5079 C CA . TYR D 1 102 ? -14.535 12.062 9.935 1.00 35.81 127 TYR D CA 1
ATOM 5080 C C . TYR D 1 102 ? -15.721 11.478 10.688 1.00 35.40 127 TYR D C 1
ATOM 5081 O O . TYR D 1 102 ? -16.850 11.607 10.228 1.00 34.76 127 TYR D O 1
ATOM 5090 N N . GLU D 1 103 ? -15.461 10.845 11.837 1.00 35.73 128 GLU D N 1
ATOM 5091 C CA . GLU D 1 103 ? -16.514 10.296 12.689 1.00 35.84 128 GLU D CA 1
ATOM 5092 C C . GLU D 1 103 ? -17.180 11.373 13.500 1.00 36.42 128 GLU D C 1
ATOM 5093 O O . GLU D 1 103 ? -16.555 12.361 13.878 1.00 37.82 128 GLU D O 1
ATOM 5099 N N . SER D 1 104 ? -18.452 11.175 13.801 1.00 36.14 129 SER D N 1
ATOM 5100 C CA . SER D 1 104 ? -19.146 12.097 14.669 1.00 37.02 129 SER D CA 1
ATOM 5101 C C . SER D 1 104 ? -20.468 11.500 15.079 1.00 37.33 129 SER D C 1
ATOM 5102 O O . SER D 1 104 ? -21.095 10.762 14.301 1.00 35.84 129 SER D O 1
ATOM 5105 N N . ASP D 1 105 ? -20.864 11.820 16.314 1.00 39.14 130 ASP D N 1
ATOM 5106 C CA . ASP D 1 105 ? -22.188 11.520 16.860 1.00 40.27 130 ASP D CA 1
ATOM 5107 C C . ASP D 1 105 ? -23.233 12.540 16.429 1.00 40.54 130 ASP D C 1
ATOM 5108 O O . ASP D 1 105 ? -24.430 12.378 16.696 1.00 41.06 130 ASP D O 1
ATOM 5113 N N . ASN D 1 106 ? -22.769 13.610 15.801 1.00 40.80 131 ASN D N 1
ATOM 5114 C CA . ASN D 1 106 ? -23.625 14.681 15.318 1.00 41.37 131 ASN D CA 1
ATOM 5115 C C . ASN D 1 106 ? -23.937 14.506 13.830 1.00 40.27 131 ASN D C 1
ATOM 5116 O O . ASN D 1 106 ? -23.040 14.446 12.988 1.00 38.50 131 ASN D O 1
ATOM 5121 N N . ASP D 1 107 ? -25.234 14.470 13.539 1.00 41.26 132 ASP D N 1
ATOM 5122 C CA . ASP D 1 107 ? -25.755 14.187 12.207 1.00 41.08 132 ASP D CA 1
ATOM 5123 C C . ASP D 1 107 ? -26.070 15.448 11.360 1.00 42.29 132 ASP D C 1
ATOM 5124 O O . ASP D 1 107 ? -26.199 15.361 10.132 1.00 41.19 132 ASP D O 1
ATOM 5129 N N . LYS D 1 108 ? -26.131 16.612 12.007 1.00 44.79 133 LYS D N 1
ATOM 5130 C CA . LYS D 1 108 ? -26.389 17.887 11.324 1.00 46.42 133 LYS D CA 1
ATOM 5131 C C . LYS D 1 108 ? -25.200 18.830 11.410 1.00 48.33 133 LYS D C 1
ATOM 5132 O O . LYS D 1 108 ? -25.361 20.034 11.591 1.00 49.96 133 LYS D O 1
ATOM 5138 N N . GLU D 1 109 ? -23.999 18.285 11.258 1.00 49.39 134 GLU D N 1
ATOM 5139 C CA . GLU D 1 109 ? -22.805 19.117 11.144 1.00 51.26 134 GLU D CA 1
ATOM 5140 C C . GLU D 1 109 ? -23.052 20.144 10.030 1.00 53.06 134 GLU D C 1
ATOM 5141 O O . GLU D 1 109 ? -23.569 19.786 8.958 1.00 52.24 134 GLU D O 1
ATOM 5147 N N . ARG D 1 110 ? -22.690 21.401 10.290 1.00 55.31 135 ARG D N 1
ATOM 5148 C CA . ARG D 1 110 ? -22.764 22.454 9.284 1.00 57.05 135 ARG D CA 1
ATOM 5149 C C . ARG D 1 110 ? -21.398 22.695 8.648 1.00 57.79 135 ARG D C 1
ATOM 5150 O O . ARG D 1 110 ? -21.257 22.661 7.428 1.00 56.89 135 ARG D O 1
ATOM 5158 N N . PHE D 1 111 ? -20.391 22.959 9.466 1.00 60.09 136 PHE D N 1
ATOM 5159 C CA . PHE D 1 111 ? -19.049 23.151 8.934 1.00 61.95 136 PHE D CA 1
ATOM 5160 C C . PHE D 1 111 ? -18.028 22.307 9.667 1.00 61.98 136 PHE D C 1
ATOM 5161 O O . PHE D 1 111 ? -17.738 22.531 10.849 1.00 63.59 136 PHE D O 1
ATOM 5169 N N . ILE D 1 112 ? -17.469 21.351 8.941 1.00 61.09 137 ILE D N 1
ATOM 5170 C CA . ILE D 1 112 ? -16.397 20.519 9.461 1.00 60.75 137 ILE D CA 1
ATOM 5171 C C . ILE D 1 112 ? -15.094 21.077 8.904 1.00 60.27 137 ILE D C 1
ATOM 5172 O O . ILE D 1 112 ? -14.990 21.338 7.709 1.00 59.39 137 ILE D O 1
ATOM 5177 N N . ARG D 1 113 ? -14.117 21.292 9.777 1.00 60.30 138 ARG D N 1
ATOM 5178 C CA . ARG D 1 113 ? -12.832 21.824 9.335 1.00 61.12 138 ARG D CA 1
ATOM 5179 C C . ARG D 1 113 ? -12.039 20.801 8.545 1.00 57.87 138 ARG D C 1
ATOM 5180 O O . ARG D 1 113 ? -12.137 19.599 8.787 1.00 55.96 138 ARG D O 1
ATOM 5188 N N . GLU D 1 114 ? -11.220 21.305 7.629 1.00 57.01 139 GLU D N 1
ATOM 5189 C CA . GLU D 1 114 ? -10.331 20.466 6.849 1.00 55.31 139 GLU D CA 1
ATOM 5190 C C . GLU D 1 114 ? -9.366 19.669 7.744 1.00 55.22 139 GLU D C 1
ATOM 5191 O O . GLU D 1 114 ? -9.069 18.506 7.443 1.00 53.86 139 GLU D O 1
ATOM 5197 N N . ASN D 1 115 ? -8.925 20.262 8.856 1.00 56.08 140 ASN D N 1
ATOM 5198 C CA . ASN D 1 115 ? -8.038 19.566 9.794 1.00 56.07 140 ASN D CA 1
ATOM 5199 C C . ASN D 1 115 ? -8.747 18.446 10.583 1.00 53.47 140 ASN D C 1
ATOM 5200 O O . ASN D 1 115 ? -8.096 17.533 11.107 1.00 53.39 140 ASN D O 1
ATOM 5205 N N . GLN D 1 116 ? -10.071 18.509 10.650 1.00 51.01 141 GLN D N 1
ATOM 5206 C CA . GLN D 1 116 ? -10.862 17.459 11.278 1.00 49.51 141 GLN D CA 1
ATOM 5207 C C . GLN D 1 116 ? -10.984 16.190 10.442 1.00 47.04 141 GLN D C 1
ATOM 5208 O O . GLN D 1 116 ? -11.278 15.122 10.968 1.00 47.06 141 GLN D O 1
ATOM 5214 N N . PHE D 1 117 ? -10.776 16.300 9.141 1.00 44.77 142 PHE D N 1
ATOM 5215 C CA . PHE D 1 117 ? -10.886 15.145 8.291 1.00 42.17 142 PHE D CA 1
ATOM 5216 C C . PHE D 1 117 ? -9.617 14.320 8.347 1.00 41.66 142 PHE D C 1
ATOM 5217 O O . PHE D 1 117 ? -8.515 14.834 8.189 1.00 42.07 142 PHE D O 1
ATOM 5225 N N . VAL D 1 118 ? -9.808 13.025 8.549 1.00 39.90 143 VAL D N 1
ATOM 5226 C CA . VAL D 1 118 ? -8.740 12.051 8.531 1.00 39.40 143 VAL D CA 1
ATOM 5227 C C . VAL D 1 118 ? -8.597 11.527 7.110 1.00 37.47 143 VAL D C 1
ATOM 5228 O O . VAL D 1 118 ? -9.568 11.195 6.495 1.00 36.63 143 VAL D O 1
ATOM 5232 N N . LYS D 1 119 ? -7.380 11.435 6.608 1.00 37.34 144 LYS D N 1
ATOM 5233 C CA . LYS D 1 119 ? -7.155 10.975 5.278 1.00 36.18 144 LYS D CA 1
ATOM 5234 C C . LYS D 1 119 ? -7.157 9.450 5.236 1.00 36.07 144 LYS D C 1
ATOM 5235 O O . LYS D 1 119 ? -6.412 8.797 5.989 1.00 37.37 144 LYS D O 1
ATOM 5241 N N . ILE D 1 120 ? -7.992 8.890 4.356 1.00 34.70 145 ILE D N 1
ATOM 5242 C CA . ILE D 1 120 ? -8.037 7.449 4.109 1.00 33.97 145 ILE D CA 1
ATOM 5243 C C . ILE D 1 120 ? -6.939 7.105 3.102 1.00 35.11 145 ILE D C 1
ATOM 5244 O O . ILE D 1 120 ? -6.074 6.254 3.374 1.00 35.79 145 ILE D O 1
ATOM 5249 N N . ASP D 1 121 ? -6.935 7.802 1.967 1.00 35.81 146 ASP D N 1
ATOM 5250 C CA . ASP D 1 121 ? -5.904 7.601 0.932 1.00 37.91 146 ASP D CA 1
ATOM 5251 C C . ASP D 1 121 ? -5.947 8.641 -0.227 1.00 38.50 146 ASP D C 1
ATOM 5252 O O . ASP D 1 121 ? -6.954 9.332 -0.443 1.00 38.13 146 ASP D O 1
ATOM 5257 N N . THR D 1 122 ? -4.827 8.757 -0.935 1.00 40.05 147 THR D N 1
ATOM 5258 C CA . THR D 1 122 ? -4.771 9.388 -2.255 1.00 40.90 147 THR D CA 1
ATOM 5259 C C . THR D 1 122 ? -5.175 8.318 -3.265 1.00 40.58 147 THR D C 1
ATOM 5260 O O . THR D 1 122 ? -4.662 7.196 -3.225 1.00 42.58 147 THR D O 1
ATOM 5264 N N . ILE D 1 123 ? -6.082 8.678 -4.161 1.00 39.87 148 ILE D N 1
ATOM 5265 C CA . ILE D 1 123 ? -6.790 7.750 -5.043 1.00 38.46 148 ILE D CA 1
ATOM 5266 C C . ILE D 1 123 ? -6.478 8.083 -6.506 1.00 39.55 148 ILE D C 1
ATOM 5267 O O . ILE D 1 123 ? -6.635 9.230 -6.951 1.00 39.76 148 ILE D O 1
ATOM 5272 N N . ALA D 1 124 ? -6.050 7.079 -7.262 1.00 40.26 149 ALA D N 1
ATOM 5273 C CA . ALA D 1 124 ? -5.711 7.279 -8.662 1.00 40.96 149 ALA D CA 1
ATOM 5274 C C . ALA D 1 124 ? -6.324 6.180 -9.514 1.00 40.77 149 ALA D C 1
ATOM 5275 O O . ALA D 1 124 ? -6.761 5.157 -9.005 1.00 38.67 149 ALA D O 1
ATOM 5277 N N . ALA D 1 125 ? -6.352 6.425 -10.827 1.00 42.96 150 ALA D N 1
ATOM 5278 C CA . ALA D 1 125 ? -6.627 5.382 -11.810 1.00 42.41 150 ALA D CA 1
ATOM 5279 C C . ALA D 1 125 ? -5.518 4.347 -11.738 1.00 43.69 150 ALA D C 1
ATOM 5280 O O . ALA D 1 125 ? -4.413 4.590 -12.198 1.00 44.40 150 ALA D O 1
ATOM 5282 N N . ASP D 1 126 ? -5.825 3.204 -11.136 1.00 44.90 151 ASP D N 1
ATOM 5283 C CA . ASP D 1 126 ? -4.890 2.098 -11.029 1.00 47.77 151 ASP D CA 1
ATOM 5284 C C . ASP D 1 126 ? -5.388 0.983 -11.972 1.00 48.22 151 ASP D C 1
ATOM 5285 O O . ASP D 1 126 ? -5.944 1.268 -13.029 1.00 50.11 151 ASP D O 1
ATOM 5290 N N . GLU D 1 127 ? -5.237 -0.273 -11.585 1.00 48.25 152 GLU D N 1
ATOM 5291 C CA . GLU D 1 127 ? -5.364 -1.390 -12.521 1.00 49.22 152 GLU D CA 1
ATOM 5292 C C . GLU D 1 127 ? -6.814 -1.793 -12.809 1.00 47.30 152 GLU D C 1
ATOM 5293 O O . GLU D 1 127 ? -7.081 -2.541 -13.744 1.00 48.51 152 GLU D O 1
ATOM 5299 N N . SER D 1 128 ? -7.737 -1.275 -12.012 1.00 44.74 153 SER D N 1
ATOM 5300 C CA . SER D 1 128 ? -9.023 -1.891 -11.769 1.00 42.98 153 SER D CA 1
ATOM 5301 C C . SER D 1 128 ? -10.167 -1.082 -12.384 1.00 42.51 153 SER D C 1
ATOM 5302 O O . SER D 1 128 ? -10.322 0.102 -12.077 1.00 41.96 153 SER D O 1
ATOM 5305 N N . PHE D 1 129 ? -10.982 -1.724 -13.228 1.00 43.66 154 PHE D N 1
ATOM 5306 C CA . PHE D 1 129 ? -12.078 -1.060 -13.972 1.00 43.33 154 PHE D CA 1
ATOM 5307 C C . PHE D 1 129 ? -13.439 -1.724 -13.803 1.00 42.00 154 PHE D C 1
ATOM 5308 O O . PHE D 1 129 ? -13.550 -2.906 -13.555 1.00 40.99 154 PHE D O 1
ATOM 5316 N N . THR D 1 130 ? -14.480 -0.955 -14.054 1.00 42.16 155 THR D N 1
ATOM 5317 C CA . THR D 1 130 ? -15.814 -1.502 -14.197 1.00 42.71 155 THR D CA 1
ATOM 5318 C C . THR D 1 130 ? -16.455 -0.895 -15.440 1.00 44.91 155 THR D C 1
ATOM 5319 O O . THR D 1 130 ? -16.039 0.168 -15.906 1.00 44.64 155 THR D O 1
ATOM 5323 N N . GLN D 1 131 ? -17.452 -1.585 -15.984 1.00 46.91 156 GLN D N 1
ATOM 5324 C CA . GLN D 1 131 ? -18.170 -1.111 -17.149 1.00 49.45 156 GLN D CA 1
ATOM 5325 C C . GLN D 1 131 ? -19.648 -0.973 -16.836 1.00 51.99 156 GLN D C 1
ATOM 5326 O O . GLN D 1 131 ? -20.234 -1.890 -16.292 1.00 51.92 156 GLN D O 1
ATOM 5332 N N . VAL D 1 132 ? -20.243 0.177 -17.162 1.00 54.33 157 VAL D N 1
ATOM 5333 C CA . VAL D 1 132 ? -21.659 0.414 -16.866 1.00 57.03 157 VAL D CA 1
ATOM 5334 C C . VAL D 1 132 ? -22.392 0.872 -18.130 1.00 60.57 157 VAL D C 1
ATOM 5335 O O . VAL D 1 132 ? -22.033 1.876 -18.749 1.00 60.42 157 VAL D O 1
ATOM 5339 N N . ASP D 1 133 ? -23.419 0.110 -18.497 1.00 64.36 158 ASP D N 1
ATOM 5340 C CA . ASP D 1 133 ? -24.110 0.255 -19.772 1.00 68.76 158 ASP D CA 1
ATOM 5341 C C . ASP D 1 133 ? -25.263 1.239 -19.607 1.00 70.54 158 ASP D C 1
ATOM 5342 O O . ASP D 1 133 ? -26.359 0.854 -19.213 1.00 71.60 158 ASP D O 1
ATOM 5347 N N . ILE D 1 134 ? -25.011 2.511 -19.917 1.00 71.30 159 ILE D N 1
ATOM 5348 C CA . ILE D 1 134 ? -26.066 3.538 -19.882 1.00 72.71 159 ILE D CA 1
ATOM 5349 C C . ILE D 1 134 ? -26.930 3.551 -21.157 1.00 74.25 159 ILE D C 1
ATOM 5350 O O . ILE D 1 134 ? -27.481 4.594 -21.533 1.00 74.47 159 ILE D O 1
ATOM 5355 N N . GLY D 1 135 ? -27.070 2.383 -21.794 1.00 75.37 160 GLY D N 1
ATOM 5356 C CA . GLY D 1 135 ? -27.834 2.239 -23.029 1.00 75.60 160 GLY D CA 1
ATOM 5357 C C . GLY D 1 135 ? -26.968 2.640 -24.198 1.00 74.91 160 GLY D C 1
ATOM 5358 O O . GLY D 1 135 ? -26.473 1.790 -24.936 1.00 75.64 160 GLY D O 1
ATOM 5359 N N . ASP D 1 136 ? -26.778 3.949 -24.345 1.00 73.29 161 ASP D N 1
ATOM 5360 C CA . ASP D 1 136 ? -25.996 4.521 -25.438 1.00 72.82 161 ASP D CA 1
ATOM 5361 C C . ASP D 1 136 ? -24.612 3.917 -25.508 1.00 69.72 161 ASP D C 1
ATOM 5362 O O . ASP D 1 136 ? -24.232 3.261 -26.479 1.00 69.50 161 ASP D O 1
ATOM 5367 N N . ARG D 1 137 ? -23.871 4.164 -24.438 1.00 66.70 162 ARG D N 1
ATOM 5368 C CA . ARG D 1 137 ? -22.481 3.838 -24.358 1.00 63.62 162 ARG D CA 1
ATOM 5369 C C . ARG D 1 137 ? -22.327 2.780 -23.290 1.00 60.15 162 ARG D C 1
ATOM 5370 O O . ARG D 1 137 ? -23.298 2.390 -22.625 1.00 59.60 162 ARG D O 1
ATOM 5378 N N . ILE D 1 138 ? -21.098 2.301 -23.167 1.00 57.16 163 ILE D N 1
ATOM 5379 C CA . ILE D 1 138 ? -20.633 1.654 -21.968 1.00 54.50 163 ILE D CA 1
ATOM 5380 C C . ILE D 1 138 ? -19.627 2.652 -21.421 1.00 52.35 163 ILE D C 1
ATOM 5381 O O . ILE D 1 138 ? -18.625 2.946 -22.069 1.00 52.08 163 ILE D O 1
ATOM 5386 N N . MET D 1 139 ? -19.910 3.198 -20.251 1.00 49.93 164 MET D N 1
ATOM 5387 C CA . MET D 1 139 ? -18.906 3.920 -19.518 1.00 48.32 164 MET D CA 1
ATOM 5388 C C . MET D 1 139 ? -17.897 2.917 -18.970 1.00 47.27 164 MET D C 1
ATOM 5389 O O . MET D 1 139 ? -18.284 1.868 -18.444 1.00 48.05 164 MET D O 1
ATOM 5394 N N . LYS D 1 140 ? -16.611 3.229 -19.126 1.00 46.22 165 LYS D N 1
ATOM 5395 C CA . LYS D 1 140 ? -15.517 2.479 -18.515 1.00 44.29 165 LYS D CA 1
ATOM 5396 C C . LYS D 1 140 ? -14.920 3.335 -17.401 1.00 42.45 165 LYS D C 1
ATOM 5397 O O . LYS D 1 140 ? -14.268 4.352 -17.658 1.00 42.37 165 LYS D O 1
ATOM 5403 N N . LEU D 1 141 ? -15.168 2.913 -16.164 1.00 40.58 166 LEU D N 1
ATOM 5404 C CA . LEU D 1 141 ? -14.816 3.657 -14.973 1.00 38.41 166 LEU D CA 1
ATOM 5405 C C . LEU D 1 141 ? -13.785 2.886 -14.151 1.00 37.88 166 LEU D C 1
ATOM 5406 O O . LEU D 1 141 ? -13.808 1.658 -14.095 1.00 37.22 166 LEU D O 1
ATOM 5411 N N . ASN D 1 142 ? -12.880 3.626 -13.517 1.00 36.92 167 ASN D N 1
ATOM 5412 C CA . ASN D 1 142 ? -12.023 3.051 -12.514 1.00 36.10 167 ASN D CA 1
ATOM 5413 C C . ASN D 1 142 ? -12.838 2.786 -11.255 1.00 35.41 167 ASN D C 1
ATOM 5414 O O . ASN D 1 142 ? -13.665 3.626 -10.882 1.00 34.77 167 ASN D O 1
ATOM 5419 N N . THR D 1 143 ? -12.600 1.637 -10.609 1.00 34.29 168 THR D N 1
ATOM 5420 C CA . THR D 1 143 ? -13.203 1.347 -9.323 1.00 33.90 168 THR D CA 1
ATOM 5421 C C . THR D 1 143 ? -12.130 1.166 -8.310 1.00 32.99 168 THR D C 1
ATOM 5422 O O . THR D 1 143 ? -11.092 0.576 -8.580 1.00 33.47 168 THR D O 1
ATOM 5426 N N . GLU D 1 144 ? -12.406 1.610 -7.103 1.00 32.14 169 GLU D N 1
ATOM 5427 C CA . GLU D 1 144 ? -11.430 1.501 -6.064 1.00 31.66 169 GLU D CA 1
ATOM 5428 C C . GLU D 1 144 ? -12.199 1.248 -4.829 1.00 30.66 169 GLU D C 1
ATOM 5429 O O . GLU D 1 144 ? -13.289 1.786 -4.671 1.00 29.93 169 GLU D O 1
ATOM 5435 N N . ILE D 1 145 ? -11.652 0.395 -3.970 1.00 30.38 170 ILE D N 1
ATOM 5436 C CA . ILE D 1 145 ? -12.261 0.148 -2.697 1.00 30.40 170 ILE D CA 1
ATOM 5437 C C . ILE D 1 145 ? -11.282 0.380 -1.573 1.00 30.26 170 ILE D C 1
ATOM 5438 O O . ILE D 1 145 ? -10.113 0.015 -1.671 1.00 31.69 170 ILE D O 1
ATOM 5443 N N . ARG D 1 146 ? -11.766 0.990 -0.499 1.00 29.43 171 ARG D N 1
ATOM 5444 C CA . ARG D 1 146 ? -10.944 1.260 0.688 1.00 28.76 171 ARG D CA 1
ATOM 5445 C C . ARG D 1 146 ? -11.792 1.015 1.886 1.00 28.90 171 ARG D C 1
ATOM 5446 O O . ARG D 1 146 ? -13.006 1.164 1.811 1.00 29.14 171 ARG D O 1
ATOM 5454 N N . ASP D 1 147 ? -11.165 0.683 2.998 1.00 29.73 172 ASP D N 1
ATOM 5455 C CA . ASP D 1 147 ? -11.893 0.400 4.236 1.00 30.30 172 ASP D CA 1
ATOM 5456 C C . ASP D 1 147 ? -11.288 1.109 5.433 1.00 30.63 172 ASP D C 1
ATOM 5457 O O . ASP D 1 147 ? -10.134 1.521 5.410 1.00 30.36 172 ASP D O 1
ATOM 5462 N N . VAL D 1 148 ? -12.095 1.259 6.474 1.00 31.24 173 VAL D N 1
ATOM 5463 C CA . VAL D 1 148 ? -11.673 1.956 7.679 1.00 32.44 173 VAL D CA 1
ATOM 5464 C C . VAL D 1 148 ? -12.325 1.409 8.938 1.00 33.34 173 VAL D C 1
ATOM 5465 O O . VAL D 1 148 ? -13.438 0.909 8.920 1.00 33.10 173 VAL D O 1
ATOM 5469 N N . GLY D 1 149 ? -11.608 1.548 10.041 1.00 35.49 174 GLY D N 1
ATOM 5470 C CA . GLY D 1 149 ? -12.090 1.143 11.345 1.00 36.82 174 GLY D CA 1
ATOM 5471 C C . GLY D 1 149 ? -10.919 0.812 12.252 1.00 38.66 174 GLY D C 1
ATOM 5472 O O . GLY D 1 149 ? -9.768 0.892 11.828 1.00 38.45 174 GLY D O 1
ATOM 5473 N N . PRO D 1 150 ? -11.214 0.422 13.504 1.00 40.32 175 PRO D N 1
ATOM 5474 C CA . PRO D 1 150 ? -12.596 0.332 14.007 1.00 40.46 175 PRO D CA 1
ATOM 5475 C C . PRO D 1 150 ? -13.232 1.708 14.201 1.00 40.22 175 PRO D C 1
ATOM 5476 O O . PRO D 1 150 ? -12.516 2.709 14.312 1.00 41.29 175 PRO D O 1
ATOM 5480 N N . LEU D 1 151 ? -14.560 1.771 14.191 1.00 39.12 176 LEU D N 1
ATOM 5481 C CA . LEU D 1 151 ? -15.238 3.040 14.402 1.00 38.37 176 LEU D CA 1
ATOM 5482 C C . LEU D 1 151 ? -15.801 3.057 15.818 1.00 39.21 176 LEU D C 1
ATOM 5483 O O . LEU D 1 151 ? -16.142 2.019 16.385 1.00 40.22 176 LEU D O 1
ATOM 5488 N N . SER D 1 152 ? -15.901 4.249 16.375 1.00 38.80 177 SER D N 1
ATOM 5489 C CA . SER D 1 152 ? -16.528 4.473 17.657 1.00 39.73 177 SER D CA 1
ATOM 5490 C C . SER D 1 152 ? -17.867 5.277 17.576 1.00 39.37 177 SER D C 1
ATOM 5491 O O . SER D 1 152 ? -18.814 4.978 18.309 1.00 40.24 177 SER D O 1
ATOM 5494 N N . LYS D 1 153 ? -17.974 6.275 16.690 1.00 37.52 178 LYS D N 1
ATOM 5495 C CA . LYS D 1 153 ? -19.081 7.210 16.789 1.00 37.50 178 LYS D CA 1
ATOM 5496 C C . LYS D 1 153 ? -20.312 6.706 16.023 1.00 36.71 178 LYS D C 1
ATOM 5497 O O . LYS D 1 153 ? -20.239 5.774 15.225 1.00 35.99 178 LYS D O 1
ATOM 5503 N N . LYS D 1 154 ? -21.446 7.378 16.221 1.00 36.44 179 LYS D N 1
ATOM 5504 C CA . LYS D 1 154 ? -22.715 6.860 15.729 1.00 35.22 179 LYS D CA 1
ATOM 5505 C C . LYS D 1 154 ? -22.769 6.878 14.229 1.00 33.85 179 LYS D C 1
ATOM 5506 O O . LYS D 1 154 ? -23.534 6.123 13.647 1.00 33.43 179 LYS D O 1
ATOM 5512 N N . GLY D 1 155 ? -21.966 7.743 13.601 1.00 33.12 180 GLY D N 1
ATOM 5513 C CA . GLY D 1 155 ? -21.870 7.777 12.143 1.00 31.74 180 GLY D CA 1
ATOM 5514 C C . GLY D 1 155 ? -20.635 8.511 11.675 1.00 31.30 180 GLY D C 1
ATOM 5515 O O . GLY D 1 155 ? -19.752 8.758 12.473 1.00 31.87 180 GLY D O 1
ATOM 5516 N N . PHE D 1 156 ? -20.562 8.840 10.379 1.00 30.38 181 PHE D N 1
ATOM 5517 C CA . PHE D 1 156 ? -19.397 9.535 9.821 1.00 30.12 181 PHE D CA 1
ATOM 5518 C C . PHE D 1 156 ? -19.755 10.334 8.580 1.00 29.99 181 PHE D C 1
ATOM 5519 O O . PHE D 1 156 ? -20.910 10.306 8.125 1.00 29.75 181 PHE D O 1
ATOM 5527 N N . TYR D 1 157 ? -18.761 11.063 8.071 1.00 30.32 182 TYR D N 1
ATOM 5528 C CA . TYR D 1 157 ? -18.904 11.840 6.858 1.00 31.26 182 TYR D CA 1
ATOM 5529 C C . TYR D 1 157 ? -17.736 11.508 5.994 1.00 31.35 182 TYR D C 1
ATOM 5530 O O . TYR D 1 157 ? -16.689 11.240 6.538 1.00 31.79 182 TYR D O 1
ATOM 5539 N N . LEU D 1 158 ? -17.923 11.518 4.665 1.00 31.89 183 LEU D N 1
ATOM 5540 C CA . LEU D 1 158 ? -16.846 11.282 3.716 1.00 31.90 183 LEU D CA 1
ATOM 5541 C C . LEU D 1 158 ? -16.607 12.550 2.991 1.00 32.48 183 LEU D C 1
ATOM 5542 O O . LEU D 1 158 ? -17.544 13.279 2.663 1.00 32.94 183 LEU D O 1
ATOM 5547 N N . ALA D 1 159 ? -15.354 12.807 2.670 1.00 32.68 184 ALA D N 1
ATOM 5548 C CA . ALA D 1 159 ? -15.038 14.012 1.950 1.00 33.43 184 ALA D CA 1
ATOM 5549 C C . ALA D 1 159 ? -14.047 13.676 0.846 1.00 33.21 184 ALA D C 1
ATOM 5550 O O . ALA D 1 159 ? -13.249 12.758 0.991 1.00 32.85 184 ALA D O 1
ATOM 5552 N N . PHE D 1 160 ? -14.119 14.412 -0.257 1.00 33.68 185 PHE D N 1
ATOM 5553 C CA . PHE D 1 160 ? -13.186 14.258 -1.358 1.00 33.88 185 PHE D CA 1
ATOM 5554 C C . PHE D 1 160 ? -12.532 15.602 -1.624 1.00 35.23 185 PHE D C 1
ATOM 5555 O O . PHE D 1 160 ? -13.216 16.605 -1.642 1.00 36.29 185 PHE D O 1
ATOM 5563 N N . GLN D 1 161 ? -11.218 15.617 -1.820 1.00 35.80 186 GLN D N 1
ATOM 5564 C CA . GLN D 1 161 ? -10.496 16.820 -2.147 1.00 37.59 186 GLN D CA 1
ATOM 5565 C C . GLN D 1 161 ? -9.845 16.731 -3.529 1.00 38.11 186 GLN D C 1
ATOM 5566 O O . GLN D 1 161 ? -9.195 15.745 -3.849 1.00 37.13 186 GLN D O 1
ATOM 5572 N N . ASP D 1 162 ? -10.016 17.788 -4.330 1.00 40.37 187 ASP D N 1
ATOM 5573 C CA . ASP D 1 162 ? -9.360 17.939 -5.639 1.00 41.45 187 ASP D CA 1
ATOM 5574 C C . ASP D 1 162 ? -8.324 19.044 -5.516 1.00 44.48 187 ASP D C 1
ATOM 5575 O O . ASP D 1 162 ? -8.602 20.120 -4.969 1.00 46.31 187 ASP D O 1
ATOM 5580 N N . VAL D 1 163 ? -7.125 18.775 -6.016 1.00 46.21 188 VAL D N 1
ATOM 5581 C CA . VAL D 1 163 ? -6.075 19.794 -6.069 1.00 49.68 188 VAL D CA 1
ATOM 5582 C C . VAL D 1 163 ? -5.685 20.100 -7.521 1.00 50.57 188 VAL D C 1
ATOM 5583 O O . VAL D 1 163 ? -4.543 20.464 -7.796 1.00 52.35 188 VAL D O 1
ATOM 5587 N N . GLY D 1 164 ? -6.639 19.970 -8.438 1.00 49.73 189 GLY D N 1
ATOM 5588 C CA . GLY D 1 164 ? -6.407 20.314 -9.842 1.00 51.37 189 GLY D CA 1
ATOM 5589 C C . GLY D 1 164 ? -6.407 19.168 -10.834 1.00 49.98 189 GLY D C 1
ATOM 5590 O O . GLY D 1 164 ? -5.642 19.172 -11.812 1.00 50.65 189 GLY D O 1
ATOM 5591 N N . ALA D 1 165 ? -7.277 18.198 -10.599 1.00 48.63 190 ALA D N 1
ATOM 5592 C CA . ALA D 1 165 ? -7.457 17.111 -11.533 1.00 48.78 190 ALA D CA 1
ATOM 5593 C C . ALA D 1 165 ? -8.753 17.334 -12.291 1.00 49.59 190 ALA D C 1
ATOM 5594 O O . ALA D 1 165 ? -9.629 18.069 -11.829 1.00 51.05 190 ALA D O 1
ATOM 5596 N N . CYS D 1 166 ? -8.847 16.738 -13.480 1.00 49.68 191 CYS D N 1
ATOM 5597 C CA . CYS D 1 166 ? -10.109 16.654 -14.212 1.00 49.11 191 CYS D CA 1
ATOM 5598 C C . CYS D 1 166 ? -10.728 15.316 -13.817 1.00 46.60 191 CYS D C 1
ATOM 5599 O O . CYS D 1 166 ? -10.281 14.265 -14.264 1.00 45.96 191 CYS D O 1
ATOM 5602 N N . ILE D 1 167 ? -11.737 15.377 -12.954 1.00 45.40 192 ILE D N 1
ATOM 5603 C CA . ILE D 1 167 ? -12.263 14.201 -12.276 1.00 43.18 192 ILE D CA 1
ATOM 5604 C C . ILE D 1 167 ? -13.787 14.233 -12.229 1.00 42.13 192 ILE D C 1
ATOM 5605 O O . ILE D 1 167 ? -14.365 15.295 -12.076 1.00 41.36 192 ILE D O 1
ATOM 5610 N N . ALA D 1 168 ? -14.413 13.060 -12.419 1.00 41.16 193 ALA D N 1
ATOM 5611 C CA . ALA D 1 168 ? -15.846 12.856 -12.168 1.00 40.28 193 ALA D CA 1
ATOM 5612 C C . ALA D 1 168 ? -16.079 11.659 -11.272 1.00 38.76 193 ALA D C 1
ATOM 5613 O O . ALA D 1 168 ? -15.835 10.510 -11.672 1.00 37.95 193 ALA D O 1
ATOM 5615 N N . LEU D 1 169 ? -16.554 11.935 -10.060 1.00 37.92 194 LEU D N 1
ATOM 5616 C CA . LEU D 1 169 ? -17.083 10.897 -9.200 1.00 37.22 194 LEU D CA 1
ATOM 5617 C C . LEU D 1 169 ? -18.410 10.427 -9.740 1.00 36.82 194 LEU D C 1
ATOM 5618 O O . LEU D 1 169 ? -19.411 11.135 -9.642 1.00 37.74 194 LEU D O 1
ATOM 5623 N N . VAL D 1 170 ? -18.433 9.241 -10.317 1.00 35.99 195 VAL D N 1
ATOM 5624 C CA . VAL D 1 170 ? -19.672 8.725 -10.897 1.00 36.40 195 VAL D CA 1
ATOM 5625 C C . VAL D 1 170 ? -20.501 7.954 -9.890 1.00 36.27 195 VAL D C 1
ATOM 5626 O O . VAL D 1 170 ? -21.722 7.949 -9.944 1.00 38.52 195 VAL D O 1
ATOM 5630 N N . SER D 1 171 ? -19.845 7.297 -8.950 1.00 35.67 196 SER D N 1
ATOM 5631 C CA . SER D 1 171 ? -20.567 6.452 -8.010 1.00 34.78 196 SER D CA 1
ATOM 5632 C C . SER D 1 171 ? -19.786 6.322 -6.739 1.00 32.66 196 SER D C 1
ATOM 5633 O O . SER D 1 171 ? -18.559 6.234 -6.742 1.00 32.80 196 SER D O 1
ATOM 5636 N N . VAL D 1 172 ? -20.509 6.321 -5.641 1.00 31.22 197 VAL D N 1
ATOM 5637 C CA . VAL D 1 172 ? -19.908 6.286 -4.339 1.00 29.65 197 VAL D CA 1
ATOM 5638 C C . VAL D 1 172 ? -20.842 5.450 -3.542 1.00 29.37 197 VAL D C 1
ATOM 5639 O O . VAL D 1 172 ? -22.025 5.757 -3.470 1.00 29.33 197 VAL D O 1
ATOM 5643 N N . ARG D 1 173 ? -20.316 4.377 -2.960 1.00 28.74 198 ARG D N 1
ATOM 5644 C CA . ARG D 1 173 ? -21.151 3.442 -2.238 1.00 28.73 198 ARG D CA 1
ATOM 5645 C C . ARG D 1 173 ? -20.383 3.020 -1.016 1.00 27.48 198 ARG D C 1
ATOM 5646 O O . ARG D 1 173 ? -19.202 2.755 -1.125 1.00 26.66 198 ARG D O 1
ATOM 5654 N N . VAL D 1 174 ? -21.077 2.928 0.113 1.00 27.22 199 VAL D N 1
ATOM 5655 C CA . VAL D 1 174 ? -20.465 2.671 1.396 1.00 27.50 199 VAL D CA 1
ATOM 5656 C C . VAL D 1 174 ? -21.182 1.518 2.075 1.00 28.36 199 VAL D C 1
ATOM 5657 O O . VAL D 1 174 ? -22.398 1.574 2.251 1.00 29.17 199 VAL D O 1
ATOM 5661 N N . PHE D 1 175 ? -20.454 0.473 2.454 1.00 28.79 200 PHE D N 1
ATOM 5662 C CA . PHE D 1 175 ? -21.104 -0.705 3.110 1.00 30.31 200 PHE D CA 1
ATOM 5663 C C . PHE D 1 175 ? -20.290 -1.336 4.190 1.00 31.37 200 PHE D C 1
ATOM 5664 O O . PHE D 1 175 ? -19.095 -1.028 4.358 1.00 30.77 200 PHE D O 1
ATOM 5672 N N . TYR D 1 176 ? -20.953 -2.228 4.921 1.00 33.64 201 TYR D N 1
ATOM 5673 C CA . TYR D 1 176 ? -20.295 -3.087 5.894 1.00 35.07 201 TYR D CA 1
ATOM 5674 C C . TYR D 1 176 ? -20.761 -4.488 5.720 1.00 37.19 201 TYR D C 1
ATOM 5675 O O . TYR D 1 176 ? -21.825 -4.736 5.147 1.00 37.85 201 TYR D O 1
ATOM 5684 N N . LYS D 1 177 ? -19.947 -5.386 6.270 1.00 38.85 202 LYS D N 1
ATOM 5685 C CA . LYS D 1 177 ? -20.055 -6.799 6.093 1.00 40.67 202 LYS D CA 1
ATOM 5686 C C . LYS D 1 177 ? -20.701 -7.377 7.343 1.00 42.83 202 LYS D C 1
ATOM 5687 O O . LYS D 1 177 ? -20.243 -7.138 8.476 1.00 42.35 202 LYS D O 1
ATOM 5693 N N . LYS D 1 178 ? -21.780 -8.127 7.117 1.00 44.21 203 LYS D N 1
ATOM 5694 C CA . LYS D 1 178 ? -22.447 -8.849 8.167 1.00 46.24 203 LYS D CA 1
ATOM 5695 C C . LYS D 1 178 ? -21.687 -10.167 8.444 1.00 47.39 203 LYS D C 1
ATOM 5696 O O . LYS D 1 178 ? -20.794 -10.565 7.686 1.00 46.72 203 LYS D O 1
ATOM 5702 N N . ALA D 1 179 ? -22.030 -10.823 9.545 1.00 48.70 204 ALA D N 1
ATOM 5703 N N . ALA E 2 1 ? -7.905 -34.530 -18.953 1.00 47.81 1 ALA E N 1
ATOM 5704 C CA . ALA E 2 1 ? -7.544 -33.323 -19.748 1.00 45.78 1 ALA E CA 1
ATOM 5705 C C . ALA E 2 1 ? -8.473 -32.174 -19.385 1.00 44.15 1 ALA E C 1
ATOM 5706 O O . ALA E 2 1 ? -9.676 -32.384 -19.161 1.00 45.49 1 ALA E O 1
ATOM 5708 N N . PRO E 2 2 ? -7.921 -30.958 -19.276 1.00 41.40 2 PRO E N 1
ATOM 5709 C CA . PRO E 2 2 ? -8.850 -29.856 -19.183 1.00 40.33 2 PRO E CA 1
ATOM 5710 C C . PRO E 2 2 ? -9.554 -29.668 -20.532 1.00 41.36 2 PRO E C 1
ATOM 5711 O O . PRO E 2 2 ? -8.907 -29.788 -21.586 1.00 41.07 2 PRO E O 1
ATOM 5715 N N . TYR E 2 3 ? -10.851 -29.370 -20.496 1.00 41.68 3 TYR E N 1
ATOM 5716 C CA . TYR E 2 3 ? -11.589 -29.014 -21.714 1.00 43.96 3 TYR E CA 1
ATOM 5717 C C . TYR E 2 3 ? -10.891 -27.811 -22.409 1.00 42.36 3 TYR E C 1
ATOM 5718 O O . TYR E 2 3 ? -10.525 -27.913 -23.572 1.00 42.87 3 TYR E O 1
ATOM 5727 N N . CYS E 2 4 ? -10.675 -26.705 -21.702 1.00 41.74 4 CYS E N 1
ATOM 5728 C CA . CYS E 2 4 ? -9.894 -25.569 -22.260 1.00 42.36 4 CYS E CA 1
ATOM 5729 C C . CYS E 2 4 ? -8.665 -25.238 -21.460 1.00 38.92 4 CYS E C 1
ATOM 5730 O O . CYS E 2 4 ? -8.617 -25.527 -20.284 1.00 41.60 4 CYS E O 1
ATOM 5733 N N . VAL E 2 5 ? -7.711 -24.563 -22.081 1.00 36.48 5 VAL E N 1
ATOM 5734 C CA . VAL E 2 5 ? -6.557 -23.998 -21.376 1.00 34.32 5 VAL E CA 1
ATOM 5735 C C . VAL E 2 5 ? -6.268 -22.513 -21.726 1.00 33.36 5 VAL E C 1
ATOM 5736 O O . VAL E 2 5 ? -6.034 -22.160 -22.876 1.00 32.48 5 VAL E O 1
ATOM 5740 N N . TYR E 2 6 ? -6.271 -21.644 -20.718 1.00 33.67 6 TYR E N 1
ATOM 5741 C CA . TYR E 2 6 ? -5.974 -20.216 -20.909 1.00 33.46 6 TYR E CA 1
ATOM 5742 C C . TYR E 2 6 ? -4.479 -19.958 -21.016 1.00 35.82 6 TYR E C 1
ATOM 5743 O O . TYR E 2 6 ? -3.751 -20.106 -20.045 1.00 34.75 6 TYR E O 1
ATOM 5752 N N . ARG E 2 7 ? -4.009 -19.561 -22.204 1.00 38.33 7 ARG E N 1
ATOM 5753 C CA . ARG E 2 7 ? -2.605 -19.167 -22.358 1.00 40.96 7 ARG E CA 1
ATOM 5754 C C . ARG E 2 7 ? -2.445 -17.707 -22.734 1.00 41.05 7 ARG E C 1
ATOM 5755 O O . ARG E 2 7 ? -1.504 -17.354 -23.433 1.00 44.57 7 ARG E O 1
ATOM 5763 N N . GLY E 2 8 ? -3.328 -16.859 -22.216 1.00 39.48 8 GLY E N 1
ATOM 5764 C CA . GLY E 2 8 ? -3.409 -15.454 -22.629 1.00 40.33 8 GLY E CA 1
ATOM 5765 C C . GLY E 2 8 ? -4.752 -15.212 -23.285 1.00 39.23 8 GLY E C 1
ATOM 5766 O O . GLY E 2 8 ? -5.211 -14.073 -23.411 1.00 39.51 8 GLY E O 1
ATOM 5767 N N . SER E 2 9 ? -5.376 -16.326 -23.675 1.00 37.65 9 SER E N 1
ATOM 5768 C CA . SER E 2 9 ? -6.656 -16.384 -24.361 1.00 36.65 9 SER E CA 1
ATOM 5769 C C . SER E 2 9 ? -7.116 -17.820 -24.184 1.00 35.58 9 SER E C 1
ATOM 5770 O O . SER E 2 9 ? -6.296 -18.735 -24.075 1.00 34.80 9 SER E O 1
ATOM 5773 N N . TRP E 2 10 ? -8.416 -18.018 -24.139 1.00 35.22 10 TRP E N 1
ATOM 5774 C CA . TRP E 2 10 ? -8.955 -19.336 -23.990 1.00 35.85 10 TRP E CA 1
ATOM 5775 C C . TRP E 2 10 ? -8.799 -20.119 -25.265 1.00 37.90 10 TRP E C 1
ATOM 5776 O O . TRP E 2 10 ? -8.594 -19.579 -26.338 1.00 40.39 10 TRP E O 1
ATOM 5787 N N . SER E 2 11 ? -8.894 -21.416 -25.146 1.00 39.76 11 SER E N 1
ATOM 5788 C CA . SER E 2 11 ? -8.297 -22.256 -26.147 1.00 42.23 11 SER E CA 1
ATOM 5789 C C . SER E 2 11 ? -8.758 -23.667 -25.883 1.00 44.93 11 SER E C 1
ATOM 5790 O O . SER E 2 11 ? -8.153 -24.406 -25.109 1.00 43.51 11 SER E O 1
ATOM 5793 N N . CYS E 2 12 ? -9.883 -23.994 -26.509 1.00 50.69 12 CYS E N 1
ATOM 5794 C CA . CYS E 2 12 ? -10.636 -25.216 -26.226 1.00 54.30 12 CYS E CA 1
ATOM 5795 C C . CYS E 2 12 ? -10.489 -26.202 -27.359 1.00 56.36 12 CYS E C 1
ATOM 5796 O O . CYS E 2 12 ? -9.388 -26.347 -27.880 1.00 56.76 12 CYS E O 1
ATOM 5800 N N . ALA F 2 1 ? -5.359 17.220 23.793 1.00 53.02 1 ALA F N 1
ATOM 5801 C CA . ALA F 2 1 ? -4.247 16.970 22.831 1.00 51.93 1 ALA F CA 1
ATOM 5802 C C . ALA F 2 1 ? -3.523 15.629 23.064 1.00 48.80 1 ALA F C 1
ATOM 5803 O O . ALA F 2 1 ? -2.290 15.596 23.145 1.00 49.14 1 ALA F O 1
ATOM 5805 N N . PRO F 2 2 ? -4.274 14.513 23.171 1.00 46.46 2 PRO F N 1
ATOM 5806 C CA . PRO F 2 2 ? -3.531 13.246 23.199 1.00 44.81 2 PRO F CA 1
ATOM 5807 C C . PRO F 2 2 ? -2.917 12.961 21.844 1.00 45.18 2 PRO F C 1
ATOM 5808 O O . PRO F 2 2 ? -3.580 13.129 20.836 1.00 45.61 2 PRO F O 1
ATOM 5812 N N . TYR F 2 3 ? -1.646 12.562 21.839 1.00 44.94 3 TYR F N 1
ATOM 5813 C CA . TYR F 2 3 ? -0.919 12.237 20.624 1.00 45.17 3 TYR F CA 1
ATOM 5814 C C . TYR F 2 3 ? -1.427 10.915 20.016 1.00 44.15 3 TYR F C 1
ATOM 5815 O O . TYR F 2 3 ? -1.301 10.713 18.816 1.00 45.13 3 TYR F O 1
ATOM 5824 N N . CYS F 2 4 ? -1.969 10.011 20.838 1.00 42.26 4 CYS F N 1
ATOM 5825 C CA . CYS F 2 4 ? -2.645 8.808 20.337 1.00 40.94 4 CYS F CA 1
ATOM 5826 C C . CYS F 2 4 ? -3.873 8.441 21.143 1.00 37.69 4 CYS F C 1
ATOM 5827 O O . CYS F 2 4 ? -4.057 8.880 22.262 1.00 37.51 4 CYS F O 1
ATOM 5830 N N . VAL F 2 5 ? -4.713 7.610 20.550 1.00 36.47 5 VAL F N 1
ATOM 5831 C CA . VAL F 2 5 ? -5.950 7.146 21.165 1.00 35.18 5 VAL F CA 1
ATOM 5832 C C . VAL F 2 5 ? -6.082 5.680 20.805 1.00 34.71 5 VAL F C 1
ATOM 5833 O O . VAL F 2 5 ? -5.908 5.305 19.649 1.00 34.63 5 VAL F O 1
ATOM 5837 N N . TYR F 2 6 ? -6.382 4.845 21.793 1.00 34.88 6 TYR F N 1
ATOM 5838 C CA . TYR F 2 6 ? -6.539 3.424 21.546 1.00 35.30 6 TYR F CA 1
ATOM 5839 C C . TYR F 2 6 ? -8.003 3.099 21.507 1.00 35.06 6 TYR F C 1
ATOM 5840 O O . TYR F 2 6 ? -8.699 3.259 22.507 1.00 33.70 6 TYR F O 1
ATOM 5849 N N . ARG F 2 7 ? -8.465 2.608 20.359 1.00 36.07 7 ARG F N 1
ATOM 5850 C CA . ARG F 2 7 ? -9.855 2.166 20.228 1.00 37.75 7 ARG F CA 1
ATOM 5851 C C . ARG F 2 7 ? -9.950 0.755 19.680 1.00 39.24 7 ARG F C 1
ATOM 5852 O O . ARG F 2 7 ? -10.933 0.415 19.041 1.00 41.63 7 ARG F O 1
ATOM 5860 N N . GLY F 2 8 ? -8.951 -0.070 19.968 1.00 39.48 8 GLY F N 1
ATOM 5861 C CA . GLY F 2 8 ? -8.870 -1.423 19.445 1.00 41.12 8 GLY F CA 1
ATOM 5862 C C . GLY F 2 8 ? -7.517 -1.595 18.803 1.00 41.71 8 GLY F C 1
ATOM 5863 O O . GLY F 2 8 ? -6.857 -2.638 18.948 1.00 44.22 8 GLY F O 1
ATOM 5864 N N . SER F 2 9 ? -7.114 -0.557 18.078 1.00 40.82 9 SER F N 1
ATOM 5865 C CA . SER F 2 9 ? -5.738 -0.378 17.644 1.00 40.54 9 SER F CA 1
ATOM 5866 C C . SER F 2 9 ? -5.357 1.038 18.022 1.00 38.33 9 SER F C 1
ATOM 5867 O O . SER F 2 9 ? -6.236 1.814 18.360 1.00 37.24 9 SER F O 1
ATOM 5870 N N . TRP F 2 10 ? -4.070 1.372 17.976 1.00 38.85 10 TRP F N 1
ATOM 5871 C CA . TRP F 2 10 ? -3.594 2.738 18.296 1.00 38.77 10 TRP F CA 1
ATOM 5872 C C . TRP F 2 10 ? -3.700 3.650 17.064 1.00 41.41 10 TRP F C 1
ATOM 5873 O O . TRP F 2 10 ? -3.182 3.324 15.991 1.00 43.86 10 TRP F O 1
ATOM 5884 N N . SER F 2 11 ? -4.363 4.790 17.215 1.00 41.93 11 SER F N 1
ATOM 5885 C CA . SER F 2 11 ? -4.414 5.775 16.153 1.00 44.71 11 SER F CA 1
ATOM 5886 C C . SER F 2 11 ? -3.689 7.010 16.679 1.00 45.68 11 SER F C 1
ATOM 5887 O O . SER F 2 11 ? -4.121 7.628 17.658 1.00 42.89 11 SER F O 1
ATOM 5890 N N . CYS F 2 12 ? -2.559 7.321 16.045 1.00 48.67 12 CYS F N 1
ATOM 5891 C CA . CYS F 2 12 ? -1.695 8.419 16.454 1.00 51.30 12 CYS F CA 1
ATOM 5892 C C . CYS F 2 12 ? -1.833 9.561 15.450 1.00 53.85 12 CYS F C 1
ATOM 5893 O O . CYS F 2 12 ? -2.874 10.226 15.409 1.00 54.27 12 CYS F O 1
ATOM 5897 N N . ALA G 2 1 ? 5.132 -43.389 25.417 1.00 56.89 1 ALA G N 1
ATOM 5898 C CA . ALA G 2 1 ? 3.775 -43.528 26.013 1.00 56.23 1 ALA G CA 1
ATOM 5899 C C . ALA G 2 1 ? 2.917 -42.267 25.943 1.00 55.62 1 ALA G C 1
ATOM 5900 O O . ALA G 2 1 ? 1.693 -42.379 25.881 1.00 54.53 1 ALA G O 1
ATOM 5902 N N . PRO G 2 2 ? 3.531 -41.066 25.969 1.00 55.62 2 PRO G N 1
ATOM 5903 C CA . PRO G 2 2 ? 2.646 -39.905 25.992 1.00 56.37 2 PRO G CA 1
ATOM 5904 C C . PRO G 2 2 ? 2.072 -39.596 24.615 1.00 55.84 2 PRO G C 1
ATOM 5905 O O . PRO G 2 2 ? 2.827 -39.487 23.656 1.00 56.84 2 PRO G O 1
ATOM 5909 N N . TYR G 2 3 ? 0.751 -39.469 24.537 1.00 55.17 3 TYR G N 1
ATOM 5910 C CA . TYR G 2 3 ? 0.056 -39.179 23.287 1.00 57.04 3 TYR G CA 1
ATOM 5911 C C . TYR G 2 3 ? 0.817 -38.132 22.474 1.00 56.93 3 TYR G C 1
ATOM 5912 O O . TYR G 2 3 ? 1.257 -38.413 21.357 1.00 59.67 3 TYR G O 1
ATOM 5921 N N . CYS G 2 4 ? 1.008 -36.941 23.041 1.00 56.37 4 CYS G N 1
ATOM 5922 C CA . CYS G 2 4 ? 1.796 -35.894 22.376 1.00 55.44 4 CYS G CA 1
ATOM 5923 C C . CYS G 2 4 ? 2.810 -35.243 23.271 1.00 51.82 4 CYS G C 1
ATOM 5924 O O . CYS G 2 4 ? 2.670 -35.263 24.487 1.00 51.62 4 CYS G O 1
ATOM 5927 N N . VAL G 2 5 ? 3.770 -34.582 22.629 1.00 49.59 5 VAL G N 1
ATOM 5928 C CA . VAL G 2 5 ? 4.897 -33.970 23.293 1.00 48.23 5 VAL G CA 1
ATOM 5929 C C . VAL G 2 5 ? 5.147 -32.536 22.776 1.00 47.92 5 VAL G C 1
ATOM 5930 O O . VAL G 2 5 ? 5.204 -32.275 21.575 1.00 47.43 5 VAL G O 1
ATOM 5934 N N . TYR G 2 6 ? 5.305 -31.610 23.714 1.00 47.15 6 TYR G N 1
ATOM 5935 C CA . TYR G 2 6 ? 5.555 -30.211 23.396 1.00 46.21 6 TYR G CA 1
ATOM 5936 C C . TYR G 2 6 ? 7.059 -29.932 23.319 1.00 46.62 6 TYR G C 1
ATOM 5937 O O . TYR G 2 6 ? 7.747 -30.019 24.335 1.00 45.68 6 TYR G O 1
ATOM 5946 N N . ARG G 2 7 ? 7.562 -29.621 22.120 1.00 47.16 7 ARG G N 1
ATOM 5947 C CA . ARG G 2 7 ? 8.963 -29.254 21.939 1.00 50.74 7 ARG G CA 1
ATOM 5948 C C . ARG G 2 7 ? 9.120 -27.868 21.310 1.00 51.62 7 ARG G C 1
ATOM 5949 O O . ARG G 2 7 ? 9.793 -27.705 20.283 1.00 53.53 7 ARG G O 1
ATOM 5957 N N . GLY G 2 8 ? 8.535 -26.864 21.951 1.00 50.69 8 GLY G N 1
ATOM 5958 C CA . GLY G 2 8 ? 8.406 -25.530 21.343 1.00 52.67 8 GLY G CA 1
ATOM 5959 C C . GLY G 2 8 ? 7.019 -25.370 20.741 1.00 52.84 8 GLY G C 1
ATOM 5960 O O . GLY G 2 8 ? 6.540 -24.260 20.538 1.00 53.29 8 GLY G O 1
ATOM 5961 N N . SER G 2 9 ? 6.380 -26.508 20.466 1.00 52.82 9 SER G N 1
ATOM 5962 C CA . SER G 2 9 ? 5.031 -26.574 19.931 1.00 52.22 9 SER G CA 1
ATOM 5963 C C . SER G 2 9 ? 4.551 -28.016 20.073 1.00 51.79 9 SER G C 1
ATOM 5964 O O . SER G 2 9 ? 5.352 -28.943 20.096 1.00 50.21 9 SER G O 1
ATOM 5967 N N . TRP G 2 10 ? 3.243 -28.198 20.183 1.00 53.31 10 TRP G N 1
ATOM 5968 C CA . TRP G 2 10 ? 2.670 -29.525 20.333 1.00 54.17 10 TRP G CA 1
ATOM 5969 C C . TRP G 2 10 ? 2.727 -30.335 19.047 1.00 58.89 10 TRP G C 1
ATOM 5970 O O . TRP G 2 10 ? 1.816 -30.269 18.233 1.00 61.33 10 TRP G O 1
ATOM 5981 N N . SER G 2 11 ? 3.803 -31.094 18.859 1.00 63.57 11 SER G N 1
ATOM 5982 C CA . SER G 2 11 ? 3.844 -32.126 17.815 1.00 67.97 11 SER G CA 1
ATOM 5983 C C . SER G 2 11 ? 3.020 -33.297 18.334 1.00 69.49 11 SER G C 1
ATOM 5984 O O . SER G 2 11 ? 3.555 -34.206 18.982 1.00 69.37 11 SER G O 1
ATOM 5987 N N . CYS G 2 12 ? 1.711 -33.259 18.083 1.00 71.67 12 CYS G N 1
ATOM 5988 C CA . CYS G 2 12 ? 0.802 -34.126 18.836 1.00 72.84 12 CYS G CA 1
ATOM 5989 C C . CYS G 2 12 ? 0.885 -35.591 18.394 1.00 74.27 12 CYS G C 1
ATOM 5990 O O . CYS G 2 12 ? 0.197 -36.023 17.465 1.00 79.28 12 CYS G O 1
ATOM 5994 N N . ALA H 2 1 ? -15.172 26.877 -13.516 1.00 66.27 1 ALA H N 1
ATOM 5995 C CA . ALA H 2 1 ? -15.061 26.951 -15.018 1.00 65.30 1 ALA H CA 1
ATOM 5996 C C . ALA H 2 1 ? -14.655 25.592 -15.634 1.00 62.86 1 ALA H C 1
ATOM 5997 O O . ALA H 2 1 ? -13.496 25.416 -16.057 1.00 63.80 1 ALA H O 1
ATOM 5999 N N . PRO H 2 2 ? -15.609 24.636 -15.705 1.00 59.61 2 PRO H N 1
ATOM 6000 C CA . PRO H 2 2 ? -15.242 23.281 -16.138 1.00 58.75 2 PRO H CA 1
ATOM 6001 C C . PRO H 2 2 ? -14.670 23.273 -17.552 1.00 58.97 2 PRO H C 1
ATOM 6002 O O . PRO H 2 2 ? -15.377 23.603 -18.506 1.00 58.25 2 PRO H O 1
ATOM 6006 N N . TYR H 2 3 ? -13.390 22.926 -17.667 1.00 60.36 3 TYR H N 1
ATOM 6007 C CA . TYR H 2 3 ? -12.761 22.786 -18.962 1.00 62.57 3 TYR H CA 1
ATOM 6008 C C . TYR H 2 3 ? -13.271 21.557 -19.730 1.00 62.90 3 TYR H C 1
ATOM 6009 O O . TYR H 2 3 ? -13.222 21.534 -20.963 1.00 64.70 3 TYR H O 1
ATOM 6018 N N . CYS H 2 4 ? -13.732 20.535 -19.011 1.00 63.45 4 CYS H N 1
ATOM 6019 C CA . CYS H 2 4 ? -14.398 19.382 -19.630 1.00 63.38 4 CYS H CA 1
ATOM 6020 C C . CYS H 2 4 ? -15.577 18.940 -18.788 1.00 61.41 4 CYS H C 1
ATOM 6021 O O . CYS H 2 4 ? -15.751 19.375 -17.648 1.00 63.53 4 CYS H O 1
ATOM 6024 N N . VAL H 2 5 ? -16.378 18.062 -19.380 1.00 58.74 5 VAL H N 1
ATOM 6025 C CA . VAL H 2 5 ? -17.553 17.502 -18.744 1.00 57.33 5 VAL H CA 1
ATOM 6026 C C . VAL H 2 5 ? -17.643 16.063 -19.216 1.00 56.38 5 VAL H C 1
ATOM 6027 O O . VAL H 2 5 ? -17.328 15.770 -20.370 1.00 56.68 5 VAL H O 1
ATOM 6031 N N . TYR H 2 6 ? -18.038 15.170 -18.315 1.00 55.06 6 TYR H N 1
ATOM 6032 C CA . TYR H 2 6 ? -18.135 13.760 -18.630 1.00 53.47 6 TYR H CA 1
ATOM 6033 C C . TYR H 2 6 ? -19.579 13.322 -18.461 1.00 52.89 6 TYR H C 1
ATOM 6034 O O . TYR H 2 6 ? -20.138 13.456 -17.387 1.00 51.12 6 TYR H O 1
ATOM 6043 N N . ARG H 2 7 ? -20.178 12.786 -19.517 1.00 54.41 7 ARG H N 1
ATOM 6044 C CA . ARG H 2 7 ? -21.564 12.323 -19.453 1.00 57.26 7 ARG H CA 1
ATOM 6045 C C . ARG H 2 7 ? -21.703 10.959 -20.120 1.00 58.52 7 ARG H C 1
ATOM 6046 O O . ARG H 2 7 ? -22.723 10.674 -20.738 1.00 62.95 7 ARG H O 1
ATOM 6054 N N . GLY H 2 8 ? -20.692 10.109 -19.980 1.00 57.08 8 GLY H N 1
ATOM 6055 C CA . GLY H 2 8 ? -20.639 8.829 -20.680 1.00 56.11 8 GLY H CA 1
ATOM 6056 C C . GLY H 2 8 ? -19.328 8.764 -21.428 1.00 55.68 8 GLY H C 1
ATOM 6057 O O . GLY H 2 8 ? -18.735 7.695 -21.600 1.00 57.01 8 GLY H O 1
ATOM 6058 N N . SER H 2 9 ? -18.901 9.927 -21.900 1.00 55.00 9 SER H N 1
ATOM 6059 C CA . SER H 2 9 ? -17.542 10.144 -22.352 1.00 55.04 9 SER H CA 1
ATOM 6060 C C . SER H 2 9 ? -17.170 11.583 -22.012 1.00 54.52 9 SER H C 1
ATOM 6061 O O . SER H 2 9 ? -18.015 12.369 -21.581 1.00 53.62 9 SER H O 1
ATOM 6064 N N . TRP H 2 10 ? -15.902 11.922 -22.181 1.00 55.03 10 TRP H N 1
ATOM 6065 C CA . TRP H 2 10 ? -15.481 13.287 -21.974 1.00 56.49 10 TRP H CA 1
ATOM 6066 C C . TRP H 2 10 ? -15.732 14.082 -23.246 1.00 58.56 10 TRP H C 1
ATOM 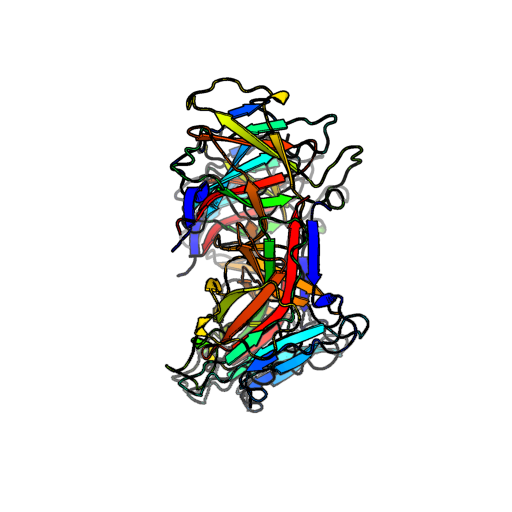6067 O O . TRP H 2 10 ? -15.468 13.604 -24.357 1.00 60.23 10 TRP H O 1
ATOM 6078 N N . SER H 2 11 ? -16.265 15.285 -23.090 1.00 58.72 11 SER H N 1
ATOM 6079 C CA . SER H 2 11 ? -16.239 16.260 -24.177 1.00 60.01 11 SER H CA 1
ATOM 6080 C C . SER H 2 11 ? -15.697 17.563 -23.627 1.00 59.81 11 SER H C 1
ATOM 6081 O O . SER H 2 11 ? -16.140 18.054 -22.587 1.00 56.66 11 SER H O 1
ATOM 6084 N N . CYS H 2 12 ? -14.712 18.095 -24.338 1.00 62.69 12 CYS H N 1
ATOM 6085 C CA . CYS H 2 12 ? -13.999 19.293 -23.933 1.00 65.27 12 CYS H CA 1
ATOM 6086 C C . CYS H 2 12 ? -14.152 20.365 -25.007 1.00 63.89 12 CYS H C 1
ATOM 6087 O O . CYS H 2 12 ? -15.242 20.896 -25.185 1.00 61.48 12 CYS H O 1
#

Solvent-accessible surface area: 36412 Å² total

Nearest PDB structures (foldseek):
  4w50-assembly1_E  TM=1.091E+00  e=1.257E+00  synthetic construct
  4w4z-assembly1_E  TM=9.815E-01  e=2.435E+00  synthetic construct
  5jr2-assembly4_H  TM=9.362E-01  e=2.435E+00  synthetic construct
  4w4z-assembly2_F  TM=9.385E-01  e=2.969E+00  synthetic construct
  5jr2-assembly1_A  TM=9.978E-01  e=7.541E-35  Homo sapiens

Organism: Homo sapiens (NCBI:txid9606)